Protein 1QXF (pdb70)

CATH classification: 2.20.25.100

Sequence (58 aa):
MHSRFVKVKCPDCEHEQVIFDHPSTIVKCIICGRTVAEPTGGKGNIKAEIIEYVDQIEMHSRFVKVKCPDCEHEQVIFDHPSTIVKCIICGRTVAEPTGGKGNIKAEIIEYVDQIEMHSRFVKVKCPDCEHEQVIFDHPSTIVKCIICGRTVAEPTGGKGNIKAEIIEYVDQIEMHSRFVKVKCPDCEHEQVIFDHPSTIVKCIICGRTVAEPTGGKGNIKAEIIEYVDQIEMHSRFVKVKCPDCEHEQVIFDHPSTIVKCIICGRTVAEPTGGKGNIKAEIIEYVDQIEMHSRFVKVKCPDCEHEQVIFDHPSTIVKCIICGRTVAEPTGGKGNIKAEIIEYVDQIEMHSRFVKVKCPDCEHEQVIFDHPSTIVKCIICGRTVAEPTGGKGNIKAEIIEYVDQIEMHSRFVKVKCPDCEHEQVIFDHPSTIVKCIICGRTVAEPTGGKGNIKAEIIEYVDQIEMHSRFVKVKCPDCEHEQVIFDHPSTIVKCIICGRTVAEPTGGKGNIKAEIIEYVDQIEMHSRFVKVKCPDCEHEQVIFDHPSTIVKCIICGRTVAEPTGGKGNIKAEIIEYVDQIEMHSRFVKVKCPDCEHEQVIFDHPSTIVKCIICGRTVAEPTGGKGNIKAEIIEYVDQIEMHSRFVKVKCPDCEHEQVIFDHPSTIVKCIICGRTVAEPTGGKGNIKAEIIEYVDQIEMHSRFVKVKCPDCEHEQVIFDHPSTIVKCIICGRTVAEPTGGKGNIKAEIIEYVDQIEMHSRFVKVKCPDCEHEQVIFDHPSTIVKCIICGRTVAEPTGGKGNIKAEIIEYVDQIEMHSRFVKVKCPDCEHEQVIFDHPSTIVKCIICGRTVAEPTGGKGNIKAEIIEYVDQIEMHSRFVKVKCPDCEHEQVIFDHPSTIVKCIICGRTVAEPTGGKGNIKAEIIEYVDQIEMHSRFVKVKCPDCEHEQVIFDHPSTIVKCIICGRTVAEPTGGKGNIKAEIIEYVDQIEMHSRFVKVKCPDCEHEQVIFDHPSTIVKCIICGRTVAEPTGGKGNIKAEIIEYVDQIEMHSRFVKVKCPDCEHEQVIFDHPSTIVKCIICGRTVAEPTGGKGNIKAEIIEYVDQIEMHSRFVKVKCPDCEHEQVIFDHPSTIVKCIICGRTVAEPTGGKGNIKAEIIEYVDQIE

Secondary structure (DSSP, 8-state):
----EEEEE-TTT--EEEEESS-SS-EE-SSS--EEEE--SSS-EE-SEEEE--S---

Foldseek 3Di:
DDFFKWWFAAPVVRGIDIDTQADDDFDFDPPPGHTQWDCPPGGIDGPTGTDGGDPPTD

Structure (mmCIF, N/CA/C/O backbone):
data_1QXF
#
_entry.id   1QXF
#
_cell.length_a   1.000
_cell.length_b   1.000
_cell.length_c   1.000
_cell.angle_alpha   90.00
_cell.angle_beta   90.00
_cell.angle_gamma   90.00
#
_symmetry.space_group_name_H-M   'P 1'
#
loop_
_atom_site.group_PDB
_atom_site.id
_atom_site.type_symbol
_atom_site.label_atom_id
_atom_site.label_alt_id
_atom_site.label_comp_id
_atom_site.label_asym_id
_atom_site.label_entity_id
_atom_site.label_seq_id
_atom_site.pdbx_PDB_ins_code
_atom_site.Cartn_x
_atom_site.Cartn_y
_atom_site.Cartn_z
_atom_site.occupancy
_atom_site.B_iso_or_equiv
_atom_site.auth_seq_id
_atom_site.auth_comp_id
_atom_site.auth_asym_id
_atom_site.auth_atom_id
_atom_site.pdbx_PDB_model_num
ATOM 1 N N . MET A 1 1 ? 4.567 -7.068 -14.594 1.00 0.00 1 MET A N 1
ATOM 2 C CA . MET A 1 1 ? 5.843 -7.747 -14.741 1.00 0.00 1 MET A CA 1
ATOM 3 C C . MET A 1 1 ? 6.851 -7.253 -13.703 1.00 0.00 1 MET A C 1
ATOM 4 O O . MET A 1 1 ? 7.212 -7.987 -12.784 1.00 0.00 1 MET A O 1
ATOM 16 N N . HIS A 1 2 ? 7.276 -6.011 -13.881 1.00 0.00 2 HIS A N 1
ATOM 17 C CA . HIS A 1 2 ? 8.235 -5.409 -12.970 1.00 0.00 2 HIS A CA 1
ATOM 18 C C . HIS A 1 2 ? 7.491 -4.691 -11.842 1.00 0.00 2 HIS A C 1
ATOM 19 O O . HIS A 1 2 ? 6.581 -3.904 -12.096 1.00 0.00 2 HIS A O 1
ATOM 32 N N . SER A 1 3 ? 7.905 -4.990 -10.619 1.00 0.00 3 SER A N 1
ATOM 33 C CA . SER A 1 3 ? 7.291 -4.384 -9.452 1.00 0.00 3 SER A CA 1
ATOM 34 C C . SER A 1 3 ? 7.762 -2.935 -9.304 1.00 0.00 3 SER A C 1
ATOM 35 O O . SER A 1 3 ? 8.882 -2.602 -9.684 1.00 0.00 3 SER A O 1
ATOM 42 N N . ARG A 1 4 ? 6.882 -2.114 -8.750 1.00 0.00 4 ARG A N 1
ATOM 43 C CA . ARG A 1 4 ? 7.194 -0.710 -8.547 1.00 0.00 4 ARG A CA 1
ATOM 44 C C . ARG A 1 4 ? 6.812 -0.280 -7.129 1.00 0.00 4 ARG A C 1
ATOM 45 O O . ARG A 1 4 ? 6.152 -1.026 -6.407 1.00 0.00 4 ARG A O 1
ATOM 62 N N . PHE A 1 5 ? 7.245 0.920 -6.772 1.00 0.00 5 PHE A N 1
ATOM 63 C CA . PHE A 1 5 ? 6.957 1.458 -5.453 1.00 0.00 5 PHE A CA 1
ATOM 64 C C . PHE A 1 5 ? 5.761 2.412 -5.499 1.00 0.00 5 PHE A C 1
ATOM 65 O O . PHE A 1 5 ? 5.602 3.167 -6.457 1.00 0.00 5 PHE A O 1
ATOM 81 N N . VAL A 1 6 ? 4.953 2.347 -4.452 1.00 0.00 6 VAL A N 1
ATOM 82 C CA . VAL A 1 6 ? 3.777 3.196 -4.360 1.00 0.00 6 VAL A CA 1
ATOM 83 C C . VAL A 1 6 ? 3.567 3.612 -2.903 1.00 0.00 6 VAL A C 1
ATOM 84 O O . VAL A 1 6 ? 3.613 2.776 -2.002 1.00 0.00 6 VAL A O 1
ATOM 97 N N . LYS A 1 7 ? 3.338 4.904 -2.717 1.00 0.00 7 LYS A N 1
ATOM 98 C CA . LYS A 1 7 ? 3.120 5.441 -1.385 1.00 0.00 7 LYS A CA 1
ATOM 99 C C . LYS A 1 7 ? 1.616 5.509 -1.107 1.00 0.00 7 LYS A C 1
ATOM 100 O O . LYS A 1 7 ? 0.861 6.080 -1.893 1.00 0.00 7 LYS A O 1
ATOM 114 N N . VAL A 1 8 ? 1.227 4.918 0.013 1.00 0.00 8 VAL A N 1
ATOM 115 C CA . VAL A 1 8 ? -0.173 4.904 0.404 1.00 0.00 8 VAL A CA 1
ATOM 116 C C . VAL A 1 8 ? -0.303 5.426 1.837 1.00 0.00 8 VAL A C 1
ATOM 117 O O . VAL A 1 8 ? 0.692 5.544 2.551 1.00 0.00 8 VAL A O 1
ATOM 130 N N . LYS A 1 9 ? -1.537 5.723 2.215 1.00 0.00 9 LYS A N 1
ATOM 131 C CA . LYS A 1 9 ? -1.810 6.229 3.549 1.00 0.00 9 LYS A CA 1
ATOM 132 C C . LYS A 1 9 ? -3.020 5.496 4.131 1.00 0.00 9 LYS A C 1
ATOM 133 O O . LYS A 1 9 ? -4.020 5.298 3.443 1.00 0.00 9 LYS A O 1
ATOM 147 N N . CYS A 1 10 ? -2.889 5.114 5.392 1.00 0.00 10 CYS A N 1
ATOM 148 C CA . CYS A 1 10 ? -3.959 4.405 6.074 1.00 0.00 10 CYS A CA 1
ATOM 149 C C . CYS A 1 10 ? -5.099 5.392 6.335 1.00 0.00 10 CYS A C 1
ATOM 150 O O . CYS A 1 10 ? -4.875 6.475 6.875 1.00 0.00 10 CYS A O 1
ATOM 157 N N . PRO A 1 11 ? -6.327 4.974 5.927 1.00 0.00 11 PRO A N 1
ATOM 158 C CA . PRO A 1 11 ? -7.501 5.809 6.112 1.00 0.00 11 PRO A CA 1
ATOM 159 C C . PRO A 1 11 ? -7.948 5.811 7.574 1.00 0.00 11 PRO A C 1
ATOM 160 O O . PRO A 1 11 ? -8.418 6.828 8.082 1.00 0.00 11 PRO A O 1
ATOM 168 N N . ASP A 1 12 ? -7.788 4.660 8.210 1.00 0.00 12 ASP A N 1
ATOM 169 C CA . ASP A 1 12 ? -8.170 4.516 9.604 1.00 0.00 12 ASP A CA 1
ATOM 170 C C . ASP A 1 12 ? -7.021 4.992 10.496 1.00 0.00 12 ASP A C 1
ATOM 171 O O . ASP A 1 12 ? -7.244 5.693 11.482 1.00 0.00 12 ASP A O 1
ATOM 180 N N . CYS A 1 13 ? -5.815 4.594 10.116 1.00 0.00 13 CYS A N 1
ATOM 181 C CA . CYS A 1 13 ? -4.631 4.971 10.868 1.00 0.00 13 CYS A CA 1
ATOM 182 C C . CYS A 1 13 ? -4.320 6.438 10.570 1.00 0.00 13 CYS A C 1
ATOM 183 O O . CYS A 1 13 ? -3.862 7.170 11.446 1.00 0.00 13 CYS A O 1
ATOM 190 N N . GLU A 1 14 ? -4.580 6.826 9.329 1.00 0.00 14 GLU A N 1
ATOM 191 C CA . GLU A 1 14 ? -4.333 8.193 8.905 1.00 0.00 14 GLU A CA 1
ATOM 192 C C . GLU A 1 14 ? -2.832 8.433 8.735 1.00 0.00 14 GLU A C 1
ATOM 193 O O . GLU A 1 14 ? -2.403 9.560 8.495 1.00 0.00 14 GLU A O 1
ATOM 204 N N . HIS A 1 15 ? -2.073 7.355 8.867 1.00 0.00 15 HIS A N 1
ATOM 205 C CA . HIS A 1 15 ? -0.630 7.434 8.731 1.00 0.00 15 HIS A CA 1
ATOM 206 C C . HIS A 1 15 ? -0.225 7.031 7.312 1.00 0.00 15 HIS A C 1
ATOM 207 O O . HIS A 1 15 ? -0.910 6.239 6.668 1.00 0.00 15 HIS A O 1
ATOM 220 N N . GLU A 1 16 ? 0.888 7.596 6.865 1.00 0.00 16 GLU A N 1
ATOM 221 C CA . GLU A 1 16 ? 1.392 7.305 5.534 1.00 0.00 16 GLU A CA 1
ATOM 222 C C . GLU A 1 16 ? 2.307 6.080 5.569 1.00 0.00 16 GLU A C 1
ATOM 223 O O . GLU A 1 16 ? 3.128 5.939 6.474 1.00 0.00 16 GLU A O 1
ATOM 234 N N . GLN A 1 17 ? 2.135 5.224 4.572 1.00 0.00 17 GLN A N 1
ATOM 235 C CA . GLN A 1 17 ? 2.936 4.015 4.477 1.00 0.00 17 GLN A CA 1
ATOM 236 C C . GLN A 1 17 ? 3.271 3.714 3.014 1.00 0.00 17 GLN A C 1
ATOM 237 O O . GLN A 1 17 ? 2.602 4.205 2.106 1.00 0.00 17 GLN A O 1
ATOM 249 N N . VAL A 1 18 ? 4.307 2.908 2.832 1.00 0.00 18 VAL A N 1
ATOM 250 C CA . VAL A 1 18 ? 4.738 2.535 1.496 1.00 0.00 18 VAL A CA 1
ATOM 251 C C . VAL A 1 18 ? 4.663 1.015 1.345 1.00 0.00 18 VAL A C 1
ATOM 252 O O . VAL A 1 18 ? 5.350 0.283 2.056 1.00 0.00 18 VAL A O 1
ATOM 265 N N . ILE A 1 19 ? 3.822 0.585 0.415 1.00 0.00 19 ILE A N 1
ATOM 266 C CA . ILE A 1 19 ? 3.648 -0.835 0.163 1.00 0.00 19 ILE A CA 1
ATOM 267 C C . ILE A 1 19 ? 3.812 -1.106 -1.334 1.00 0.00 19 ILE A C 1
ATOM 268 O O . ILE A 1 19 ? 3.806 -0.178 -2.140 1.00 0.00 19 ILE A O 1
ATOM 283 N N . PHE A 1 20 ? 3.953 -2.383 -1.659 1.00 0.00 20 PHE A N 1
ATOM 284 C CA . PHE A 1 20 ? 4.118 -2.787 -3.045 1.00 0.00 20 PHE A CA 1
ATOM 285 C C . PHE A 1 20 ? 2.763 -2.912 -3.745 1.00 0.00 20 PHE A C 1
ATOM 286 O O . PHE A 1 20 ? 1.757 -3.216 -3.107 1.00 0.00 20 PHE A O 1
ATOM 302 N N . ASP A 1 21 ? 2.782 -2.669 -5.048 1.00 0.00 21 ASP A N 1
ATOM 303 C CA . ASP A 1 21 ? 1.567 -2.749 -5.841 1.00 0.00 21 ASP A CA 1
ATOM 304 C C . ASP A 1 21 ? 1.322 -4.205 -6.243 1.00 0.00 21 ASP A C 1
ATOM 305 O O . ASP A 1 21 ? 2.121 -4.797 -6.965 1.00 0.00 21 ASP A O 1
ATOM 314 N N . HIS A 1 22 ? 0.212 -4.741 -5.755 1.00 0.00 22 HIS A N 1
ATOM 315 C CA . HIS A 1 22 ? -0.150 -6.116 -6.055 1.00 0.00 22 HIS A CA 1
ATOM 316 C C . HIS A 1 22 ? 0.841 -7.065 -5.378 1.00 0.00 22 HIS A C 1
ATOM 317 O O . HIS A 1 22 ? 1.575 -7.785 -6.052 1.00 0.00 22 HIS A O 1
ATOM 330 N N . PRO A 1 23 ? 0.828 -7.035 -4.018 1.00 0.00 23 PRO A N 1
ATOM 331 C CA . PRO A 1 23 ? 1.716 -7.884 -3.243 1.00 0.00 23 PRO A CA 1
ATOM 332 C C . PRO A 1 23 ? 1.232 -9.336 -3.249 1.00 0.00 23 PRO A C 1
ATOM 333 O O . PRO A 1 23 ? 0.330 -9.689 -4.008 1.00 0.00 23 PRO A O 1
ATOM 341 N N . SER A 1 24 ? 1.851 -10.137 -2.396 1.00 0.00 24 SER A N 1
ATOM 342 C CA . SER A 1 24 ? 1.494 -11.542 -2.294 1.00 0.00 24 SER A CA 1
ATOM 343 C C . SER A 1 24 ? 0.928 -11.838 -0.904 1.00 0.00 24 SER A C 1
ATOM 344 O O . SER A 1 24 ? 0.018 -12.654 -0.761 1.00 0.00 24 SER A O 1
ATOM 351 N N . THR A 1 25 ? 1.490 -11.160 0.086 1.00 0.00 25 THR A N 1
ATOM 352 C CA . THR A 1 25 ? 1.052 -11.341 1.460 1.00 0.00 25 THR A CA 1
ATOM 353 C C . THR A 1 25 ? 0.216 -10.143 1.915 1.00 0.00 25 THR A C 1
ATOM 354 O O . THR A 1 25 ? 0.288 -9.069 1.319 1.00 0.00 25 THR A O 1
ATOM 365 N N . ILE A 1 26 ? -0.558 -10.367 2.967 1.00 0.00 26 ILE A N 1
ATOM 366 C CA . ILE A 1 26 ? -1.407 -9.320 3.509 1.00 0.00 26 ILE A CA 1
ATOM 367 C C . ILE A 1 26 ? -0.531 -8.202 4.076 1.00 0.00 26 ILE A C 1
ATOM 368 O O . ILE A 1 26 ? 0.492 -8.468 4.707 1.00 0.00 26 ILE A O 1
ATOM 383 N N . VAL A 1 27 ? -0.962 -6.973 3.831 1.00 0.00 27 VAL A N 1
ATOM 384 C CA . VAL A 1 27 ? -0.229 -5.813 4.309 1.00 0.00 27 VAL A CA 1
ATOM 385 C C . VAL A 1 27 ? -0.906 -5.273 5.572 1.00 0.00 27 VAL A C 1
ATOM 386 O O . VAL A 1 27 ? -2.032 -4.782 5.515 1.00 0.00 27 VAL A O 1
ATOM 399 N N . LYS A 1 28 ? -0.190 -5.381 6.681 1.00 0.00 28 LYS A N 1
ATOM 400 C CA . LYS A 1 28 ? -0.708 -4.910 7.954 1.00 0.00 28 LYS A CA 1
ATOM 401 C C . LYS A 1 28 ? -0.057 -3.568 8.299 1.00 0.00 28 LYS A C 1
ATOM 402 O O . LYS A 1 28 ? 1.140 -3.383 8.090 1.00 0.00 28 LYS A O 1
ATOM 416 N N . CYS A 1 29 ? -0.877 -2.667 8.820 1.00 0.00 29 CYS A N 1
ATOM 417 C CA . CYS A 1 29 ? -0.397 -1.348 9.195 1.00 0.00 29 CYS A CA 1
ATOM 418 C C . CYS A 1 29 ? 0.750 -1.519 10.192 1.00 0.00 29 CYS A C 1
ATOM 419 O O . CYS A 1 29 ? 0.579 -2.139 11.240 1.00 0.00 29 CYS A O 1
ATOM 426 N N . ILE A 1 30 ? 1.895 -0.960 9.829 1.00 0.00 30 ILE A N 1
ATOM 427 C CA . ILE A 1 30 ? 3.072 -1.043 10.679 1.00 0.00 30 ILE A CA 1
ATOM 428 C C . ILE A 1 30 ? 2.812 -0.278 11.978 1.00 0.00 30 ILE A C 1
ATOM 429 O O . ILE A 1 30 ? 3.588 -0.378 12.927 1.00 0.00 30 ILE A O 1
ATOM 444 N N . ILE A 1 31 ? 1.717 0.468 11.979 1.00 0.00 31 ILE A N 1
ATOM 445 C CA . ILE A 1 31 ? 1.345 1.250 13.146 1.00 0.00 31 ILE A CA 1
ATOM 446 C C . ILE A 1 31 ? 0.751 0.322 14.208 1.00 0.00 31 ILE A C 1
ATOM 447 O O . ILE A 1 31 ? 1.431 -0.046 15.166 1.00 0.00 31 ILE A O 1
ATOM 462 N N . CYS A 1 32 ? -0.509 -0.030 14.003 1.00 0.00 32 CYS A N 1
ATOM 463 C CA . CYS A 1 32 ? -1.201 -0.908 14.931 1.00 0.00 32 CYS A CA 1
ATOM 464 C C . CYS A 1 32 ? -1.127 -2.336 14.387 1.00 0.00 32 CYS A C 1
ATOM 465 O O . CYS A 1 32 ? -0.778 -3.265 15.114 1.00 0.00 32 CYS A O 1
ATOM 472 N N . GLY A 1 33 ? -1.462 -2.468 13.111 1.00 0.00 33 GLY A N 1
ATOM 473 C CA . GLY A 1 33 ? -1.437 -3.767 12.461 1.00 0.00 33 GLY A CA 1
ATOM 474 C C . GLY A 1 33 ? -2.757 -4.045 11.740 1.00 0.00 33 GLY A C 1
ATOM 475 O O . GLY A 1 33 ? -3.188 -5.192 11.645 1.00 0.00 33 GLY A O 1
ATOM 479 N N . ARG A 1 34 ? -3.363 -2.972 11.251 1.00 0.00 34 ARG A N 1
ATOM 480 C CA . ARG A 1 34 ? -4.626 -3.086 10.540 1.00 0.00 34 ARG A CA 1
ATOM 481 C C . ARG A 1 34 ? -4.378 -3.295 9.046 1.00 0.00 34 ARG A C 1
ATOM 482 O O . ARG A 1 34 ? -3.409 -2.773 8.495 1.00 0.00 34 ARG A O 1
ATOM 499 N N . THR A 1 35 ? -5.269 -4.058 8.430 1.00 0.00 35 THR A N 1
ATOM 500 C CA . THR A 1 35 ? -5.159 -4.342 7.010 1.00 0.00 35 THR A CA 1
ATOM 501 C C . THR A 1 35 ? -5.246 -3.048 6.199 1.00 0.00 35 THR A C 1
ATOM 502 O O . THR A 1 35 ? -6.210 -2.295 6.327 1.00 0.00 35 THR A O 1
ATOM 513 N N . VAL A 1 36 ? -4.227 -2.830 5.381 1.00 0.00 36 VAL A N 1
ATOM 514 C CA . VAL A 1 36 ? -4.176 -1.641 4.549 1.00 0.00 36 VAL A CA 1
ATOM 515 C C . VAL A 1 36 ? -4.313 -2.045 3.079 1.00 0.00 36 VAL A C 1
ATOM 516 O O . VAL A 1 36 ? -4.758 -1.251 2.252 1.00 0.00 36 VAL A O 1
ATOM 529 N N . ALA A 1 37 ? -3.923 -3.279 2.799 1.00 0.00 37 ALA A N 1
ATOM 530 C CA . ALA A 1 37 ? -3.997 -3.799 1.445 1.00 0.00 37 ALA A CA 1
ATOM 531 C C . ALA A 1 37 ? -4.202 -5.314 1.494 1.00 0.00 37 ALA A C 1
ATOM 532 O O . ALA A 1 37 ? -3.584 -6.002 2.306 1.00 0.00 37 ALA A O 1
ATOM 539 N N . GLU A 1 38 ? -5.071 -5.791 0.615 1.00 0.00 38 GLU A N 1
ATOM 540 C CA . GLU A 1 38 ? -5.365 -7.213 0.549 1.00 0.00 38 GLU A CA 1
ATOM 541 C C . GLU A 1 38 ? -5.038 -7.758 -0.843 1.00 0.00 38 GLU A C 1
ATOM 542 O O . GLU A 1 38 ? -5.325 -7.112 -1.850 1.00 0.00 38 GLU A O 1
ATOM 553 N N . PRO A 1 39 ? -4.425 -8.972 -0.855 1.00 0.00 39 PRO A N 1
ATOM 554 C CA . PRO A 1 39 ? -4.056 -9.611 -2.107 1.00 0.00 39 PRO A CA 1
ATOM 555 C C . PRO A 1 39 ? -5.286 -10.186 -2.813 1.00 0.00 39 PRO A C 1
ATOM 556 O O . PRO A 1 39 ? -5.241 -10.478 -4.006 1.00 0.00 39 PRO A O 1
ATOM 564 N N . THR A 1 40 ? -6.356 -10.330 -2.045 1.00 0.00 40 THR A N 1
ATOM 565 C CA . THR A 1 40 ? -7.596 -10.864 -2.582 1.00 0.00 40 THR A CA 1
ATOM 566 C C . THR A 1 40 ? -7.306 -12.000 -3.565 1.00 0.00 40 THR A C 1
ATOM 567 O O . THR A 1 40 ? -6.231 -12.597 -3.529 1.00 0.00 40 THR A O 1
ATOM 578 N N . GLY A 1 41 ? -8.284 -12.265 -4.419 1.00 0.00 41 GLY A N 1
ATOM 579 C CA . GLY A 1 41 ? -8.146 -13.319 -5.410 1.00 0.00 41 GLY A CA 1
ATOM 580 C C . GLY A 1 41 ? -7.398 -12.816 -6.646 1.00 0.00 41 GLY A C 1
ATOM 581 O O . GLY A 1 41 ? -8.013 -12.327 -7.593 1.00 0.00 41 GLY A O 1
ATOM 585 N N . GLY A 1 42 ? -6.081 -12.952 -6.596 1.00 0.00 42 GLY A N 1
ATOM 586 C CA . GLY A 1 42 ? -5.242 -12.518 -7.700 1.00 0.00 42 GLY A CA 1
ATOM 587 C C . GLY A 1 42 ? -5.274 -10.995 -7.847 1.00 0.00 42 GLY A C 1
ATOM 588 O O . GLY A 1 42 ? -6.329 -10.377 -7.711 1.00 0.00 42 GLY A O 1
ATOM 592 N N . LYS A 1 43 ? -4.106 -10.434 -8.125 1.00 0.00 43 LYS A N 1
ATOM 593 C CA . LYS A 1 43 ? -3.988 -8.995 -8.291 1.00 0.00 43 LYS A CA 1
ATOM 594 C C . LYS A 1 43 ? -4.341 -8.303 -6.974 1.00 0.00 43 LYS A C 1
ATOM 595 O O . LYS A 1 43 ? -5.517 -8.149 -6.645 1.00 0.00 43 LYS A O 1
ATOM 609 N N . GLY A 1 44 ? -3.303 -7.903 -6.255 1.00 0.00 44 GLY A N 1
ATOM 610 C CA . GLY A 1 44 ? -3.490 -7.230 -4.980 1.00 0.00 44 GLY A CA 1
ATOM 611 C C . GLY A 1 44 ? -4.117 -5.850 -5.176 1.00 0.00 44 GLY A C 1
ATOM 612 O O . GLY A 1 44 ? -3.829 -5.166 -6.158 1.00 0.00 44 GLY A O 1
ATOM 616 N N . ASN A 1 45 ? -4.963 -5.479 -4.226 1.00 0.00 45 ASN A N 1
ATOM 617 C CA . ASN A 1 45 ? -5.634 -4.191 -4.282 1.00 0.00 45 ASN A CA 1
ATOM 618 C C . ASN A 1 45 ? -5.370 -3.426 -2.984 1.00 0.00 45 ASN A C 1
ATOM 619 O O . ASN A 1 45 ? -5.432 -4.001 -1.897 1.00 0.00 45 ASN A O 1
ATOM 629 N N . ILE A 1 46 ? -5.081 -2.143 -3.138 1.00 0.00 46 ILE A N 1
ATOM 630 C CA . ILE A 1 46 ? -4.809 -1.293 -1.991 1.00 0.00 46 ILE A CA 1
ATOM 631 C C . ILE A 1 46 ? -6.129 -0.769 -1.425 1.00 0.00 46 ILE A C 1
ATOM 632 O O . ILE A 1 46 ? -6.842 -0.022 -2.092 1.00 0.00 46 ILE A O 1
ATOM 647 N N . LYS A 1 47 ? -6.415 -1.180 -0.197 1.00 0.00 47 LYS A N 1
ATOM 648 C CA . LYS A 1 47 ? -7.638 -0.762 0.466 1.00 0.00 47 LYS A CA 1
ATOM 649 C C . LYS A 1 47 ? -7.362 0.504 1.281 1.00 0.00 47 LYS A C 1
ATOM 650 O O . LYS A 1 47 ? -7.872 0.655 2.391 1.00 0.00 47 LYS A O 1
ATOM 664 N N . ALA A 1 48 ? -6.557 1.381 0.699 1.00 0.00 48 ALA A N 1
ATOM 665 C CA . ALA A 1 48 ? -6.207 2.628 1.357 1.00 0.00 48 ALA A CA 1
ATOM 666 C C . ALA A 1 48 ? -6.075 3.734 0.308 1.00 0.00 48 ALA A C 1
ATOM 667 O O . ALA A 1 48 ? -5.945 3.453 -0.882 1.00 0.00 48 ALA A O 1
ATOM 674 N N . GLU A 1 49 ? -6.113 4.968 0.788 1.00 0.00 49 GLU A N 1
ATOM 675 C CA . GLU A 1 49 ? -6.000 6.118 -0.094 1.00 0.00 49 GLU A CA 1
ATOM 676 C C . GLU A 1 49 ? -4.560 6.267 -0.587 1.00 0.00 49 GLU A C 1
ATOM 677 O O . GLU A 1 49 ? -3.653 6.531 0.201 1.00 0.00 49 GLU A O 1
ATOM 688 N N . ILE A 1 50 ? -4.393 6.092 -1.890 1.00 0.00 50 ILE A N 1
ATOM 689 C CA . ILE A 1 50 ? -3.079 6.203 -2.499 1.00 0.00 50 ILE A CA 1
ATOM 690 C C . ILE A 1 50 ? -2.750 7.681 -2.723 1.00 0.00 50 ILE A C 1
ATOM 691 O O . ILE A 1 50 ? -3.597 8.447 -3.178 1.00 0.00 50 ILE A O 1
ATOM 706 N N . ILE A 1 51 ? -1.516 8.036 -2.394 1.00 0.00 51 ILE A N 1
ATOM 707 C CA . ILE A 1 51 ? -1.064 9.408 -2.555 1.00 0.00 51 ILE A CA 1
ATOM 708 C C . ILE A 1 51 ? -0.348 9.551 -3.899 1.00 0.00 51 ILE A C 1
ATOM 709 O O . ILE A 1 51 ? -0.797 10.295 -4.769 1.00 0.00 51 ILE A O 1
ATOM 724 N N . GLU A 1 52 ? 0.753 8.825 -4.027 1.00 0.00 52 GLU A N 1
ATOM 725 C CA . GLU A 1 52 ? 1.535 8.861 -5.251 1.00 0.00 52 GLU A CA 1
ATOM 726 C C . GLU A 1 52 ? 2.737 7.922 -5.141 1.00 0.00 52 GLU A C 1
ATOM 727 O O . GLU A 1 52 ? 2.836 7.142 -4.195 1.00 0.00 52 GLU A O 1
ATOM 738 N N . TYR A 1 53 ? 3.621 8.027 -6.122 1.00 0.00 53 TYR A N 1
ATOM 739 C CA . TYR A 1 53 ? 4.813 7.196 -6.147 1.00 0.00 53 TYR A CA 1
ATOM 740 C C . TYR A 1 53 ? 5.845 7.685 -5.129 1.00 0.00 53 TYR A C 1
ATOM 741 O O . TYR A 1 53 ? 5.934 8.881 -4.855 1.00 0.00 53 TYR A O 1
ATOM 758 N N . VAL A 1 54 ? 6.598 6.735 -4.595 1.00 0.00 54 VAL A N 1
ATOM 759 C CA . VAL A 1 54 ? 7.620 7.054 -3.612 1.00 0.00 54 VAL A CA 1
ATOM 760 C C . VAL A 1 54 ? 8.985 7.108 -4.301 1.00 0.00 54 VAL A C 1
ATOM 761 O O . VAL A 1 54 ? 9.167 6.531 -5.371 1.00 0.00 54 VAL A O 1
ATOM 774 N N . ASP A 1 55 ? 9.909 7.807 -3.659 1.00 0.00 55 ASP A N 1
ATOM 775 C CA . ASP A 1 55 ? 11.253 7.944 -4.196 1.00 0.00 55 ASP A CA 1
ATOM 776 C C . ASP A 1 55 ? 12.106 6.764 -3.728 1.00 0.00 55 ASP A C 1
ATOM 777 O O . ASP A 1 55 ? 13.211 6.556 -4.228 1.00 0.00 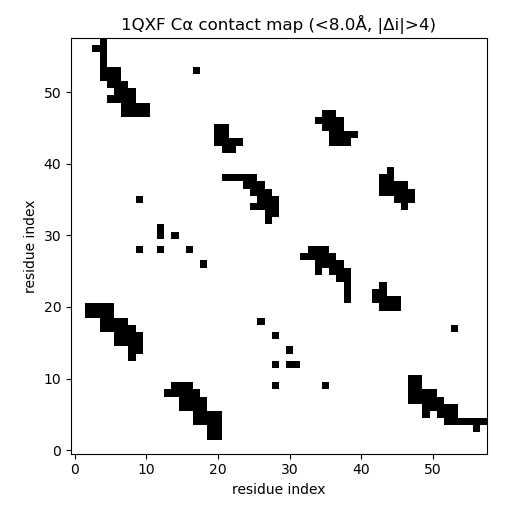55 ASP A O 1
ATOM 786 N N . GLN A 1 56 ? 11.563 6.023 -2.775 1.00 0.00 56 GLN A N 1
ATOM 787 C CA . GLN A 1 56 ? 12.262 4.870 -2.233 1.00 0.00 56 GLN A CA 1
ATOM 788 C C . GLN A 1 56 ? 12.210 3.705 -3.225 1.00 0.00 56 GLN A C 1
ATOM 789 O O . GLN A 1 56 ? 11.300 2.880 -3.171 1.00 0.00 56 GLN A O 1
ATOM 801 N N . ILE A 1 57 ? 13.200 3.675 -4.105 1.00 0.00 57 ILE A N 1
ATOM 802 C CA . ILE A 1 57 ? 13.279 2.625 -5.106 1.00 0.00 57 ILE A CA 1
ATOM 803 C C . ILE A 1 57 ? 13.839 1.354 -4.464 1.00 0.00 57 ILE A C 1
ATOM 804 O O . ILE A 1 57 ? 14.297 1.382 -3.323 1.00 0.00 57 ILE A O 1
ATOM 819 N N . GLU A 1 58 ? 13.784 0.272 -5.225 1.00 0.00 58 GLU A N 1
ATOM 820 C CA . GLU A 1 58 ? 14.281 -1.007 -4.745 1.00 0.00 58 GLU A CA 1
ATOM 821 C C . GLU A 1 58 ? 15.780 -1.131 -5.021 1.00 0.00 58 GLU A C 1
ATOM 822 O O . GLU A 1 58 ? 16.183 -1.564 -6.100 1.00 0.00 58 GLU A O 1
ATOM 833 N N . MET A 1 1 ? 13.140 -3.425 -13.444 1.00 0.00 1 MET A N 2
ATOM 834 C CA . MET A 1 1 ? 12.766 -3.610 -12.053 1.00 0.00 1 MET A CA 2
ATOM 835 C C . MET A 1 1 ? 11.385 -4.259 -11.937 1.00 0.00 1 MET A C 2
ATOM 836 O O . MET A 1 1 ? 10.413 -3.762 -12.503 1.00 0.00 1 MET A O 2
ATOM 848 N N . HIS A 1 2 ? 11.342 -5.359 -11.200 1.00 0.00 2 HIS A N 2
ATOM 849 C CA . HIS A 1 2 ? 10.097 -6.080 -11.004 1.00 0.00 2 HIS A CA 2
ATOM 850 C C . HIS A 1 2 ? 9.286 -5.412 -9.891 1.00 0.00 2 HIS A C 2
ATOM 851 O O . HIS A 1 2 ? 9.842 -5.001 -8.873 1.00 0.00 2 HIS A O 2
ATOM 864 N N . SER A 1 3 ? 7.985 -5.322 -10.123 1.00 0.00 3 SER A N 2
ATOM 865 C CA . SER A 1 3 ? 7.092 -4.710 -9.154 1.00 0.00 3 SER A CA 2
ATOM 866 C C . SER A 1 3 ? 7.474 -3.243 -8.944 1.00 0.00 3 SER A C 2
ATOM 867 O O . SER A 1 3 ? 8.646 -2.925 -8.752 1.00 0.00 3 SER A O 2
ATOM 874 N N . ARG A 1 4 ? 6.461 -2.389 -8.987 1.00 0.00 4 ARG A N 2
ATOM 875 C CA . ARG A 1 4 ? 6.677 -0.964 -8.804 1.00 0.00 4 ARG A CA 2
ATOM 876 C C . ARG A 1 4 ? 6.343 -0.558 -7.368 1.00 0.00 4 ARG A C 2
ATOM 877 O O . ARG A 1 4 ? 5.788 -1.349 -6.607 1.00 0.00 4 ARG A O 2
ATOM 894 N N . PHE A 1 5 ? 6.697 0.677 -7.039 1.00 0.00 5 PHE A N 2
ATOM 895 C CA . PHE A 1 5 ? 6.442 1.198 -5.706 1.00 0.00 5 PHE A CA 2
ATOM 896 C C . PHE A 1 5 ? 5.240 2.144 -5.709 1.00 0.00 5 PHE A C 2
ATOM 897 O O . PHE A 1 5 ? 5.010 2.860 -6.682 1.00 0.00 5 PHE A O 2
ATOM 913 N N . VAL A 1 6 ? 4.503 2.116 -4.608 1.00 0.00 6 VAL A N 2
ATOM 914 C CA . VAL A 1 6 ? 3.330 2.962 -4.470 1.00 0.00 6 VAL A CA 2
ATOM 915 C C . VAL A 1 6 ? 3.198 3.413 -3.014 1.00 0.00 6 VAL A C 2
ATOM 916 O O . VAL A 1 6 ? 3.191 2.587 -2.103 1.00 0.00 6 VAL A O 2
ATOM 929 N N . LYS A 1 7 ? 3.100 4.722 -2.840 1.00 0.00 7 LYS A N 2
ATOM 930 C CA . LYS A 1 7 ? 2.969 5.293 -1.510 1.00 0.00 7 LYS A CA 2
ATOM 931 C C . LYS A 1 7 ? 1.486 5.431 -1.162 1.00 0.00 7 LYS A C 2
ATOM 932 O O . LYS A 1 7 ? 0.733 6.084 -1.882 1.00 0.00 7 LYS A O 2
ATOM 946 N N . VAL A 1 8 ? 1.110 4.804 -0.057 1.00 0.00 8 VAL A N 2
ATOM 947 C CA . VAL A 1 8 ? -0.270 4.848 0.396 1.00 0.00 8 VAL A CA 2
ATOM 948 C C . VAL A 1 8 ? -0.315 5.386 1.828 1.00 0.00 8 VAL A C 2
ATOM 949 O O . VAL A 1 8 ? 0.716 5.484 2.491 1.00 0.00 8 VAL A O 2
ATOM 962 N N . LYS A 1 9 ? -1.521 5.722 2.262 1.00 0.00 9 LYS A N 2
ATOM 963 C CA . LYS A 1 9 ? -1.715 6.247 3.602 1.00 0.00 9 LYS A CA 2
ATOM 964 C C . LYS A 1 9 ? -2.908 5.546 4.253 1.00 0.00 9 LYS A C 2
ATOM 965 O O . LYS A 1 9 ? -3.959 5.395 3.632 1.00 0.00 9 LYS A O 2
ATOM 979 N N . CYS A 1 10 ? -2.705 5.133 5.497 1.00 0.00 10 CYS A N 2
ATOM 980 C CA . CYS A 1 10 ? -3.751 4.451 6.239 1.00 0.00 10 CYS A CA 2
ATOM 981 C C . CYS A 1 10 ? -4.840 5.470 6.583 1.00 0.00 10 CYS A C 2
ATOM 982 O O . CYS A 1 10 ? -4.547 6.542 7.110 1.00 0.00 10 CYS A O 2
ATOM 989 N N . PRO A 1 11 ? -6.105 5.090 6.262 1.00 0.00 11 PRO A N 2
ATOM 990 C CA . PRO A 1 11 ? -7.238 5.959 6.532 1.00 0.00 11 PRO A CA 2
ATOM 991 C C . PRO A 1 11 ? -7.581 5.965 8.023 1.00 0.00 11 PRO A C 2
ATOM 992 O O . PRO A 1 11 ? -7.966 6.997 8.570 1.00 0.00 11 PRO A O 2
ATOM 1000 N N . ASP A 1 12 ? -7.430 4.801 8.638 1.00 0.00 12 ASP A N 2
ATOM 1001 C CA . ASP A 1 12 ? -7.719 4.660 10.054 1.00 0.00 12 ASP A CA 2
ATOM 1002 C C . ASP A 1 12 ? -6.507 5.123 10.866 1.00 0.00 12 ASP A C 2
ATOM 1003 O O . ASP A 1 12 ? -6.658 5.794 11.886 1.00 0.00 12 ASP A O 2
ATOM 1012 N N . CYS A 1 13 ? -5.333 4.746 10.384 1.00 0.00 13 CYS A N 2
ATOM 1013 C CA . CYS A 1 13 ? -4.096 5.113 11.052 1.00 0.00 13 CYS A CA 2
ATOM 1014 C C . CYS A 1 13 ? -3.773 6.566 10.697 1.00 0.00 13 CYS A C 2
ATOM 1015 O O . CYS A 1 13 ? -3.143 7.274 11.481 1.00 0.00 13 CYS A O 2
ATOM 1022 N N . GLU A 1 14 ? -4.217 6.966 9.515 1.00 0.00 14 GLU A N 2
ATOM 1023 C CA . GLU A 1 14 ? -3.982 8.322 9.047 1.00 0.00 14 GLU A CA 2
ATOM 1024 C C . GLU A 1 14 ? -2.488 8.550 8.808 1.00 0.00 14 GLU A C 2
ATOM 1025 O O . GLU A 1 14 ? -2.062 9.675 8.549 1.00 0.00 14 GLU A O 2
ATOM 1036 N N . HIS A 1 15 ? -1.734 7.466 8.903 1.00 0.00 15 HIS A N 2
ATOM 1037 C CA . HIS A 1 15 ? -0.298 7.533 8.700 1.00 0.00 15 HIS A CA 2
ATOM 1038 C C . HIS A 1 15 ? 0.040 7.102 7.271 1.00 0.00 15 HIS A C 2
ATOM 1039 O O . HIS A 1 15 ? -0.677 6.301 6.675 1.00 0.00 15 HIS A O 2
ATOM 1052 N N . GLU A 1 16 ? 1.132 7.654 6.763 1.00 0.00 16 GLU A N 2
ATOM 1053 C CA . GLU A 1 16 ? 1.574 7.337 5.415 1.00 0.00 16 GLU A CA 2
ATOM 1054 C C . GLU A 1 16 ? 2.487 6.110 5.431 1.00 0.00 16 GLU A C 2
ATOM 1055 O O . GLU A 1 16 ? 3.346 5.982 6.301 1.00 0.00 16 GLU A O 2
ATOM 1066 N N . GLN A 1 17 ? 2.269 5.237 4.457 1.00 0.00 17 GLN A N 2
ATOM 1067 C CA . GLN A 1 17 ? 3.061 4.024 4.348 1.00 0.00 17 GLN A CA 2
ATOM 1068 C C . GLN A 1 17 ? 3.328 3.695 2.878 1.00 0.00 17 GLN A C 2
ATOM 1069 O O . GLN A 1 17 ? 2.608 4.157 1.994 1.00 0.00 17 GLN A O 2
ATOM 1081 N N . VAL A 1 18 ? 4.365 2.899 2.662 1.00 0.00 18 VAL A N 2
ATOM 1082 C CA . VAL A 1 18 ? 4.735 2.503 1.314 1.00 0.00 18 VAL A CA 2
ATOM 1083 C C . VAL A 1 18 ? 4.664 0.979 1.197 1.00 0.00 18 VAL A C 2
ATOM 1084 O O . VAL A 1 18 ? 5.425 0.267 1.850 1.00 0.00 18 VAL A O 2
ATOM 1097 N N . ILE A 1 19 ? 3.743 0.524 0.361 1.00 0.00 19 ILE A N 2
ATOM 1098 C CA . ILE A 1 19 ? 3.563 -0.903 0.150 1.00 0.00 19 ILE A CA 2
ATOM 1099 C C . ILE A 1 19 ? 3.688 -1.213 -1.342 1.00 0.00 19 ILE A C 2
ATOM 1100 O O . ILE A 1 19 ? 3.664 -0.306 -2.173 1.00 0.00 19 ILE A O 2
ATOM 1115 N N . PHE A 1 20 ? 3.821 -2.498 -1.638 1.00 0.00 20 PHE A N 2
ATOM 1116 C CA . PHE A 1 20 ? 3.951 -2.940 -3.015 1.00 0.00 20 PHE A CA 2
ATOM 1117 C C . PHE A 1 20 ? 2.580 -3.070 -3.682 1.00 0.00 20 PHE A C 2
ATOM 1118 O O . PHE A 1 20 ? 1.582 -3.330 -3.011 1.00 0.00 20 PHE A O 2
ATOM 1134 N N . ASP A 1 21 ? 2.574 -2.881 -4.993 1.00 0.00 21 ASP A N 2
ATOM 1135 C CA . ASP A 1 21 ? 1.342 -2.973 -5.757 1.00 0.00 21 ASP A CA 2
ATOM 1136 C C . ASP A 1 21 ? 1.098 -4.432 -6.149 1.00 0.00 21 ASP A C 2
ATOM 1137 O O . ASP A 1 21 ? 1.937 -5.052 -6.801 1.00 0.00 21 ASP A O 2
ATOM 1146 N N . HIS A 1 22 ? -0.054 -4.938 -5.733 1.00 0.00 22 HIS A N 2
ATOM 1147 C CA . HIS A 1 22 ? -0.419 -6.313 -6.033 1.00 0.00 22 HIS A CA 2
ATOM 1148 C C . HIS A 1 22 ? 0.544 -7.266 -5.323 1.00 0.00 22 HIS A C 2
ATOM 1149 O O . HIS A 1 22 ? 1.296 -7.993 -5.971 1.00 0.00 22 HIS A O 2
ATOM 1162 N N . PRO A 1 23 ? 0.490 -7.230 -3.964 1.00 0.00 23 PRO A N 2
ATOM 1163 C CA . PRO A 1 23 ? 1.349 -8.082 -3.158 1.00 0.00 23 PRO A CA 2
ATOM 1164 C C . PRO A 1 23 ? 0.855 -9.530 -3.175 1.00 0.00 23 PRO A C 2
ATOM 1165 O O . PRO A 1 23 ? -0.053 -9.871 -3.930 1.00 0.00 23 PRO A O 2
ATOM 1173 N N . SER A 1 24 ? 1.478 -10.343 -2.333 1.00 0.00 24 SER A N 2
ATOM 1174 C CA . SER A 1 24 ? 1.113 -11.746 -2.242 1.00 0.00 24 SER A CA 2
ATOM 1175 C C . SER A 1 24 ? 0.567 -12.056 -0.847 1.00 0.00 24 SER A C 2
ATOM 1176 O O . SER A 1 24 ? -0.338 -12.876 -0.699 1.00 0.00 24 SER A O 2
ATOM 1183 N N . THR A 1 25 ? 1.140 -11.383 0.140 1.00 0.00 25 THR A N 2
ATOM 1184 C CA . THR A 1 25 ? 0.721 -11.576 1.519 1.00 0.00 25 THR A CA 2
ATOM 1185 C C . THR A 1 25 ? -0.115 -10.386 1.993 1.00 0.00 25 THR A C 2
ATOM 1186 O O . THR A 1 25 ? -0.083 -9.318 1.384 1.00 0.00 25 THR A O 2
ATOM 1197 N N . ILE A 1 26 ? -0.846 -10.611 3.075 1.00 0.00 26 ILE A N 2
ATOM 1198 C CA . ILE A 1 26 ? -1.690 -9.571 3.639 1.00 0.00 26 ILE A CA 2
ATOM 1199 C C . ILE A 1 26 ? -0.811 -8.422 4.138 1.00 0.00 26 ILE A C 2
ATOM 1200 O O . ILE A 1 26 ? 0.246 -8.653 4.723 1.00 0.00 26 ILE A O 2
ATOM 1215 N N . VAL A 1 27 ? -1.281 -7.209 3.890 1.00 0.00 27 VAL A N 2
ATOM 1216 C CA . VAL A 1 27 ? -0.552 -6.023 4.307 1.00 0.00 27 VAL A CA 2
ATOM 1217 C C . VAL A 1 27 ? -1.187 -5.461 5.580 1.00 0.00 27 VAL A C 2
ATOM 1218 O O . VAL A 1 27 ? -2.323 -4.990 5.554 1.00 0.00 27 VAL A O 2
ATOM 1231 N N . LYS A 1 28 ? -0.426 -5.527 6.662 1.00 0.00 28 LYS A N 2
ATOM 1232 C CA . LYS A 1 28 ? -0.901 -5.030 7.943 1.00 0.00 28 LYS A CA 2
ATOM 1233 C C . LYS A 1 28 ? -0.177 -3.725 8.279 1.00 0.00 28 LYS A C 2
ATOM 1234 O O . LYS A 1 28 ? 1.028 -3.605 8.060 1.00 0.00 28 LYS A O 2
ATOM 1248 N N . CYS A 1 29 ? -0.942 -2.779 8.804 1.00 0.00 29 CYS A N 2
ATOM 1249 C CA . CYS A 1 29 ? -0.388 -1.487 9.171 1.00 0.00 29 CYS A CA 2
ATOM 1250 C C . CYS A 1 29 ? 0.793 -1.722 10.114 1.00 0.00 29 CYS A C 2
ATOM 1251 O O . CYS A 1 29 ? 0.640 -2.346 11.162 1.00 0.00 29 CYS A O 2
ATOM 1258 N N . ILE A 1 30 ? 1.945 -1.208 9.707 1.00 0.00 30 ILE A N 2
ATOM 1259 C CA . ILE A 1 30 ? 3.152 -1.355 10.504 1.00 0.00 30 ILE A CA 2
ATOM 1260 C C . ILE A 1 30 ? 2.977 -0.611 11.829 1.00 0.00 30 ILE A C 2
ATOM 1261 O O . ILE A 1 30 ? 3.783 -0.768 12.745 1.00 0.00 30 ILE A O 2
ATOM 1276 N N . ILE A 1 31 ? 1.917 0.183 11.890 1.00 0.00 31 ILE A N 2
ATOM 1277 C CA . ILE A 1 31 ? 1.626 0.951 13.088 1.00 0.00 31 ILE A CA 2
ATOM 1278 C C . ILE A 1 31 ? 0.999 0.032 14.139 1.00 0.00 31 ILE A C 2
ATOM 1279 O O . ILE A 1 31 ? 1.680 -0.423 15.056 1.00 0.00 31 ILE A O 2
ATOM 1294 N N . CYS A 1 32 ? -0.291 -0.214 13.969 1.00 0.00 32 CYS A N 2
ATOM 1295 C CA . CYS A 1 32 ? -1.018 -1.072 14.891 1.00 0.00 32 CYS A CA 2
ATOM 1296 C C . CYS A 1 32 ? -1.011 -2.495 14.330 1.00 0.00 32 CYS A C 2
ATOM 1297 O O . CYS A 1 32 ? -0.656 -3.441 15.031 1.00 0.00 32 CYS A O 2
ATOM 1304 N N . GLY A 1 33 ? -1.408 -2.603 13.070 1.00 0.00 33 GLY A N 2
ATOM 1305 C CA . GLY A 1 33 ? -1.452 -3.894 12.407 1.00 0.00 33 GLY A CA 2
ATOM 1306 C C . GLY A 1 33 ? -2.792 -4.102 11.698 1.00 0.00 33 GLY A C 2
ATOM 1307 O O . GLY A 1 33 ? -3.279 -5.227 11.599 1.00 0.00 33 GLY A O 2
ATOM 1311 N N . ARG A 1 34 ? -3.351 -2.998 11.223 1.00 0.00 34 ARG A N 2
ATOM 1312 C CA . ARG A 1 34 ? -4.625 -3.044 10.527 1.00 0.00 34 ARG A CA 2
ATOM 1313 C C . ARG A 1 34 ? -4.403 -3.254 9.027 1.00 0.00 34 ARG A C 2
ATOM 1314 O O . ARG A 1 34 ? -3.437 -2.743 8.462 1.00 0.00 34 ARG A O 2
ATOM 1331 N N . THR A 1 35 ? -5.313 -4.006 8.426 1.00 0.00 35 THR A N 2
ATOM 1332 C CA . THR A 1 35 ? -5.228 -4.290 7.004 1.00 0.00 35 THR A CA 2
ATOM 1333 C C . THR A 1 35 ? -5.292 -2.991 6.197 1.00 0.00 35 THR A C 2
ATOM 1334 O O . THR A 1 35 ? -6.232 -2.210 6.342 1.00 0.00 35 THR A O 2
ATOM 1345 N N . VAL A 1 36 ? -4.280 -2.800 5.363 1.00 0.00 36 VAL A N 2
ATOM 1346 C CA . VAL A 1 36 ? -4.209 -1.610 4.533 1.00 0.00 36 VAL A CA 2
ATOM 1347 C C . VAL A 1 36 ? -4.342 -2.011 3.063 1.00 0.00 36 VAL A C 2
ATOM 1348 O O . VAL A 1 36 ? -4.579 -1.163 2.204 1.00 0.00 36 VAL A O 2
ATOM 1361 N N . ALA A 1 37 ? -4.184 -3.303 2.818 1.00 0.00 37 ALA A N 2
ATOM 1362 C CA . ALA A 1 37 ? -4.284 -3.826 1.466 1.00 0.00 37 ALA A CA 2
ATOM 1363 C C . ALA A 1 37 ? -4.481 -5.343 1.524 1.00 0.00 37 ALA A C 2
ATOM 1364 O O . ALA A 1 37 ? -3.933 -6.010 2.400 1.00 0.00 37 ALA A O 2
ATOM 1371 N N . GLU A 1 38 ? -5.266 -5.842 0.580 1.00 0.00 38 GLU A N 2
ATOM 1372 C CA . GLU A 1 38 ? -5.542 -7.266 0.513 1.00 0.00 38 GLU A CA 2
ATOM 1373 C C . GLU A 1 38 ? -5.148 -7.820 -0.858 1.00 0.00 38 GLU A C 2
ATOM 1374 O O . GLU A 1 38 ? -5.400 -7.188 -1.882 1.00 0.00 38 GLU A O 2
ATOM 1385 N N . PRO A 1 39 ? -4.518 -9.025 -0.832 1.00 0.00 39 PRO A N 2
ATOM 1386 C CA . PRO A 1 39 ? -4.085 -9.670 -2.060 1.00 0.00 39 PRO A CA 2
ATOM 1387 C C . PRO A 1 39 ? -5.276 -10.269 -2.813 1.00 0.00 39 PRO A C 2
ATOM 1388 O O . PRO A 1 39 ? -5.171 -10.582 -3.998 1.00 0.00 39 PRO A O 2
ATOM 1396 N N . THR A 1 40 ? -6.379 -10.410 -2.094 1.00 0.00 40 THR A N 2
ATOM 1397 C CA . THR A 1 40 ? -7.588 -10.965 -2.679 1.00 0.00 40 THR A CA 2
ATOM 1398 C C . THR A 1 40 ? -7.249 -12.171 -3.558 1.00 0.00 40 THR A C 2
ATOM 1399 O O . THR A 1 40 ? -6.155 -12.726 -3.463 1.00 0.00 40 THR A O 2
ATOM 1410 N N . GLY A 1 41 ? -8.208 -12.542 -4.394 1.00 0.00 41 GLY A N 2
ATOM 1411 C CA . GLY A 1 41 ? -8.026 -13.672 -5.289 1.00 0.00 41 GLY A CA 2
ATOM 1412 C C . GLY A 1 41 ? -8.174 -13.242 -6.750 1.00 0.00 41 GLY A C 2
ATOM 1413 O O . GLY A 1 41 ? -8.981 -13.806 -7.487 1.00 0.00 41 GLY A O 2
ATOM 1417 N N . GLY A 1 42 ? -7.381 -12.250 -7.125 1.00 0.00 42 GLY A N 2
ATOM 1418 C CA . GLY A 1 42 ? -7.415 -11.738 -8.485 1.00 0.00 42 GLY A CA 2
ATOM 1419 C C . GLY A 1 42 ? -6.261 -10.765 -8.733 1.00 0.00 42 GLY A C 2
ATOM 1420 O O . GLY A 1 42 ? -5.476 -10.951 -9.662 1.00 0.00 42 GLY A O 2
ATOM 1424 N N . LYS A 1 43 ? -6.194 -9.748 -7.887 1.00 0.00 43 LYS A N 2
ATOM 1425 C CA . LYS A 1 43 ? -5.149 -8.745 -8.002 1.00 0.00 43 LYS A CA 2
ATOM 1426 C C . LYS A 1 43 ? -5.155 -7.862 -6.752 1.00 0.00 43 LYS A C 2
ATOM 1427 O O . LYS A 1 43 ? -6.058 -7.048 -6.568 1.00 0.00 43 LYS A O 2
ATOM 1441 N N . GLY A 1 44 ? -4.137 -8.053 -5.926 1.00 0.00 44 GLY A N 2
ATOM 1442 C CA . GLY A 1 44 ? -4.014 -7.285 -4.700 1.00 0.00 44 GLY A CA 2
ATOM 1443 C C . GLY A 1 44 ? -4.453 -5.835 -4.915 1.00 0.00 44 GLY A C 2
ATOM 1444 O O . GLY A 1 44 ? -4.012 -5.182 -5.860 1.00 0.00 44 GLY A O 2
ATOM 1448 N N . ASN A 1 45 ? -5.317 -5.373 -4.023 1.00 0.00 45 ASN A N 2
ATOM 1449 C CA . ASN A 1 45 ? -5.821 -4.013 -4.103 1.00 0.00 45 ASN A CA 2
ATOM 1450 C C . ASN A 1 45 ? -5.557 -3.297 -2.776 1.00 0.00 45 ASN A C 2
ATOM 1451 O O . ASN A 1 45 ? -5.657 -3.902 -1.710 1.00 0.00 45 ASN A O 2
ATOM 1461 N N . ILE A 1 46 ? -5.228 -2.018 -2.886 1.00 0.00 46 ILE A N 2
ATOM 1462 C CA . ILE A 1 46 ? -4.950 -1.214 -1.709 1.00 0.00 46 ILE A CA 2
ATOM 1463 C C . ILE A 1 46 ? -6.265 -0.676 -1.142 1.00 0.00 46 ILE A C 2
ATOM 1464 O O . ILE A 1 46 ? -6.992 0.043 -1.825 1.00 0.00 46 ILE A O 2
ATOM 1479 N N . LYS A 1 47 ? -6.530 -1.043 0.104 1.00 0.00 47 LYS A N 2
ATOM 1480 C CA . LYS A 1 47 ? -7.744 -0.606 0.770 1.00 0.00 47 LYS A CA 2
ATOM 1481 C C . LYS A 1 47 ? -7.451 0.661 1.575 1.00 0.00 47 LYS A C 2
ATOM 1482 O O . LYS A 1 47 ? -7.928 0.811 2.699 1.00 0.00 47 LYS A O 2
ATOM 1496 N N . ALA A 1 48 ? -6.667 1.541 0.969 1.00 0.00 48 ALA A N 2
ATOM 1497 C CA . ALA A 1 48 ? -6.305 2.790 1.616 1.00 0.00 48 ALA A CA 2
ATOM 1498 C C . ALA A 1 48 ? -6.199 3.894 0.561 1.00 0.00 48 ALA A C 2
ATOM 1499 O O . ALA A 1 48 ? -6.132 3.610 -0.634 1.00 0.00 48 ALA A O 2
ATOM 1506 N N . GLU A 1 49 ? -6.185 5.128 1.042 1.00 0.00 49 GLU A N 2
ATOM 1507 C CA . GLU A 1 49 ? -6.087 6.275 0.155 1.00 0.00 49 GLU A CA 2
ATOM 1508 C C . GLU A 1 49 ? -4.665 6.401 -0.396 1.00 0.00 49 GLU A C 2
ATOM 1509 O O . GLU A 1 49 ? -3.734 6.711 0.345 1.00 0.00 49 GLU A O 2
ATOM 1520 N N . ILE A 1 50 ? -4.542 6.154 -1.692 1.00 0.00 50 ILE A N 2
ATOM 1521 C CA . ILE A 1 50 ? -3.250 6.234 -2.351 1.00 0.00 50 ILE A CA 2
ATOM 1522 C C . ILE A 1 50 ? -2.924 7.699 -2.647 1.00 0.00 50 ILE A C 2
ATOM 1523 O O . ILE A 1 50 ? -3.806 8.472 -3.021 1.00 0.00 50 ILE A O 2
ATOM 1538 N N . ILE A 1 51 ? -1.656 8.038 -2.469 1.00 0.00 51 ILE A N 2
ATOM 1539 C CA . ILE A 1 51 ? -1.204 9.398 -2.714 1.00 0.00 51 ILE A CA 2
ATOM 1540 C C . ILE A 1 51 ? -0.596 9.484 -4.116 1.00 0.00 51 ILE A C 2
ATOM 1541 O O . ILE A 1 51 ? -1.013 10.308 -4.927 1.00 0.00 51 ILE A O 2
ATOM 1556 N N . GLU A 1 52 ? 0.381 8.622 -4.355 1.00 0.00 52 GLU A N 2
ATOM 1557 C CA . GLU A 1 52 ? 1.051 8.592 -5.645 1.00 0.00 52 GLU A CA 2
ATOM 1558 C C . GLU A 1 52 ? 2.263 7.659 -5.591 1.00 0.00 52 GLU A C 2
ATOM 1559 O O . GLU A 1 52 ? 2.412 6.883 -4.649 1.00 0.00 52 GLU A O 2
ATOM 1570 N N . TYR A 1 53 ? 3.098 7.766 -6.614 1.00 0.00 53 TYR A N 2
ATOM 1571 C CA . TYR A 1 53 ? 4.293 6.942 -6.695 1.00 0.00 53 TYR A CA 2
ATOM 1572 C C . TYR A 1 53 ? 5.384 7.465 -5.760 1.00 0.00 53 TYR A C 2
ATOM 1573 O O . TYR A 1 53 ? 5.540 8.675 -5.598 1.00 0.00 53 TYR A O 2
ATOM 1590 N N . VAL A 1 54 ? 6.111 6.529 -5.169 1.00 0.00 54 VAL A N 2
ATOM 1591 C CA . VAL A 1 54 ? 7.185 6.881 -4.254 1.00 0.00 54 VAL A CA 2
ATOM 1592 C C . VAL A 1 54 ? 8.473 7.107 -5.050 1.00 0.00 54 VAL A C 2
ATOM 1593 O O . VAL A 1 54 ? 8.505 6.892 -6.260 1.00 0.00 54 VAL A O 2
ATOM 1606 N N . ASP A 1 55 ? 9.502 7.539 -4.336 1.00 0.00 55 ASP A N 2
ATOM 1607 C CA . ASP A 1 55 ? 10.789 7.798 -4.959 1.00 0.00 55 ASP A CA 2
ATOM 1608 C C . ASP A 1 55 ? 11.745 6.647 -4.641 1.00 0.00 55 ASP A C 2
ATOM 1609 O O . ASP A 1 55 ? 12.789 6.509 -5.276 1.00 0.00 55 ASP A O 2
ATOM 1618 N N . GLN A 1 56 ? 11.354 5.850 -3.657 1.00 0.00 56 GLN A N 2
ATOM 1619 C CA . GLN A 1 56 ? 12.164 4.716 -3.246 1.00 0.00 56 GLN A CA 2
ATOM 1620 C C . GLN A 1 56 ? 12.045 3.582 -4.266 1.00 0.00 56 GLN A C 2
ATOM 1621 O O . GLN A 1 56 ? 11.152 2.742 -4.165 1.00 0.00 56 GLN A O 2
ATOM 1633 N N . ILE A 1 57 ? 12.958 3.595 -5.227 1.00 0.00 57 ILE A N 2
ATOM 1634 C CA . ILE A 1 57 ? 12.967 2.578 -6.264 1.00 0.00 57 ILE A CA 2
ATOM 1635 C C . ILE A 1 57 ? 13.501 1.267 -5.684 1.00 0.00 57 ILE A C 2
ATOM 1636 O O . ILE A 1 57 ? 14.003 1.240 -4.561 1.00 0.00 57 ILE A O 2
ATOM 1651 N N . GLU A 1 58 ? 13.375 0.212 -6.475 1.00 0.00 58 GLU A N 2
ATOM 1652 C CA . GLU A 1 58 ? 13.839 -1.099 -6.054 1.00 0.00 58 GLU A CA 2
ATOM 1653 C C . GLU A 1 58 ? 15.367 -1.165 -6.109 1.00 0.00 58 GLU A C 2
ATOM 1654 O O . GLU A 1 58 ? 15.948 -1.269 -7.189 1.00 0.00 58 GLU A O 2
ATOM 1665 N N . MET A 1 1 ? 7.153 -3.932 -15.156 1.00 0.00 1 MET A N 3
ATOM 1666 C CA . MET A 1 1 ? 7.313 -5.374 -15.099 1.00 0.00 1 MET A CA 3
ATOM 1667 C C . MET A 1 1 ? 7.528 -5.847 -13.659 1.00 0.00 1 MET A C 3
ATOM 1668 O O . MET A 1 1 ? 6.797 -6.704 -13.168 1.00 0.00 1 MET A O 3
ATOM 1680 N N . HIS A 1 2 ? 8.535 -5.264 -13.025 1.00 0.00 2 HIS A N 3
ATOM 1681 C CA . HIS A 1 2 ? 8.856 -5.614 -11.651 1.00 0.00 2 HIS A CA 3
ATOM 1682 C C . HIS A 1 2 ? 8.035 -4.747 -10.696 1.00 0.00 2 HIS A C 3
ATOM 1683 O O . HIS A 1 2 ? 7.849 -3.555 -10.937 1.00 0.00 2 HIS A O 3
ATOM 1696 N N . SER A 1 3 ? 7.564 -5.380 -9.631 1.00 0.00 3 SER A N 3
ATOM 1697 C CA . SER A 1 3 ? 6.766 -4.680 -8.637 1.00 0.00 3 SER A CA 3
ATOM 1698 C C . SER A 1 3 ? 7.323 -3.273 -8.416 1.00 0.00 3 SER A C 3
ATOM 1699 O O . SER A 1 3 ? 8.463 -3.113 -7.983 1.00 0.00 3 SER A O 3
ATOM 1706 N N . ARG A 1 4 ? 6.491 -2.287 -8.721 1.00 0.00 4 ARG A N 3
ATOM 1707 C CA . ARG A 1 4 ? 6.886 -0.898 -8.560 1.00 0.00 4 ARG A CA 3
ATOM 1708 C C . ARG A 1 4 ? 6.555 -0.413 -7.148 1.00 0.00 4 ARG A C 3
ATOM 1709 O O . ARG A 1 4 ? 5.865 -1.101 -6.396 1.00 0.00 4 ARG A O 3
ATOM 1726 N N . PHE A 1 5 ? 7.063 0.769 -6.829 1.00 0.00 5 PHE A N 3
ATOM 1727 C CA . PHE A 1 5 ? 6.830 1.355 -5.519 1.00 0.00 5 PHE A CA 3
ATOM 1728 C C . PHE A 1 5 ? 5.667 2.348 -5.562 1.00 0.00 5 PHE A C 3
ATOM 1729 O O . PHE A 1 5 ? 5.528 3.106 -6.520 1.00 0.00 5 PHE A O 3
ATOM 1745 N N . VAL A 1 6 ? 4.861 2.311 -4.511 1.00 0.00 6 VAL A N 3
ATOM 1746 C CA . VAL A 1 6 ? 3.714 3.198 -4.416 1.00 0.00 6 VAL A CA 3
ATOM 1747 C C . VAL A 1 6 ? 3.515 3.612 -2.957 1.00 0.00 6 VAL A C 3
ATOM 1748 O O . VAL A 1 6 ? 3.492 2.766 -2.065 1.00 0.00 6 VAL A O 3
ATOM 1761 N N . LYS A 1 7 ? 3.374 4.915 -2.759 1.00 0.00 7 LYS A N 3
ATOM 1762 C CA . LYS A 1 7 ? 3.177 5.451 -1.423 1.00 0.00 7 LYS A CA 3
ATOM 1763 C C . LYS A 1 7 ? 1.678 5.552 -1.134 1.00 0.00 7 LYS A C 3
ATOM 1764 O O . LYS A 1 7 ? 0.946 6.226 -1.858 1.00 0.00 7 LYS A O 3
ATOM 1778 N N . VAL A 1 8 ? 1.264 4.871 -0.076 1.00 0.00 8 VAL A N 3
ATOM 1779 C CA . VAL A 1 8 ? -0.134 4.875 0.318 1.00 0.00 8 VAL A CA 3
ATOM 1780 C C . VAL A 1 8 ? -0.258 5.425 1.740 1.00 0.00 8 VAL A C 3
ATOM 1781 O O . VAL A 1 8 ? 0.739 5.559 2.447 1.00 0.00 8 VAL A O 3
ATOM 1794 N N . LYS A 1 9 ? -1.491 5.729 2.117 1.00 0.00 9 LYS A N 3
ATOM 1795 C CA . LYS A 1 9 ? -1.759 6.262 3.442 1.00 0.00 9 LYS A CA 3
ATOM 1796 C C . LYS A 1 9 ? -2.940 5.511 4.060 1.00 0.00 9 LYS A C 3
ATOM 1797 O O . LYS A 1 9 ? -3.952 5.286 3.399 1.00 0.00 9 LYS A O 3
ATOM 1811 N N . CYS A 1 10 ? -2.771 5.142 5.322 1.00 0.00 10 CYS A N 3
ATOM 1812 C CA . CYS A 1 10 ? -3.810 4.421 6.037 1.00 0.00 10 CYS A CA 3
ATOM 1813 C C . CYS A 1 10 ? -4.958 5.391 6.322 1.00 0.00 10 CYS A C 3
ATOM 1814 O O . CYS A 1 10 ? -4.739 6.484 6.843 1.00 0.00 10 CYS A O 3
ATOM 1821 N N . PRO A 1 11 ? -6.191 4.945 5.957 1.00 0.00 11 PRO A N 3
ATOM 1822 C CA . PRO A 1 11 ? -7.375 5.761 6.168 1.00 0.00 11 PRO A CA 3
ATOM 1823 C C . PRO A 1 11 ? -7.777 5.772 7.644 1.00 0.00 11 PRO A C 3
ATOM 1824 O O . PRO A 1 11 ? -8.239 6.790 8.158 1.00 0.00 11 PRO A O 3
ATOM 1832 N N . ASP A 1 12 ? -7.586 4.629 8.285 1.00 0.00 12 ASP A N 3
ATOM 1833 C CA . ASP A 1 12 ? -7.924 4.494 9.692 1.00 0.00 12 ASP A CA 3
ATOM 1834 C C . ASP A 1 12 ? -6.767 5.025 10.543 1.00 0.00 12 ASP A C 3
ATOM 1835 O O . ASP A 1 12 ? -6.987 5.750 11.512 1.00 0.00 12 ASP A O 3
ATOM 1844 N N . CYS A 1 13 ? -5.561 4.644 10.148 1.00 0.00 13 CYS A N 3
ATOM 1845 C CA . CYS A 1 13 ? -4.370 5.073 10.862 1.00 0.00 13 CYS A CA 3
ATOM 1846 C C . CYS A 1 13 ? -4.100 6.536 10.509 1.00 0.00 13 CYS A C 3
ATOM 1847 O O . CYS A 1 13 ? -3.583 7.292 11.331 1.00 0.00 13 CYS A O 3
ATOM 1854 N N . GLU A 1 14 ? -4.461 6.894 9.286 1.00 0.00 14 GLU A N 3
ATOM 1855 C CA . GLU A 1 14 ? -4.264 8.253 8.814 1.00 0.00 14 GLU A CA 3
ATOM 1856 C C . GLU A 1 14 ? -2.773 8.536 8.615 1.00 0.00 14 GLU A C 3
ATOM 1857 O O . GLU A 1 14 ? -2.383 9.669 8.337 1.00 0.00 14 GLU A O 3
ATOM 1868 N N . HIS A 1 15 ? -1.979 7.485 8.766 1.00 0.00 15 HIS A N 3
ATOM 1869 C CA . HIS A 1 15 ? -0.540 7.605 8.607 1.00 0.00 15 HIS A CA 3
ATOM 1870 C C . HIS A 1 15 ? -0.142 7.169 7.194 1.00 0.00 15 HIS A C 3
ATOM 1871 O O . HIS A 1 15 ? -0.811 6.336 6.586 1.00 0.00 15 HIS A O 3
ATOM 1884 N N . GLU A 1 16 ? 0.946 7.753 6.715 1.00 0.00 16 GLU A N 3
ATOM 1885 C CA . GLU A 1 16 ? 1.442 7.436 5.386 1.00 0.00 16 GLU A CA 3
ATOM 1886 C C . GLU A 1 16 ? 2.381 6.229 5.445 1.00 0.00 16 GLU A C 3
ATOM 1887 O O . GLU A 1 16 ? 3.206 6.124 6.350 1.00 0.00 16 GLU A O 3
ATOM 1898 N N . GLN A 1 17 ? 2.223 5.349 4.466 1.00 0.00 17 GLN A N 3
ATOM 1899 C CA . GLN A 1 17 ? 3.047 4.154 4.395 1.00 0.00 17 GLN A CA 3
ATOM 1900 C C . GLN A 1 17 ? 3.374 3.822 2.938 1.00 0.00 17 GLN A C 3
ATOM 1901 O O . GLN A 1 17 ? 2.686 4.275 2.024 1.00 0.00 17 GLN A O 3
ATOM 1913 N N . VAL A 1 18 ? 4.426 3.034 2.767 1.00 0.00 18 VAL A N 3
ATOM 1914 C CA . VAL A 1 18 ? 4.854 2.636 1.436 1.00 0.00 18 VAL A CA 3
ATOM 1915 C C . VAL A 1 18 ? 4.774 1.113 1.314 1.00 0.00 18 VAL A C 3
ATOM 1916 O O . VAL A 1 18 ? 5.498 0.393 2.000 1.00 0.00 18 VAL A O 3
ATOM 1929 N N . ILE A 1 19 ? 3.887 0.667 0.436 1.00 0.00 19 ILE A N 3
ATOM 1930 C CA . ILE A 1 19 ? 3.704 -0.757 0.215 1.00 0.00 19 ILE A CA 3
ATOM 1931 C C . ILE A 1 19 ? 3.702 -1.040 -1.288 1.00 0.00 19 ILE A C 3
ATOM 1932 O O . ILE A 1 19 ? 3.592 -0.119 -2.096 1.00 0.00 19 ILE A O 3
ATOM 1947 N N . PHE A 1 20 ? 3.826 -2.317 -1.618 1.00 0.00 20 PHE A N 3
ATOM 1948 C CA . PHE A 1 20 ? 3.839 -2.733 -3.011 1.00 0.00 20 PHE A CA 3
ATOM 1949 C C . PHE A 1 20 ? 2.422 -2.774 -3.584 1.00 0.00 20 PHE A C 3
ATOM 1950 O O . PHE A 1 20 ? 1.462 -3.026 -2.858 1.00 0.00 20 PHE A O 3
ATOM 1966 N N . ASP A 1 21 ? 2.336 -2.523 -4.882 1.00 0.00 21 ASP A N 3
ATOM 1967 C CA . ASP A 1 21 ? 1.052 -2.528 -5.562 1.00 0.00 21 ASP A CA 3
ATOM 1968 C C . ASP A 1 21 ? 0.733 -3.950 -6.030 1.00 0.00 21 ASP A C 3
ATOM 1969 O O . ASP A 1 21 ? 1.450 -4.509 -6.859 1.00 0.00 21 ASP A O 3
ATOM 1978 N N . HIS A 1 22 ? -0.343 -4.492 -5.480 1.00 0.00 22 HIS A N 3
ATOM 1979 C CA . HIS A 1 22 ? -0.765 -5.838 -5.831 1.00 0.00 22 HIS A CA 3
ATOM 1980 C C . HIS A 1 22 ? 0.251 -6.850 -5.298 1.00 0.00 22 HIS A C 3
ATOM 1981 O O . HIS A 1 22 ? 0.903 -7.549 -6.073 1.00 0.00 22 HIS A O 3
ATOM 1994 N N . PRO A 1 23 ? 0.357 -6.899 -3.943 1.00 0.00 23 PRO A N 3
ATOM 1995 C CA . PRO A 1 23 ? 1.283 -7.814 -3.296 1.00 0.00 23 PRO A CA 3
ATOM 1996 C C . PRO A 1 23 ? 0.755 -9.250 -3.342 1.00 0.00 23 PRO A C 3
ATOM 1997 O O . PRO A 1 23 ? -0.194 -9.544 -4.066 1.00 0.00 23 PRO A O 3
ATOM 2005 N N . SER A 1 24 ? 1.396 -10.106 -2.558 1.00 0.00 24 SER A N 3
ATOM 2006 C CA . SER A 1 24 ? 1.003 -11.503 -2.500 1.00 0.00 24 SER A CA 3
ATOM 2007 C C . SER A 1 24 ? 0.488 -11.844 -1.100 1.00 0.00 24 SER A C 3
ATOM 2008 O O . SER A 1 24 ? -0.429 -12.650 -0.951 1.00 0.00 24 SER A O 3
ATOM 2015 N N . THR A 1 25 ? 1.101 -11.214 -0.109 1.00 0.00 25 THR A N 3
ATOM 2016 C CA . THR A 1 25 ? 0.716 -11.440 1.274 1.00 0.00 25 THR A CA 3
ATOM 2017 C C . THR A 1 25 ? -0.095 -10.254 1.803 1.00 0.00 25 THR A C 3
ATOM 2018 O O . THR A 1 25 ? -0.057 -9.166 1.229 1.00 0.00 25 THR A O 3
ATOM 2029 N N . ILE A 1 26 ? -0.809 -10.506 2.889 1.00 0.00 26 ILE A N 3
ATOM 2030 C CA . ILE A 1 26 ? -1.629 -9.474 3.502 1.00 0.00 26 ILE A CA 3
ATOM 2031 C C . ILE A 1 26 ? -0.725 -8.359 4.033 1.00 0.00 26 ILE A C 3
ATOM 2032 O O . ILE A 1 26 ? 0.336 -8.631 4.594 1.00 0.00 26 ILE A O 3
ATOM 2047 N N . VAL A 1 27 ? -1.177 -7.130 3.838 1.00 0.00 27 VAL A N 3
ATOM 2048 C CA . VAL A 1 27 ? -0.423 -5.974 4.290 1.00 0.00 27 VAL A CA 3
ATOM 2049 C C . VAL A 1 27 ? -1.047 -5.434 5.578 1.00 0.00 27 VAL A C 3
ATOM 2050 O O . VAL A 1 27 ? -2.178 -4.951 5.569 1.00 0.00 27 VAL A O 3
ATOM 2063 N N . LYS A 1 28 ? -0.284 -5.536 6.657 1.00 0.00 28 LYS A N 3
ATOM 2064 C CA . LYS A 1 28 ? -0.749 -5.064 7.950 1.00 0.00 28 LYS A CA 3
ATOM 2065 C C . LYS A 1 28 ? -0.042 -3.751 8.293 1.00 0.00 28 LYS A C 3
ATOM 2066 O O . LYS A 1 28 ? 1.169 -3.631 8.117 1.00 0.00 28 LYS A O 3
ATOM 2080 N N . CYS A 1 29 ? -0.829 -2.801 8.777 1.00 0.00 29 CYS A N 3
ATOM 2081 C CA . CYS A 1 29 ? -0.294 -1.502 9.146 1.00 0.00 29 CYS A CA 3
ATOM 2082 C C . CYS A 1 29 ? 0.875 -1.720 10.109 1.00 0.00 29 CYS A C 3
ATOM 2083 O O . CYS A 1 29 ? 0.780 -2.526 11.034 1.00 0.00 29 CYS A O 3
ATOM 2090 N N . ILE A 1 30 ? 1.951 -0.988 9.859 1.00 0.00 30 ILE A N 3
ATOM 2091 C CA . ILE A 1 30 ? 3.136 -1.091 10.693 1.00 0.00 30 ILE A CA 3
ATOM 2092 C C . ILE A 1 30 ? 2.907 -0.321 11.995 1.00 0.00 30 ILE A C 3
ATOM 2093 O O . ILE A 1 30 ? 3.704 -0.421 12.927 1.00 0.00 30 ILE A O 3
ATOM 2108 N N . ILE A 1 31 ? 1.816 0.429 12.018 1.00 0.00 31 ILE A N 3
ATOM 2109 C CA . ILE A 1 31 ? 1.472 1.216 13.190 1.00 0.00 31 ILE A CA 3
ATOM 2110 C C . ILE A 1 31 ? 0.807 0.312 14.229 1.00 0.00 31 ILE A C 3
ATOM 2111 O O . ILE A 1 31 ? 1.463 -0.161 15.156 1.00 0.00 31 ILE A O 3
ATOM 2126 N N . CYS A 1 32 ? -0.487 0.097 14.039 1.00 0.00 32 CYS A N 3
ATOM 2127 C CA . CYS A 1 32 ? -1.247 -0.742 14.948 1.00 0.00 32 CYS A CA 3
ATOM 2128 C C . CYS A 1 32 ? -1.195 -2.181 14.431 1.00 0.00 32 CYS A C 3
ATOM 2129 O O . CYS A 1 32 ? -0.823 -3.095 15.165 1.00 0.00 32 CYS A O 3
ATOM 2136 N N . GLY A 1 33 ? -1.573 -2.337 13.171 1.00 0.00 33 GLY A N 3
ATOM 2137 C CA . GLY A 1 33 ? -1.574 -3.649 12.547 1.00 0.00 33 GLY A CA 3
ATOM 2138 C C . GLY A 1 33 ? -2.890 -3.906 11.809 1.00 0.00 33 GLY A C 3
ATOM 2139 O O . GLY A 1 33 ? -3.367 -5.038 11.757 1.00 0.00 33 GLY A O 3
ATOM 2143 N N . ARG A 1 34 ? -3.439 -2.834 11.256 1.00 0.00 34 ARG A N 3
ATOM 2144 C CA . ARG A 1 34 ? -4.691 -2.928 10.524 1.00 0.00 34 ARG A CA 3
ATOM 2145 C C . ARG A 1 34 ? -4.419 -3.215 9.046 1.00 0.00 34 ARG A C 3
ATOM 2146 O O . ARG A 1 34 ? -3.390 -2.810 8.509 1.00 0.00 34 ARG A O 3
ATOM 2163 N N . THR A 1 35 ? -5.363 -3.913 8.430 1.00 0.00 35 THR A N 3
ATOM 2164 C CA . THR A 1 35 ? -5.239 -4.260 7.024 1.00 0.00 35 THR A CA 3
ATOM 2165 C C . THR A 1 35 ? -5.234 -2.996 6.161 1.00 0.00 35 THR A C 3
ATOM 2166 O O . THR A 1 35 ? -6.157 -2.186 6.236 1.00 0.00 35 THR A O 3
ATOM 2177 N N . VAL A 1 36 ? -4.185 -2.867 5.363 1.00 0.00 36 VAL A N 3
ATOM 2178 C CA . VAL A 1 36 ? -4.048 -1.716 4.487 1.00 0.00 36 VAL A CA 3
ATOM 2179 C C . VAL A 1 36 ? -4.128 -2.177 3.031 1.00 0.00 36 VAL A C 3
ATOM 2180 O O . VAL A 1 36 ? -4.298 -1.360 2.126 1.00 0.00 36 VAL A O 3
ATOM 2193 N N . ALA A 1 37 ? -4.001 -3.482 2.848 1.00 0.00 37 ALA A N 3
ATOM 2194 C CA . ALA A 1 37 ? -4.057 -4.061 1.517 1.00 0.00 37 ALA A CA 3
ATOM 2195 C C . ALA A 1 37 ? -4.278 -5.571 1.630 1.00 0.00 37 ALA A C 3
ATOM 2196 O O . ALA A 1 37 ? -3.666 -6.230 2.469 1.00 0.00 37 ALA A O 3
ATOM 2203 N N . GLU A 1 38 ? -5.155 -6.075 0.774 1.00 0.00 38 GLU A N 3
ATOM 2204 C CA . GLU A 1 38 ? -5.465 -7.494 0.768 1.00 0.00 38 GLU A CA 3
ATOM 2205 C C . GLU A 1 38 ? -5.209 -8.087 -0.619 1.00 0.00 38 GLU A C 3
ATOM 2206 O O . GLU A 1 38 ? -5.545 -7.475 -1.631 1.00 0.00 38 GLU A O 3
ATOM 2217 N N . PRO A 1 39 ? -4.601 -9.304 -0.621 1.00 0.00 39 PRO A N 3
ATOM 2218 C CA . PRO A 1 39 ? -4.297 -9.987 -1.867 1.00 0.00 39 PRO A CA 3
ATOM 2219 C C . PRO A 1 39 ? -5.562 -10.579 -2.491 1.00 0.00 39 PRO A C 3
ATOM 2220 O O . PRO A 1 39 ? -5.778 -11.788 -2.437 1.00 0.00 39 PRO A O 3
ATOM 2228 N N . THR A 1 40 ? -6.366 -9.699 -3.070 1.00 0.00 40 THR A N 3
ATOM 2229 C CA . THR A 1 40 ? -7.604 -10.119 -3.704 1.00 0.00 40 THR A CA 3
ATOM 2230 C C . THR A 1 40 ? -7.362 -11.348 -4.582 1.00 0.00 40 THR A C 3
ATOM 2231 O O . THR A 1 40 ? -6.218 -11.724 -4.829 1.00 0.00 40 THR A O 3
ATOM 2242 N N . GLY A 1 41 ? -8.460 -11.940 -5.031 1.00 0.00 41 GLY A N 3
ATOM 2243 C CA . GLY A 1 41 ? -8.382 -13.119 -5.876 1.00 0.00 41 GLY A CA 3
ATOM 2244 C C . GLY A 1 41 ? -7.342 -12.933 -6.982 1.00 0.00 41 GLY A C 3
ATOM 2245 O O . GLY A 1 41 ? -7.619 -12.300 -8.000 1.00 0.00 41 GLY A O 3
ATOM 2249 N N . GLY A 1 42 ? -6.166 -13.496 -6.745 1.00 0.00 42 GLY A N 3
ATOM 2250 C CA . GLY A 1 42 ? -5.082 -13.399 -7.709 1.00 0.00 42 GLY A CA 3
ATOM 2251 C C . GLY A 1 42 ? -4.125 -12.262 -7.347 1.00 0.00 42 GLY A C 3
ATOM 2252 O O . GLY A 1 42 ? -3.109 -12.486 -6.690 1.00 0.00 42 GLY A O 3
ATOM 2256 N N . LYS A 1 43 ? -4.484 -11.066 -7.790 1.00 0.00 43 LYS A N 3
ATOM 2257 C CA . LYS A 1 43 ? -3.670 -9.893 -7.521 1.00 0.00 43 LYS A CA 3
ATOM 2258 C C . LYS A 1 43 ? -4.096 -9.278 -6.186 1.00 0.00 43 LYS A C 3
ATOM 2259 O O . LYS A 1 43 ? -5.007 -9.780 -5.529 1.00 0.00 43 LYS A O 3
ATOM 2273 N N . GLY A 1 44 ? -3.417 -8.200 -5.825 1.00 0.00 44 GLY A N 3
ATOM 2274 C CA . GLY A 1 44 ? -3.713 -7.511 -4.579 1.00 0.00 44 GLY A CA 3
ATOM 2275 C C . GLY A 1 44 ? -4.259 -6.107 -4.847 1.00 0.00 44 GLY A C 3
ATOM 2276 O O . GLY A 1 44 ? -3.931 -5.491 -5.859 1.00 0.00 44 GLY A O 3
ATOM 2280 N N . ASN A 1 45 ? -5.086 -5.642 -3.922 1.00 0.00 45 ASN A N 3
ATOM 2281 C CA . ASN A 1 45 ? -5.682 -4.323 -4.045 1.00 0.00 45 ASN A CA 3
ATOM 2282 C C . ASN A 1 45 ? -5.368 -3.507 -2.788 1.00 0.00 45 ASN A C 3
ATOM 2283 O O . ASN A 1 45 ? -5.377 -4.040 -1.680 1.00 0.00 45 ASN A O 3
ATOM 2293 N N . ILE A 1 46 ? -5.098 -2.228 -3.004 1.00 0.00 46 ILE A N 3
ATOM 2294 C CA . ILE A 1 46 ? -4.783 -1.333 -1.904 1.00 0.00 46 ILE A CA 3
ATOM 2295 C C . ILE A 1 46 ? -6.082 -0.848 -1.259 1.00 0.00 46 ILE A C 3
ATOM 2296 O O . ILE A 1 46 ? -6.861 -0.130 -1.885 1.00 0.00 46 ILE A O 3
ATOM 2311 N N . LYS A 1 47 ? -6.277 -1.259 -0.014 1.00 0.00 47 LYS A N 3
ATOM 2312 C CA . LYS A 1 47 ? -7.468 -0.874 0.724 1.00 0.00 47 LYS A CA 3
ATOM 2313 C C . LYS A 1 47 ? -7.189 0.414 1.501 1.00 0.00 47 LYS A C 3
ATOM 2314 O O . LYS A 1 47 ? -7.662 0.580 2.624 1.00 0.00 47 LYS A O 3
ATOM 2328 N N . ALA A 1 48 ? -6.419 1.291 0.873 1.00 0.00 48 ALA A N 3
ATOM 2329 C CA . ALA A 1 48 ? -6.070 2.558 1.492 1.00 0.00 48 ALA A CA 3
ATOM 2330 C C . ALA A 1 48 ? -5.971 3.638 0.413 1.00 0.00 48 ALA A C 3
ATOM 2331 O O . ALA A 1 48 ? -5.851 3.328 -0.772 1.00 0.00 48 ALA A O 3
ATOM 2338 N N . GLU A 1 49 ? -6.026 4.884 0.860 1.00 0.00 49 GLU A N 3
ATOM 2339 C CA . GLU A 1 49 ? -5.944 6.011 -0.053 1.00 0.00 49 GLU A CA 3
ATOM 2340 C C . GLU A 1 49 ? -4.510 6.179 -0.561 1.00 0.00 49 GLU A C 3
ATOM 2341 O O . GLU A 1 49 ? -3.593 6.413 0.224 1.00 0.00 49 GLU A O 3
ATOM 2352 N N . ILE A 1 50 ? -4.363 6.053 -1.872 1.00 0.00 50 ILE A N 3
ATOM 2353 C CA . ILE A 1 50 ? -3.057 6.187 -2.495 1.00 0.00 50 ILE A CA 3
ATOM 2354 C C . ILE A 1 50 ? -2.751 7.671 -2.711 1.00 0.00 50 ILE A C 3
ATOM 2355 O O . ILE A 1 50 ? -3.635 8.443 -3.078 1.00 0.00 50 ILE A O 3
ATOM 2370 N N . ILE A 1 51 ? -1.496 8.023 -2.476 1.00 0.00 51 ILE A N 3
ATOM 2371 C CA . ILE A 1 51 ? -1.062 9.400 -2.641 1.00 0.00 51 ILE A CA 3
ATOM 2372 C C . ILE A 1 51 ? -0.343 9.547 -3.984 1.00 0.00 51 ILE A C 3
ATOM 2373 O O . ILE A 1 51 ? -0.756 10.339 -4.829 1.00 0.00 51 ILE A O 3
ATOM 2388 N N . GLU A 1 52 ? 0.719 8.771 -4.137 1.00 0.00 52 GLU A N 3
ATOM 2389 C CA . GLU A 1 52 ? 1.499 8.804 -5.362 1.00 0.00 52 GLU A CA 3
ATOM 2390 C C . GLU A 1 52 ? 2.702 7.864 -5.252 1.00 0.00 52 GLU A C 3
ATOM 2391 O O . GLU A 1 52 ? 2.816 7.108 -4.289 1.00 0.00 52 GLU A O 3
ATOM 2402 N N . TYR A 1 53 ? 3.568 7.942 -6.252 1.00 0.00 53 TYR A N 3
ATOM 2403 C CA . TYR A 1 53 ? 4.758 7.109 -6.278 1.00 0.00 53 TYR A CA 3
ATOM 2404 C C . TYR A 1 53 ? 5.815 7.629 -5.302 1.00 0.00 53 TYR A C 3
ATOM 2405 O O . TYR A 1 53 ? 5.907 8.833 -5.065 1.00 0.00 53 TYR A O 3
ATOM 2422 N N . VAL A 1 54 ? 6.584 6.696 -4.760 1.00 0.00 54 VAL A N 3
ATOM 2423 C CA . VAL A 1 54 ? 7.630 7.045 -3.814 1.00 0.00 54 VAL A CA 3
ATOM 2424 C C . VAL A 1 54 ? 8.963 7.163 -4.555 1.00 0.00 54 VAL A C 3
ATOM 2425 O O . VAL A 1 54 ? 9.076 6.746 -5.707 1.00 0.00 54 VAL A O 3
ATOM 2438 N N . ASP A 1 55 ? 9.939 7.734 -3.865 1.00 0.00 55 ASP A N 3
ATOM 2439 C CA . ASP A 1 55 ? 11.260 7.913 -4.443 1.00 0.00 55 ASP A CA 3
ATOM 2440 C C . ASP A 1 55 ? 12.153 6.738 -4.038 1.00 0.00 55 ASP A C 3
ATOM 2441 O O . ASP A 1 55 ? 13.229 6.548 -4.603 1.00 0.00 55 ASP A O 3
ATOM 2450 N N . GLN A 1 56 ? 11.673 5.981 -3.062 1.00 0.00 56 GLN A N 3
ATOM 2451 C CA . GLN A 1 56 ? 12.414 4.831 -2.575 1.00 0.00 56 GLN A CA 3
ATOM 2452 C C . GLN A 1 56 ? 12.313 3.674 -3.571 1.00 0.00 56 GLN A C 3
ATOM 2453 O O . GLN A 1 56 ? 11.405 2.850 -3.480 1.00 0.00 56 GLN A O 3
ATOM 2465 N N . ILE A 1 57 ? 13.259 3.648 -4.498 1.00 0.00 57 ILE A N 3
ATOM 2466 C CA . ILE A 1 57 ? 13.288 2.605 -5.510 1.00 0.00 57 ILE A CA 3
ATOM 2467 C C . ILE A 1 57 ? 13.883 1.332 -4.906 1.00 0.00 57 ILE A C 3
ATOM 2468 O O . ILE A 1 57 ? 14.417 1.356 -3.798 1.00 0.00 57 ILE A O 3
ATOM 2483 N N . GLU A 1 58 ? 13.772 0.249 -5.662 1.00 0.00 58 GLU A N 3
ATOM 2484 C CA . GLU A 1 58 ? 14.293 -1.032 -5.217 1.00 0.00 58 GLU A CA 3
ATOM 2485 C C . GLU A 1 58 ? 15.747 -1.198 -5.663 1.00 0.00 58 GLU A C 3
ATOM 2486 O O . GLU A 1 58 ? 16.477 -2.025 -5.118 1.00 0.00 58 GLU A O 3
ATOM 2497 N N . MET A 1 1 ? 7.539 -4.603 -15.231 1.00 0.00 1 MET A N 4
ATOM 2498 C CA . MET A 1 1 ? 8.257 -5.849 -15.028 1.00 0.00 1 MET A CA 4
ATOM 2499 C C . MET A 1 1 ? 8.642 -6.028 -13.558 1.00 0.00 1 MET A C 4
ATOM 2500 O O . MET A 1 1 ? 8.187 -6.965 -12.903 1.00 0.00 1 MET A O 4
ATOM 2512 N N . HIS A 1 2 ? 9.476 -5.115 -13.082 1.00 0.00 2 HIS A N 4
ATOM 2513 C CA . HIS A 1 2 ? 9.927 -5.159 -11.702 1.00 0.00 2 HIS A CA 4
ATOM 2514 C C . HIS A 1 2 ? 8.877 -4.512 -10.797 1.00 0.00 2 HIS A C 4
ATOM 2515 O O . HIS A 1 2 ? 8.336 -3.456 -11.125 1.00 0.00 2 HIS A O 4
ATOM 2528 N N . SER A 1 3 ? 8.618 -5.171 -9.678 1.00 0.00 3 SER A N 4
ATOM 2529 C CA . SER A 1 3 ? 7.643 -4.673 -8.724 1.00 0.00 3 SER A CA 4
ATOM 2530 C C . SER A 1 3 ? 7.756 -3.152 -8.606 1.00 0.00 3 SER A C 4
ATOM 2531 O O . SER A 1 3 ? 8.816 -2.629 -8.262 1.00 0.00 3 SER A O 4
ATOM 2538 N N . ARG A 1 4 ? 6.650 -2.483 -8.897 1.00 0.00 4 ARG A N 4
ATOM 2539 C CA . ARG A 1 4 ? 6.612 -1.032 -8.827 1.00 0.00 4 ARG A CA 4
ATOM 2540 C C . ARG A 1 4 ? 6.342 -0.577 -7.392 1.00 0.00 4 ARG A C 4
ATOM 2541 O O . ARG A 1 4 ? 6.006 -1.389 -6.531 1.00 0.00 4 ARG A O 4
ATOM 2558 N N . PHE A 1 5 ? 6.499 0.721 -7.178 1.00 0.00 5 PHE A N 4
ATOM 2559 C CA . PHE A 1 5 ? 6.276 1.295 -5.861 1.00 0.00 5 PHE A CA 4
ATOM 2560 C C . PHE A 1 5 ? 5.031 2.185 -5.855 1.00 0.00 5 PHE A C 4
ATOM 2561 O O . PHE A 1 5 ? 4.760 2.888 -6.827 1.00 0.00 5 PHE A O 4
ATOM 2577 N N . VAL A 1 6 ? 4.306 2.124 -4.747 1.00 0.00 6 VAL A N 4
ATOM 2578 C CA . VAL A 1 6 ? 3.096 2.915 -4.600 1.00 0.00 6 VAL A CA 4
ATOM 2579 C C . VAL A 1 6 ? 2.977 3.395 -3.153 1.00 0.00 6 VAL A C 4
ATOM 2580 O O . VAL A 1 6 ? 3.073 2.596 -2.222 1.00 0.00 6 VAL A O 4
ATOM 2593 N N . LYS A 1 7 ? 2.771 4.696 -3.008 1.00 0.00 7 LYS A N 4
ATOM 2594 C CA . LYS A 1 7 ? 2.638 5.290 -1.689 1.00 0.00 7 LYS A CA 4
ATOM 2595 C C . LYS A 1 7 ? 1.157 5.358 -1.312 1.00 0.00 7 LYS A C 4
ATOM 2596 O O . LYS A 1 7 ? 0.340 5.872 -2.076 1.00 0.00 7 LYS A O 4
ATOM 2610 N N . VAL A 1 8 ? 0.854 4.830 -0.134 1.00 0.00 8 VAL A N 4
ATOM 2611 C CA . VAL A 1 8 ? -0.515 4.825 0.353 1.00 0.00 8 VAL A CA 4
ATOM 2612 C C . VAL A 1 8 ? -0.550 5.411 1.765 1.00 0.00 8 VAL A C 4
ATOM 2613 O O . VAL A 1 8 ? 0.490 5.576 2.399 1.00 0.00 8 VAL A O 4
ATOM 2626 N N . LYS A 1 9 ? -1.760 5.709 2.217 1.00 0.00 9 LYS A N 4
ATOM 2627 C CA . LYS A 1 9 ? -1.945 6.273 3.544 1.00 0.00 9 LYS A CA 4
ATOM 2628 C C . LYS A 1 9 ? -3.103 5.557 4.241 1.00 0.00 9 LYS A C 4
ATOM 2629 O O . LYS A 1 9 ? -4.163 5.360 3.648 1.00 0.00 9 LYS A O 4
ATOM 2643 N N . CYS A 1 10 ? -2.862 5.188 5.491 1.00 0.00 10 CYS A N 4
ATOM 2644 C CA . CYS A 1 10 ? -3.872 4.497 6.275 1.00 0.00 10 CYS A CA 4
ATOM 2645 C C . CYS A 1 10 ? -4.979 5.496 6.617 1.00 0.00 10 CYS A C 4
ATOM 2646 O O . CYS A 1 10 ? -4.704 6.590 7.105 1.00 0.00 10 CYS A O 4
ATOM 2653 N N . PRO A 1 11 ? -6.242 5.072 6.340 1.00 0.00 11 PRO A N 4
ATOM 2654 C CA . PRO A 1 11 ? -7.392 5.917 6.613 1.00 0.00 11 PRO A CA 4
ATOM 2655 C C . PRO A 1 11 ? -7.698 5.957 8.112 1.00 0.00 11 PRO A C 4
ATOM 2656 O O . PRO A 1 11 ? -8.102 6.993 8.638 1.00 0.00 11 PRO A O 4
ATOM 2664 N N . ASP A 1 12 ? -7.495 4.818 8.756 1.00 0.00 12 ASP A N 4
ATOM 2665 C CA . ASP A 1 12 ? -7.744 4.710 10.184 1.00 0.00 12 ASP A CA 4
ATOM 2666 C C . ASP A 1 12 ? -6.519 5.215 10.950 1.00 0.00 12 ASP A C 4
ATOM 2667 O O . ASP A 1 12 ? -6.655 5.924 11.946 1.00 0.00 12 ASP A O 4
ATOM 2676 N N . CYS A 1 13 ? -5.352 4.830 10.456 1.00 0.00 13 CYS A N 4
ATOM 2677 C CA . CYS A 1 13 ? -4.105 5.234 11.082 1.00 0.00 13 CYS A CA 4
ATOM 2678 C C . CYS A 1 13 ? -3.821 6.687 10.694 1.00 0.00 13 CYS A C 4
ATOM 2679 O O . CYS A 1 13 ? -3.199 7.426 11.455 1.00 0.00 13 CYS A O 4
ATOM 2686 N N . GLU A 1 14 ? -4.292 7.053 9.512 1.00 0.00 14 GLU A N 4
ATOM 2687 C CA . GLU A 1 14 ? -4.097 8.403 9.012 1.00 0.00 14 GLU A CA 4
ATOM 2688 C C . GLU A 1 14 ? -2.615 8.656 8.729 1.00 0.00 14 GLU A C 4
ATOM 2689 O O . GLU A 1 14 ? -2.220 9.782 8.434 1.00 0.00 14 GLU A O 4
ATOM 2700 N N . HIS A 1 15 ? -1.837 7.588 8.828 1.00 0.00 15 HIS A N 4
ATOM 2701 C CA . HIS A 1 15 ? -0.408 7.680 8.586 1.00 0.00 15 HIS A CA 4
ATOM 2702 C C . HIS A 1 15 ? -0.098 7.229 7.157 1.00 0.00 15 HIS A C 4
ATOM 2703 O O . HIS A 1 15 ? -0.814 6.400 6.596 1.00 0.00 15 HIS A O 4
ATOM 2716 N N . GLU A 1 16 ? 0.968 7.793 6.610 1.00 0.00 16 GLU A N 4
ATOM 2717 C CA . GLU A 1 16 ? 1.381 7.459 5.257 1.00 0.00 16 GLU A CA 4
ATOM 2718 C C . GLU A 1 16 ? 2.330 6.260 5.272 1.00 0.00 16 GLU A C 4
ATOM 2719 O O . GLU A 1 16 ? 3.212 6.173 6.126 1.00 0.00 16 GLU A O 4
ATOM 2730 N N . GLN A 1 17 ? 2.120 5.365 4.318 1.00 0.00 17 GLN A N 4
ATOM 2731 C CA . GLN A 1 17 ? 2.947 4.176 4.211 1.00 0.00 17 GLN A CA 4
ATOM 2732 C C . GLN A 1 17 ? 3.144 3.797 2.742 1.00 0.00 17 GLN A C 4
ATOM 2733 O O . GLN A 1 17 ? 2.345 4.174 1.887 1.00 0.00 17 GLN A O 4
ATOM 2745 N N . VAL A 1 18 ? 4.214 3.056 2.494 1.00 0.00 18 VAL A N 4
ATOM 2746 C CA . VAL A 1 18 ? 4.526 2.621 1.143 1.00 0.00 18 VAL A CA 4
ATOM 2747 C C . VAL A 1 18 ? 4.441 1.095 1.070 1.00 0.00 18 VAL A C 4
ATOM 2748 O O . VAL A 1 18 ? 5.182 0.395 1.760 1.00 0.00 18 VAL A O 4
ATOM 2761 N N . ILE A 1 19 ? 3.534 0.624 0.227 1.00 0.00 19 ILE A N 4
ATOM 2762 C CA . ILE A 1 19 ? 3.343 -0.806 0.055 1.00 0.00 19 ILE A CA 4
ATOM 2763 C C . ILE A 1 19 ? 3.365 -1.143 -1.437 1.00 0.00 19 ILE A C 4
ATOM 2764 O O . ILE A 1 19 ? 3.293 -0.250 -2.280 1.00 0.00 19 ILE A O 4
ATOM 2779 N N . PHE A 1 20 ? 3.467 -2.433 -1.717 1.00 0.00 20 PHE A N 4
ATOM 2780 C CA . PHE A 1 20 ? 3.500 -2.900 -3.094 1.00 0.00 20 PHE A CA 4
ATOM 2781 C C . PHE A 1 20 ? 2.113 -2.820 -3.733 1.00 0.00 20 PHE A C 4
ATOM 2782 O O . PHE A 1 20 ? 1.100 -2.910 -3.041 1.00 0.00 20 PHE A O 4
ATOM 2798 N N . ASP A 1 21 ? 2.111 -2.650 -5.048 1.00 0.00 21 ASP A N 4
ATOM 2799 C CA . ASP A 1 21 ? 0.865 -2.556 -5.788 1.00 0.00 21 ASP A CA 4
ATOM 2800 C C . ASP A 1 21 ? 0.311 -3.961 -6.027 1.00 0.00 21 ASP A C 4
ATOM 2801 O O . ASP A 1 21 ? -0.850 -4.121 -6.402 1.00 0.00 21 ASP A O 4
ATOM 2810 N N . HIS A 1 22 ? 1.168 -4.947 -5.799 1.00 0.00 22 HIS A N 4
ATOM 2811 C CA . HIS A 1 22 ? 0.778 -6.335 -5.984 1.00 0.00 22 HIS A CA 4
ATOM 2812 C C . HIS A 1 22 ? 1.673 -7.237 -5.133 1.00 0.00 22 HIS A C 4
ATOM 2813 O O . HIS A 1 22 ? 2.513 -7.964 -5.662 1.00 0.00 22 HIS A O 4
ATOM 2826 N N . PRO A 1 23 ? 1.458 -7.158 -3.791 1.00 0.00 23 PRO A N 4
ATOM 2827 C CA . PRO A 1 23 ? 2.236 -7.958 -2.861 1.00 0.00 23 PRO A CA 4
ATOM 2828 C C . PRO A 1 23 ? 1.783 -9.419 -2.883 1.00 0.00 23 PRO A C 4
ATOM 2829 O O . PRO A 1 23 ? 0.939 -9.799 -3.693 1.00 0.00 23 PRO A O 4
ATOM 2837 N N . SER A 1 24 ? 2.362 -10.199 -1.982 1.00 0.00 24 SER A N 4
ATOM 2838 C CA . SER A 1 24 ? 2.029 -11.610 -1.888 1.00 0.00 24 SER A CA 4
ATOM 2839 C C . SER A 1 24 ? 1.392 -11.908 -0.529 1.00 0.00 24 SER A C 4
ATOM 2840 O O . SER A 1 24 ? 0.497 -12.746 -0.429 1.00 0.00 24 SER A O 4
ATOM 2847 N N . THR A 1 25 ? 1.880 -11.205 0.483 1.00 0.00 25 THR A N 4
ATOM 2848 C CA . THR A 1 25 ? 1.369 -11.385 1.832 1.00 0.00 25 THR A CA 4
ATOM 2849 C C . THR A 1 25 ? 0.481 -10.203 2.226 1.00 0.00 25 THR A C 4
ATOM 2850 O O . THR A 1 25 ? 0.531 -9.147 1.597 1.00 0.00 25 THR A O 4
ATOM 2861 N N . ILE A 1 26 ? -0.312 -10.421 3.266 1.00 0.00 26 ILE A N 4
ATOM 2862 C CA . ILE A 1 26 ? -1.210 -9.388 3.752 1.00 0.00 26 ILE A CA 4
ATOM 2863 C C . ILE A 1 26 ? -0.387 -8.205 4.271 1.00 0.00 26 ILE A C 4
ATOM 2864 O O . ILE A 1 26 ? 0.639 -8.397 4.921 1.00 0.00 26 ILE A O 4
ATOM 2879 N N . VAL A 1 27 ? -0.869 -7.011 3.963 1.00 0.00 27 VAL A N 4
ATOM 2880 C CA . VAL A 1 27 ? -0.193 -5.798 4.390 1.00 0.00 27 VAL A CA 4
ATOM 2881 C C . VAL A 1 27 ? -0.866 -5.261 5.654 1.00 0.00 27 VAL A C 4
ATOM 2882 O O . VAL A 1 27 ? -2.020 -4.835 5.613 1.00 0.00 27 VAL A O 4
ATOM 2895 N N . LYS A 1 28 ? -0.118 -5.298 6.747 1.00 0.00 28 LYS A N 4
ATOM 2896 C CA . LYS A 1 28 ? -0.629 -4.819 8.020 1.00 0.00 28 LYS A CA 4
ATOM 2897 C C . LYS A 1 28 ? 0.052 -3.494 8.373 1.00 0.00 28 LYS A C 4
ATOM 2898 O O . LYS A 1 28 ? 1.250 -3.329 8.148 1.00 0.00 28 LYS A O 4
ATOM 2912 N N . CYS A 1 29 ? -0.742 -2.586 8.920 1.00 0.00 29 CYS A N 4
ATOM 2913 C CA . CYS A 1 29 ? -0.232 -1.281 9.305 1.00 0.00 29 CYS A CA 4
ATOM 2914 C C . CYS A 1 29 ? 0.949 -1.489 10.257 1.00 0.00 29 CYS A C 4
ATOM 2915 O O . CYS A 1 29 ? 0.806 -2.126 11.299 1.00 0.00 29 CYS A O 4
ATOM 2922 N N . ILE A 1 30 ? 2.089 -0.941 9.863 1.00 0.00 30 ILE A N 4
ATOM 2923 C CA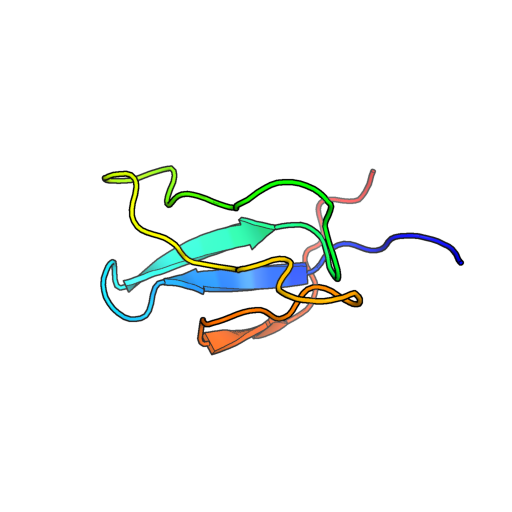 . ILE A 1 30 ? 3.293 -1.059 10.668 1.00 0.00 30 ILE A CA 4
ATOM 2924 C C . ILE A 1 30 ? 3.090 -0.321 11.993 1.00 0.00 30 ILE A C 4
ATOM 2925 O O . ILE A 1 30 ? 3.895 -0.457 12.912 1.00 0.00 30 ILE A O 4
ATOM 2940 N N . ILE A 1 31 ? 2.010 0.444 12.048 1.00 0.00 31 ILE A N 4
ATOM 2941 C CA . ILE A 1 31 ? 1.691 1.203 13.245 1.00 0.00 31 ILE A CA 4
ATOM 2942 C C . ILE A 1 31 ? 1.084 0.267 14.291 1.00 0.00 31 ILE A C 4
ATOM 2943 O O . ILE A 1 31 ? 1.775 -0.179 15.206 1.00 0.00 31 ILE A O 4
ATOM 2958 N N . CYS A 1 32 ? -0.202 -0.004 14.122 1.00 0.00 32 CYS A N 4
ATOM 2959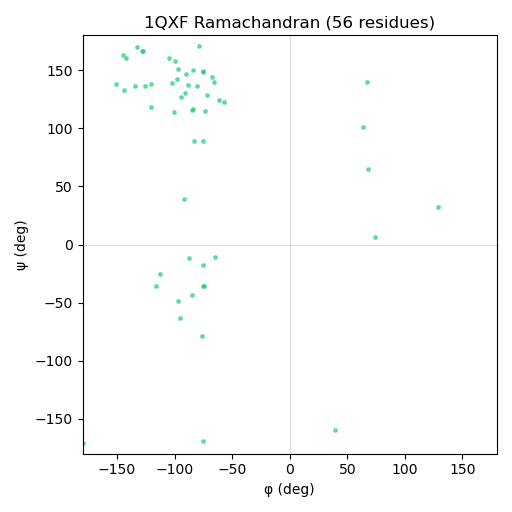 C CA . CYS A 1 32 ? -0.910 -0.879 15.040 1.00 0.00 32 CYS A CA 4
ATOM 2960 C C . CYS A 1 32 ? -0.860 -2.303 14.482 1.00 0.00 32 CYS A C 4
ATOM 2961 O O . CYS A 1 32 ? -0.484 -3.237 15.188 1.00 0.00 32 CYS A O 4
ATOM 2968 N N . GLY A 1 33 ? -1.245 -2.423 13.220 1.00 0.00 33 GLY A N 4
ATOM 2969 C CA . GLY A 1 33 ? -1.248 -3.717 12.559 1.00 0.00 33 GLY A CA 4
ATOM 2970 C C . GLY A 1 33 ? -2.580 -3.966 11.848 1.00 0.00 33 GLY A C 4
ATOM 2971 O O . GLY A 1 33 ? -3.034 -5.105 11.753 1.00 0.00 33 GLY A O 4
ATOM 2975 N N . ARG A 1 34 ? -3.170 -2.881 11.369 1.00 0.00 34 ARG A N 4
ATOM 2976 C CA . ARG A 1 34 ? -4.441 -2.967 10.670 1.00 0.00 34 ARG A CA 4
ATOM 2977 C C . ARG A 1 34 ? -4.210 -3.175 9.172 1.00 0.00 34 ARG A C 4
ATOM 2978 O O . ARG A 1 34 ? -3.246 -2.657 8.611 1.00 0.00 34 ARG A O 4
ATOM 2995 N N . THR A 1 35 ? -5.111 -3.934 8.566 1.00 0.00 35 THR A N 4
ATOM 2996 C CA . THR A 1 35 ? -5.019 -4.217 7.144 1.00 0.00 35 THR A CA 4
ATOM 2997 C C . THR A 1 35 ? -5.152 -2.926 6.334 1.00 0.00 35 THR A C 4
ATOM 2998 O O . THR A 1 35 ? -6.125 -2.189 6.489 1.00 0.00 35 THR A O 4
ATOM 3009 N N . VAL A 1 36 ? -4.161 -2.690 5.487 1.00 0.00 36 VAL A N 4
ATOM 3010 C CA . VAL A 1 36 ? -4.156 -1.502 4.652 1.00 0.00 36 VAL A CA 4
ATOM 3011 C C . VAL A 1 36 ? -4.295 -1.913 3.185 1.00 0.00 36 VAL A C 4
ATOM 3012 O O . VAL A 1 36 ? -4.674 -1.101 2.342 1.00 0.00 36 VAL A O 4
ATOM 3025 N N . ALA A 1 37 ? -3.981 -3.174 2.924 1.00 0.00 37 ALA A N 4
ATOM 3026 C CA . ALA A 1 37 ? -4.067 -3.702 1.574 1.00 0.00 37 ALA A CA 4
ATOM 3027 C C . ALA A 1 37 ? -4.028 -5.230 1.626 1.00 0.00 37 ALA A C 4
ATOM 3028 O O . ALA A 1 37 ? -3.269 -5.810 2.401 1.00 0.00 37 ALA A O 4
ATOM 3035 N N . GLU A 1 38 ? -4.857 -5.841 0.791 1.00 0.00 38 GLU A N 4
ATOM 3036 C CA . GLU A 1 38 ? -4.927 -7.290 0.732 1.00 0.00 38 GLU A CA 4
ATOM 3037 C C . GLU A 1 38 ? -4.657 -7.778 -0.693 1.00 0.00 38 GLU A C 4
ATOM 3038 O O . GLU A 1 38 ? -5.144 -7.190 -1.656 1.00 0.00 38 GLU A O 4
ATOM 3049 N N . PRO A 1 39 ? -3.861 -8.877 -0.784 1.00 0.00 39 PRO A N 4
ATOM 3050 C CA . PRO A 1 39 ? -3.521 -9.450 -2.075 1.00 0.00 39 PRO A CA 4
ATOM 3051 C C . PRO A 1 39 ? -4.707 -10.218 -2.664 1.00 0.00 39 PRO A C 4
ATOM 3052 O O . PRO A 1 39 ? -4.591 -11.400 -2.979 1.00 0.00 39 PRO A O 4
ATOM 3060 N N . THR A 1 40 ? -5.821 -9.512 -2.795 1.00 0.00 40 THR A N 4
ATOM 3061 C CA . THR A 1 40 ? -7.027 -10.111 -3.341 1.00 0.00 40 THR A CA 4
ATOM 3062 C C . THR A 1 40 ? -6.925 -10.223 -4.863 1.00 0.00 40 THR A C 4
ATOM 3063 O O . THR A 1 40 ? -6.235 -9.430 -5.502 1.00 0.00 40 THR A O 4
ATOM 3074 N N . GLY A 1 41 ? -7.622 -11.213 -5.400 1.00 0.00 41 GLY A N 4
ATOM 3075 C CA . GLY A 1 41 ? -7.619 -11.439 -6.835 1.00 0.00 41 GLY A CA 4
ATOM 3076 C C . GLY A 1 41 ? -6.190 -11.588 -7.363 1.00 0.00 41 GLY A C 4
ATOM 3077 O O . GLY A 1 41 ? -5.265 -11.847 -6.596 1.00 0.00 41 GLY A O 4
ATOM 3081 N N . GLY A 1 42 ? -6.056 -11.416 -8.670 1.00 0.00 42 GLY A N 4
ATOM 3082 C CA . GLY A 1 42 ? -4.757 -11.528 -9.310 1.00 0.00 42 GLY A CA 4
ATOM 3083 C C . GLY A 1 42 ? -3.779 -10.494 -8.749 1.00 0.00 42 GLY A C 4
ATOM 3084 O O . GLY A 1 42 ? -2.715 -10.851 -8.242 1.00 0.00 42 GLY A O 4
ATOM 3088 N N . LYS A 1 43 ? -4.172 -9.233 -8.857 1.00 0.00 43 LYS A N 4
ATOM 3089 C CA . LYS A 1 43 ? -3.344 -8.146 -8.366 1.00 0.00 43 LYS A CA 4
ATOM 3090 C C . LYS A 1 43 ? -3.880 -7.672 -7.014 1.00 0.00 43 LYS A C 4
ATOM 3091 O O . LYS A 1 43 ? -5.091 -7.608 -6.810 1.00 0.00 43 LYS A O 4
ATOM 3105 N N . GLY A 1 44 ? -2.952 -7.350 -6.124 1.00 0.00 44 GLY A N 4
ATOM 3106 C CA . GLY A 1 44 ? -3.316 -6.883 -4.798 1.00 0.00 44 GLY A CA 4
ATOM 3107 C C . GLY A 1 44 ? -4.100 -5.572 -4.874 1.00 0.00 44 GLY A C 4
ATOM 3108 O O . GLY A 1 44 ? -3.831 -4.733 -5.732 1.00 0.00 44 GLY A O 4
ATOM 3112 N N . ASN A 1 45 ? -5.054 -5.434 -3.965 1.00 0.00 45 ASN A N 4
ATOM 3113 C CA . ASN A 1 45 ? -5.878 -4.239 -3.918 1.00 0.00 45 ASN A CA 4
ATOM 3114 C C . ASN A 1 45 ? -5.625 -3.501 -2.603 1.00 0.00 45 ASN A C 4
ATOM 3115 O O . ASN A 1 45 ? -5.691 -4.098 -1.529 1.00 0.00 45 ASN A O 4
ATOM 3125 N N . ILE A 1 46 ? -5.340 -2.213 -2.728 1.00 0.00 46 ILE A N 4
ATOM 3126 C CA . ILE A 1 46 ? -5.077 -1.387 -1.563 1.00 0.00 46 ILE A CA 4
ATOM 3127 C C . ILE A 1 46 ? -6.403 -0.875 -0.996 1.00 0.00 46 ILE A C 4
ATOM 3128 O O . ILE A 1 46 ? -7.168 -0.216 -1.697 1.00 0.00 46 ILE A O 4
ATOM 3143 N N . LYS A 1 47 ? -6.632 -1.198 0.269 1.00 0.00 47 LYS A N 4
ATOM 3144 C CA . LYS A 1 47 ? -7.852 -0.777 0.937 1.00 0.00 47 LYS A CA 4
ATOM 3145 C C . LYS A 1 47 ? -7.585 0.514 1.712 1.00 0.00 47 LYS A C 4
ATOM 3146 O O . LYS A 1 47 ? -8.062 0.680 2.834 1.00 0.00 47 LYS A O 4
ATOM 3160 N N . ALA A 1 48 ? -6.823 1.397 1.084 1.00 0.00 48 ALA A N 4
ATOM 3161 C CA . ALA A 1 48 ? -6.487 2.669 1.700 1.00 0.00 48 ALA A CA 4
ATOM 3162 C C . ALA A 1 48 ? -6.408 3.750 0.619 1.00 0.00 48 ALA A C 4
ATOM 3163 O O . ALA A 1 48 ? -6.344 3.440 -0.569 1.00 0.00 48 ALA A O 4
ATOM 3170 N N . GLU A 1 49 ? -6.414 4.995 1.070 1.00 0.00 49 GLU A N 4
ATOM 3171 C CA . GLU A 1 49 ? -6.343 6.123 0.158 1.00 0.00 49 GLU A CA 4
ATOM 3172 C C . GLU A 1 49 ? -4.928 6.261 -0.407 1.00 0.00 49 GLU A C 4
ATOM 3173 O O . GLU A 1 49 ? -4.002 6.631 0.313 1.00 0.00 49 GLU A O 4
ATOM 3184 N N . ILE A 1 50 ? -4.805 5.958 -1.691 1.00 0.00 50 ILE A N 4
ATOM 3185 C CA . ILE A 1 50 ? -3.518 6.043 -2.360 1.00 0.00 50 ILE A CA 4
ATOM 3186 C C . ILE A 1 50 ? -3.213 7.507 -2.682 1.00 0.00 50 ILE A C 4
ATOM 3187 O O . ILE A 1 50 ? -4.119 8.282 -2.987 1.00 0.00 50 ILE A O 4
ATOM 3202 N N . ILE A 1 51 ? -1.933 7.843 -2.605 1.00 0.00 51 ILE A N 4
ATOM 3203 C CA . ILE A 1 51 ? -1.497 9.200 -2.885 1.00 0.00 51 ILE A CA 4
ATOM 3204 C C . ILE A 1 51 ? -0.880 9.255 -4.284 1.00 0.00 51 ILE A C 4
ATOM 3205 O O . ILE A 1 51 ? -1.456 9.841 -5.198 1.00 0.00 51 ILE A O 4
ATOM 3220 N N . GLU A 1 52 ? 0.285 8.634 -4.407 1.00 0.00 52 GLU A N 4
ATOM 3221 C CA . GLU A 1 52 ? 0.986 8.605 -5.679 1.00 0.00 52 GLU A CA 4
ATOM 3222 C C . GLU A 1 52 ? 2.161 7.626 -5.614 1.00 0.00 52 GLU A C 4
ATOM 3223 O O . GLU A 1 52 ? 2.298 6.878 -4.648 1.00 0.00 52 GLU A O 4
ATOM 3234 N N . TYR A 1 53 ? 2.980 7.665 -6.655 1.00 0.00 53 TYR A N 4
ATOM 3235 C CA . TYR A 1 53 ? 4.138 6.791 -6.728 1.00 0.00 53 TYR A CA 4
ATOM 3236 C C . TYR A 1 53 ? 5.260 7.288 -5.812 1.00 0.00 53 TYR A C 4
ATOM 3237 O O . TYR A 1 53 ? 5.440 8.493 -5.644 1.00 0.00 53 TYR A O 4
ATOM 3254 N N . VAL A 1 54 ? 5.982 6.334 -5.244 1.00 0.00 54 VAL A N 4
ATOM 3255 C CA . VAL A 1 54 ? 7.080 6.660 -4.349 1.00 0.00 54 VAL A CA 4
ATOM 3256 C C . VAL A 1 54 ? 8.408 6.432 -5.074 1.00 0.00 54 VAL A C 4
ATOM 3257 O O . VAL A 1 54 ? 8.425 6.010 -6.229 1.00 0.00 54 VAL A O 4
ATOM 3270 N N . ASP A 1 55 ? 9.490 6.723 -4.366 1.00 0.00 55 ASP A N 4
ATOM 3271 C CA . ASP A 1 55 ? 10.819 6.556 -4.928 1.00 0.00 55 ASP A CA 4
ATOM 3272 C C . ASP A 1 55 ? 11.476 5.320 -4.311 1.00 0.00 55 ASP A C 4
ATOM 3273 O O . ASP A 1 55 ? 12.490 4.836 -4.812 1.00 0.00 55 ASP A O 4
ATOM 3282 N N . GLN A 1 56 ? 10.873 4.845 -3.231 1.00 0.00 56 GLN A N 4
ATOM 3283 C CA . GLN A 1 56 ? 11.388 3.674 -2.540 1.00 0.00 56 GLN A CA 4
ATOM 3284 C C . GLN A 1 56 ? 11.061 2.405 -3.330 1.00 0.00 56 GLN A C 4
ATOM 3285 O O . GLN A 1 56 ? 9.975 1.845 -3.189 1.00 0.00 56 GLN A O 4
ATOM 3297 N N . ILE A 1 57 ? 12.020 1.989 -4.143 1.00 0.00 57 ILE A N 4
ATOM 3298 C CA . ILE A 1 57 ? 11.848 0.796 -4.955 1.00 0.00 57 ILE A CA 4
ATOM 3299 C C . ILE A 1 57 ? 12.128 -0.441 -4.101 1.00 0.00 57 ILE A C 4
ATOM 3300 O O . ILE A 1 57 ? 12.640 -0.329 -2.988 1.00 0.00 57 ILE A O 4
ATOM 3315 N N . GLU A 1 58 ? 11.780 -1.594 -4.654 1.00 0.00 58 GLU A N 4
ATOM 3316 C CA . GLU A 1 58 ? 11.988 -2.852 -3.958 1.00 0.00 58 GLU A CA 4
ATOM 3317 C C . GLU A 1 58 ? 13.454 -2.996 -3.547 1.00 0.00 58 GLU A C 4
ATOM 3318 O O . GLU A 1 58 ? 14.335 -2.391 -4.157 1.00 0.00 58 GLU A O 4
ATOM 3329 N N . MET A 1 1 ? 8.213 -8.802 -15.270 1.00 0.00 1 MET A N 5
ATOM 3330 C CA . MET A 1 1 ? 7.456 -7.663 -14.780 1.00 0.00 1 MET A CA 5
ATOM 3331 C C . MET A 1 1 ? 7.783 -7.378 -13.312 1.00 0.00 1 MET A C 5
ATOM 3332 O O . MET A 1 1 ? 7.178 -7.959 -12.413 1.00 0.00 1 MET A O 5
ATOM 3344 N N . HIS A 1 2 ? 8.741 -6.484 -13.117 1.00 0.00 2 HIS A N 5
ATOM 3345 C CA . HIS A 1 2 ? 9.158 -6.114 -11.774 1.00 0.00 2 HIS A CA 5
ATOM 3346 C C . HIS A 1 2 ? 8.089 -5.229 -11.132 1.00 0.00 2 HIS A C 5
ATOM 3347 O O . HIS A 1 2 ? 7.533 -4.347 -11.785 1.00 0.00 2 HIS A O 5
ATOM 3360 N N . SER A 1 3 ? 7.834 -5.492 -9.859 1.00 0.00 3 SER A N 5
ATOM 3361 C CA . SER A 1 3 ? 6.842 -4.731 -9.120 1.00 0.00 3 SER A CA 5
ATOM 3362 C C . SER A 1 3 ? 7.314 -3.286 -8.947 1.00 0.00 3 SER A C 5
ATOM 3363 O O . SER A 1 3 ? 8.514 -3.026 -8.869 1.00 0.00 3 SER A O 5
ATOM 3370 N N . ARG A 1 4 ? 6.346 -2.383 -8.894 1.00 0.00 4 ARG A N 5
ATOM 3371 C CA . ARG A 1 4 ? 6.648 -0.970 -8.731 1.00 0.00 4 ARG A CA 5
ATOM 3372 C C . ARG A 1 4 ? 6.340 -0.522 -7.301 1.00 0.00 4 ARG A C 5
ATOM 3373 O O . ARG A 1 4 ? 5.744 -1.270 -6.527 1.00 0.00 4 ARG A O 5
ATOM 3390 N N . PHE A 1 5 ? 6.762 0.695 -6.993 1.00 0.00 5 PHE A N 5
ATOM 3391 C CA . PHE A 1 5 ? 6.539 1.252 -5.670 1.00 0.00 5 PHE A CA 5
ATOM 3392 C C . PHE A 1 5 ? 5.316 2.170 -5.659 1.00 0.00 5 PHE A C 5
ATOM 3393 O O . PHE A 1 5 ? 5.065 2.887 -6.627 1.00 0.00 5 PHE A O 5
ATOM 3409 N N . VAL A 1 6 ? 4.586 2.119 -4.554 1.00 0.00 6 VAL A N 5
ATOM 3410 C CA . VAL A 1 6 ? 3.396 2.939 -4.406 1.00 0.00 6 VAL A CA 5
ATOM 3411 C C . VAL A 1 6 ? 3.267 3.385 -2.948 1.00 0.00 6 VAL A C 5
ATOM 3412 O O . VAL A 1 6 ? 3.302 2.559 -2.036 1.00 0.00 6 VAL A O 5
ATOM 3425 N N . LYS A 1 7 ? 3.122 4.690 -2.773 1.00 0.00 7 LYS A N 5
ATOM 3426 C CA . LYS A 1 7 ? 2.989 5.257 -1.442 1.00 0.00 7 LYS A CA 5
ATOM 3427 C C . LYS A 1 7 ? 1.505 5.403 -1.100 1.00 0.00 7 LYS A C 5
ATOM 3428 O O . LYS A 1 7 ? 0.760 6.063 -1.823 1.00 0.00 7 LYS A O 5
ATOM 3442 N N . VAL A 1 8 ? 1.119 4.774 0.001 1.00 0.00 8 VAL A N 5
ATOM 3443 C CA . VAL A 1 8 ? -0.263 4.826 0.447 1.00 0.00 8 VAL A CA 5
ATOM 3444 C C . VAL A 1 8 ? -0.311 5.350 1.884 1.00 0.00 8 VAL A C 5
ATOM 3445 O O . VAL A 1 8 ? 0.716 5.427 2.555 1.00 0.00 8 VAL A O 5
ATOM 3458 N N . LYS A 1 9 ? -1.516 5.695 2.313 1.00 0.00 9 LYS A N 5
ATOM 3459 C CA . LYS A 1 9 ? -1.713 6.209 3.658 1.00 0.00 9 LYS A CA 5
ATOM 3460 C C . LYS A 1 9 ? -2.921 5.518 4.292 1.00 0.00 9 LYS A C 5
ATOM 3461 O O . LYS A 1 9 ? -3.953 5.347 3.645 1.00 0.00 9 LYS A O 5
ATOM 3475 N N . CYS A 1 10 ? -2.753 5.139 5.551 1.00 0.00 10 CYS A N 5
ATOM 3476 C CA . CYS A 1 10 ? -3.818 4.470 6.279 1.00 0.00 10 CYS A CA 5
ATOM 3477 C C . CYS A 1 10 ? -4.913 5.495 6.576 1.00 0.00 10 CYS A C 5
ATOM 3478 O O . CYS A 1 10 ? -4.632 6.585 7.071 1.00 0.00 10 CYS A O 5
ATOM 3485 N N . PRO A 1 11 ? -6.174 5.098 6.253 1.00 0.00 11 PRO A N 5
ATOM 3486 C CA . PRO A 1 11 ? -7.314 5.970 6.480 1.00 0.00 11 PRO A CA 5
ATOM 3487 C C . PRO A 1 11 ? -7.676 6.025 7.965 1.00 0.00 11 PRO A C 5
ATOM 3488 O O . PRO A 1 11 ? -8.083 7.070 8.470 1.00 0.00 11 PRO A O 5
ATOM 3496 N N . ASP A 1 12 ? -7.512 4.887 8.624 1.00 0.00 12 ASP A N 5
ATOM 3497 C CA . ASP A 1 12 ? -7.816 4.794 10.042 1.00 0.00 12 ASP A CA 5
ATOM 3498 C C . ASP A 1 12 ? -6.609 5.273 10.851 1.00 0.00 12 ASP A C 5
ATOM 3499 O O . ASP A 1 12 ? -6.764 6.001 11.830 1.00 0.00 12 ASP A O 5
ATOM 3508 N N . CYS A 1 13 ? -5.435 4.846 10.410 1.00 0.00 13 CYS A N 5
ATOM 3509 C CA . CYS A 1 13 ? -4.203 5.223 11.082 1.00 0.00 13 CYS A CA 5
ATOM 3510 C C . CYS A 1 13 ? -3.874 6.669 10.705 1.00 0.00 13 CYS A C 5
ATOM 3511 O O . CYS A 1 13 ? -3.288 7.403 11.499 1.00 0.00 13 CYS A O 5
ATOM 3518 N N . GLU A 1 14 ? -4.265 7.036 9.494 1.00 0.00 14 GLU A N 5
ATOM 3519 C CA . GLU A 1 14 ? -4.020 8.381 9.002 1.00 0.00 14 GLU A CA 5
ATOM 3520 C C . GLU A 1 14 ? -2.522 8.596 8.770 1.00 0.00 14 GLU A C 5
ATOM 3521 O O . GLU A 1 14 ? -2.088 9.713 8.494 1.00 0.00 14 GLU A O 5
ATOM 3532 N N . HIS A 1 15 ? -1.775 7.509 8.892 1.00 0.00 15 HIS A N 5
ATOM 3533 C CA . HIS A 1 15 ? -0.336 7.564 8.700 1.00 0.00 15 HIS A CA 5
ATOM 3534 C C . HIS A 1 15 ? 0.008 7.130 7.273 1.00 0.00 15 HIS A C 5
ATOM 3535 O O . HIS A 1 15 ? -0.712 6.333 6.673 1.00 0.00 15 HIS A O 5
ATOM 3548 N N . GLU A 1 16 ? 1.108 7.673 6.772 1.00 0.00 16 GLU A N 5
ATOM 3549 C CA . GLU A 1 16 ? 1.556 7.351 5.429 1.00 0.00 16 GLU A CA 5
ATOM 3550 C C . GLU A 1 16 ? 2.483 6.134 5.455 1.00 0.00 16 GLU A C 5
ATOM 3551 O O . GLU A 1 16 ? 3.332 6.014 6.336 1.00 0.00 16 GLU A O 5
ATOM 3562 N N . GLN A 1 17 ? 2.288 5.261 4.478 1.00 0.00 17 GLN A N 5
ATOM 3563 C CA . GLN A 1 17 ? 3.095 4.057 4.378 1.00 0.00 17 GLN A CA 5
ATOM 3564 C C . GLN A 1 17 ? 3.384 3.731 2.911 1.00 0.00 17 GLN A C 5
ATOM 3565 O O . GLN A 1 17 ? 2.671 4.187 2.018 1.00 0.00 17 GLN A O 5
ATOM 3577 N N . VAL A 1 18 ? 4.433 2.947 2.707 1.00 0.00 18 VAL A N 5
ATOM 3578 C CA . VAL A 1 18 ? 4.825 2.557 1.364 1.00 0.00 18 VAL A CA 5
ATOM 3579 C C . VAL A 1 18 ? 4.766 1.033 1.243 1.00 0.00 18 VAL A C 5
ATOM 3580 O O . VAL A 1 18 ? 5.529 0.324 1.898 1.00 0.00 18 VAL A O 5
ATOM 3593 N N . ILE A 1 19 ? 3.852 0.573 0.402 1.00 0.00 19 ILE A N 5
ATOM 3594 C CA . ILE A 1 19 ? 3.683 -0.854 0.186 1.00 0.00 19 ILE A CA 5
ATOM 3595 C C . ILE A 1 19 ? 3.762 -1.153 -1.312 1.00 0.00 19 ILE A C 5
ATOM 3596 O O . ILE A 1 19 ? 3.687 -0.242 -2.135 1.00 0.00 19 ILE A O 5
ATOM 3611 N N . PHE A 1 20 ? 3.914 -2.432 -1.621 1.00 0.00 20 PHE A N 5
ATOM 3612 C CA . PHE A 1 20 ? 4.005 -2.862 -3.007 1.00 0.00 20 PHE A CA 5
ATOM 3613 C C . PHE A 1 20 ? 2.614 -3.091 -3.602 1.00 0.00 20 PHE A C 5
ATOM 3614 O O . PHE A 1 20 ? 1.673 -3.421 -2.881 1.00 0.00 20 PHE A O 5
ATOM 3630 N N . ASP A 1 21 ? 2.528 -2.907 -4.911 1.00 0.00 21 ASP A N 5
ATOM 3631 C CA . ASP A 1 21 ? 1.269 -3.089 -5.611 1.00 0.00 21 ASP A CA 5
ATOM 3632 C C . ASP A 1 21 ? 1.069 -4.576 -5.915 1.00 0.00 21 ASP A C 5
ATOM 3633 O O . ASP A 1 21 ? 0.055 -4.965 -6.492 1.00 0.00 21 ASP A O 5
ATOM 3642 N N . HIS A 1 22 ? 2.054 -5.366 -5.514 1.00 0.00 22 HIS A N 5
ATOM 3643 C CA . HIS A 1 22 ? 2.000 -6.801 -5.736 1.00 0.00 22 HIS A CA 5
ATOM 3644 C C . HIS A 1 22 ? 2.589 -7.530 -4.527 1.00 0.00 22 HIS A C 5
ATOM 3645 O O . HIS A 1 22 ? 3.610 -8.207 -4.643 1.00 0.00 22 HIS A O 5
ATOM 3658 N N . PRO A 1 23 ? 1.903 -7.364 -3.365 1.00 0.00 23 PRO A N 5
ATOM 3659 C CA . PRO A 1 23 ? 2.348 -7.998 -2.136 1.00 0.00 23 PRO A CA 5
ATOM 3660 C C . PRO A 1 23 ? 2.034 -9.496 -2.147 1.00 0.00 23 PRO A C 5
ATOM 3661 O O . PRO A 1 23 ? 2.911 -10.319 -1.894 1.00 0.00 23 PRO A O 5
ATOM 3669 N N . SER A 1 24 ? 0.779 -9.803 -2.442 1.00 0.00 24 SER A N 5
ATOM 3670 C CA . SER A 1 24 ? 0.338 -11.186 -2.490 1.00 0.00 24 SER A CA 5
ATOM 3671 C C . SER A 1 24 ? -0.148 -11.628 -1.107 1.00 0.00 24 SER A C 5
ATOM 3672 O O . SER A 1 24 ? -1.093 -12.407 -0.998 1.00 0.00 24 SER A O 5
ATOM 3679 N N . THR A 1 25 ? 0.522 -11.112 -0.088 1.00 0.00 25 THR A N 5
ATOM 3680 C CA . THR A 1 25 ? 0.171 -11.444 1.283 1.00 0.00 25 THR A CA 5
ATOM 3681 C C . THR A 1 25 ? -0.552 -10.271 1.947 1.00 0.00 25 THR A C 5
ATOM 3682 O O . THR A 1 25 ? -0.483 -9.141 1.465 1.00 0.00 25 THR A O 5
ATOM 3693 N N . ILE A 1 26 ? -1.229 -10.579 3.043 1.00 0.00 26 ILE A N 5
ATOM 3694 C CA . ILE A 1 26 ? -1.964 -9.564 3.779 1.00 0.00 26 ILE A CA 5
ATOM 3695 C C . ILE A 1 26 ? -0.981 -8.535 4.340 1.00 0.00 26 ILE A C 5
ATOM 3696 O O . ILE A 1 26 ? 0.092 -8.895 4.821 1.00 0.00 26 ILE A O 5
ATOM 3711 N N . VAL A 1 27 ? -1.384 -7.275 4.262 1.00 0.00 27 VAL A N 5
ATOM 3712 C CA . VAL A 1 27 ? -0.552 -6.191 4.757 1.00 0.00 27 VAL A CA 5
ATOM 3713 C C . VAL A 1 27 ? -1.236 -5.535 5.958 1.00 0.00 27 VAL A C 5
ATOM 3714 O O . VAL A 1 27 ? -2.297 -4.927 5.816 1.00 0.00 27 VAL A O 5
ATOM 3727 N N . LYS A 1 28 ? -0.603 -5.681 7.112 1.00 0.00 28 LYS A N 5
ATOM 3728 C CA . LYS A 1 28 ? -1.139 -5.110 8.337 1.00 0.00 28 LYS A CA 5
ATOM 3729 C C . LYS A 1 28 ? -0.392 -3.814 8.659 1.00 0.00 28 LYS A C 5
ATOM 3730 O O . LYS A 1 28 ? 0.820 -3.728 8.467 1.00 0.00 28 LYS A O 5
ATOM 3744 N N . CYS A 1 29 ? -1.146 -2.839 9.144 1.00 0.00 29 CYS A N 5
ATOM 3745 C CA . CYS A 1 29 ? -0.571 -1.551 9.494 1.00 0.00 29 CYS A CA 5
ATOM 3746 C C . CYS A 1 29 ? 0.574 -1.790 10.481 1.00 0.00 29 CYS A C 5
ATOM 3747 O O . CYS A 1 29 ? 0.373 -2.378 11.541 1.00 0.00 29 CYS A O 5
ATOM 3754 N N . ILE A 1 30 ? 1.751 -1.320 10.095 1.00 0.00 30 ILE A N 5
ATOM 3755 C CA . ILE A 1 30 ? 2.929 -1.474 10.932 1.00 0.00 30 ILE A CA 5
ATOM 3756 C C . ILE A 1 30 ? 2.749 -0.658 12.214 1.00 0.00 30 ILE A C 5
ATOM 3757 O O . ILE A 1 30 ? 3.527 -0.797 13.156 1.00 0.00 30 ILE A O 5
ATOM 3772 N N . ILE A 1 31 ? 1.718 0.174 12.208 1.00 0.00 31 ILE A N 5
ATOM 3773 C CA . ILE A 1 31 ? 1.426 1.012 13.359 1.00 0.00 31 ILE A CA 5
ATOM 3774 C C . ILE A 1 31 ? 0.742 0.169 14.438 1.00 0.00 31 ILE A C 5
ATOM 3775 O O . ILE A 1 31 ? 1.376 -0.231 15.413 1.00 0.00 31 ILE A O 5
ATOM 3790 N N . CYS A 1 32 ? -0.542 -0.077 14.225 1.00 0.00 32 CYS A N 5
ATOM 3791 C CA . CYS A 1 32 ? -1.319 -0.864 15.168 1.00 0.00 32 CYS A CA 5
ATOM 3792 C C . CYS A 1 32 ? -1.347 -2.312 14.674 1.00 0.00 32 CYS A C 5
ATOM 3793 O O . CYS A 1 32 ? -1.035 -3.234 15.427 1.00 0.00 32 CYS A O 5
ATOM 3800 N N . GLY A 1 33 ? -1.723 -2.468 13.413 1.00 0.00 33 GLY A N 5
ATOM 3801 C CA . GLY A 1 33 ? -1.797 -3.788 12.812 1.00 0.00 33 GLY A CA 5
ATOM 3802 C C . GLY A 1 33 ? -3.131 -3.989 12.091 1.00 0.00 33 GLY A C 5
ATOM 3803 O O . GLY A 1 33 ? -3.636 -5.107 12.015 1.00 0.00 33 GLY A O 5
ATOM 3807 N N . ARG A 1 34 ? -3.662 -2.888 11.579 1.00 0.00 34 ARG A N 5
ATOM 3808 C CA . ARG A 1 34 ? -4.928 -2.930 10.867 1.00 0.00 34 ARG A CA 5
ATOM 3809 C C . ARG A 1 34 ? -4.691 -3.189 9.378 1.00 0.00 34 ARG A C 5
ATOM 3810 O O . ARG A 1 34 ? -3.682 -2.756 8.822 1.00 0.00 34 ARG A O 5
ATOM 3827 N N . THR A 1 35 ? -5.637 -3.893 8.774 1.00 0.00 35 THR A N 5
ATOM 3828 C CA . THR A 1 35 ? -5.544 -4.214 7.360 1.00 0.00 35 THR A CA 5
ATOM 3829 C C . THR A 1 35 ? -5.550 -2.935 6.521 1.00 0.00 35 THR A C 5
ATOM 3830 O O . THR A 1 35 ? -6.464 -2.119 6.634 1.00 0.00 35 THR A O 5
ATOM 3841 N N . VAL A 1 36 ? -4.521 -2.799 5.698 1.00 0.00 36 VAL A N 5
ATOM 3842 C CA . VAL A 1 36 ? -4.396 -1.633 4.840 1.00 0.00 36 VAL A CA 5
ATOM 3843 C C . VAL A 1 36 ? -4.516 -2.066 3.378 1.00 0.00 36 VAL A C 5
ATOM 3844 O O . VAL A 1 36 ? -5.054 -1.331 2.550 1.00 0.00 36 VAL A O 5
ATOM 3857 N N . ALA A 1 37 ? -4.006 -3.259 3.102 1.00 0.00 37 ALA A N 5
ATOM 3858 C CA . ALA A 1 37 ? -4.048 -3.799 1.754 1.00 0.00 37 ALA A CA 5
ATOM 3859 C C . ALA A 1 37 ? -4.212 -5.318 1.823 1.00 0.00 37 ALA A C 5
ATOM 3860 O O . ALA A 1 37 ? -3.576 -5.978 2.644 1.00 0.00 37 ALA A O 5
ATOM 3867 N N . GLU A 1 38 ? -5.068 -5.829 0.950 1.00 0.00 38 GLU A N 5
ATOM 3868 C CA . GLU A 1 38 ? -5.323 -7.259 0.901 1.00 0.00 38 GLU A CA 5
ATOM 3869 C C . GLU A 1 38 ? -5.169 -7.776 -0.530 1.00 0.00 38 GLU A C 5
ATOM 3870 O O . GLU A 1 38 ? -5.617 -7.134 -1.478 1.00 0.00 38 GLU A O 5
ATOM 3881 N N . PRO A 1 39 ? -4.515 -8.964 -0.644 1.00 0.00 39 PRO A N 5
ATOM 3882 C CA . PRO A 1 39 ? -4.296 -9.576 -1.944 1.00 0.00 39 PRO A CA 5
ATOM 3883 C C . PRO A 1 39 ? -5.587 -10.195 -2.483 1.00 0.00 39 PRO A C 5
ATOM 3884 O O . PRO A 1 39 ? -6.033 -11.232 -1.996 1.00 0.00 39 PRO A O 5
ATOM 3892 N N . THR A 1 40 ? -6.151 -9.532 -3.482 1.00 0.00 40 THR A N 5
ATOM 3893 C CA . THR A 1 40 ? -7.382 -10.005 -4.093 1.00 0.00 40 THR A CA 5
ATOM 3894 C C . THR A 1 40 ? -7.094 -10.626 -5.460 1.00 0.00 40 THR A C 5
ATOM 3895 O O . THR A 1 40 ? -6.758 -9.920 -6.410 1.00 0.00 40 THR A O 5
ATOM 3906 N N . GLY A 1 41 ? -7.235 -11.943 -5.517 1.00 0.00 41 GLY A N 5
ATOM 3907 C CA . GLY A 1 41 ? -6.995 -12.669 -6.753 1.00 0.00 41 GLY A CA 5
ATOM 3908 C C . GLY A 1 41 ? -5.687 -12.218 -7.408 1.00 0.00 41 GLY A C 5
ATOM 3909 O O . GLY A 1 41 ? -4.614 -12.367 -6.826 1.00 0.00 41 GLY A O 5
ATOM 3913 N N . GLY A 1 42 ? -5.821 -11.676 -8.609 1.00 0.00 42 GLY A N 5
ATOM 3914 C CA . GLY A 1 42 ? -4.664 -11.203 -9.350 1.00 0.00 42 GLY A CA 5
ATOM 3915 C C . GLY A 1 42 ? -4.421 -9.715 -9.095 1.00 0.00 42 GLY A C 5
ATOM 3916 O O . GLY A 1 42 ? -5.318 -8.894 -9.283 1.00 0.00 42 GLY A O 5
ATOM 3920 N N . LYS A 1 43 ? -3.203 -9.411 -8.668 1.00 0.00 43 LYS A N 5
ATOM 3921 C CA . LYS A 1 43 ? -2.831 -8.035 -8.384 1.00 0.00 43 LYS A CA 5
ATOM 3922 C C . LYS A 1 43 ? -3.518 -7.581 -7.095 1.00 0.00 43 LYS A C 5
ATOM 3923 O O . LYS A 1 43 ? -4.735 -7.406 -7.064 1.00 0.00 43 LYS A O 5
ATOM 3937 N N . GLY A 1 44 ? -2.707 -7.403 -6.062 1.00 0.00 44 GLY A N 5
ATOM 3938 C CA . GLY A 1 44 ? -3.221 -6.972 -4.773 1.00 0.00 44 GLY A CA 5
ATOM 3939 C C . GLY A 1 44 ? -3.984 -5.652 -4.900 1.00 0.00 44 GLY A C 5
ATOM 3940 O O . GLY A 1 44 ? -3.781 -4.903 -5.855 1.00 0.00 44 GLY A O 5
ATOM 3944 N N . ASN A 1 45 ? -4.845 -5.407 -3.924 1.00 0.00 45 ASN A N 5
ATOM 3945 C CA . ASN A 1 45 ? -5.639 -4.191 -3.914 1.00 0.00 45 ASN A CA 5
ATOM 3946 C C . ASN A 1 45 ? -5.385 -3.431 -2.611 1.00 0.00 45 ASN A C 5
ATOM 3947 O O . ASN A 1 45 ? -5.441 -4.012 -1.528 1.00 0.00 45 ASN A O 5
ATOM 3957 N N . ILE A 1 46 ? -5.112 -2.142 -2.757 1.00 0.00 46 ILE A N 5
ATOM 3958 C CA . ILE A 1 46 ? -4.849 -1.297 -1.605 1.00 0.00 46 ILE A CA 5
ATOM 3959 C C . ILE A 1 46 ? -6.176 -0.792 -1.036 1.00 0.00 46 ILE A C 5
ATOM 3960 O O . ILE A 1 46 ? -6.927 -0.101 -1.722 1.00 0.00 46 ILE A O 5
ATOM 3975 N N . LYS A 1 47 ? -6.423 -1.156 0.214 1.00 0.00 47 LYS A N 5
ATOM 3976 C CA . LYS A 1 47 ? -7.646 -0.747 0.884 1.00 0.00 47 LYS A CA 5
ATOM 3977 C C . LYS A 1 47 ? -7.385 0.533 1.680 1.00 0.00 47 LYS A C 5
ATOM 3978 O O . LYS A 1 47 ? -7.881 0.688 2.794 1.00 0.00 47 LYS A O 5
ATOM 3992 N N . ALA A 1 48 ? -6.604 1.417 1.076 1.00 0.00 48 ALA A N 5
ATOM 3993 C CA . ALA A 1 48 ? -6.270 2.679 1.716 1.00 0.00 48 ALA A CA 5
ATOM 3994 C C . ALA A 1 48 ? -6.171 3.774 0.651 1.00 0.00 48 ALA A C 5
ATOM 3995 O O . ALA A 1 48 ? -6.098 3.481 -0.541 1.00 0.00 48 ALA A O 5
ATOM 4002 N N . GLU A 1 49 ? -6.171 5.013 1.121 1.00 0.00 49 GLU A N 5
ATOM 4003 C CA . GLU A 1 49 ? -6.081 6.153 0.224 1.00 0.00 49 GLU A CA 5
ATOM 4004 C C . GLU A 1 49 ? -4.658 6.288 -0.323 1.00 0.00 49 GLU A C 5
ATOM 4005 O O . GLU A 1 49 ? -3.731 6.606 0.421 1.00 0.00 49 GLU A O 5
ATOM 4016 N N . ILE A 1 50 ? -4.532 6.040 -1.618 1.00 0.00 50 ILE A N 5
ATOM 4017 C CA . ILE A 1 50 ? -3.237 6.130 -2.273 1.00 0.00 50 ILE A CA 5
ATOM 4018 C C . ILE A 1 50 ? -2.945 7.592 -2.617 1.00 0.00 50 ILE A C 5
ATOM 4019 O O . ILE A 1 50 ? -3.795 8.284 -3.175 1.00 0.00 50 ILE A O 5
ATOM 4034 N N . ILE A 1 51 ? -1.739 8.019 -2.270 1.00 0.00 51 ILE A N 5
ATOM 4035 C CA . ILE A 1 51 ? -1.325 9.386 -2.535 1.00 0.00 51 ILE A CA 5
ATOM 4036 C C . ILE A 1 51 ? -0.736 9.471 -3.944 1.00 0.00 51 ILE A C 5
ATOM 4037 O O . ILE A 1 51 ? -1.235 10.218 -4.785 1.00 0.00 51 ILE A O 5
ATOM 4052 N N . GLU A 1 52 ? 0.317 8.696 -4.160 1.00 0.00 52 GLU A N 5
ATOM 4053 C CA . GLU A 1 52 ? 0.979 8.674 -5.453 1.00 0.00 52 GLU A CA 5
ATOM 4054 C C . GLU A 1 52 ? 2.194 7.745 -5.411 1.00 0.00 52 GLU A C 5
ATOM 4055 O O . GLU A 1 52 ? 2.368 6.987 -4.458 1.00 0.00 52 GLU A O 5
ATOM 4066 N N . TYR A 1 53 ? 3.002 7.834 -6.457 1.00 0.00 53 TYR A N 5
ATOM 4067 C CA . TYR A 1 53 ? 4.196 7.011 -6.552 1.00 0.00 53 TYR A CA 5
ATOM 4068 C C . TYR A 1 53 ? 5.297 7.533 -5.627 1.00 0.00 53 TYR A C 5
ATOM 4069 O O . TYR A 1 53 ? 5.426 8.740 -5.430 1.00 0.00 53 TYR A O 5
ATOM 4086 N N . VAL A 1 54 ? 6.063 6.597 -5.085 1.00 0.00 54 VAL A N 5
ATOM 4087 C CA . VAL A 1 54 ? 7.148 6.948 -4.185 1.00 0.00 54 VAL A CA 5
ATOM 4088 C C . VAL A 1 54 ? 8.419 7.195 -5.000 1.00 0.00 54 VAL A C 5
ATOM 4089 O O . VAL A 1 54 ? 8.438 6.976 -6.210 1.00 0.00 54 VAL A O 5
ATOM 4102 N N . ASP A 1 55 ? 9.451 7.650 -4.304 1.00 0.00 55 ASP A N 5
ATOM 4103 C CA . ASP A 1 55 ? 10.724 7.931 -4.947 1.00 0.00 55 ASP A CA 5
ATOM 4104 C C . ASP A 1 55 ? 11.701 6.792 -4.652 1.00 0.00 55 ASP A C 5
ATOM 4105 O O . ASP A 1 55 ? 12.720 6.652 -5.328 1.00 0.00 55 ASP A O 5
ATOM 4114 N N . GLN A 1 56 ? 11.358 6.007 -3.642 1.00 0.00 56 GLN A N 5
ATOM 4115 C CA . GLN A 1 56 ? 12.193 4.885 -3.248 1.00 0.00 56 GLN A CA 5
ATOM 4116 C C . GLN A 1 56 ? 12.037 3.733 -4.243 1.00 0.00 56 GLN A C 5
ATOM 4117 O O . GLN A 1 56 ? 11.190 2.859 -4.059 1.00 0.00 56 GLN A O 5
ATOM 4129 N N . ILE A 1 57 ? 12.867 3.767 -5.275 1.00 0.00 57 ILE A N 5
ATOM 4130 C CA . ILE A 1 57 ? 12.832 2.736 -6.299 1.00 0.00 57 ILE A CA 5
ATOM 4131 C C . ILE A 1 57 ? 13.330 1.418 -5.706 1.00 0.00 57 ILE A C 5
ATOM 4132 O O . ILE A 1 57 ? 13.839 1.389 -4.587 1.00 0.00 57 ILE A O 5
ATOM 4147 N N . GLU A 1 58 ? 13.168 0.358 -6.484 1.00 0.00 58 GLU A N 5
ATOM 4148 C CA . GLU A 1 58 ? 13.595 -0.962 -6.050 1.00 0.00 58 GLU A CA 5
ATOM 4149 C C . GLU A 1 58 ? 15.119 -1.014 -5.935 1.00 0.00 58 GLU A C 5
ATOM 4150 O O . GLU A 1 58 ? 15.826 -0.337 -6.679 1.00 0.00 58 GLU A O 5
ATOM 4161 N N . MET A 1 1 ? 9.008 -5.621 -14.961 1.00 0.00 1 MET A N 6
ATOM 4162 C CA . MET A 1 1 ? 9.412 -6.925 -14.462 1.00 0.00 1 MET A CA 6
ATOM 4163 C C . MET A 1 1 ? 9.257 -7.002 -12.942 1.00 0.00 1 MET A C 6
ATOM 4164 O O . MET A 1 1 ? 8.586 -7.896 -12.428 1.00 0.00 1 MET A O 6
ATOM 4176 N N . HIS A 1 2 ? 9.889 -6.055 -12.266 1.00 0.00 2 HIS A N 6
ATOM 4177 C CA . HIS A 1 2 ? 9.830 -6.004 -10.815 1.00 0.00 2 HIS A CA 6
ATOM 4178 C C . HIS A 1 2 ? 8.700 -5.070 -10.379 1.00 0.00 2 HIS A C 6
ATOM 4179 O O . HIS A 1 2 ? 8.500 -4.012 -10.976 1.00 0.00 2 HIS A O 6
ATOM 4192 N N . SER A 1 3 ? 7.992 -5.492 -9.343 1.00 0.00 3 SER A N 6
ATOM 4193 C CA . SER A 1 3 ? 6.887 -4.706 -8.820 1.00 0.00 3 SER A CA 6
ATOM 4194 C C . SER A 1 3 ? 7.289 -3.232 -8.735 1.00 0.00 3 SER A C 6
ATOM 4195 O O . SER A 1 3 ? 8.475 -2.909 -8.696 1.00 0.00 3 SER A O 6
ATOM 4202 N N . ARG A 1 4 ? 6.278 -2.376 -8.709 1.00 0.00 4 ARG A N 6
ATOM 4203 C CA . ARG A 1 4 ? 6.510 -0.944 -8.629 1.00 0.00 4 ARG A CA 6
ATOM 4204 C C . ARG A 1 4 ? 6.274 -0.447 -7.202 1.00 0.00 4 ARG A C 6
ATOM 4205 O O . ARG A 1 4 ? 5.760 -1.184 -6.362 1.00 0.00 4 ARG A O 6
ATOM 4222 N N . PHE A 1 5 ? 6.662 0.799 -6.972 1.00 0.00 5 PHE A N 6
ATOM 4223 C CA . PHE A 1 5 ? 6.498 1.403 -5.661 1.00 0.00 5 PHE A CA 6
ATOM 4224 C C . PHE A 1 5 ? 5.300 2.355 -5.640 1.00 0.00 5 PHE A C 6
ATOM 4225 O O . PHE A 1 5 ? 5.078 3.099 -6.593 1.00 0.00 5 PHE A O 6
ATOM 4241 N N . VAL A 1 6 ? 4.560 2.299 -4.543 1.00 0.00 6 VAL A N 6
ATOM 4242 C CA . VAL A 1 6 ? 3.390 3.145 -4.385 1.00 0.00 6 VAL A CA 6
ATOM 4243 C C . VAL A 1 6 ? 3.269 3.573 -2.922 1.00 0.00 6 VAL A C 6
ATOM 4244 O O . VAL A 1 6 ? 3.328 2.738 -2.020 1.00 0.00 6 VAL A O 6
ATOM 4257 N N . LYS A 1 7 ? 3.100 4.874 -2.730 1.00 0.00 7 LYS A N 6
ATOM 4258 C CA . LYS A 1 7 ? 2.970 5.423 -1.391 1.00 0.00 7 LYS A CA 6
ATOM 4259 C C . LYS A 1 7 ? 1.487 5.541 -1.035 1.00 0.00 7 LYS A C 6
ATOM 4260 O O . LYS A 1 7 ? 0.733 6.231 -1.719 1.00 0.00 7 LYS A O 6
ATOM 4274 N N . VAL A 1 8 ? 1.112 4.856 0.035 1.00 0.00 8 VAL A N 6
ATOM 4275 C CA . VAL A 1 8 ? -0.267 4.875 0.490 1.00 0.00 8 VAL A CA 6
ATOM 4276 C C . VAL A 1 8 ? -0.318 5.388 1.931 1.00 0.00 8 VAL A C 6
ATOM 4277 O O . VAL A 1 8 ? 0.711 5.473 2.599 1.00 0.00 8 VAL A O 6
ATOM 4290 N N . LYS A 1 9 ? -1.525 5.716 2.366 1.00 0.00 9 LYS A N 6
ATOM 4291 C CA . LYS A 1 9 ? -1.723 6.218 3.716 1.00 0.00 9 LYS A CA 6
ATOM 4292 C C . LYS A 1 9 ? -2.944 5.534 4.336 1.00 0.00 9 LYS A C 6
ATOM 4293 O O . LYS A 1 9 ? -3.982 5.404 3.690 1.00 0.00 9 LYS A O 6
ATOM 4307 N N . CYS A 1 10 ? -2.777 5.114 5.582 1.00 0.00 10 CYS A N 6
ATOM 4308 C CA . CYS A 1 10 ? -3.853 4.447 6.297 1.00 0.00 10 CYS A CA 6
ATOM 4309 C C . CYS A 1 10 ? -4.928 5.486 6.624 1.00 0.00 10 CYS A C 6
ATOM 4310 O O . CYS A 1 10 ? -4.626 6.549 7.162 1.00 0.00 10 CYS A O 6
ATOM 4317 N N . PRO A 1 11 ? -6.193 5.130 6.276 1.00 0.00 11 PRO A N 6
ATOM 4318 C CA . PRO A 1 11 ? -7.316 6.018 6.526 1.00 0.00 11 PRO A CA 6
ATOM 4319 C C . PRO A 1 11 ? -7.689 6.024 8.010 1.00 0.00 11 PRO A C 6
ATOM 4320 O O . PRO A 1 11 ? -8.077 7.058 8.552 1.00 0.00 11 PRO A O 6
ATOM 4328 N N . ASP A 1 12 ? -7.557 4.858 8.626 1.00 0.00 12 ASP A N 6
ATOM 4329 C CA . ASP A 1 12 ? -7.875 4.717 10.037 1.00 0.00 12 ASP A CA 6
ATOM 4330 C C . ASP A 1 12 ? -6.672 5.157 10.873 1.00 0.00 12 ASP A C 6
ATOM 4331 O O . ASP A 1 12 ? -6.831 5.822 11.895 1.00 0.00 12 ASP A O 6
ATOM 4340 N N . CYS A 1 13 ? -5.494 4.766 10.408 1.00 0.00 13 CYS A N 6
ATOM 4341 C CA . CYS A 1 13 ? -4.264 5.111 11.101 1.00 0.00 13 CYS A CA 6
ATOM 4342 C C . CYS A 1 13 ? -3.914 6.562 10.763 1.00 0.00 13 CYS A C 6
ATOM 4343 O O . CYS A 1 13 ? -3.321 7.267 11.578 1.00 0.00 13 CYS A O 6
ATOM 4350 N N . GLU A 1 14 ? -4.296 6.966 9.561 1.00 0.00 14 GLU A N 6
ATOM 4351 C CA . GLU A 1 14 ? -4.030 8.320 9.106 1.00 0.00 14 GLU A CA 6
ATOM 4352 C C . GLU A 1 14 ? -2.529 8.520 8.883 1.00 0.00 14 GLU A C 6
ATOM 4353 O O . GLU A 1 14 ? -2.078 9.637 8.641 1.00 0.00 14 GLU A O 6
ATOM 4364 N N . HIS A 1 15 ? -1.798 7.418 8.975 1.00 0.00 15 HIS A N 6
ATOM 4365 C CA . HIS A 1 15 ? -0.358 7.459 8.787 1.00 0.00 15 HIS A CA 6
ATOM 4366 C C . HIS A 1 15 ? -0.016 7.063 7.350 1.00 0.00 15 HIS A C 6
ATOM 4367 O O . HIS A 1 15 ? -0.745 6.294 6.724 1.00 0.00 15 HIS A O 6
ATOM 4380 N N . GLU A 1 16 ? 1.092 7.605 6.868 1.00 0.00 16 GLU A N 6
ATOM 4381 C CA . GLU A 1 16 ? 1.540 7.318 5.516 1.00 0.00 16 GLU A CA 6
ATOM 4382 C C . GLU A 1 16 ? 2.466 6.101 5.510 1.00 0.00 16 GLU A C 6
ATOM 4383 O O . GLU A 1 16 ? 3.316 5.959 6.388 1.00 0.00 16 GLU A O 6
ATOM 4394 N N . GLN A 1 17 ? 2.271 5.254 4.510 1.00 0.00 17 GLN A N 6
ATOM 4395 C CA . GLN A 1 17 ? 3.079 4.052 4.379 1.00 0.00 17 GLN A CA 6
ATOM 4396 C C . GLN A 1 17 ? 3.359 3.761 2.904 1.00 0.00 17 GLN A C 6
ATOM 4397 O O . GLN A 1 17 ? 2.657 4.255 2.025 1.00 0.00 17 GLN A O 6
ATOM 4409 N N . VAL A 1 18 ? 4.389 2.956 2.678 1.00 0.00 18 VAL A N 6
ATOM 4410 C CA . VAL A 1 18 ? 4.771 2.592 1.325 1.00 0.00 18 VAL A CA 6
ATOM 4411 C C . VAL A 1 18 ? 4.721 1.071 1.176 1.00 0.00 18 VAL A C 6
ATOM 4412 O O . VAL A 1 18 ? 5.499 0.357 1.807 1.00 0.00 18 VAL A O 6
ATOM 4425 N N . ILE A 1 19 ? 3.798 0.618 0.341 1.00 0.00 19 ILE A N 6
ATOM 4426 C CA . ILE A 1 19 ? 3.636 -0.805 0.103 1.00 0.00 19 ILE A CA 6
ATOM 4427 C C . ILE A 1 19 ? 3.739 -1.082 -1.399 1.00 0.00 19 ILE A C 6
ATOM 4428 O O . ILE A 1 19 ? 3.680 -0.158 -2.209 1.00 0.00 19 ILE A O 6
ATOM 4443 N N . PHE A 1 20 ? 3.890 -2.357 -1.725 1.00 0.00 20 PHE A N 6
ATOM 4444 C CA . PHE A 1 20 ? 4.001 -2.767 -3.114 1.00 0.00 20 PHE A CA 6
ATOM 4445 C C . PHE A 1 20 ? 2.638 -3.174 -3.677 1.00 0.00 20 PHE A C 6
ATOM 4446 O O . PHE A 1 20 ? 1.770 -3.636 -2.938 1.00 0.00 20 PHE A O 6
ATOM 4462 N N . ASP A 1 21 ? 2.492 -2.988 -4.980 1.00 0.00 21 ASP A N 6
ATOM 4463 C CA . ASP A 1 21 ? 1.249 -3.331 -5.650 1.00 0.00 21 ASP A CA 6
ATOM 4464 C C . ASP A 1 21 ? 1.230 -4.831 -5.946 1.00 0.00 21 ASP A C 6
ATOM 4465 O O . ASP A 1 21 ? 2.144 -5.353 -6.582 1.00 0.00 21 ASP A O 6
ATOM 4474 N N . HIS A 1 22 ? 0.178 -5.483 -5.470 1.00 0.00 22 HIS A N 6
ATOM 4475 C CA . HIS A 1 22 ? 0.029 -6.914 -5.676 1.00 0.00 22 HIS A CA 6
ATOM 4476 C C . HIS A 1 22 ? 1.100 -7.661 -4.878 1.00 0.00 22 HIS A C 6
ATOM 4477 O O . HIS A 1 22 ? 1.961 -8.322 -5.457 1.00 0.00 22 HIS A O 6
ATOM 4490 N N . PRO A 1 23 ? 1.009 -7.528 -3.529 1.00 0.00 23 PRO A N 6
ATOM 4491 C CA . PRO A 1 23 ? 1.960 -8.183 -2.646 1.00 0.00 23 PRO A CA 6
ATOM 4492 C C . PRO A 1 23 ? 1.677 -9.683 -2.551 1.00 0.00 23 PRO A C 6
ATOM 4493 O O . PRO A 1 23 ? 2.590 -10.479 -2.336 1.00 0.00 23 PRO A O 6
ATOM 4501 N N . SER A 1 24 ? 0.407 -10.026 -2.718 1.00 0.00 24 SER A N 6
ATOM 4502 C CA . SER A 1 24 ? -0.008 -11.416 -2.654 1.00 0.00 24 SER A CA 6
ATOM 4503 C C . SER A 1 24 ? -0.361 -11.791 -1.214 1.00 0.00 24 SER A C 6
ATOM 4504 O O . SER A 1 24 ? -1.267 -12.591 -0.982 1.00 0.00 24 SER A O 6
ATOM 4511 N N . THR A 1 25 ? 0.372 -11.197 -0.284 1.00 0.00 25 THR A N 6
ATOM 4512 C CA . THR A 1 25 ? 0.146 -11.458 1.127 1.00 0.00 25 THR A CA 6
ATOM 4513 C C . THR A 1 25 ? -0.584 -10.282 1.778 1.00 0.00 25 THR A C 6
ATOM 4514 O O . THR A 1 25 ? -0.587 -9.176 1.241 1.00 0.00 25 THR A O 6
ATOM 4525 N N . ILE A 1 26 ? -1.185 -10.562 2.924 1.00 0.00 26 ILE A N 6
ATOM 4526 C CA . ILE A 1 26 ? -1.917 -9.540 3.654 1.00 0.00 26 ILE A CA 6
ATOM 4527 C C . ILE A 1 26 ? -0.942 -8.462 4.130 1.00 0.00 26 ILE A C 6
ATOM 4528 O O . ILE A 1 26 ? 0.164 -8.771 4.568 1.00 0.00 26 ILE A O 6
ATOM 4543 N N . VAL A 1 27 ? -1.389 -7.219 4.029 1.00 0.00 27 VAL A N 6
ATOM 4544 C CA . VAL A 1 27 ? -0.569 -6.093 4.444 1.00 0.00 27 VAL A CA 6
ATOM 4545 C C . VAL A 1 27 ? -1.165 -5.474 5.709 1.00 0.00 27 VAL A C 6
ATOM 4546 O O . VAL A 1 27 ? -2.269 -4.932 5.681 1.00 0.00 27 VAL A O 6
ATOM 4559 N N . LYS A 1 28 ? -0.407 -5.574 6.792 1.00 0.00 28 LYS A N 6
ATOM 4560 C CA . LYS A 1 28 ? -0.846 -5.031 8.066 1.00 0.00 28 LYS A CA 6
ATOM 4561 C C . LYS A 1 28 ? -0.112 -3.716 8.335 1.00 0.00 28 LYS A C 6
ATOM 4562 O O . LYS A 1 28 ? 1.092 -3.614 8.103 1.00 0.00 28 LYS A O 6
ATOM 4576 N N . CYS A 1 29 ? -0.867 -2.741 8.819 1.00 0.00 29 CYS A N 6
ATOM 4577 C CA . CYS A 1 29 ? -0.304 -1.437 9.122 1.00 0.00 29 CYS A CA 6
ATOM 4578 C C . CYS A 1 29 ? 0.939 -1.640 9.991 1.00 0.00 29 CYS A C 6
ATOM 4579 O O . CYS A 1 29 ? 0.938 -2.472 10.897 1.00 0.00 29 CYS A O 6
ATOM 4586 N N . ILE A 1 30 ? 1.971 -0.867 9.683 1.00 0.00 30 ILE A N 6
ATOM 4587 C CA . ILE A 1 30 ? 3.217 -0.952 10.423 1.00 0.00 30 ILE A CA 6
ATOM 4588 C C . ILE A 1 30 ? 3.062 -0.224 11.761 1.00 0.00 30 ILE A C 6
ATOM 4589 O O . ILE A 1 30 ? 3.927 -0.321 12.629 1.00 0.00 30 ILE A O 6
ATOM 4604 N N . ILE A 1 31 ? 1.952 0.489 11.884 1.00 0.00 31 ILE A N 6
ATOM 4605 C CA . ILE A 1 31 ? 1.672 1.233 13.100 1.00 0.00 31 ILE A CA 6
ATOM 4606 C C . ILE A 1 31 ? 1.057 0.293 14.138 1.00 0.00 31 ILE A C 6
ATOM 4607 O O . ILE A 1 31 ? 1.764 -0.240 14.994 1.00 0.00 31 ILE A O 6
ATOM 4622 N N . CYS A 1 32 ? -0.251 0.116 14.029 1.00 0.00 32 CYS A N 6
ATOM 4623 C CA . CYS A 1 32 ? -0.968 -0.751 14.948 1.00 0.00 32 CYS A CA 6
ATOM 4624 C C . CYS A 1 32 ? -0.884 -2.185 14.421 1.00 0.00 32 CYS A C 6
ATOM 4625 O O . CYS A 1 32 ? -0.441 -3.086 15.132 1.00 0.00 32 CYS A O 6
ATOM 4632 N N . GLY A 1 33 ? -1.313 -2.352 13.179 1.00 0.00 33 GLY A N 6
ATOM 4633 C CA . GLY A 1 33 ? -1.291 -3.661 12.549 1.00 0.00 33 GLY A CA 6
ATOM 4634 C C . GLY A 1 33 ? -2.631 -3.968 11.877 1.00 0.00 33 GLY A C 6
ATOM 4635 O O . GLY A 1 33 ? -3.053 -5.122 11.825 1.00 0.00 33 GLY A O 6
ATOM 4639 N N . ARG A 1 34 ? -3.262 -2.916 11.378 1.00 0.00 34 ARG A N 6
ATOM 4640 C CA . ARG A 1 34 ? -4.546 -3.058 10.712 1.00 0.00 34 ARG A CA 6
ATOM 4641 C C . ARG A 1 34 ? -4.341 -3.293 9.214 1.00 0.00 34 ARG A C 6
ATOM 4642 O O . ARG A 1 34 ? -3.361 -2.827 8.636 1.00 0.00 34 ARG A O 6
ATOM 4659 N N . THR A 1 35 ? -5.283 -4.017 8.627 1.00 0.00 35 THR A N 6
ATOM 4660 C CA . THR A 1 35 ? -5.220 -4.319 7.207 1.00 0.00 35 THR A CA 6
ATOM 4661 C C . THR A 1 35 ? -5.307 -3.032 6.384 1.00 0.00 35 THR A C 6
ATOM 4662 O O . THR A 1 35 ? -6.250 -2.258 6.533 1.00 0.00 35 THR A O 6
ATOM 4673 N N . VAL A 1 36 ? -4.309 -2.844 5.532 1.00 0.00 36 VAL A N 6
ATOM 4674 C CA . VAL A 1 36 ? -4.261 -1.665 4.684 1.00 0.00 36 VAL A CA 6
ATOM 4675 C C . VAL A 1 36 ? -4.458 -2.083 3.226 1.00 0.00 36 VAL A C 6
ATOM 4676 O O . VAL A 1 36 ? -4.862 -1.272 2.394 1.00 0.00 36 VAL A O 6
ATOM 4689 N N . ALA A 1 37 ? -4.164 -3.346 2.960 1.00 0.00 37 ALA A N 6
ATOM 4690 C CA . ALA A 1 37 ? -4.305 -3.881 1.617 1.00 0.00 37 ALA A CA 6
ATOM 4691 C C . ALA A 1 37 ? -4.575 -5.385 1.696 1.00 0.00 37 ALA A C 6
ATOM 4692 O O . ALA A 1 37 ? -3.945 -6.092 2.482 1.00 0.00 37 ALA A O 6
ATOM 4699 N N . GLU A 1 38 ? -5.511 -5.830 0.871 1.00 0.00 38 GLU A N 6
ATOM 4700 C CA . GLU A 1 38 ? -5.873 -7.237 0.839 1.00 0.00 38 GLU A CA 6
ATOM 4701 C C . GLU A 1 38 ? -5.705 -7.795 -0.576 1.00 0.00 38 GLU A C 6
ATOM 4702 O O . GLU A 1 38 ? -6.065 -7.139 -1.552 1.00 0.00 38 GLU A O 6
ATOM 4713 N N . PRO A 1 39 ? -5.144 -9.033 -0.643 1.00 0.00 39 PRO A N 6
ATOM 4714 C CA . PRO A 1 39 ? -4.923 -9.687 -1.922 1.00 0.00 39 PRO A CA 6
ATOM 4715 C C . PRO A 1 39 ? -6.239 -10.213 -2.501 1.00 0.00 39 PRO A C 6
ATOM 4716 O O . PRO A 1 39 ? -7.005 -10.876 -1.806 1.00 0.00 39 PRO A O 6
ATOM 4724 N N . THR A 1 40 ? -6.456 -9.899 -3.770 1.00 0.00 40 THR A N 6
ATOM 4725 C CA . THR A 1 40 ? -7.664 -10.332 -4.451 1.00 0.00 40 THR A CA 6
ATOM 4726 C C . THR A 1 40 ? -7.312 -11.186 -5.671 1.00 0.00 40 THR A C 6
ATOM 4727 O O . THR A 1 40 ? -7.008 -10.655 -6.737 1.00 0.00 40 THR A O 6
ATOM 4738 N N . GLY A 1 41 ? -7.363 -12.495 -5.472 1.00 0.00 41 GLY A N 6
ATOM 4739 C CA . GLY A 1 41 ? -7.052 -13.427 -6.542 1.00 0.00 41 GLY A CA 6
ATOM 4740 C C . GLY A 1 41 ? -5.583 -13.322 -6.953 1.00 0.00 41 GLY A C 6
ATOM 4741 O O . GLY A 1 41 ? -4.741 -14.070 -6.459 1.00 0.00 41 GLY A O 6
ATOM 4745 N N . GLY A 1 42 ? -5.319 -12.385 -7.853 1.00 0.00 42 GLY A N 6
ATOM 4746 C CA . GLY A 1 42 ? -3.965 -12.172 -8.336 1.00 0.00 42 GLY A CA 6
ATOM 4747 C C . GLY A 1 42 ? -3.753 -10.713 -8.746 1.00 0.00 42 GLY A C 6
ATOM 4748 O O . GLY A 1 42 ? -3.138 -10.438 -9.775 1.00 0.00 42 GLY A O 6
ATOM 4752 N N . LYS A 1 43 ? -4.274 -9.818 -7.921 1.00 0.00 43 LYS A N 6
ATOM 4753 C CA . LYS A 1 43 ? -4.150 -8.394 -8.185 1.00 0.00 43 LYS A CA 6
ATOM 4754 C C . LYS A 1 43 ? -4.412 -7.615 -6.894 1.00 0.00 43 LYS A C 6
ATOM 4755 O O . LYS A 1 43 ? -5.421 -6.921 -6.778 1.00 0.00 43 LYS A O 6
ATOM 4769 N N . GLY A 1 44 ? -3.487 -7.758 -5.957 1.00 0.00 44 GLY A N 6
ATOM 4770 C CA . GLY A 1 44 ? -3.606 -7.077 -4.678 1.00 0.00 44 GLY A CA 6
ATOM 4771 C C . GLY A 1 44 ? -4.198 -5.677 -4.856 1.00 0.00 44 GLY A C 6
ATOM 4772 O O . GLY A 1 44 ? -3.834 -4.959 -5.787 1.00 0.00 44 GLY A O 6
ATOM 4776 N N . ASN A 1 45 ? -5.100 -5.330 -3.950 1.00 0.00 45 ASN A N 6
ATOM 4777 C CA . ASN A 1 45 ? -5.746 -4.030 -3.995 1.00 0.00 45 ASN A CA 6
ATOM 4778 C C . ASN A 1 45 ? -5.504 -3.300 -2.672 1.00 0.00 45 ASN A C 6
ATOM 4779 O O . ASN A 1 45 ? -5.650 -3.885 -1.601 1.00 0.00 45 ASN A O 6
ATOM 4789 N N . ILE A 1 46 ? -5.141 -2.031 -2.791 1.00 0.00 46 ILE A N 6
ATOM 4790 C CA . ILE A 1 46 ? -4.879 -1.215 -1.618 1.00 0.00 46 ILE A CA 6
ATOM 4791 C C . ILE A 1 46 ? -6.203 -0.693 -1.058 1.00 0.00 46 ILE A C 6
ATOM 4792 O O . ILE A 1 46 ? -6.935 0.016 -1.747 1.00 0.00 46 ILE A O 6
ATOM 4807 N N . LYS A 1 47 ? -6.471 -1.064 0.185 1.00 0.00 47 LYS A N 6
ATOM 4808 C CA . LYS A 1 47 ? -7.695 -0.643 0.844 1.00 0.00 47 LYS A CA 6
ATOM 4809 C C . LYS A 1 47 ? -7.416 0.613 1.673 1.00 0.00 47 LYS A C 6
ATOM 4810 O O . LYS A 1 47 ? -7.893 0.736 2.801 1.00 0.00 47 LYS A O 6
ATOM 4824 N N . ALA A 1 48 ? -6.644 1.514 1.084 1.00 0.00 48 ALA A N 6
ATOM 4825 C CA . ALA A 1 48 ? -6.296 2.755 1.754 1.00 0.00 48 ALA A CA 6
ATOM 4826 C C . ALA A 1 48 ? -6.210 3.880 0.721 1.00 0.00 48 ALA A C 6
ATOM 4827 O O . ALA A 1 48 ? -6.166 3.623 -0.481 1.00 0.00 48 ALA A O 6
ATOM 4834 N N . GLU A 1 49 ? -6.188 5.105 1.227 1.00 0.00 49 GLU A N 6
ATOM 4835 C CA . GLU A 1 49 ? -6.108 6.271 0.363 1.00 0.00 49 GLU A CA 6
ATOM 4836 C C . GLU A 1 49 ? -4.700 6.400 -0.223 1.00 0.00 49 GLU A C 6
ATOM 4837 O O . GLU A 1 49 ? -3.752 6.716 0.492 1.00 0.00 49 GLU A O 6
ATOM 4848 N N . ILE A 1 50 ? -4.610 6.149 -1.522 1.00 0.00 50 ILE A N 6
ATOM 4849 C CA . ILE A 1 50 ? -3.334 6.234 -2.213 1.00 0.00 50 ILE A CA 6
ATOM 4850 C C . ILE A 1 50 ? -2.989 7.704 -2.458 1.00 0.00 50 ILE A C 6
ATOM 4851 O O . ILE A 1 50 ? -3.871 8.513 -2.743 1.00 0.00 50 ILE A O 6
ATOM 4866 N N . ILE A 1 51 ? -1.704 8.005 -2.338 1.00 0.00 51 ILE A N 6
ATOM 4867 C CA . ILE A 1 51 ? -1.231 9.364 -2.544 1.00 0.00 51 ILE A CA 6
ATOM 4868 C C . ILE A 1 51 ? -0.628 9.484 -3.945 1.00 0.00 51 ILE A C 6
ATOM 4869 O O . ILE A 1 51 ? -1.196 10.141 -4.816 1.00 0.00 51 ILE A O 6
ATOM 4884 N N . GLU A 1 52 ? 0.515 8.836 -4.119 1.00 0.00 52 GLU A N 6
ATOM 4885 C CA . GLU A 1 52 ? 1.202 8.862 -5.398 1.00 0.00 52 GLU A CA 6
ATOM 4886 C C . GLU A 1 52 ? 2.413 7.927 -5.370 1.00 0.00 52 GLU A C 6
ATOM 4887 O O . GLU A 1 52 ? 2.633 7.220 -4.387 1.00 0.00 52 GLU A O 6
ATOM 4898 N N . TYR A 1 53 ? 3.167 7.953 -6.460 1.00 0.00 53 TYR A N 6
ATOM 4899 C CA . TYR A 1 53 ? 4.350 7.117 -6.572 1.00 0.00 53 TYR A CA 6
ATOM 4900 C C . TYR A 1 53 ? 5.470 7.627 -5.662 1.00 0.00 53 TYR A C 6
ATOM 4901 O O . TYR A 1 53 ? 5.636 8.834 -5.492 1.00 0.00 53 TYR A O 6
ATOM 4918 N N . VAL A 1 54 ? 6.208 6.681 -5.099 1.00 0.00 54 VAL A N 6
ATOM 4919 C CA . VAL A 1 54 ? 7.307 7.019 -4.211 1.00 0.00 54 VAL A CA 6
ATOM 4920 C C . VAL A 1 54 ? 8.605 7.094 -5.018 1.00 0.00 54 VAL A C 6
ATOM 4921 O O . VAL A 1 54 ? 8.662 6.624 -6.154 1.00 0.00 54 VAL A O 6
ATOM 4934 N N . ASP A 1 55 ? 9.614 7.690 -4.400 1.00 0.00 55 ASP A N 6
ATOM 4935 C CA . ASP A 1 55 ? 10.907 7.834 -5.046 1.00 0.00 55 ASP A CA 6
ATOM 4936 C C . ASP A 1 55 ? 11.809 6.667 -4.640 1.00 0.00 55 ASP A C 6
ATOM 4937 O O . ASP A 1 55 ? 12.853 6.442 -5.250 1.00 0.00 55 ASP A O 6
ATOM 4946 N N . GLN A 1 56 ? 11.372 5.955 -3.612 1.00 0.00 56 GLN A N 6
ATOM 4947 C CA . GLN A 1 56 ? 12.126 4.816 -3.116 1.00 0.00 56 GLN A CA 6
ATOM 4948 C C . GLN A 1 56 ? 11.969 3.623 -4.061 1.00 0.00 56 GLN A C 6
ATOM 4949 O O . GLN A 1 56 ? 11.057 2.814 -3.899 1.00 0.00 56 GLN A O 6
ATOM 4961 N N . ILE A 1 57 ? 12.872 3.551 -5.027 1.00 0.00 57 ILE A N 6
ATOM 4962 C CA . ILE A 1 57 ? 12.846 2.471 -5.999 1.00 0.00 57 ILE A CA 6
ATOM 4963 C C . ILE A 1 57 ? 13.498 1.228 -5.390 1.00 0.00 57 ILE A C 6
ATOM 4964 O O . ILE A 1 57 ? 14.092 1.297 -4.316 1.00 0.00 57 ILE A O 6
ATOM 4979 N N . GLU A 1 58 ? 13.363 0.119 -6.103 1.00 0.00 58 GLU A N 6
ATOM 4980 C CA . GLU A 1 58 ? 13.932 -1.138 -5.647 1.00 0.00 58 GLU A CA 6
ATOM 4981 C C . GLU A 1 58 ? 15.433 -1.180 -5.940 1.00 0.00 58 GLU A C 6
ATOM 4982 O O . GLU A 1 58 ? 16.238 -0.706 -5.140 1.00 0.00 58 GLU A O 6
ATOM 4993 N N . MET A 1 1 ? 12.892 -3.718 -14.150 1.00 0.00 1 MET A N 7
ATOM 4994 C CA . MET A 1 1 ? 12.414 -3.942 -12.797 1.00 0.00 1 MET A CA 7
ATOM 4995 C C . MET A 1 1 ? 10.953 -4.399 -12.799 1.00 0.00 1 MET A C 7
ATOM 4996 O O . MET A 1 1 ? 10.099 -3.752 -13.404 1.00 0.00 1 MET A O 7
ATOM 5008 N N . HIS A 1 2 ? 10.712 -5.509 -12.119 1.00 0.00 2 HIS A N 7
ATOM 5009 C CA . HIS A 1 2 ? 9.370 -6.060 -12.036 1.00 0.00 2 HIS A CA 7
ATOM 5010 C C . HIS A 1 2 ? 8.664 -5.509 -10.795 1.00 0.00 2 HIS A C 7
ATOM 5011 O O . HIS A 1 2 ? 9.245 -5.474 -9.711 1.00 0.00 2 HIS A O 7
ATOM 5024 N N . SER A 1 3 ? 7.423 -5.091 -10.996 1.00 0.00 3 SER A N 7
ATOM 5025 C CA . SER A 1 3 ? 6.634 -4.543 -9.906 1.00 0.00 3 SER A CA 7
ATOM 5026 C C . SER A 1 3 ? 7.097 -3.121 -9.587 1.00 0.00 3 SER A C 7
ATOM 5027 O O . SER A 1 3 ? 8.285 -2.886 -9.369 1.00 0.00 3 SER A O 7
ATOM 5034 N N . ARG A 1 4 ? 6.137 -2.209 -9.569 1.00 0.00 4 ARG A N 7
ATOM 5035 C CA . ARG A 1 4 ? 6.432 -0.816 -9.280 1.00 0.00 4 ARG A CA 7
ATOM 5036 C C . ARG A 1 4 ? 6.085 -0.491 -7.826 1.00 0.00 4 ARG A C 7
ATOM 5037 O O . ARG A 1 4 ? 5.463 -1.298 -7.137 1.00 0.00 4 ARG A O 7
ATOM 5054 N N . PHE A 1 5 ? 6.505 0.693 -7.401 1.00 0.00 5 PHE A N 7
ATOM 5055 C CA . PHE A 1 5 ? 6.247 1.135 -6.042 1.00 0.00 5 PHE A CA 7
ATOM 5056 C C . PHE A 1 5 ? 5.050 2.088 -5.993 1.00 0.00 5 PHE A C 7
ATOM 5057 O O . PHE A 1 5 ? 4.800 2.826 -6.944 1.00 0.00 5 PHE A O 7
ATOM 5073 N N . VAL A 1 6 ? 4.343 2.040 -4.873 1.00 0.00 6 VAL A N 7
ATOM 5074 C CA . VAL A 1 6 ? 3.179 2.891 -4.687 1.00 0.00 6 VAL A CA 7
ATOM 5075 C C . VAL A 1 6 ? 3.090 3.312 -3.219 1.00 0.00 6 VAL A C 7
ATOM 5076 O O . VAL A 1 6 ? 3.110 2.468 -2.325 1.00 0.00 6 VAL A O 7
ATOM 5089 N N . LYS A 1 7 ? 2.992 4.618 -3.017 1.00 0.00 7 LYS A N 7
ATOM 5090 C CA . LYS A 1 7 ? 2.900 5.161 -1.672 1.00 0.00 7 LYS A CA 7
ATOM 5091 C C . LYS A 1 7 ? 1.428 5.307 -1.285 1.00 0.00 7 LYS A C 7
ATOM 5092 O O . LYS A 1 7 ? 0.670 6.000 -1.962 1.00 0.00 7 LYS A O 7
ATOM 5106 N N . VAL A 1 8 ? 1.065 4.641 -0.198 1.00 0.00 8 VAL A N 7
ATOM 5107 C CA . VAL A 1 8 ? -0.304 4.688 0.287 1.00 0.00 8 VAL A CA 7
ATOM 5108 C C . VAL A 1 8 ? -0.313 5.211 1.725 1.00 0.00 8 VAL A C 7
ATOM 5109 O O . VAL A 1 8 ? 0.734 5.299 2.364 1.00 0.00 8 VAL A O 7
ATOM 5122 N N . LYS A 1 9 ? -1.508 5.544 2.190 1.00 0.00 9 LYS A N 7
ATOM 5123 C CA . LYS A 1 9 ? -1.668 6.055 3.541 1.00 0.00 9 LYS A CA 7
ATOM 5124 C C . LYS A 1 9 ? -2.869 5.374 4.201 1.00 0.00 9 LYS A C 7
ATOM 5125 O O . LYS A 1 9 ? -3.906 5.186 3.566 1.00 0.00 9 LYS A O 7
ATOM 5139 N N . CYS A 1 10 ? -2.690 5.025 5.466 1.00 0.00 10 CYS A N 7
ATOM 5140 C CA . CYS A 1 10 ? -3.745 4.370 6.218 1.00 0.00 10 CYS A CA 7
ATOM 5141 C C . CYS A 1 10 ? -4.841 5.398 6.504 1.00 0.00 10 CYS A C 7
ATOM 5142 O O . CYS A 1 10 ? -4.557 6.502 6.966 1.00 0.00 10 CYS A O 7
ATOM 5149 N N . PRO A 1 11 ? -6.104 4.988 6.210 1.00 0.00 11 PRO A N 7
ATOM 5150 C CA . PRO A 1 11 ? -7.245 5.862 6.430 1.00 0.00 11 PRO A CA 7
ATOM 5151 C C . PRO A 1 11 ? -7.585 5.956 7.918 1.00 0.00 11 PRO A C 7
ATOM 5152 O O . PRO A 1 11 ? -8.003 7.008 8.398 1.00 0.00 11 PRO A O 7
ATOM 5160 N N . ASP A 1 12 ? -7.394 4.840 8.607 1.00 0.00 12 ASP A N 7
ATOM 5161 C CA . ASP A 1 12 ? -7.675 4.782 10.031 1.00 0.00 12 ASP A CA 7
ATOM 5162 C C . ASP A 1 12 ? -6.457 5.287 10.809 1.00 0.00 12 ASP A C 7
ATOM 5163 O O . ASP A 1 12 ? -6.598 6.034 11.774 1.00 0.00 12 ASP A O 7
ATOM 5172 N N . CYS A 1 13 ? -5.288 4.857 10.356 1.00 0.00 13 CYS A N 7
ATOM 5173 C CA . CYS A 1 13 ? -4.046 5.256 10.997 1.00 0.00 13 CYS A CA 7
ATOM 5174 C C . CYS A 1 13 ? -3.723 6.688 10.569 1.00 0.00 13 CYS A C 7
ATOM 5175 O O . CYS A 1 13 ? -3.110 7.442 11.323 1.00 0.00 13 CYS A O 7
ATOM 5182 N N . GLU A 1 14 ? -4.148 7.020 9.360 1.00 0.00 14 GLU A N 7
ATOM 5183 C CA . GLU A 1 14 ? -3.911 8.350 8.822 1.00 0.00 14 GLU A CA 7
ATOM 5184 C C . GLU A 1 14 ? -2.418 8.559 8.561 1.00 0.00 14 GLU A C 7
ATOM 5185 O O . GLU A 1 14 ? -1.989 9.668 8.248 1.00 0.00 14 GLU A O 7
ATOM 5196 N N . HIS A 1 15 ? -1.669 7.475 8.701 1.00 0.00 15 HIS A N 7
ATOM 5197 C CA . HIS A 1 15 ? -0.232 7.526 8.485 1.00 0.00 15 HIS A CA 7
ATOM 5198 C C . HIS A 1 15 ? 0.090 7.056 7.065 1.00 0.00 15 HIS A C 7
ATOM 5199 O O . HIS A 1 15 ? -0.637 6.243 6.497 1.00 0.00 15 HIS A O 7
ATOM 5212 N N . GLU A 1 16 ? 1.180 7.589 6.533 1.00 0.00 16 GLU A N 7
ATOM 5213 C CA . GLU A 1 16 ? 1.607 7.235 5.190 1.00 0.00 16 GLU A CA 7
ATOM 5214 C C . GLU A 1 16 ? 2.509 5.999 5.229 1.00 0.00 16 GLU A C 7
ATOM 5215 O O . GLU A 1 16 ? 3.361 5.876 6.108 1.00 0.00 16 GLU A O 7
ATOM 5226 N N . GLN A 1 17 ? 2.291 5.116 4.266 1.00 0.00 17 GLN A N 7
ATOM 5227 C CA . GLN A 1 17 ? 3.072 3.895 4.179 1.00 0.00 17 GLN A CA 7
ATOM 5228 C C . GLN A 1 17 ? 3.344 3.541 2.715 1.00 0.00 17 GLN A C 7
ATOM 5229 O O . GLN A 1 17 ? 2.586 3.930 1.828 1.00 0.00 17 GLN A O 7
ATOM 5241 N N . VAL A 1 18 ? 4.427 2.806 2.508 1.00 0.00 18 VAL A N 7
ATOM 5242 C CA . VAL A 1 18 ? 4.808 2.395 1.167 1.00 0.00 18 VAL A CA 7
ATOM 5243 C C . VAL A 1 18 ? 4.718 0.872 1.060 1.00 0.00 18 VAL A C 7
ATOM 5244 O O . VAL A 1 18 ? 5.438 0.154 1.752 1.00 0.00 18 VAL A O 7
ATOM 5257 N N . ILE A 1 19 ? 3.827 0.424 0.188 1.00 0.00 19 ILE A N 7
ATOM 5258 C CA . ILE A 1 19 ? 3.635 -1.002 -0.019 1.00 0.00 19 ILE A CA 7
ATOM 5259 C C . ILE A 1 19 ? 3.724 -1.314 -1.514 1.00 0.00 19 ILE A C 7
ATOM 5260 O O . ILE A 1 19 ? 3.683 -0.407 -2.344 1.00 0.00 19 ILE A O 7
ATOM 5275 N N . PHE A 1 20 ? 3.846 -2.599 -1.812 1.00 0.00 20 PHE A N 7
ATOM 5276 C CA . PHE A 1 20 ? 3.942 -3.041 -3.193 1.00 0.00 20 PHE A CA 7
ATOM 5277 C C . PHE A 1 20 ? 2.553 -3.274 -3.791 1.00 0.00 20 PHE A C 7
ATOM 5278 O O . PHE A 1 20 ? 1.607 -3.585 -3.071 1.00 0.00 20 PHE A O 7
ATOM 5294 N N . ASP A 1 21 ? 2.476 -3.114 -5.105 1.00 0.00 21 ASP A N 7
ATOM 5295 C CA . ASP A 1 21 ? 1.218 -3.303 -5.808 1.00 0.00 21 ASP A CA 7
ATOM 5296 C C . ASP A 1 21 ? 1.073 -4.776 -6.195 1.00 0.00 21 ASP A C 7
ATOM 5297 O O . ASP A 1 21 ? 0.570 -5.091 -7.273 1.00 0.00 21 ASP A O 7
ATOM 5306 N N . HIS A 1 22 ? 1.521 -5.638 -5.296 1.00 0.00 22 HIS A N 7
ATOM 5307 C CA . HIS A 1 22 ? 1.446 -7.071 -5.529 1.00 0.00 22 HIS A CA 7
ATOM 5308 C C . HIS A 1 22 ? 2.101 -7.816 -4.365 1.00 0.00 22 HIS A C 7
ATOM 5309 O O . HIS A 1 22 ? 3.101 -8.508 -4.551 1.00 0.00 22 HIS A O 7
ATOM 5322 N N . PRO A 1 23 ? 1.497 -7.644 -3.159 1.00 0.00 23 PRO A N 7
ATOM 5323 C CA . PRO A 1 23 ? 2.011 -8.291 -1.965 1.00 0.00 23 PRO A CA 7
ATOM 5324 C C . PRO A 1 23 ? 1.673 -9.784 -1.961 1.00 0.00 23 PRO A C 7
ATOM 5325 O O . PRO A 1 23 ? 2.529 -10.618 -1.675 1.00 0.00 23 PRO A O 7
ATOM 5333 N N . SER A 1 24 ? 0.420 -10.074 -2.282 1.00 0.00 24 SER A N 7
ATOM 5334 C CA . SER A 1 24 ? -0.043 -11.451 -2.319 1.00 0.00 24 SER A CA 7
ATOM 5335 C C . SER A 1 24 ? -0.562 -11.866 -0.941 1.00 0.00 24 SER A C 7
ATOM 5336 O O . SER A 1 24 ? -1.542 -12.603 -0.839 1.00 0.00 24 SER A O 7
ATOM 5343 N N . THR A 1 25 ? 0.118 -11.375 0.085 1.00 0.00 25 THR A N 7
ATOM 5344 C CA . THR A 1 25 ? -0.263 -11.686 1.452 1.00 0.00 25 THR A CA 7
ATOM 5345 C C . THR A 1 25 ? -0.950 -10.482 2.101 1.00 0.00 25 THR A C 7
ATOM 5346 O O . THR A 1 25 ? -0.850 -9.362 1.603 1.00 0.00 25 THR A O 7
ATOM 5357 N N . ILE A 1 26 ? -1.634 -10.755 3.203 1.00 0.00 26 ILE A N 7
ATOM 5358 C CA . ILE A 1 26 ? -2.339 -9.709 3.925 1.00 0.00 26 ILE A CA 7
ATOM 5359 C C . ILE A 1 26 ? -1.327 -8.688 4.449 1.00 0.00 26 ILE A C 7
ATOM 5360 O O . ILE A 1 26 ? -0.269 -9.060 4.953 1.00 0.00 26 ILE A O 7
ATOM 5375 N N . VAL A 1 27 ? -1.689 -7.420 4.313 1.00 0.00 27 VAL A N 7
ATOM 5376 C CA . VAL A 1 27 ? -0.827 -6.343 4.767 1.00 0.00 27 VAL A CA 7
ATOM 5377 C C . VAL A 1 27 ? -1.427 -5.709 6.023 1.00 0.00 27 VAL A C 7
ATOM 5378 O O . VAL A 1 27 ? -2.534 -5.174 5.984 1.00 0.00 27 VAL A O 7
ATOM 5391 N N . LYS A 1 28 ? -0.671 -5.790 7.108 1.00 0.00 28 LYS A N 7
ATOM 5392 C CA . LYS A 1 28 ? -1.116 -5.231 8.373 1.00 0.00 28 LYS A CA 7
ATOM 5393 C C . LYS A 1 28 ? -0.348 -3.937 8.652 1.00 0.00 28 LYS A C 7
ATOM 5394 O O . LYS A 1 28 ? 0.862 -3.870 8.436 1.00 0.00 28 LYS A O 7
ATOM 5408 N N . CYS A 1 29 ? -1.081 -2.942 9.128 1.00 0.00 29 CYS A N 7
ATOM 5409 C CA . CYS A 1 29 ? -0.484 -1.654 9.438 1.00 0.00 29 CYS A CA 7
ATOM 5410 C C . CYS A 1 29 ? 0.711 -1.889 10.363 1.00 0.00 29 CYS A C 7
ATOM 5411 O O . CYS A 1 29 ? 0.638 -2.702 11.283 1.00 0.00 29 CYS A O 7
ATOM 5418 N N . ILE A 1 30 ? 1.785 -1.163 10.088 1.00 0.00 30 ILE A N 7
ATOM 5419 C CA . ILE A 1 30 ? 2.994 -1.283 10.883 1.00 0.00 30 ILE A CA 7
ATOM 5420 C C . ILE A 1 30 ? 2.810 -0.524 12.199 1.00 0.00 30 ILE A C 7
ATOM 5421 O O . ILE A 1 30 ? 3.634 -0.637 13.106 1.00 0.00 30 ILE A O 7
ATOM 5436 N N . ILE A 1 31 ? 1.725 0.235 12.261 1.00 0.00 31 ILE A N 7
ATOM 5437 C CA . ILE A 1 31 ? 1.424 1.012 13.451 1.00 0.00 31 ILE A CA 7
ATOM 5438 C C . ILE A 1 31 ? 0.796 0.099 14.506 1.00 0.00 31 ILE A C 7
ATOM 5439 O O . ILE A 1 31 ? 1.485 -0.378 15.407 1.00 0.00 31 ILE A O 7
ATOM 5454 N N . CYS A 1 32 ? -0.502 -0.117 14.360 1.00 0.00 32 CYS A N 7
ATOM 5455 C CA . CYS A 1 32 ? -1.230 -0.965 15.289 1.00 0.00 32 CYS A CA 7
ATOM 5456 C C . CYS A 1 32 ? -1.227 -2.393 14.740 1.00 0.00 32 CYS A C 7
ATOM 5457 O O . CYS A 1 32 ? -0.847 -3.329 15.440 1.00 0.00 32 CYS A O 7
ATOM 5464 N N . GLY A 1 33 ? -1.654 -2.513 13.493 1.00 0.00 33 GLY A N 7
ATOM 5465 C CA . GLY A 1 33 ? -1.706 -3.811 12.842 1.00 0.00 33 GLY A CA 7
ATOM 5466 C C . GLY A 1 33 ? -3.043 -4.013 12.125 1.00 0.00 33 GLY A C 7
ATOM 5467 O O . GLY A 1 33 ? -3.563 -5.126 12.076 1.00 0.00 33 GLY A O 7
ATOM 5471 N N . ARG A 1 34 ? -3.560 -2.918 11.587 1.00 0.00 34 ARG A N 7
ATOM 5472 C CA . ARG A 1 34 ? -4.827 -2.961 10.876 1.00 0.00 34 ARG A CA 7
ATOM 5473 C C . ARG A 1 34 ? -4.593 -3.253 9.392 1.00 0.00 34 ARG A C 7
ATOM 5474 O O . ARG A 1 34 ? -3.581 -2.841 8.827 1.00 0.00 34 ARG A O 7
ATOM 5491 N N . THR A 1 35 ? -5.544 -3.963 8.805 1.00 0.00 35 THR A N 7
ATOM 5492 C CA . THR A 1 35 ? -5.455 -4.316 7.398 1.00 0.00 35 THR A CA 7
ATOM 5493 C C . THR A 1 35 ? -5.467 -3.056 6.530 1.00 0.00 35 THR A C 7
ATOM 5494 O O . THR A 1 35 ? -6.388 -2.245 6.620 1.00 0.00 35 THR A O 7
ATOM 5505 N N . VAL A 1 36 ? -4.434 -2.931 5.710 1.00 0.00 36 VAL A N 7
ATOM 5506 C CA . VAL A 1 36 ? -4.314 -1.783 4.828 1.00 0.00 36 VAL A CA 7
ATOM 5507 C C . VAL A 1 36 ? -4.437 -2.247 3.375 1.00 0.00 36 VAL A C 7
ATOM 5508 O O . VAL A 1 36 ? -4.686 -1.441 2.480 1.00 0.00 36 VAL A O 7
ATOM 5521 N N . ALA A 1 37 ? -4.257 -3.547 3.185 1.00 0.00 37 ALA A N 7
ATOM 5522 C CA . ALA A 1 37 ? -4.345 -4.128 1.856 1.00 0.00 37 ALA A CA 7
ATOM 5523 C C . ALA A 1 37 ? -4.624 -5.627 1.978 1.00 0.00 37 ALA A C 7
ATOM 5524 O O . ALA A 1 37 ? -4.038 -6.306 2.819 1.00 0.00 37 ALA A O 7
ATOM 5531 N N . GLU A 1 38 ? -5.520 -6.101 1.124 1.00 0.00 38 GLU A N 7
ATOM 5532 C CA . GLU A 1 38 ? -5.885 -7.507 1.125 1.00 0.00 38 GLU A CA 7
ATOM 5533 C C . GLU A 1 38 ? -5.690 -8.107 -0.267 1.00 0.00 38 GLU A C 7
ATOM 5534 O O . GLU A 1 38 ? -6.047 -7.490 -1.270 1.00 0.00 38 GLU A O 7
ATOM 5545 N N . PRO A 1 39 ? -5.107 -9.336 -0.288 1.00 0.00 39 PRO A N 7
ATOM 5546 C CA . PRO A 1 39 ? -4.859 -10.027 -1.542 1.00 0.00 39 PRO A CA 7
ATOM 5547 C C . PRO A 1 39 ? -6.157 -10.594 -2.120 1.00 0.00 39 PRO A C 7
ATOM 5548 O O . PRO A 1 39 ? -6.277 -11.803 -2.315 1.00 0.00 39 PRO A O 7
ATOM 5556 N N . THR A 1 40 ? -7.095 -9.695 -2.379 1.00 0.00 40 THR A N 7
ATOM 5557 C CA . THR A 1 40 ? -8.379 -10.091 -2.933 1.00 0.00 40 THR A CA 7
ATOM 5558 C C . THR A 1 40 ? -8.186 -10.808 -4.271 1.00 0.00 40 THR A C 7
ATOM 5559 O O . THR A 1 40 ? -9.049 -11.571 -4.701 1.00 0.00 40 THR A O 7
ATOM 5570 N N . GLY A 1 41 ? -7.046 -10.537 -4.891 1.00 0.00 41 GLY A N 7
ATOM 5571 C CA . GLY A 1 41 ? -6.729 -11.146 -6.172 1.00 0.00 41 GLY A CA 7
ATOM 5572 C C . GLY A 1 41 ? -6.085 -10.130 -7.117 1.00 0.00 41 GLY A C 7
ATOM 5573 O O . GLY A 1 41 ? -5.794 -9.003 -6.719 1.00 0.00 41 GLY A O 7
ATOM 5577 N N . GLY A 1 42 ? -5.879 -10.566 -8.351 1.00 0.00 42 GLY A N 7
ATOM 5578 C CA . GLY A 1 42 ? -5.275 -9.708 -9.356 1.00 0.00 42 GLY A CA 7
ATOM 5579 C C . GLY A 1 42 ? -3.818 -9.396 -9.007 1.00 0.00 42 GLY A C 7
ATOM 5580 O O . GLY A 1 42 ? -2.899 -9.926 -9.629 1.00 0.00 42 GLY A O 7
ATOM 5584 N N . LYS A 1 43 ? -3.654 -8.535 -8.012 1.00 0.00 43 LYS A N 7
ATOM 5585 C CA . LYS A 1 43 ? -2.325 -8.147 -7.573 1.00 0.00 43 LYS A CA 7
ATOM 5586 C C . LYS A 1 43 ? -2.433 -7.396 -6.243 1.00 0.00 43 LYS A C 7
ATOM 5587 O O . LYS A 1 43 ? -1.750 -6.394 -6.036 1.00 0.00 43 LYS A O 7
ATOM 5601 N N . GLY A 1 44 ? -3.294 -7.910 -5.378 1.00 0.00 44 GLY A N 7
ATOM 5602 C CA . GLY A 1 44 ? -3.499 -7.300 -4.075 1.00 0.00 44 GLY A CA 7
ATOM 5603 C C . GLY A 1 44 ? -3.989 -5.857 -4.216 1.00 0.00 44 GLY A C 7
ATOM 5604 O O . GLY A 1 44 ? -3.256 -4.993 -4.694 1.00 0.00 44 GLY A O 7
ATOM 5608 N N . ASN A 1 45 ? -5.225 -5.641 -3.790 1.00 0.00 45 ASN A N 7
ATOM 5609 C CA . ASN A 1 45 ? -5.821 -4.318 -3.862 1.00 0.00 45 ASN A CA 7
ATOM 5610 C C . ASN A 1 45 ? -5.529 -3.561 -2.565 1.00 0.00 45 ASN A C 7
ATOM 5611 O O . ASN A 1 45 ? -5.592 -4.136 -1.479 1.00 0.00 45 ASN A O 7
ATOM 5621 N N . ILE A 1 46 ? -5.218 -2.283 -2.720 1.00 0.00 46 ILE A N 7
ATOM 5622 C CA . ILE A 1 46 ? -4.917 -1.441 -1.575 1.00 0.00 46 ILE A CA 7
ATOM 5623 C C . ILE A 1 46 ? -6.222 -0.902 -0.988 1.00 0.00 46 ILE A C 7
ATOM 5624 O O . ILE A 1 46 ? -6.938 -0.147 -1.644 1.00 0.00 46 ILE A O 7
ATOM 5639 N N . LYS A 1 47 ? -6.492 -1.310 0.245 1.00 0.00 47 LYS A N 7
ATOM 5640 C CA . LYS A 1 47 ? -7.699 -0.876 0.928 1.00 0.00 47 LYS A CA 7
ATOM 5641 C C . LYS A 1 47 ? -7.401 0.396 1.722 1.00 0.00 47 LYS A C 7
ATOM 5642 O O . LYS A 1 47 ? -7.854 0.546 2.856 1.00 0.00 47 LYS A O 7
ATOM 5656 N N . ALA A 1 48 ? -6.640 1.283 1.095 1.00 0.00 48 ALA A N 7
ATOM 5657 C CA . ALA A 1 48 ? -6.277 2.538 1.730 1.00 0.00 48 ALA A CA 7
ATOM 5658 C C . ALA A 1 48 ? -6.206 3.638 0.669 1.00 0.00 48 ALA A C 7
ATOM 5659 O O . ALA A 1 48 ? -6.174 3.352 -0.527 1.00 0.00 48 ALA A O 7
ATOM 5666 N N . GLU A 1 49 ? -6.182 4.874 1.145 1.00 0.00 49 GLU A N 7
ATOM 5667 C CA . GLU A 1 49 ? -6.114 6.018 0.252 1.00 0.00 49 GLU A CA 7
ATOM 5668 C C . GLU A 1 49 ? -4.711 6.146 -0.343 1.00 0.00 49 GLU A C 7
ATOM 5669 O O . GLU A 1 49 ? -3.751 6.429 0.374 1.00 0.00 49 GLU A O 7
ATOM 5680 N N . ILE A 1 50 ? -4.634 5.931 -1.649 1.00 0.00 50 ILE A N 7
ATOM 5681 C CA . ILE A 1 50 ? -3.363 6.018 -2.348 1.00 0.00 50 ILE A CA 7
ATOM 5682 C C . ILE A 1 50 ? -3.065 7.482 -2.673 1.00 0.00 50 ILE A C 7
ATOM 5683 O O . ILE A 1 50 ? -3.960 8.231 -3.059 1.00 0.00 50 ILE A O 7
ATOM 5698 N N . ILE A 1 51 ? -1.801 7.847 -2.507 1.00 0.00 51 ILE A N 7
ATOM 5699 C CA . ILE A 1 51 ? -1.373 9.209 -2.777 1.00 0.00 51 ILE A CA 7
ATOM 5700 C C . ILE A 1 51 ? -0.793 9.284 -4.190 1.00 0.00 51 ILE A C 7
ATOM 5701 O O . ILE A 1 51 ? -1.277 10.046 -5.025 1.00 0.00 51 ILE A O 7
ATOM 5716 N N . GLU A 1 52 ? 0.239 8.483 -4.415 1.00 0.00 52 GLU A N 7
ATOM 5717 C CA . GLU A 1 52 ? 0.892 8.449 -5.713 1.00 0.00 52 GLU A CA 7
ATOM 5718 C C . GLU A 1 52 ? 2.115 7.531 -5.669 1.00 0.00 52 GLU A C 7
ATOM 5719 O O . GLU A 1 52 ? 2.308 6.794 -4.703 1.00 0.00 52 GLU A O 7
ATOM 5730 N N . TYR A 1 53 ? 2.910 7.607 -6.726 1.00 0.00 53 TYR A N 7
ATOM 5731 C CA . TYR A 1 53 ? 4.109 6.791 -6.820 1.00 0.00 53 TYR A CA 7
ATOM 5732 C C . TYR A 1 53 ? 5.215 7.338 -5.915 1.00 0.00 53 TYR A C 7
ATOM 5733 O O . TYR A 1 53 ? 5.353 8.550 -5.759 1.00 0.00 53 TYR A O 7
ATOM 5750 N N . VAL A 1 54 ? 5.976 6.417 -5.341 1.00 0.00 54 VAL A N 7
ATOM 5751 C CA . VAL A 1 54 ? 7.065 6.791 -4.456 1.00 0.00 54 VAL A CA 7
ATOM 5752 C C . VAL A 1 54 ? 8.341 6.985 -5.279 1.00 0.00 54 VAL A C 7
ATOM 5753 O O . VAL A 1 54 ? 8.356 6.718 -6.479 1.00 0.00 54 VAL A O 7
ATOM 5766 N N . ASP A 1 55 ? 9.380 7.448 -4.599 1.00 0.00 55 ASP A N 7
ATOM 5767 C CA . ASP A 1 55 ? 10.658 7.681 -5.252 1.00 0.00 55 ASP A CA 7
ATOM 5768 C C . ASP A 1 55 ? 11.612 6.533 -4.917 1.00 0.00 55 ASP A C 7
ATOM 5769 O O . ASP A 1 55 ? 12.672 6.405 -5.530 1.00 0.00 55 ASP A O 7
ATOM 5778 N N . GLN A 1 56 ? 11.203 5.729 -3.948 1.00 0.00 56 GLN A N 7
ATOM 5779 C CA . GLN A 1 56 ? 12.010 4.596 -3.524 1.00 0.00 56 GLN A CA 7
ATOM 5780 C C . GLN A 1 56 ? 11.937 3.476 -4.563 1.00 0.00 56 GLN A C 7
ATOM 5781 O O . GLN A 1 56 ? 11.061 2.616 -4.493 1.00 0.00 56 GLN A O 7
ATOM 5793 N N . ILE A 1 57 ? 12.869 3.522 -5.503 1.00 0.00 57 ILE A N 7
ATOM 5794 C CA . ILE A 1 57 ? 12.922 2.521 -6.555 1.00 0.00 57 ILE A CA 7
ATOM 5795 C C . ILE A 1 57 ? 13.533 1.234 -5.999 1.00 0.00 57 ILE A C 7
ATOM 5796 O O . ILE A 1 57 ? 14.030 1.215 -4.873 1.00 0.00 57 ILE A O 7
ATOM 5811 N N . GLU A 1 58 ? 13.479 0.190 -6.813 1.00 0.00 58 GLU A N 7
ATOM 5812 C CA . GLU A 1 58 ? 14.021 -1.098 -6.415 1.00 0.00 58 GLU A CA 7
ATOM 5813 C C . GLU A 1 58 ? 15.543 -1.013 -6.274 1.00 0.00 58 GLU A C 7
ATOM 5814 O O . GLU A 1 58 ? 16.088 -1.305 -5.212 1.00 0.00 58 GLU A O 7
ATOM 5825 N N . MET A 1 1 ? 13.666 -3.779 -8.826 1.00 0.00 1 MET A N 8
ATOM 5826 C CA . MET A 1 1 ? 13.425 -3.678 -10.255 1.00 0.00 1 MET A CA 8
ATOM 5827 C C . MET A 1 1 ? 12.091 -4.324 -10.633 1.00 0.00 1 MET A C 8
ATOM 5828 O O . MET A 1 1 ? 11.355 -3.797 -11.466 1.00 0.00 1 MET A O 8
ATOM 5840 N N . HIS A 1 2 ? 11.820 -5.459 -10.004 1.00 0.00 2 HIS A N 8
ATOM 5841 C CA . HIS A 1 2 ? 10.587 -6.182 -10.263 1.00 0.00 2 HIS A CA 8
ATOM 5842 C C . HIS A 1 2 ? 9.424 -5.487 -9.553 1.00 0.00 2 HIS A C 8
ATOM 5843 O O . HIS A 1 2 ? 9.571 -5.023 -8.423 1.00 0.00 2 HIS A O 8
ATOM 5856 N N . SER A 1 3 ? 8.295 -5.438 -10.243 1.00 0.00 3 SER A N 8
ATOM 5857 C CA . SER A 1 3 ? 7.107 -4.807 -9.692 1.00 0.00 3 SER A CA 8
ATOM 5858 C C . SER A 1 3 ? 7.356 -3.311 -9.490 1.00 0.00 3 SER A C 8
ATOM 5859 O O . SER A 1 3 ? 8.502 -2.878 -9.379 1.00 0.00 3 SER A O 8
ATOM 5866 N N . ARG A 1 4 ? 6.263 -2.562 -9.449 1.00 0.00 4 ARG A N 8
ATOM 5867 C CA . ARG A 1 4 ? 6.348 -1.123 -9.263 1.00 0.00 4 ARG A CA 8
ATOM 5868 C C . ARG A 1 4 ? 6.112 -0.765 -7.794 1.00 0.00 4 ARG A C 8
ATOM 5869 O O . ARG A 1 4 ? 5.717 -1.616 -6.998 1.00 0.00 4 ARG A O 8
ATOM 5886 N N . PHE A 1 5 ? 6.365 0.498 -7.479 1.00 0.00 5 PHE A N 8
ATOM 5887 C CA . PHE A 1 5 ? 6.184 0.980 -6.120 1.00 0.00 5 PHE A CA 8
ATOM 5888 C C . PHE A 1 5 ? 5.029 1.980 -6.042 1.00 0.00 5 PHE A C 8
ATOM 5889 O O . PHE A 1 5 ? 4.822 2.768 -6.964 1.00 0.00 5 PHE A O 8
ATOM 5905 N N . VAL A 1 6 ? 4.308 1.917 -4.933 1.00 0.00 6 VAL A N 8
ATOM 5906 C CA . VAL A 1 6 ? 3.179 2.807 -4.722 1.00 0.00 6 VAL A CA 8
ATOM 5907 C C . VAL A 1 6 ? 3.096 3.177 -3.239 1.00 0.00 6 VAL A C 8
ATOM 5908 O O . VAL A 1 6 ? 3.054 2.301 -2.379 1.00 0.00 6 VAL A O 8
ATOM 5921 N N . LYS A 1 7 ? 3.078 4.479 -2.987 1.00 0.00 7 LYS A N 8
ATOM 5922 C CA . LYS A 1 7 ? 3.000 4.975 -1.624 1.00 0.00 7 LYS A CA 8
ATOM 5923 C C . LYS A 1 7 ? 1.534 5.198 -1.248 1.00 0.00 7 LYS A C 8
ATOM 5924 O O . LYS A 1 7 ? 0.826 5.950 -1.916 1.00 0.00 7 LYS A O 8
ATOM 5938 N N . VAL A 1 8 ? 1.121 4.529 -0.182 1.00 0.00 8 VAL A N 8
ATOM 5939 C CA . VAL A 1 8 ? -0.248 4.645 0.290 1.00 0.00 8 VAL A CA 8
ATOM 5940 C C . VAL A 1 8 ? -0.243 5.158 1.732 1.00 0.00 8 VAL A C 8
ATOM 5941 O O . VAL A 1 8 ? 0.799 5.179 2.384 1.00 0.00 8 VAL A O 8
ATOM 5954 N N . LYS A 1 9 ? -1.422 5.559 2.187 1.00 0.00 9 LYS A N 8
ATOM 5955 C CA . LYS A 1 9 ? -1.568 6.071 3.539 1.00 0.00 9 LYS A CA 8
ATOM 5956 C C . LYS A 1 9 ? -2.773 5.404 4.205 1.00 0.00 9 LYS A C 8
ATOM 5957 O O . LYS A 1 9 ? -3.824 5.251 3.583 1.00 0.00 9 LYS A O 8
ATOM 5971 N N . CYS A 1 10 ? -2.583 5.027 5.460 1.00 0.00 10 CYS A N 8
ATOM 5972 C CA . CYS A 1 10 ? -3.642 4.381 6.217 1.00 0.00 10 CYS A CA 8
ATOM 5973 C C . CYS A 1 10 ? -4.712 5.427 6.535 1.00 0.00 10 CYS A C 8
ATOM 5974 O O . CYS A 1 10 ? -4.400 6.503 7.043 1.00 0.00 10 CYS A O 8
ATOM 5981 N N . PRO A 1 11 ? -5.983 5.064 6.216 1.00 0.00 11 PRO A N 8
ATOM 5982 C CA . PRO A 1 11 ? -7.100 5.959 6.463 1.00 0.00 11 PRO A CA 8
ATOM 5983 C C . PRO A 1 11 ? -7.450 6.003 7.952 1.00 0.00 11 PRO A C 8
ATOM 5984 O O . PRO A 1 11 ? -7.821 7.052 8.475 1.00 0.00 11 PRO A O 8
ATOM 5992 N N . ASP A 1 12 ? -7.319 4.850 8.592 1.00 0.00 12 ASP A N 8
ATOM 5993 C CA . ASP A 1 12 ? -7.616 4.744 10.010 1.00 0.00 12 ASP A CA 8
ATOM 5994 C C . ASP A 1 12 ? -6.399 5.199 10.817 1.00 0.00 12 ASP A C 8
ATOM 5995 O O . ASP A 1 12 ? -6.538 5.922 11.803 1.00 0.00 12 ASP A O 8
ATOM 6004 N N . CYS A 1 13 ? -5.233 4.758 10.369 1.00 0.00 13 CYS A N 8
ATOM 6005 C CA . CYS A 1 13 ? -3.992 5.110 11.037 1.00 0.00 13 CYS A CA 8
ATOM 6006 C C . CYS A 1 13 ? -3.655 6.562 10.690 1.00 0.00 13 CYS A C 8
ATOM 6007 O O . CYS A 1 13 ? -3.192 7.317 11.543 1.00 0.00 13 CYS A O 8
ATOM 6014 N N . GLU A 1 14 ? -3.901 6.909 9.435 1.00 0.00 14 GLU A N 8
ATOM 6015 C CA . GLU A 1 14 ? -3.629 8.256 8.963 1.00 0.00 14 GLU A CA 8
ATOM 6016 C C . GLU A 1 14 ? -2.134 8.430 8.686 1.00 0.00 14 GLU A C 8
ATOM 6017 O O . GLU A 1 14 ? -1.679 9.533 8.389 1.00 0.00 14 GLU A O 8
ATOM 6028 N N . HIS A 1 15 ? -1.413 7.323 8.791 1.00 0.00 15 HIS A N 8
ATOM 6029 C CA . HIS A 1 15 ? 0.021 7.339 8.555 1.00 0.00 15 HIS A CA 8
ATOM 6030 C C . HIS A 1 15 ? 0.309 6.888 7.121 1.00 0.00 15 HIS A C 8
ATOM 6031 O O . HIS A 1 15 ? -0.450 6.111 6.545 1.00 0.00 15 HIS A O 8
ATOM 6044 N N . GLU A 1 16 ? 1.410 7.396 6.586 1.00 0.00 16 GLU A N 8
ATOM 6045 C CA . GLU A 1 16 ? 1.809 7.055 5.231 1.00 0.00 16 GLU A CA 8
ATOM 6046 C C . GLU A 1 16 ? 2.664 5.786 5.232 1.00 0.00 16 GLU A C 8
ATOM 6047 O O . GLU A 1 16 ? 3.530 5.618 6.089 1.00 0.00 16 GLU A O 8
ATOM 6058 N N . GLN A 1 17 ? 2.392 4.926 4.261 1.00 0.00 17 GLN A N 8
ATOM 6059 C CA . GLN A 1 17 ? 3.126 3.678 4.140 1.00 0.00 17 GLN A CA 8
ATOM 6060 C C . GLN A 1 17 ? 3.374 3.351 2.666 1.00 0.00 17 GLN A C 8
ATOM 6061 O O . GLN A 1 17 ? 2.640 3.807 1.792 1.00 0.00 17 GLN A O 8
ATOM 6073 N N . VAL A 1 18 ? 4.414 2.562 2.436 1.00 0.00 18 VAL A N 8
ATOM 6074 C CA . VAL A 1 18 ? 4.770 2.167 1.084 1.00 0.00 18 VAL A CA 8
ATOM 6075 C C . VAL A 1 18 ? 4.570 0.658 0.928 1.00 0.00 18 VAL A C 8
ATOM 6076 O O . VAL A 1 18 ? 5.260 -0.132 1.570 1.00 0.00 18 VAL A O 8
ATOM 6089 N N . ILE A 1 19 ? 3.623 0.303 0.072 1.00 0.00 19 ILE A N 8
ATOM 6090 C CA . ILE A 1 19 ? 3.324 -1.096 -0.176 1.00 0.00 19 ILE A CA 8
ATOM 6091 C C . ILE A 1 19 ? 3.171 -1.321 -1.681 1.00 0.00 19 ILE A C 8
ATOM 6092 O O . ILE A 1 19 ? 3.049 -0.366 -2.447 1.00 0.00 19 ILE A O 8
ATOM 6107 N N . PHE A 1 20 ? 3.185 -2.591 -2.062 1.00 0.00 20 PHE A N 8
ATOM 6108 C CA . PHE A 1 20 ? 3.049 -2.954 -3.462 1.00 0.00 20 PHE A CA 8
ATOM 6109 C C . PHE A 1 20 ? 1.595 -2.830 -3.923 1.00 0.00 20 PHE A C 8
ATOM 6110 O O . PHE A 1 20 ? 0.672 -2.999 -3.127 1.00 0.00 20 PHE A O 8
ATOM 6126 N N . ASP A 1 21 ? 1.437 -2.537 -5.205 1.00 0.00 21 ASP A N 8
ATOM 6127 C CA . ASP A 1 21 ? 0.112 -2.388 -5.781 1.00 0.00 21 ASP A CA 8
ATOM 6128 C C . ASP A 1 21 ? -0.421 -3.764 -6.187 1.00 0.00 21 ASP A C 8
ATOM 6129 O O . ASP A 1 21 ? -1.526 -3.875 -6.713 1.00 0.00 21 ASP A O 8
ATOM 6138 N N . HIS A 1 22 ? 0.393 -4.777 -5.927 1.00 0.00 22 HIS A N 8
ATOM 6139 C CA . HIS A 1 22 ? 0.018 -6.141 -6.259 1.00 0.00 22 HIS A CA 8
ATOM 6140 C C . HIS A 1 22 ? 0.812 -7.118 -5.388 1.00 0.00 22 HIS A C 8
ATOM 6141 O O . HIS A 1 22 ? 1.605 -7.907 -5.900 1.00 0.00 22 HIS A O 8
ATOM 6154 N N . PRO A 1 23 ? 0.564 -7.031 -4.055 1.00 0.00 23 PRO A N 8
ATOM 6155 C CA . PRO A 1 23 ? 1.246 -7.897 -3.108 1.00 0.00 23 PRO A CA 8
ATOM 6156 C C . PRO A 1 23 ? 0.678 -9.317 -3.156 1.00 0.00 23 PRO A C 8
ATOM 6157 O O . PRO A 1 23 ? -0.330 -9.564 -3.816 1.00 0.00 23 PRO A O 8
ATOM 6165 N N . SER A 1 24 ? 1.351 -10.213 -2.449 1.00 0.00 24 SER A N 8
ATOM 6166 C CA . SER A 1 24 ? 0.925 -11.602 -2.403 1.00 0.00 24 SER A CA 8
ATOM 6167 C C . SER A 1 24 ? 0.455 -11.958 -0.991 1.00 0.00 24 SER A C 8
ATOM 6168 O O . SER A 1 24 ? -0.432 -12.793 -0.820 1.00 0.00 24 SER A O 8
ATOM 6175 N N . THR A 1 25 ? 1.072 -11.308 -0.015 1.00 0.00 25 THR A N 8
ATOM 6176 C CA . THR A 1 25 ? 0.729 -11.547 1.377 1.00 0.00 25 THR A CA 8
ATOM 6177 C C . THR A 1 25 ? -0.100 -10.384 1.928 1.00 0.00 25 THR A C 8
ATOM 6178 O O . THR A 1 25 ? -0.119 -9.300 1.347 1.00 0.00 25 THR A O 8
ATOM 6189 N N . ILE A 1 26 ? -0.767 -10.651 3.041 1.00 0.00 26 ILE A N 8
ATOM 6190 C CA . ILE A 1 26 ? -1.596 -9.640 3.677 1.00 0.00 26 ILE A CA 8
ATOM 6191 C C . ILE A 1 26 ? -0.711 -8.483 4.147 1.00 0.00 26 ILE A C 8
ATOM 6192 O O . ILE A 1 26 ? 0.383 -8.704 4.664 1.00 0.00 26 ILE A O 8
ATOM 6207 N N . VAL A 1 27 ? -1.219 -7.276 3.953 1.00 0.00 27 VAL A N 8
ATOM 6208 C CA . VAL A 1 27 ? -0.490 -6.084 4.350 1.00 0.00 27 VAL A CA 8
ATOM 6209 C C . VAL A 1 27 ? -1.100 -5.522 5.637 1.00 0.00 27 VAL A C 8
ATOM 6210 O O . VAL A 1 27 ? -2.239 -5.058 5.636 1.00 0.00 27 VAL A O 8
ATOM 6223 N N . LYS A 1 28 ? -0.315 -5.584 6.701 1.00 0.00 28 LYS A N 8
ATOM 6224 C CA . LYS A 1 28 ? -0.764 -5.088 7.992 1.00 0.00 28 LYS A CA 8
ATOM 6225 C C . LYS A 1 28 ? -0.036 -3.781 8.312 1.00 0.00 28 LYS A C 8
ATOM 6226 O O . LYS A 1 28 ? 1.167 -3.663 8.079 1.00 0.00 28 LYS A O 8
ATOM 6240 N N . CYS A 1 29 ? -0.794 -2.833 8.841 1.00 0.00 29 CYS A N 8
ATOM 6241 C CA . CYS A 1 29 ? -0.235 -1.539 9.196 1.00 0.00 29 CYS A CA 8
ATOM 6242 C C . CYS A 1 29 ? 0.933 -1.767 10.158 1.00 0.00 29 CYS A C 8
ATOM 6243 O O . CYS A 1 29 ? 0.759 -2.365 11.219 1.00 0.00 29 CYS A O 8
ATOM 6250 N N . ILE A 1 30 ? 2.096 -1.280 9.752 1.00 0.00 30 ILE A N 8
ATOM 6251 C CA . ILE A 1 30 ? 3.292 -1.423 10.565 1.00 0.00 30 ILE A CA 8
ATOM 6252 C C . ILE A 1 30 ? 3.135 -0.599 11.845 1.00 0.00 30 ILE A C 8
ATOM 6253 O O . ILE A 1 30 ? 3.938 -0.722 12.768 1.00 0.00 30 ILE A O 8
ATOM 6268 N N . ILE A 1 31 ? 2.095 0.222 11.859 1.00 0.00 31 ILE A N 8
ATOM 6269 C CA . ILE A 1 31 ? 1.824 1.066 13.010 1.00 0.00 31 ILE A CA 8
ATOM 6270 C C . ILE A 1 31 ? 1.187 0.222 14.116 1.00 0.00 31 ILE A C 8
ATOM 6271 O O . ILE A 1 31 ? 1.862 -0.173 15.067 1.00 0.00 31 ILE A O 8
ATOM 6286 N N . CYS A 1 32 ? -0.103 -0.031 13.957 1.00 0.00 32 CYS A N 8
ATOM 6287 C CA . CYS A 1 32 ? -0.837 -0.821 14.930 1.00 0.00 32 CYS A CA 8
ATOM 6288 C C . CYS A 1 32 ? -0.879 -2.269 14.441 1.00 0.00 32 CYS A C 8
ATOM 6289 O O . CYS A 1 32 ? -0.542 -3.190 15.185 1.00 0.00 32 CYS A O 8
ATOM 6296 N N . GLY A 1 33 ? -1.294 -2.428 13.192 1.00 0.00 33 GLY A N 8
ATOM 6297 C CA . GLY A 1 33 ? -1.383 -3.749 12.595 1.00 0.00 33 GLY A CA 8
ATOM 6298 C C . GLY A 1 33 ? -2.740 -3.954 11.919 1.00 0.00 33 GLY A C 8
ATOM 6299 O O . GLY A 1 33 ? -3.258 -5.070 11.883 1.00 0.00 33 GLY A O 8
ATOM 6303 N N . ARG A 1 34 ? -3.277 -2.860 11.398 1.00 0.00 34 ARG A N 8
ATOM 6304 C CA . ARG A 1 34 ? -4.564 -2.906 10.724 1.00 0.00 34 ARG A CA 8
ATOM 6305 C C . ARG A 1 34 ? -4.372 -3.188 9.233 1.00 0.00 34 ARG A C 8
ATOM 6306 O O . ARG A 1 34 ? -3.388 -2.752 8.637 1.00 0.00 34 ARG A O 8
ATOM 6323 N N . THR A 1 35 ? -5.329 -3.913 8.672 1.00 0.00 35 THR A N 8
ATOM 6324 C CA . THR A 1 35 ? -5.278 -4.258 7.261 1.00 0.00 35 THR A CA 8
ATOM 6325 C C . THR A 1 35 ? -5.322 -2.992 6.402 1.00 0.00 35 THR A C 8
ATOM 6326 O O . THR A 1 35 ? -6.237 -2.181 6.532 1.00 0.00 35 THR A O 8
ATOM 6337 N N . VAL A 1 36 ? -4.322 -2.864 5.543 1.00 0.00 36 VAL A N 8
ATOM 6338 C CA . VAL A 1 36 ? -4.234 -1.713 4.662 1.00 0.00 36 VAL A CA 8
ATOM 6339 C C . VAL A 1 36 ? -4.447 -2.164 3.216 1.00 0.00 36 VAL A C 8
ATOM 6340 O O . VAL A 1 36 ? -4.781 -1.356 2.351 1.00 0.00 36 VAL A O 8
ATOM 6353 N N . ALA A 1 37 ? -4.243 -3.455 2.996 1.00 0.00 37 ALA A N 8
ATOM 6354 C CA . ALA A 1 37 ? -4.408 -4.025 1.671 1.00 0.00 37 ALA A CA 8
ATOM 6355 C C . ALA A 1 37 ? -4.593 -5.538 1.789 1.00 0.00 37 ALA A C 8
ATOM 6356 O O . ALA A 1 37 ? -3.918 -6.190 2.584 1.00 0.00 37 ALA A O 8
ATOM 6363 N N . GLU A 1 38 ? -5.513 -6.055 0.986 1.00 0.00 38 GLU A N 8
ATOM 6364 C CA . GLU A 1 38 ? -5.795 -7.480 0.991 1.00 0.00 38 GLU A CA 8
ATOM 6365 C C . GLU A 1 38 ? -5.642 -8.057 -0.417 1.00 0.00 38 GLU A C 8
ATOM 6366 O O . GLU A 1 38 ? -6.102 -7.460 -1.389 1.00 0.00 38 GLU A O 8
ATOM 6377 N N . PRO A 1 39 ? -4.977 -9.241 -0.485 1.00 0.00 39 PRO A N 8
ATOM 6378 C CA . PRO A 1 39 ? -4.758 -9.905 -1.758 1.00 0.00 39 PRO A CA 8
ATOM 6379 C C . PRO A 1 39 ? -6.045 -10.559 -2.265 1.00 0.00 39 PRO A C 8
ATOM 6380 O O . PRO A 1 39 ? -6.511 -11.543 -1.693 1.00 0.00 39 PRO A O 8
ATOM 6388 N N . THR A 1 40 ? -6.582 -9.986 -3.331 1.00 0.00 40 THR A N 8
ATOM 6389 C CA . THR A 1 40 ? -7.806 -10.501 -3.921 1.00 0.00 40 THR A CA 8
ATOM 6390 C C . THR A 1 40 ? -7.487 -11.591 -4.946 1.00 0.00 40 THR A C 8
ATOM 6391 O O . THR A 1 40 ? -6.363 -11.676 -5.437 1.00 0.00 40 THR A O 8
ATOM 6402 N N . GLY A 1 41 ? -8.496 -12.398 -5.238 1.00 0.00 41 GLY A N 8
ATOM 6403 C CA . GLY A 1 41 ? -8.337 -13.480 -6.196 1.00 0.00 41 GLY A CA 8
ATOM 6404 C C . GLY A 1 41 ? -7.442 -13.052 -7.361 1.00 0.00 41 GLY A C 8
ATOM 6405 O O . GLY A 1 41 ? -6.444 -13.709 -7.655 1.00 0.00 41 GLY A O 8
ATOM 6409 N N . GLY A 1 42 ? -7.831 -11.956 -7.994 1.00 0.00 42 GLY A N 8
ATOM 6410 C CA . GLY A 1 42 ? -7.076 -11.433 -9.120 1.00 0.00 42 GLY A CA 8
ATOM 6411 C C . GLY A 1 42 ? -5.773 -10.783 -8.652 1.00 0.00 42 GLY A C 8
ATOM 6412 O O . GLY A 1 42 ? -4.760 -11.462 -8.491 1.00 0.00 42 GLY A O 8
ATOM 6416 N N . LYS A 1 43 ? -5.842 -9.476 -8.448 1.00 0.00 43 LYS A N 8
ATOM 6417 C CA . LYS A 1 43 ? -4.679 -8.726 -8.002 1.00 0.00 43 LYS A CA 8
ATOM 6418 C C . LYS A 1 43 ? -5.011 -8.010 -6.691 1.00 0.00 43 LYS A C 8
ATOM 6419 O O . LYS A 1 43 ? -6.145 -7.580 -6.485 1.00 0.00 43 LYS A O 8
ATOM 6433 N N . GLY A 1 44 ? -4.003 -7.905 -5.839 1.00 0.00 44 GLY A N 8
ATOM 6434 C CA . GLY A 1 44 ? -4.173 -7.248 -4.555 1.00 0.00 44 GLY A CA 8
ATOM 6435 C C . GLY A 1 44 ? -4.868 -5.895 -4.719 1.00 0.00 44 GLY A C 8
ATOM 6436 O O . GLY A 1 44 ? -4.679 -5.215 -5.726 1.00 0.00 44 GLY A O 8
ATOM 6440 N N . ASN A 1 45 ? -5.657 -5.545 -3.714 1.00 0.00 45 ASN A N 8
ATOM 6441 C CA . ASN A 1 45 ? -6.382 -4.285 -3.735 1.00 0.00 45 ASN A CA 8
ATOM 6442 C C . ASN A 1 45 ? -5.986 -3.455 -2.512 1.00 0.00 45 ASN A C 8
ATOM 6443 O O . ASN A 1 45 ? -5.980 -3.959 -1.390 1.00 0.00 45 ASN A O 8
ATOM 6453 N N . ILE A 1 46 ? -5.665 -2.196 -2.771 1.00 0.00 46 ILE A N 8
ATOM 6454 C CA . ILE A 1 46 ? -5.270 -1.290 -1.706 1.00 0.00 46 ILE A CA 8
ATOM 6455 C C . ILE A 1 46 ? -6.520 -0.727 -1.029 1.00 0.00 46 ILE A C 8
ATOM 6456 O O . ILE A 1 46 ? -7.267 0.038 -1.638 1.00 0.00 46 ILE A O 8
ATOM 6471 N N . LYS A 1 47 ? -6.710 -1.126 0.219 1.00 0.00 47 LYS A N 8
ATOM 6472 C CA . LYS A 1 47 ? -7.858 -0.671 0.985 1.00 0.00 47 LYS A CA 8
ATOM 6473 C C . LYS A 1 47 ? -7.477 0.588 1.767 1.00 0.00 47 LYS A C 8
ATOM 6474 O O . LYS A 1 47 ? -7.890 0.761 2.912 1.00 0.00 47 LYS A O 8
ATOM 6488 N N . ALA A 1 48 ? -6.693 1.435 1.117 1.00 0.00 48 ALA A N 8
ATOM 6489 C CA . ALA A 1 48 ? -6.251 2.673 1.737 1.00 0.00 48 ALA A CA 8
ATOM 6490 C C . ALA A 1 48 ? -6.151 3.765 0.670 1.00 0.00 48 ALA A C 8
ATOM 6491 O O . ALA A 1 48 ? -6.114 3.471 -0.523 1.00 0.00 48 ALA A O 8
ATOM 6498 N N . GLU A 1 49 ? -6.109 5.004 1.139 1.00 0.00 49 GLU A N 8
ATOM 6499 C CA . GLU A 1 49 ? -6.012 6.141 0.240 1.00 0.00 49 GLU A CA 8
ATOM 6500 C C . GLU A 1 49 ? -4.598 6.247 -0.333 1.00 0.00 49 GLU A C 8
ATOM 6501 O O . GLU A 1 49 ? -3.636 6.430 0.411 1.00 0.00 49 GLU A O 8
ATOM 6512 N N . ILE A 1 50 ? -4.517 6.128 -1.650 1.00 0.00 50 ILE A N 8
ATOM 6513 C CA . ILE A 1 50 ? -3.236 6.208 -2.332 1.00 0.00 50 ILE A CA 8
ATOM 6514 C C . ILE A 1 50 ? -2.867 7.678 -2.542 1.00 0.00 50 ILE A C 8
ATOM 6515 O O . ILE A 1 50 ? -3.727 8.499 -2.853 1.00 0.00 50 ILE A O 8
ATOM 6530 N N . ILE A 1 51 ? -1.586 7.964 -2.366 1.00 0.00 51 ILE A N 8
ATOM 6531 C CA . ILE A 1 51 ? -1.091 9.320 -2.533 1.00 0.00 51 ILE A CA 8
ATOM 6532 C C . ILE A 1 51 ? -0.509 9.476 -3.940 1.00 0.00 51 ILE A C 8
ATOM 6533 O O . ILE A 1 51 ? -0.855 10.414 -4.657 1.00 0.00 51 ILE A O 8
ATOM 6548 N N . GLU A 1 52 ? 0.364 8.544 -4.291 1.00 0.00 52 GLU A N 8
ATOM 6549 C CA . GLU A 1 52 ? 0.997 8.566 -5.599 1.00 0.00 52 GLU A CA 8
ATOM 6550 C C . GLU A 1 52 ? 2.203 7.626 -5.622 1.00 0.00 52 GLU A C 8
ATOM 6551 O O . GLU A 1 52 ? 2.410 6.854 -4.687 1.00 0.00 52 GLU A O 8
ATOM 6562 N N . TYR A 1 53 ? 2.969 7.722 -6.698 1.00 0.00 53 TYR A N 8
ATOM 6563 C CA . TYR A 1 53 ? 4.149 6.889 -6.854 1.00 0.00 53 TYR A CA 8
ATOM 6564 C C . TYR A 1 53 ? 5.267 7.341 -5.913 1.00 0.00 53 TYR A C 8
ATOM 6565 O O . TYR A 1 53 ? 5.470 8.538 -5.714 1.00 0.00 53 TYR A O 8
ATOM 6582 N N . VAL A 1 54 ? 5.964 6.360 -5.360 1.00 0.00 54 VAL A N 8
ATOM 6583 C CA . VAL A 1 54 ? 7.056 6.641 -4.443 1.00 0.00 54 VAL A CA 8
ATOM 6584 C C . VAL A 1 54 ? 8.297 7.043 -5.244 1.00 0.00 54 VAL A C 8
ATOM 6585 O O . VAL A 1 54 ? 8.329 6.887 -6.464 1.00 0.00 54 VAL A O 8
ATOM 6598 N N . ASP A 1 55 ? 9.286 7.552 -4.525 1.00 0.00 55 ASP A N 8
ATOM 6599 C CA . ASP A 1 55 ? 10.526 7.978 -5.154 1.00 0.00 55 ASP A CA 8
ATOM 6600 C C . ASP A 1 55 ? 11.572 6.872 -5.008 1.00 0.00 55 ASP A C 8
ATOM 6601 O O . ASP A 1 55 ? 11.702 6.015 -5.881 1.00 0.00 55 ASP A O 8
ATOM 6610 N N . GLN A 1 56 ? 12.292 6.926 -3.897 1.00 0.00 56 GLN A N 8
ATOM 6611 C CA . GLN A 1 56 ? 13.324 5.938 -3.625 1.00 0.00 56 GLN A CA 8
ATOM 6612 C C . GLN A 1 56 ? 12.892 4.563 -4.138 1.00 0.00 56 GLN A C 8
ATOM 6613 O O . GLN A 1 56 ? 12.170 3.840 -3.454 1.00 0.00 56 GLN A O 8
ATOM 6625 N N . ILE A 1 57 ? 13.352 4.245 -5.339 1.00 0.00 57 ILE A N 8
ATOM 6626 C CA . ILE A 1 57 ? 13.022 2.969 -5.952 1.00 0.00 57 ILE A CA 8
ATOM 6627 C C . ILE A 1 57 ? 13.820 1.858 -5.269 1.00 0.00 57 ILE A C 8
ATOM 6628 O O . ILE A 1 57 ? 14.715 2.133 -4.470 1.00 0.00 57 ILE A O 8
ATOM 6643 N N . GLU A 1 58 ? 13.468 0.626 -5.606 1.00 0.00 58 GLU A N 8
ATOM 6644 C CA . GLU A 1 58 ? 14.141 -0.529 -5.035 1.00 0.00 58 GLU A CA 8
ATOM 6645 C C . GLU A 1 58 ? 15.569 -0.630 -5.574 1.00 0.00 58 GLU A C 8
ATOM 6646 O O . GLU A 1 58 ? 16.413 0.210 -5.269 1.00 0.00 58 GLU A O 8
ATOM 6657 N N . MET A 1 1 ? 8.736 -10.244 -13.273 1.00 0.00 1 MET A N 9
ATOM 6658 C CA . MET A 1 1 ? 8.535 -8.912 -13.819 1.00 0.00 1 MET A CA 9
ATOM 6659 C C . MET A 1 1 ? 9.006 -7.839 -12.835 1.00 0.00 1 MET A C 9
ATOM 6660 O O . MET A 1 1 ? 9.329 -8.143 -11.687 1.00 0.00 1 MET A O 9
ATOM 6672 N N . HIS A 1 2 ? 9.031 -6.607 -13.319 1.00 0.00 2 HIS A N 9
ATOM 6673 C CA . HIS A 1 2 ? 9.458 -5.488 -12.497 1.00 0.00 2 HIS A CA 9
ATOM 6674 C C . HIS A 1 2 ? 8.254 -4.913 -11.748 1.00 0.00 2 HIS A C 9
ATOM 6675 O O . HIS A 1 2 ? 7.181 -4.745 -12.325 1.00 0.00 2 HIS A O 9
ATOM 6688 N N . SER A 1 3 ? 8.472 -4.629 -10.472 1.00 0.00 3 SER A N 9
ATOM 6689 C CA . SER A 1 3 ? 7.419 -4.076 -9.638 1.00 0.00 3 SER A CA 9
ATOM 6690 C C . SER A 1 3 ? 7.725 -2.615 -9.306 1.00 0.00 3 SER A C 9
ATOM 6691 O O . SER A 1 3 ? 8.881 -2.251 -9.092 1.00 0.00 3 SER A O 9
ATOM 6698 N N . ARG A 1 4 ? 6.669 -1.814 -9.276 1.00 0.00 4 ARG A N 9
ATOM 6699 C CA . ARG A 1 4 ? 6.811 -0.400 -8.974 1.00 0.00 4 ARG A CA 9
ATOM 6700 C C . ARG A 1 4 ? 6.452 -0.131 -7.511 1.00 0.00 4 ARG A C 9
ATOM 6701 O O . ARG A 1 4 ? 5.935 -1.009 -6.823 1.00 0.00 4 ARG A O 9
ATOM 6718 N N . PHE A 1 5 ? 6.740 1.089 -7.079 1.00 0.00 5 PHE A N 9
ATOM 6719 C CA . PHE A 1 5 ? 6.454 1.485 -5.711 1.00 0.00 5 PHE A CA 9
ATOM 6720 C C . PHE A 1 5 ? 5.306 2.495 -5.662 1.00 0.00 5 PHE A C 9
ATOM 6721 O O . PHE A 1 5 ? 5.157 3.316 -6.566 1.00 0.00 5 PHE A O 9
ATOM 6737 N N . VAL A 1 6 ? 4.525 2.404 -4.595 1.00 0.00 6 VAL A N 9
ATOM 6738 C CA . VAL A 1 6 ? 3.395 3.299 -4.415 1.00 0.00 6 VAL A CA 9
ATOM 6739 C C . VAL A 1 6 ? 3.245 3.634 -2.931 1.00 0.00 6 VAL A C 9
ATOM 6740 O O . VAL A 1 6 ? 3.216 2.738 -2.088 1.00 0.00 6 VAL A O 9
ATOM 6753 N N . LYS A 1 7 ? 3.157 4.927 -2.654 1.00 0.00 7 LYS A N 9
ATOM 6754 C CA . LYS A 1 7 ? 3.012 5.391 -1.285 1.00 0.00 7 LYS A CA 9
ATOM 6755 C C . LYS A 1 7 ? 1.524 5.516 -0.948 1.00 0.00 7 LYS A C 9
ATOM 6756 O O . LYS A 1 7 ? 0.797 6.262 -1.601 1.00 0.00 7 LYS A O 9
ATOM 6770 N N . VAL A 1 8 ? 1.117 4.774 0.071 1.00 0.00 8 VAL A N 9
ATOM 6771 C CA . VAL A 1 8 ? -0.270 4.792 0.503 1.00 0.00 8 VAL A CA 9
ATOM 6772 C C . VAL A 1 8 ? -0.350 5.352 1.924 1.00 0.00 8 VAL A C 9
ATOM 6773 O O . VAL A 1 8 ? 0.668 5.484 2.602 1.00 0.00 8 VAL A O 9
ATOM 6786 N N . LYS A 1 9 ? -1.570 5.665 2.335 1.00 0.00 9 LYS A N 9
ATOM 6787 C CA . LYS A 1 9 ? -1.797 6.207 3.664 1.00 0.00 9 LYS A CA 9
ATOM 6788 C C . LYS A 1 9 ? -2.997 5.503 4.300 1.00 0.00 9 LYS A C 9
ATOM 6789 O O . LYS A 1 9 ? -4.034 5.336 3.660 1.00 0.00 9 LYS A O 9
ATOM 6803 N N . CYS A 1 10 ? -2.815 5.108 5.551 1.00 0.00 10 CYS A N 9
ATOM 6804 C CA . CYS A 1 10 ? -3.870 4.426 6.281 1.00 0.00 10 CYS A CA 9
ATOM 6805 C C . CYS A 1 10 ? -4.974 5.438 6.590 1.00 0.00 10 CYS A C 9
ATOM 6806 O O . CYS A 1 10 ? -4.705 6.512 7.127 1.00 0.00 10 CYS A O 9
ATOM 6813 N N . PRO A 1 11 ? -6.227 5.052 6.227 1.00 0.00 11 PRO A N 9
ATOM 6814 C CA . PRO A 1 11 ? -7.373 5.914 6.460 1.00 0.00 11 PRO A CA 9
ATOM 6815 C C . PRO A 1 11 ? -7.765 5.919 7.939 1.00 0.00 11 PRO A C 9
ATOM 6816 O O . PRO A 1 11 ? -8.199 6.941 8.466 1.00 0.00 11 PRO A O 9
ATOM 6824 N N . ASP A 1 12 ? -7.598 4.764 8.566 1.00 0.00 12 ASP A N 9
ATOM 6825 C CA . ASP A 1 12 ? -7.928 4.622 9.973 1.00 0.00 12 ASP A CA 9
ATOM 6826 C C . ASP A 1 12 ? -6.741 5.085 10.821 1.00 0.00 12 ASP A C 9
ATOM 6827 O O . ASP A 1 12 ? -6.919 5.797 11.809 1.00 0.00 12 ASP A O 9
ATOM 6836 N N . CYS A 1 13 ? -5.557 4.664 10.403 1.00 0.00 13 CYS A N 9
ATOM 6837 C CA . CYS A 1 13 ? -4.341 5.027 11.112 1.00 0.00 13 CYS A CA 9
ATOM 6838 C C . CYS A 1 13 ? -3.996 6.475 10.762 1.00 0.00 13 CYS A C 9
ATOM 6839 O O . CYS A 1 13 ? -3.376 7.179 11.558 1.00 0.00 13 CYS A O 9
ATOM 6846 N N . GLU A 1 14 ? -4.410 6.878 9.569 1.00 0.00 14 GLU A N 9
ATOM 6847 C CA . GLU A 1 14 ? -4.153 8.230 9.104 1.00 0.00 14 GLU A CA 9
ATOM 6848 C C . GLU A 1 14 ? -2.652 8.441 8.892 1.00 0.00 14 GLU A C 9
ATOM 6849 O O . GLU A 1 14 ? -2.208 9.561 8.643 1.00 0.00 14 GLU A O 9
ATOM 6860 N N . HIS A 1 15 ? -1.911 7.347 8.998 1.00 0.00 15 HIS A N 9
ATOM 6861 C CA . HIS A 1 15 ? -0.471 7.398 8.821 1.00 0.00 15 HIS A CA 9
ATOM 6862 C C . HIS A 1 15 ? -0.114 6.988 7.390 1.00 0.00 15 HIS A C 9
ATOM 6863 O O . HIS A 1 15 ? -0.841 6.221 6.762 1.00 0.00 15 HIS A O 9
ATOM 6876 N N . GLU A 1 16 ? 1.004 7.519 6.919 1.00 0.00 16 GLU A N 9
ATOM 6877 C CA . GLU A 1 16 ? 1.466 7.219 5.574 1.00 0.00 16 GLU A CA 9
ATOM 6878 C C . GLU A 1 16 ? 2.325 5.953 5.579 1.00 0.00 16 GLU A C 9
ATOM 6879 O O . GLU A 1 16 ? 3.148 5.760 6.474 1.00 0.00 16 GLU A O 9
ATOM 6890 N N . GLN A 1 17 ? 2.107 5.124 4.569 1.00 0.00 17 GLN A N 9
ATOM 6891 C CA . GLN A 1 17 ? 2.852 3.882 4.446 1.00 0.00 17 GLN A CA 9
ATOM 6892 C C . GLN A 1 17 ? 3.218 3.625 2.982 1.00 0.00 17 GLN A C 9
ATOM 6893 O O . GLN A 1 17 ? 2.604 4.189 2.077 1.00 0.00 17 GLN A O 9
ATOM 6905 N N . VAL A 1 18 ? 4.215 2.774 2.795 1.00 0.00 18 VAL A N 9
ATOM 6906 C CA . VAL A 1 18 ? 4.669 2.436 1.457 1.00 0.00 18 VAL A CA 9
ATOM 6907 C C . VAL A 1 18 ? 4.567 0.922 1.256 1.00 0.00 18 VAL A C 9
ATOM 6908 O O . VAL A 1 18 ? 5.267 0.156 1.916 1.00 0.00 18 VAL A O 9
ATOM 6921 N N . ILE A 1 19 ? 3.688 0.538 0.341 1.00 0.00 19 ILE A N 9
ATOM 6922 C CA . ILE A 1 19 ? 3.485 -0.871 0.044 1.00 0.00 19 ILE A CA 9
ATOM 6923 C C . ILE A 1 19 ? 3.380 -1.058 -1.470 1.00 0.00 19 ILE A C 9
ATOM 6924 O O . ILE A 1 19 ? 3.229 -0.087 -2.210 1.00 0.00 19 ILE A O 9
ATOM 6939 N N . PHE A 1 20 ? 3.462 -2.313 -1.886 1.00 0.00 20 PHE A N 9
ATOM 6940 C CA . PHE A 1 20 ? 3.376 -2.640 -3.300 1.00 0.00 20 PHE A CA 9
ATOM 6941 C C . PHE A 1 20 ? 1.937 -2.526 -3.803 1.00 0.00 20 PHE A C 9
ATOM 6942 O O . PHE A 1 20 ? 0.991 -2.710 -3.038 1.00 0.00 20 PHE A O 9
ATOM 6958 N N . ASP A 1 21 ? 1.815 -2.223 -5.087 1.00 0.00 21 ASP A N 9
ATOM 6959 C CA . ASP A 1 21 ? 0.506 -2.080 -5.702 1.00 0.00 21 ASP A CA 9
ATOM 6960 C C . ASP A 1 21 ? 0.009 -3.455 -6.154 1.00 0.00 21 ASP A C 9
ATOM 6961 O O . ASP A 1 21 ? -1.013 -3.558 -6.831 1.00 0.00 21 ASP A O 9
ATOM 6970 N N . HIS A 1 22 ? 0.754 -4.478 -5.760 1.00 0.00 22 HIS A N 9
ATOM 6971 C CA . HIS A 1 22 ? 0.401 -5.842 -6.116 1.00 0.00 22 HIS A CA 9
ATOM 6972 C C . HIS A 1 22 ? 1.138 -6.819 -5.197 1.00 0.00 22 HIS A C 9
ATOM 6973 O O . HIS A 1 22 ? 1.962 -7.608 -5.658 1.00 0.00 22 HIS A O 9
ATOM 6986 N N . PRO A 1 23 ? 0.807 -6.731 -3.881 1.00 0.00 23 PRO A N 9
ATOM 6987 C CA . PRO A 1 23 ? 1.428 -7.598 -2.895 1.00 0.00 23 PRO A CA 9
ATOM 6988 C C . PRO A 1 23 ? 0.862 -9.017 -2.978 1.00 0.00 23 PRO A C 9
ATOM 6989 O O . PRO A 1 23 ? -0.137 -9.252 -3.654 1.00 0.00 23 PRO A O 9
ATOM 6997 N N . SER A 1 24 ? 1.528 -9.927 -2.281 1.00 0.00 24 SER A N 9
ATOM 6998 C CA . SER A 1 24 ? 1.105 -11.316 -2.268 1.00 0.00 24 SER A CA 9
ATOM 6999 C C . SER A 1 24 ? 0.619 -11.703 -0.870 1.00 0.00 24 SER A C 9
ATOM 7000 O O . SER A 1 24 ? -0.263 -12.548 -0.726 1.00 0.00 24 SER A O 9
ATOM 7007 N N . THR A 1 25 ? 1.217 -11.065 0.126 1.00 0.00 25 THR A N 9
ATOM 7008 C CA . THR A 1 25 ? 0.856 -11.331 1.509 1.00 0.00 25 THR A CA 9
ATOM 7009 C C . THR A 1 25 ? 0.016 -10.182 2.071 1.00 0.00 25 THR A C 9
ATOM 7010 O O . THR A 1 25 ? 0.001 -9.087 1.511 1.00 0.00 25 THR A O 9
ATOM 7021 N N . ILE A 1 26 ? -0.663 -10.471 3.172 1.00 0.00 26 ILE A N 9
ATOM 7022 C CA . ILE A 1 26 ? -1.502 -9.477 3.816 1.00 0.00 26 ILE A CA 9
ATOM 7023 C C . ILE A 1 26 ? -0.628 -8.328 4.324 1.00 0.00 26 ILE A C 9
ATOM 7024 O O . ILE A 1 26 ? 0.461 -8.558 4.849 1.00 0.00 26 ILE A O 9
ATOM 7039 N N . VAL A 1 27 ? -1.137 -7.118 4.151 1.00 0.00 27 VAL A N 9
ATOM 7040 C CA . VAL A 1 27 ? -0.415 -5.933 4.585 1.00 0.00 27 VAL A CA 9
ATOM 7041 C C . VAL A 1 27 ? -1.082 -5.368 5.841 1.00 0.00 27 VAL A C 9
ATOM 7042 O O . VAL A 1 27 ? -2.213 -4.888 5.787 1.00 0.00 27 VAL A O 9
ATOM 7055 N N . LYS A 1 28 ? -0.351 -5.443 6.944 1.00 0.00 28 LYS A N 9
ATOM 7056 C CA . LYS A 1 28 ? -0.857 -4.944 8.213 1.00 0.00 28 LYS A CA 9
ATOM 7057 C C . LYS A 1 28 ? -0.140 -3.640 8.565 1.00 0.00 28 LYS A C 9
ATOM 7058 O O . LYS A 1 28 ? 1.082 -3.546 8.442 1.00 0.00 28 LYS A O 9
ATOM 7072 N N . CYS A 1 29 ? -0.927 -2.667 8.997 1.00 0.00 29 CYS A N 9
ATOM 7073 C CA . CYS A 1 29 ? -0.382 -1.372 9.369 1.00 0.00 29 CYS A CA 9
ATOM 7074 C C . CYS A 1 29 ? 0.759 -1.599 10.363 1.00 0.00 29 CYS A C 9
ATOM 7075 O O . CYS A 1 29 ? 0.559 -2.201 11.416 1.00 0.00 29 CYS A O 9
ATOM 7082 N N . ILE A 1 30 ? 1.931 -1.105 9.992 1.00 0.00 30 ILE A N 9
ATOM 7083 C CA . ILE A 1 30 ? 3.104 -1.246 10.837 1.00 0.00 30 ILE A CA 9
ATOM 7084 C C . ILE A 1 30 ? 2.889 -0.465 12.136 1.00 0.00 30 ILE A C 9
ATOM 7085 O O . ILE A 1 30 ? 3.660 -0.606 13.084 1.00 0.00 30 ILE A O 9
ATOM 7100 N N . ILE A 1 31 ? 1.838 0.341 12.136 1.00 0.00 31 ILE A N 9
ATOM 7101 C CA . ILE A 1 31 ? 1.511 1.144 13.303 1.00 0.00 31 ILE A CA 9
ATOM 7102 C C . ILE A 1 31 ? 0.822 0.263 14.347 1.00 0.00 31 ILE A C 9
ATOM 7103 O O . ILE A 1 31 ? 1.454 -0.187 15.301 1.00 0.00 31 ILE A O 9
ATOM 7118 N N . CYS A 1 32 ? -0.467 0.042 14.129 1.00 0.00 32 CYS A N 9
ATOM 7119 C CA . CYS A 1 32 ? -1.249 -0.777 15.040 1.00 0.00 32 CYS A CA 9
ATOM 7120 C C . CYS A 1 32 ? -1.212 -2.222 14.537 1.00 0.00 32 CYS A C 9
ATOM 7121 O O . CYS A 1 32 ? -0.881 -3.137 15.291 1.00 0.00 32 CYS A O 9
ATOM 7128 N N . GLY A 1 33 ? -1.556 -2.383 13.268 1.00 0.00 33 GLY A N 9
ATOM 7129 C CA . GLY A 1 33 ? -1.566 -3.701 12.656 1.00 0.00 33 GLY A CA 9
ATOM 7130 C C . GLY A 1 33 ? -2.880 -3.950 11.913 1.00 0.00 33 GLY A C 9
ATOM 7131 O O . GLY A 1 33 ? -3.357 -5.083 11.848 1.00 0.00 33 GLY A O 9
ATOM 7135 N N . ARG A 1 34 ? -3.428 -2.873 11.369 1.00 0.00 34 ARG A N 9
ATOM 7136 C CA . ARG A 1 34 ? -4.677 -2.961 10.632 1.00 0.00 34 ARG A CA 9
ATOM 7137 C C . ARG A 1 34 ? -4.401 -3.231 9.151 1.00 0.00 34 ARG A C 9
ATOM 7138 O O . ARG A 1 34 ? -3.393 -2.778 8.611 1.00 0.00 34 ARG A O 9
ATOM 7155 N N . THR A 1 35 ? -5.316 -3.968 8.536 1.00 0.00 35 THR A N 9
ATOM 7156 C CA . THR A 1 35 ? -5.184 -4.304 7.129 1.00 0.00 35 THR A CA 9
ATOM 7157 C C . THR A 1 35 ? -5.259 -3.039 6.271 1.00 0.00 35 THR A C 9
ATOM 7158 O O . THR A 1 35 ? -6.227 -2.285 6.352 1.00 0.00 35 THR A O 9
ATOM 7169 N N . VAL A 1 36 ? -4.223 -2.847 5.466 1.00 0.00 36 VAL A N 9
ATOM 7170 C CA . VAL A 1 36 ? -4.160 -1.688 4.592 1.00 0.00 36 VAL A CA 9
ATOM 7171 C C . VAL A 1 36 ? -4.219 -2.149 3.135 1.00 0.00 36 VAL A C 9
ATOM 7172 O O . VAL A 1 36 ? -4.419 -1.338 2.231 1.00 0.00 36 VAL A O 9
ATOM 7185 N N . ALA A 1 37 ? -4.041 -3.448 2.951 1.00 0.00 37 ALA A N 9
ATOM 7186 C CA . ALA A 1 37 ? -4.072 -4.027 1.618 1.00 0.00 37 ALA A CA 9
ATOM 7187 C C . ALA A 1 37 ? -4.255 -5.542 1.729 1.00 0.00 37 ALA A C 9
ATOM 7188 O O . ALA A 1 37 ? -3.640 -6.186 2.577 1.00 0.00 37 ALA A O 9
ATOM 7195 N N . GLU A 1 38 ? -5.105 -6.067 0.858 1.00 0.00 38 GLU A N 9
ATOM 7196 C CA . GLU A 1 38 ? -5.379 -7.495 0.847 1.00 0.00 38 GLU A CA 9
ATOM 7197 C C . GLU A 1 38 ? -5.072 -8.083 -0.531 1.00 0.00 38 GLU A C 9
ATOM 7198 O O . GLU A 1 38 ? -5.393 -7.480 -1.553 1.00 0.00 38 GLU A O 9
ATOM 7209 N N . PRO A 1 39 ? -4.435 -9.284 -0.513 1.00 0.00 39 PRO A N 9
ATOM 7210 C CA . PRO A 1 39 ? -4.080 -9.962 -1.749 1.00 0.00 39 PRO A CA 9
ATOM 7211 C C . PRO A 1 39 ? -5.313 -10.585 -2.407 1.00 0.00 39 PRO A C 9
ATOM 7212 O O . PRO A 1 39 ? -5.525 -11.793 -2.318 1.00 0.00 39 PRO A O 9
ATOM 7220 N N . THR A 1 40 ? -6.096 -9.732 -3.051 1.00 0.00 40 THR A N 9
ATOM 7221 C CA . THR A 1 40 ? -7.303 -10.184 -3.723 1.00 0.00 40 THR A CA 9
ATOM 7222 C C . THR A 1 40 ? -6.964 -11.246 -4.771 1.00 0.00 40 THR A C 9
ATOM 7223 O O . THR A 1 40 ? -5.803 -11.405 -5.145 1.00 0.00 40 THR A O 9
ATOM 7234 N N . GLY A 1 41 ? -7.998 -11.944 -5.214 1.00 0.00 41 GLY A N 9
ATOM 7235 C CA . GLY A 1 41 ? -7.825 -12.987 -6.212 1.00 0.00 41 GLY A CA 9
ATOM 7236 C C . GLY A 1 41 ? -6.813 -12.561 -7.279 1.00 0.00 41 GLY A C 9
ATOM 7237 O O . GLY A 1 41 ? -5.628 -12.872 -7.175 1.00 0.00 41 GLY A O 9
ATOM 7241 N N . GLY A 1 42 ? -7.319 -11.858 -8.281 1.00 0.00 42 GLY A N 9
ATOM 7242 C CA . GLY A 1 42 ? -6.474 -11.387 -9.366 1.00 0.00 42 GLY A CA 9
ATOM 7243 C C . GLY A 1 42 ? -5.131 -10.881 -8.836 1.00 0.00 42 GLY A C 9
ATOM 7244 O O . GLY A 1 42 ? -4.162 -11.636 -8.769 1.00 0.00 42 GLY A O 9
ATOM 7248 N N . LYS A 1 43 ? -5.116 -9.607 -8.471 1.00 0.00 43 LYS A N 9
ATOM 7249 C CA . LYS A 1 43 ? -3.908 -8.992 -7.949 1.00 0.00 43 LYS A CA 9
ATOM 7250 C C . LYS A 1 43 ? -4.258 -8.165 -6.709 1.00 0.00 43 LYS A C 9
ATOM 7251 O O . LYS A 1 43 ? -5.301 -7.516 -6.666 1.00 0.00 43 LYS A O 9
ATOM 7265 N N . GLY A 1 44 ? -3.363 -8.215 -5.733 1.00 0.00 44 GLY A N 9
ATOM 7266 C CA . GLY A 1 44 ? -3.564 -7.479 -4.497 1.00 0.00 44 GLY A CA 9
ATOM 7267 C C . GLY A 1 44 ? -4.128 -6.085 -4.774 1.00 0.00 44 GLY A C 9
ATOM 7268 O O . GLY A 1 44 ? -3.786 -5.461 -5.778 1.00 0.00 44 GLY A O 9
ATOM 7272 N N . ASN A 1 45 ? -4.983 -5.635 -3.867 1.00 0.00 45 ASN A N 9
ATOM 7273 C CA . ASN A 1 45 ? -5.599 -4.326 -4.002 1.00 0.00 45 ASN A CA 9
ATOM 7274 C C . ASN A 1 45 ? -5.333 -3.509 -2.736 1.00 0.00 45 ASN A C 9
ATOM 7275 O O . ASN A 1 45 ? -5.333 -4.052 -1.632 1.00 0.00 45 ASN A O 9
ATOM 7285 N N . ILE A 1 46 ? -5.112 -2.218 -2.938 1.00 0.00 46 ILE A N 9
ATOM 7286 C CA . ILE A 1 46 ? -4.845 -1.323 -1.826 1.00 0.00 46 ILE A CA 9
ATOM 7287 C C . ILE A 1 46 ? -6.172 -0.864 -1.216 1.00 0.00 46 ILE A C 9
ATOM 7288 O O . ILE A 1 46 ? -6.965 -0.197 -1.879 1.00 0.00 46 ILE A O 9
ATOM 7303 N N . LYS A 1 47 ? -6.372 -1.241 0.038 1.00 0.00 47 LYS A N 9
ATOM 7304 C CA . LYS A 1 47 ? -7.587 -0.878 0.744 1.00 0.00 47 LYS A CA 9
ATOM 7305 C C . LYS A 1 47 ? -7.363 0.436 1.495 1.00 0.00 47 LYS A C 9
ATOM 7306 O O . LYS A 1 47 ? -7.890 0.627 2.590 1.00 0.00 47 LYS A O 9
ATOM 7320 N N . ALA A 1 48 ? -6.580 1.308 0.877 1.00 0.00 48 ALA A N 9
ATOM 7321 C CA . ALA A 1 48 ? -6.279 2.598 1.473 1.00 0.00 48 ALA A CA 9
ATOM 7322 C C . ALA A 1 48 ? -6.148 3.648 0.368 1.00 0.00 48 ALA A C 9
ATOM 7323 O O . ALA A 1 48 ? -6.019 3.305 -0.806 1.00 0.00 48 ALA A O 9
ATOM 7330 N N . GLU A 1 49 ? -6.186 4.906 0.783 1.00 0.00 49 GLU A N 9
ATOM 7331 C CA . GLU A 1 49 ? -6.074 6.008 -0.158 1.00 0.00 49 GLU A CA 9
ATOM 7332 C C . GLU A 1 49 ? -4.629 6.144 -0.645 1.00 0.00 49 GLU A C 9
ATOM 7333 O O . GLU A 1 49 ? -3.714 6.318 0.157 1.00 0.00 49 GLU A O 9
ATOM 7344 N N . ILE A 1 50 ? -4.471 6.059 -1.957 1.00 0.00 50 ILE A N 9
ATOM 7345 C CA . ILE A 1 50 ? -3.154 6.170 -2.562 1.00 0.00 50 ILE A CA 9
ATOM 7346 C C . ILE A 1 50 ? -2.788 7.648 -2.707 1.00 0.00 50 ILE A C 9
ATOM 7347 O O . ILE A 1 50 ? -3.632 8.468 -3.068 1.00 0.00 50 ILE A O 9
ATOM 7362 N N . ILE A 1 51 ? -1.530 7.944 -2.418 1.00 0.00 51 ILE A N 9
ATOM 7363 C CA . ILE A 1 51 ? -1.041 9.309 -2.513 1.00 0.00 51 ILE A CA 9
ATOM 7364 C C . ILE A 1 51 ? -0.388 9.520 -3.880 1.00 0.00 51 ILE A C 9
ATOM 7365 O O . ILE A 1 51 ? -0.829 10.363 -4.660 1.00 0.00 51 ILE A O 9
ATOM 7380 N N . GLU A 1 52 ? 0.653 8.740 -4.129 1.00 0.00 52 GLU A N 9
ATOM 7381 C CA . GLU A 1 52 ? 1.372 8.830 -5.389 1.00 0.00 52 GLU A CA 9
ATOM 7382 C C . GLU A 1 52 ? 2.567 7.875 -5.389 1.00 0.00 52 GLU A C 9
ATOM 7383 O O . GLU A 1 52 ? 2.682 7.019 -4.512 1.00 0.00 52 GLU A O 9
ATOM 7394 N N . TYR A 1 53 ? 3.427 8.053 -6.380 1.00 0.00 53 TYR A N 9
ATOM 7395 C CA . TYR A 1 53 ? 4.609 7.217 -6.505 1.00 0.00 53 TYR A CA 9
ATOM 7396 C C . TYR A 1 53 ? 5.694 7.653 -5.518 1.00 0.00 53 TYR A C 9
ATOM 7397 O O . TYR A 1 53 ? 5.962 8.845 -5.371 1.00 0.00 53 TYR A O 9
ATOM 7414 N N . VAL A 1 54 ? 6.290 6.663 -4.869 1.00 0.00 54 VAL A N 9
ATOM 7415 C CA . VAL A 1 54 ? 7.340 6.929 -3.900 1.00 0.00 54 VAL A CA 9
ATOM 7416 C C . VAL A 1 54 ? 8.662 7.155 -4.638 1.00 0.00 54 VAL A C 9
ATOM 7417 O O . VAL A 1 54 ? 8.737 6.981 -5.853 1.00 0.00 54 VAL A O 9
ATOM 7430 N N . ASP A 1 55 ? 9.672 7.540 -3.870 1.00 0.00 55 ASP A N 9
ATOM 7431 C CA . ASP A 1 55 ? 10.987 7.790 -4.436 1.00 0.00 55 ASP A CA 9
ATOM 7432 C C . ASP A 1 55 ? 11.917 6.626 -4.089 1.00 0.00 55 ASP A C 9
ATOM 7433 O O . ASP A 1 55 ? 13.011 6.516 -4.640 1.00 0.00 55 ASP A O 9
ATOM 7442 N N . GLN A 1 56 ? 11.447 5.786 -3.179 1.00 0.00 56 GLN A N 9
ATOM 7443 C CA . GLN A 1 56 ? 12.223 4.633 -2.753 1.00 0.00 56 GLN A CA 9
ATOM 7444 C C . GLN A 1 56 ? 12.192 3.545 -3.828 1.00 0.00 56 GLN A C 9
ATOM 7445 O O . GLN A 1 56 ? 11.307 2.690 -3.826 1.00 0.00 56 GLN A O 9
ATOM 7457 N N . ILE A 1 57 ? 13.168 3.612 -4.722 1.00 0.00 57 ILE A N 9
ATOM 7458 C CA . ILE A 1 57 ? 13.262 2.644 -5.801 1.00 0.00 57 ILE A CA 9
ATOM 7459 C C . ILE A 1 57 ? 14.043 1.422 -5.315 1.00 0.00 57 ILE A C 9
ATOM 7460 O O . ILE A 1 57 ? 14.679 1.463 -4.263 1.00 0.00 57 ILE A O 9
ATOM 7475 N N . GLU A 1 58 ? 13.969 0.360 -6.105 1.00 0.00 58 GLU A N 9
ATOM 7476 C CA . GLU A 1 58 ? 14.661 -0.873 -5.769 1.00 0.00 58 GLU A CA 9
ATOM 7477 C C . GLU A 1 58 ? 16.157 -0.739 -6.061 1.00 0.00 58 GLU A C 9
ATOM 7478 O O . GLU A 1 58 ? 16.575 0.173 -6.775 1.00 0.00 58 GLU A O 9
ATOM 7489 N N . MET A 1 1 ? 5.031 -3.673 -15.624 1.00 0.00 1 MET A N 10
ATOM 7490 C CA . MET A 1 1 ? 5.650 -4.961 -15.885 1.00 0.00 1 MET A CA 10
ATOM 7491 C C . MET A 1 1 ? 6.276 -5.536 -14.612 1.00 0.00 1 MET A C 10
ATOM 7492 O O . MET A 1 1 ? 5.934 -6.641 -14.193 1.00 0.00 1 MET A O 10
ATOM 7504 N N . HIS A 1 2 ? 7.183 -4.762 -14.035 1.00 0.00 2 HIS A N 10
ATOM 7505 C CA . HIS A 1 2 ? 7.860 -5.181 -12.821 1.00 0.00 2 HIS A CA 10
ATOM 7506 C C . HIS A 1 2 ? 7.264 -4.441 -11.620 1.00 0.00 2 HIS A C 10
ATOM 7507 O O . HIS A 1 2 ? 6.967 -3.251 -11.705 1.00 0.00 2 HIS A O 10
ATOM 7520 N N . SER A 1 3 ? 7.107 -5.178 -10.530 1.00 0.00 3 SER A N 10
ATOM 7521 C CA . SER A 1 3 ? 6.552 -4.607 -9.314 1.00 0.00 3 SER A CA 10
ATOM 7522 C C . SER A 1 3 ? 7.201 -3.251 -9.030 1.00 0.00 3 SER A C 10
ATOM 7523 O O . SER A 1 3 ? 8.417 -3.162 -8.868 1.00 0.00 3 SER A O 10
ATOM 7530 N N . ARG A 1 4 ? 6.359 -2.229 -8.978 1.00 0.00 4 ARG A N 10
ATOM 7531 C CA . ARG A 1 4 ? 6.835 -0.881 -8.716 1.00 0.00 4 ARG A CA 10
ATOM 7532 C C . ARG A 1 4 ? 6.492 -0.467 -7.284 1.00 0.00 4 ARG A C 10
ATOM 7533 O O . ARG A 1 4 ? 5.748 -1.161 -6.594 1.00 0.00 4 ARG A O 10
ATOM 7550 N N . PHE A 1 5 ? 7.051 0.664 -6.880 1.00 0.00 5 PHE A N 10
ATOM 7551 C CA . PHE A 1 5 ? 6.815 1.180 -5.541 1.00 0.00 5 PHE A CA 10
ATOM 7552 C C . PHE A 1 5 ? 5.656 2.178 -5.535 1.00 0.00 5 PHE A C 10
ATOM 7553 O O . PHE A 1 5 ? 5.492 2.950 -6.480 1.00 0.00 5 PHE A O 10
ATOM 7569 N N . VAL A 1 6 ? 4.882 2.132 -4.462 1.00 0.00 6 VAL A N 10
ATOM 7570 C CA . VAL A 1 6 ? 3.743 3.025 -4.321 1.00 0.00 6 VAL A CA 10
ATOM 7571 C C . VAL A 1 6 ? 3.582 3.410 -2.849 1.00 0.00 6 VAL A C 10
ATOM 7572 O O . VAL A 1 6 ? 3.590 2.546 -1.973 1.00 0.00 6 VAL A O 10
ATOM 7585 N N . LYS A 1 7 ? 3.439 4.707 -2.622 1.00 0.00 7 LYS A N 10
ATOM 7586 C CA . LYS A 1 7 ? 3.276 5.217 -1.272 1.00 0.00 7 LYS A CA 10
ATOM 7587 C C . LYS A 1 7 ? 1.786 5.408 -0.979 1.00 0.00 7 LYS A C 10
ATOM 7588 O O . LYS A 1 7 ? 1.104 6.156 -1.677 1.00 0.00 7 LYS A O 10
ATOM 7602 N N . VAL A 1 8 ? 1.325 4.717 0.053 1.00 0.00 8 VAL A N 10
ATOM 7603 C CA . VAL A 1 8 ? -0.071 4.801 0.446 1.00 0.00 8 VAL A CA 10
ATOM 7604 C C . VAL A 1 8 ? -0.162 5.308 1.887 1.00 0.00 8 VAL A C 10
ATOM 7605 O O . VAL A 1 8 ? 0.843 5.354 2.597 1.00 0.00 8 VAL A O 10
ATOM 7618 N N . LYS A 1 9 ? -1.373 5.677 2.276 1.00 0.00 9 LYS A N 10
ATOM 7619 C CA . LYS A 1 9 ? -1.607 6.180 3.619 1.00 0.00 9 LYS A CA 10
ATOM 7620 C C . LYS A 1 9 ? -2.864 5.522 4.193 1.00 0.00 9 LY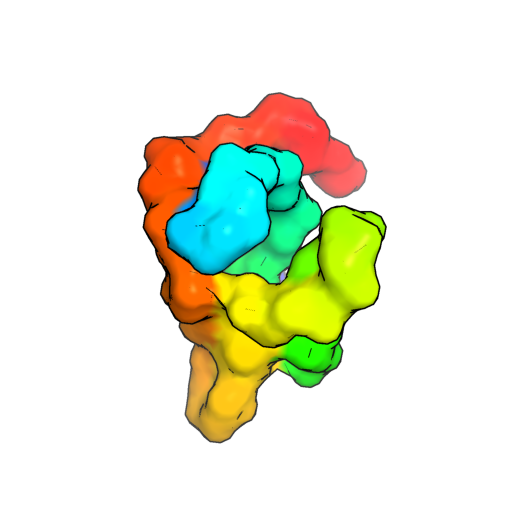S A C 10
ATOM 7621 O O . LYS A 1 9 ? -3.869 5.384 3.498 1.00 0.00 9 LYS A O 10
ATOM 7635 N N . CYS A 1 10 ? -2.765 5.133 5.455 1.00 0.00 10 CYS A N 10
ATOM 7636 C CA . CYS A 1 10 ? -3.881 4.493 6.131 1.00 0.00 10 CYS A CA 10
ATOM 7637 C C . CYS A 1 10 ? -4.962 5.546 6.376 1.00 0.00 10 CYS A C 10
ATOM 7638 O O . CYS A 1 10 ? -4.676 6.628 6.887 1.00 0.00 10 CYS A O 10
ATOM 7645 N N . PRO A 1 11 ? -6.215 5.184 5.991 1.00 0.00 11 PRO A N 10
ATOM 7646 C CA . PRO A 1 11 ? -7.341 6.086 6.165 1.00 0.00 11 PRO A CA 10
ATOM 7647 C C . PRO A 1 11 ? -7.773 6.149 7.631 1.00 0.00 11 PRO A C 10
ATOM 7648 O O . PRO A 1 11 ? -8.192 7.200 8.114 1.00 0.00 11 PRO A O 10
ATOM 7656 N N . ASP A 1 12 ? -7.656 5.011 8.299 1.00 0.00 12 ASP A N 10
ATOM 7657 C CA . ASP A 1 12 ? -8.028 4.924 9.700 1.00 0.00 12 ASP A CA 10
ATOM 7658 C C . ASP A 1 12 ? -6.837 5.335 10.567 1.00 0.00 12 ASP A C 10
ATOM 7659 O O . ASP A 1 12 ? -6.995 6.076 11.536 1.00 0.00 12 ASP A O 10
ATOM 7668 N N . CYS A 1 13 ? -5.669 4.835 10.188 1.00 0.00 13 CYS A N 10
ATOM 7669 C CA . CYS A 1 13 ? -4.451 5.142 10.918 1.00 0.00 13 CYS A CA 10
ATOM 7670 C C . CYS A 1 13 ? -4.033 6.574 10.576 1.00 0.00 13 CYS A C 10
ATOM 7671 O O . CYS A 1 13 ? -3.415 7.256 11.393 1.00 0.00 13 CYS A O 10
ATOM 7678 N N . GLU A 1 14 ? -4.387 6.987 9.368 1.00 0.00 14 GLU A N 10
ATOM 7679 C CA . GLU A 1 14 ? -4.056 8.325 8.908 1.00 0.00 14 GLU A CA 10
ATOM 7680 C C . GLU A 1 14 ? -2.542 8.473 8.750 1.00 0.00 14 GLU A C 10
ATOM 7681 O O . GLU A 1 14 ? -2.043 9.573 8.515 1.00 0.00 14 GLU A O 10
ATOM 7692 N N . HIS A 1 15 ? -1.852 7.350 8.887 1.00 0.00 15 HIS A N 10
ATOM 7693 C CA . HIS A 1 15 ? -0.405 7.342 8.763 1.00 0.00 15 HIS A CA 10
ATOM 7694 C C . HIS A 1 15 ? -0.014 6.908 7.348 1.00 0.00 15 HIS A C 10
ATOM 7695 O O . HIS A 1 15 ? -0.746 6.162 6.699 1.00 0.00 15 HIS A O 10
ATOM 7708 N N . GLU A 1 16 ? 1.139 7.395 6.912 1.00 0.00 16 GLU A N 10
ATOM 7709 C CA . GLU A 1 16 ? 1.636 7.067 5.587 1.00 0.00 16 GLU A CA 10
ATOM 7710 C C . GLU A 1 16 ? 2.452 5.774 5.630 1.00 0.00 16 GLU A C 10
ATOM 7711 O O . GLU A 1 16 ? 3.236 5.562 6.553 1.00 0.00 16 GLU A O 10
ATOM 7722 N N . GLN A 1 17 ? 2.239 4.943 4.620 1.00 0.00 17 GLN A N 10
ATOM 7723 C CA . GLN A 1 17 ? 2.944 3.676 4.532 1.00 0.00 17 GLN A CA 10
ATOM 7724 C C . GLN A 1 17 ? 3.228 3.327 3.069 1.00 0.00 17 GLN A C 10
ATOM 7725 O O . GLN A 1 17 ? 2.436 3.653 2.185 1.00 0.00 17 GLN A O 10
ATOM 7737 N N . VAL A 1 18 ? 4.358 2.670 2.858 1.00 0.00 18 VAL A N 10
ATOM 7738 C CA . VAL A 1 18 ? 4.755 2.274 1.519 1.00 0.00 18 VAL A CA 10
ATOM 7739 C C . VAL A 1 18 ? 4.625 0.755 1.381 1.00 0.00 18 VAL A C 10
ATOM 7740 O O . VAL A 1 18 ? 5.269 0.005 2.112 1.00 0.00 18 VAL A O 10
ATOM 7753 N N . ILE A 1 19 ? 3.787 0.349 0.438 1.00 0.00 19 ILE A N 10
ATOM 7754 C CA . ILE A 1 19 ? 3.564 -1.066 0.195 1.00 0.00 19 ILE A CA 10
ATOM 7755 C C . ILE A 1 19 ? 3.690 -1.347 -1.305 1.00 0.00 19 ILE A C 10
ATOM 7756 O O . ILE A 1 19 ? 3.702 -0.422 -2.114 1.00 0.00 19 ILE A O 10
ATOM 7771 N N . PHE A 1 20 ? 3.780 -2.629 -1.627 1.00 0.00 20 PHE A N 10
ATOM 7772 C CA . PHE A 1 20 ? 3.904 -3.044 -3.014 1.00 0.00 20 PHE A CA 10
ATOM 7773 C C . PHE A 1 20 ? 2.554 -2.971 -3.732 1.00 0.00 20 PHE A C 10
ATOM 7774 O O . PHE A 1 20 ? 1.506 -3.115 -3.104 1.00 0.00 20 PHE A O 10
ATOM 7790 N N . ASP A 1 21 ? 2.625 -2.747 -5.035 1.00 0.00 21 ASP A N 10
ATOM 7791 C CA . ASP A 1 21 ? 1.421 -2.654 -5.844 1.00 0.00 21 ASP A CA 10
ATOM 7792 C C . ASP A 1 21 ? 1.013 -4.053 -6.307 1.00 0.00 21 ASP A C 10
ATOM 7793 O O . ASP A 1 21 ? 0.078 -4.203 -7.093 1.00 0.00 21 ASP A O 10
ATOM 7802 N N . HIS A 1 22 ? 1.732 -5.043 -5.799 1.00 0.00 22 HIS A N 10
ATOM 7803 C CA . HIS A 1 22 ? 1.456 -6.426 -6.151 1.00 0.00 22 HIS A CA 10
ATOM 7804 C C . HIS A 1 22 ? 2.036 -7.353 -5.081 1.00 0.00 22 HIS A C 10
ATOM 7805 O O . HIS A 1 22 ? 2.917 -8.162 -5.367 1.00 0.00 22 HIS A O 10
ATOM 7818 N N . PRO A 1 23 ? 1.504 -7.200 -3.839 1.00 0.00 23 PRO A N 10
ATOM 7819 C CA . PRO A 1 23 ? 1.960 -8.013 -2.724 1.00 0.00 23 PRO A CA 10
ATOM 7820 C C . PRO A 1 23 ? 1.408 -9.437 -2.822 1.00 0.00 23 PRO A C 10
ATOM 7821 O O . PRO A 1 23 ? 0.534 -9.711 -3.644 1.00 0.00 23 PRO A O 10
ATOM 7829 N N . SER A 1 24 ? 1.940 -10.304 -1.975 1.00 0.00 24 SER A N 10
ATOM 7830 C CA . SER A 1 24 ? 1.511 -11.692 -1.956 1.00 0.00 24 SER A CA 10
ATOM 7831 C C . SER A 1 24 ? 0.817 -12.008 -0.629 1.00 0.00 24 SER A C 10
ATOM 7832 O O . SER A 1 24 ? -0.098 -12.829 -0.584 1.00 0.00 24 SER A O 10
ATOM 7839 N N . THR A 1 25 ? 1.278 -11.339 0.417 1.00 0.00 25 THR A N 10
ATOM 7840 C CA . THR A 1 25 ? 0.713 -11.537 1.741 1.00 0.00 25 THR A CA 10
ATOM 7841 C C . THR A 1 25 ? -0.160 -10.344 2.133 1.00 0.00 25 THR A C 10
ATOM 7842 O O . THR A 1 25 ? -0.060 -9.274 1.534 1.00 0.00 25 THR A O 10
ATOM 7853 N N . ILE A 1 26 ? -0.997 -10.567 3.135 1.00 0.00 26 ILE A N 10
ATOM 7854 C CA . ILE A 1 26 ? -1.887 -9.523 3.613 1.00 0.00 26 ILE A CA 10
ATOM 7855 C C . ILE A 1 26 ? -1.056 -8.377 4.193 1.00 0.00 26 ILE A C 10
ATOM 7856 O O . ILE A 1 26 ? -0.061 -8.610 4.877 1.00 0.00 26 ILE A O 10
ATOM 7871 N N . VAL A 1 27 ? -1.497 -7.162 3.897 1.00 0.00 27 VAL A N 10
ATOM 7872 C CA . VAL A 1 27 ? -0.805 -5.979 4.380 1.00 0.00 27 VAL A CA 10
ATOM 7873 C C . VAL A 1 27 ? -1.521 -5.448 5.624 1.00 0.00 27 VAL A C 10
ATOM 7874 O O . VAL A 1 27 ? -2.657 -4.984 5.541 1.00 0.00 27 VAL A O 10
ATOM 7887 N N . LYS A 1 28 ? -0.826 -5.533 6.749 1.00 0.00 28 LYS A N 10
ATOM 7888 C CA . LYS A 1 28 ? -1.381 -5.067 8.008 1.00 0.00 28 LYS A CA 10
ATOM 7889 C C . LYS A 1 28 ? -0.647 -3.797 8.445 1.00 0.00 28 LYS A C 10
ATOM 7890 O O . LYS A 1 28 ? 0.574 -3.708 8.320 1.00 0.00 28 LYS A O 10
ATOM 7904 N N . CYS A 1 29 ? -1.421 -2.848 8.949 1.00 0.00 29 CYS A N 10
ATOM 7905 C CA . CYS A 1 29 ? -0.860 -1.588 9.405 1.00 0.00 29 CYS A CA 10
ATOM 7906 C C . CYS A 1 29 ? 0.212 -1.891 10.453 1.00 0.00 29 CYS A C 10
ATOM 7907 O O . CYS A 1 29 ? -0.069 -2.526 11.468 1.00 0.00 29 CYS A O 10
ATOM 7914 N N . ILE A 1 30 ? 1.419 -1.422 10.172 1.00 0.00 30 ILE A N 10
ATOM 7915 C CA . ILE A 1 30 ? 2.535 -1.635 11.077 1.00 0.00 30 ILE A CA 10
ATOM 7916 C C . ILE A 1 30 ? 2.289 -0.860 12.374 1.00 0.00 30 ILE A C 10
ATOM 7917 O O . ILE A 1 30 ? 3.006 -1.043 13.356 1.00 0.00 30 ILE A O 10
ATOM 7932 N N . ILE A 1 31 ? 1.271 -0.013 12.335 1.00 0.00 31 ILE A N 10
ATOM 7933 C CA . ILE A 1 31 ? 0.922 0.791 13.494 1.00 0.00 31 ILE A CA 10
ATOM 7934 C C . ILE A 1 31 ? 0.179 -0.082 14.508 1.00 0.00 31 ILE A C 10
ATOM 7935 O O . ILE A 1 31 ? 0.766 -0.539 15.487 1.00 0.00 31 ILE A O 10
ATOM 7950 N N . CYS A 1 32 ? -1.102 -0.285 14.238 1.00 0.00 32 CYS A N 10
ATOM 7951 C CA . CYS A 1 32 ? -1.933 -1.095 15.115 1.00 0.00 32 CYS A CA 10
ATOM 7952 C C . CYS A 1 32 ? -1.982 -2.517 14.551 1.00 0.00 32 CYS A C 10
ATOM 7953 O O . CYS A 1 32 ? -1.749 -3.483 15.274 1.00 0.00 32 CYS A O 10
ATOM 7960 N N . GLY A 1 33 ? -2.288 -2.599 13.264 1.00 0.00 33 GLY A N 10
ATOM 7961 C CA . GLY A 1 33 ? -2.371 -3.886 12.595 1.00 0.00 33 GLY A CA 10
ATOM 7962 C C . GLY A 1 33 ? -3.673 -4.007 11.800 1.00 0.00 33 GLY A C 10
ATOM 7963 O O . GLY A 1 33 ? -4.225 -5.098 11.670 1.00 0.00 33 GLY A O 10
ATOM 7967 N N . ARG A 1 34 ? -4.124 -2.871 11.288 1.00 0.00 34 ARG A N 10
ATOM 7968 C CA . ARG A 1 34 ? -5.350 -2.836 10.510 1.00 0.00 34 ARG A CA 10
ATOM 7969 C C . ARG A 1 34 ? -5.045 -3.074 9.029 1.00 0.00 34 ARG A C 10
ATOM 7970 O O . ARG A 1 34 ? -3.995 -2.666 8.535 1.00 0.00 34 ARG A O 10
ATOM 7987 N N . THR A 1 35 ? -5.982 -3.733 8.363 1.00 0.00 35 THR A N 10
ATOM 7988 C CA . THR A 1 35 ? -5.826 -4.029 6.949 1.00 0.00 35 THR A CA 10
ATOM 7989 C C . THR A 1 35 ? -5.749 -2.734 6.138 1.00 0.00 35 THR A C 10
ATOM 7990 O O . THR A 1 35 ? -6.638 -1.888 6.225 1.00 0.00 35 THR A O 10
ATOM 8001 N N . VAL A 1 36 ? -4.676 -2.619 5.368 1.00 0.00 36 VAL A N 10
ATOM 8002 C CA . VAL A 1 36 ? -4.471 -1.442 4.542 1.00 0.00 36 VAL A CA 10
ATOM 8003 C C . VAL A 1 36 ? -4.567 -1.836 3.067 1.00 0.00 36 VAL A C 10
ATOM 8004 O O . VAL A 1 36 ? -4.956 -1.025 2.227 1.00 0.00 36 VAL A O 10
ATOM 8017 N N . ALA A 1 37 ? -4.206 -3.082 2.796 1.00 0.00 37 ALA A N 10
ATOM 8018 C CA . ALA A 1 37 ? -4.247 -3.594 1.436 1.00 0.00 37 ALA A CA 10
ATOM 8019 C C . ALA A 1 37 ? -4.266 -5.122 1.472 1.00 0.00 37 ALA A C 10
ATOM 8020 O O . ALA A 1 37 ? -3.554 -5.738 2.265 1.00 0.00 37 ALA A O 10
ATOM 8027 N N . GLU A 1 38 ? -5.086 -5.693 0.602 1.00 0.00 38 GLU A N 10
ATOM 8028 C CA . GLU A 1 38 ? -5.206 -7.139 0.524 1.00 0.00 38 GLU A CA 10
ATOM 8029 C C . GLU A 1 38 ? -4.937 -7.619 -0.904 1.00 0.00 38 GLU A C 10
ATOM 8030 O O . GLU A 1 38 ? -5.389 -6.999 -1.866 1.00 0.00 38 GLU A O 10
ATOM 8041 N N . PRO A 1 39 ? -4.183 -8.746 -1.000 1.00 0.00 39 PRO A N 10
ATOM 8042 C CA . PRO A 1 39 ? -3.849 -9.315 -2.294 1.00 0.00 39 PRO A CA 10
ATOM 8043 C C . PRO A 1 39 ? -5.056 -10.027 -2.908 1.00 0.00 39 PRO A C 10
ATOM 8044 O O . PRO A 1 39 ? -5.058 -10.338 -4.099 1.00 0.00 39 PRO A O 10
ATOM 8052 N N . THR A 1 40 ? -6.051 -10.267 -2.068 1.00 0.00 40 THR A N 10
ATOM 8053 C CA . THR A 1 40 ? -7.262 -10.938 -2.513 1.00 0.00 40 THR A CA 10
ATOM 8054 C C . THR A 1 40 ? -6.918 -12.064 -3.489 1.00 0.00 40 THR A C 10
ATOM 8055 O O . THR A 1 40 ? -7.498 -12.151 -4.572 1.00 0.00 40 THR A O 10
ATOM 8066 N N . GLY A 1 41 ? -5.978 -12.900 -3.073 1.00 0.00 41 GLY A N 10
ATOM 8067 C CA . GLY A 1 41 ? -5.550 -14.018 -3.897 1.00 0.00 41 GLY A CA 10
ATOM 8068 C C . GLY A 1 41 ? -5.403 -13.594 -5.360 1.00 0.00 41 GLY A C 10
ATOM 8069 O O . GLY A 1 41 ? -6.348 -13.701 -6.139 1.00 0.00 41 GLY A O 10
ATOM 8073 N N . GLY A 1 42 ? -4.209 -13.123 -5.690 1.00 0.00 42 GLY A N 10
ATOM 8074 C CA . GLY A 1 42 ? -3.925 -12.684 -7.045 1.00 0.00 42 GLY A CA 10
ATOM 8075 C C . GLY A 1 42 ? -3.587 -11.193 -7.078 1.00 0.00 42 GLY A C 10
ATOM 8076 O O . GLY A 1 42 ? -2.735 -10.728 -6.322 1.00 0.00 42 GLY A O 10
ATOM 8080 N N . LYS A 1 43 ? -4.272 -10.482 -7.962 1.00 0.00 43 LYS A N 10
ATOM 8081 C CA . LYS A 1 43 ? -4.054 -9.052 -8.105 1.00 0.00 43 LYS A CA 10
ATOM 8082 C C . LYS A 1 43 ? -4.149 -8.388 -6.730 1.00 0.00 43 LYS A C 10
ATOM 8083 O O . LYS A 1 43 ? -4.988 -8.762 -5.911 1.00 0.00 43 LYS A O 10
ATOM 8097 N N . GLY A 1 44 ? -3.277 -7.413 -6.519 1.00 0.00 44 GLY A N 10
ATOM 8098 C CA . GLY A 1 44 ? -3.251 -6.692 -5.256 1.00 0.00 44 GLY A CA 10
ATOM 8099 C C . GLY A 1 44 ? -4.036 -5.383 -5.358 1.00 0.00 44 GLY A C 10
ATOM 8100 O O . GLY A 1 44 ? -3.864 -4.622 -6.308 1.00 0.00 44 GLY A O 10
ATOM 8104 N N . ASN A 1 45 ? -4.883 -5.160 -4.363 1.00 0.00 45 ASN A N 10
ATOM 8105 C CA . ASN A 1 45 ? -5.695 -3.955 -4.327 1.00 0.00 45 ASN A CA 10
ATOM 8106 C C . ASN A 1 45 ? -5.444 -3.215 -3.012 1.00 0.00 45 ASN A C 10
ATOM 8107 O O . ASN A 1 45 ? -5.536 -3.804 -1.936 1.00 0.00 45 ASN A O 10
ATOM 8117 N N . ILE A 1 46 ? -5.131 -1.933 -3.142 1.00 0.00 46 ILE A N 10
ATOM 8118 C CA . ILE A 1 46 ? -4.867 -1.106 -1.977 1.00 0.00 46 ILE A CA 10
ATOM 8119 C C . ILE A 1 46 ? -6.187 -0.556 -1.436 1.00 0.00 46 ILE A C 10
ATOM 8120 O O . ILE A 1 46 ? -6.896 0.167 -2.136 1.00 0.00 46 ILE A O 10
ATOM 8135 N N . LYS A 1 47 ? -6.480 -0.918 -0.196 1.00 0.00 47 LYS A N 10
ATOM 8136 C CA . LYS A 1 47 ? -7.704 -0.470 0.446 1.00 0.00 47 LYS A CA 10
ATOM 8137 C C . LYS A 1 47 ? -7.408 0.777 1.282 1.00 0.00 47 LYS A C 10
ATOM 8138 O O . LYS A 1 47 ? -7.936 0.930 2.383 1.00 0.00 47 LYS A O 10
ATOM 8152 N N . ALA A 1 48 ? -6.565 1.636 0.727 1.00 0.00 48 ALA A N 10
ATOM 8153 C CA . ALA A 1 48 ? -6.194 2.866 1.408 1.00 0.00 48 ALA A CA 10
ATOM 8154 C C . ALA A 1 48 ? -5.995 3.976 0.374 1.00 0.00 48 ALA A C 10
ATOM 8155 O O . ALA A 1 48 ? -5.867 3.703 -0.819 1.00 0.00 48 ALA A O 10
ATOM 8162 N N . GLU A 1 49 ? -5.974 5.204 0.869 1.00 0.00 49 GLU A N 10
ATOM 8163 C CA . GLU A 1 49 ? -5.793 6.357 0.003 1.00 0.00 49 GLU A CA 10
ATOM 8164 C C . GLU A 1 49 ? -4.339 6.445 -0.466 1.00 0.00 49 GLU A C 10
ATOM 8165 O O . GLU A 1 49 ? -3.441 6.706 0.332 1.00 0.00 49 GLU A O 10
ATOM 8176 N N . ILE A 1 50 ? -4.155 6.222 -1.759 1.00 0.00 50 ILE A N 10
ATOM 8177 C CA . ILE A 1 50 ? -2.825 6.273 -2.345 1.00 0.00 50 ILE A CA 10
ATOM 8178 C C . ILE A 1 50 ? -2.452 7.730 -2.626 1.00 0.00 50 ILE A C 10
ATOM 8179 O O . ILE A 1 50 ? -3.266 8.495 -3.141 1.00 0.00 50 ILE A O 10
ATOM 8194 N N . ILE A 1 51 ? -1.220 8.071 -2.275 1.00 0.00 51 ILE A N 10
ATOM 8195 C CA . ILE A 1 51 ? -0.730 9.422 -2.484 1.00 0.00 51 ILE A CA 10
ATOM 8196 C C . ILE A 1 51 ? -0.107 9.524 -3.877 1.00 0.00 51 ILE A C 10
ATOM 8197 O O . ILE A 1 51 ? -0.519 10.355 -4.686 1.00 0.00 51 ILE A O 10
ATOM 8212 N N . GLU A 1 52 ? 0.875 8.668 -4.116 1.00 0.00 52 GLU A N 10
ATOM 8213 C CA . GLU A 1 52 ? 1.560 8.652 -5.397 1.00 0.00 52 GLU A CA 10
ATOM 8214 C C . GLU A 1 52 ? 2.779 7.730 -5.338 1.00 0.00 52 GLU A C 10
ATOM 8215 O O . GLU A 1 52 ? 2.945 6.977 -4.379 1.00 0.00 52 GLU A O 10
ATOM 8226 N N . TYR A 1 53 ? 3.600 7.818 -6.374 1.00 0.00 53 TYR A N 10
ATOM 8227 C CA . TYR A 1 53 ? 4.799 7.001 -6.451 1.00 0.00 53 TYR A CA 10
ATOM 8228 C C . TYR A 1 53 ? 5.885 7.532 -5.512 1.00 0.00 53 TYR A C 10
ATOM 8229 O O . TYR A 1 53 ? 6.032 8.742 -5.348 1.00 0.00 53 TYR A O 10
ATOM 8246 N N . VAL A 1 54 ? 6.617 6.599 -4.920 1.00 0.00 54 VAL A N 10
ATOM 8247 C CA . VAL A 1 54 ? 7.685 6.957 -4.002 1.00 0.00 54 VAL A CA 10
ATOM 8248 C C . VAL A 1 54 ? 8.989 7.123 -4.784 1.00 0.00 54 VAL A C 10
ATOM 8249 O O . VAL A 1 54 ? 9.055 6.791 -5.967 1.00 0.00 54 VAL A O 10
ATOM 8262 N N . ASP A 1 55 ? 9.996 7.635 -4.092 1.00 0.00 55 ASP A N 10
ATOM 8263 C CA . ASP A 1 55 ? 11.296 7.848 -4.707 1.00 0.00 55 ASP A CA 10
ATOM 8264 C C . ASP A 1 55 ? 12.205 6.658 -4.393 1.00 0.00 55 ASP A C 10
ATOM 8265 O O . ASP A 1 55 ? 13.272 6.513 -4.987 1.00 0.00 55 ASP A O 10
ATOM 8274 N N . GLN A 1 56 ? 11.748 5.835 -3.460 1.00 0.00 56 GLN A N 10
ATOM 8275 C CA . GLN A 1 56 ? 12.507 4.662 -3.060 1.00 0.00 56 GLN A CA 10
ATOM 8276 C C . GLN A 1 56 ? 12.406 3.574 -4.131 1.00 0.00 56 GLN A C 10
ATOM 8277 O O . GLN A 1 56 ? 11.477 2.768 -4.117 1.00 0.00 56 GLN A O 10
ATOM 8289 N N . ILE A 1 57 ? 13.375 3.586 -5.035 1.00 0.00 57 ILE A N 10
ATOM 8290 C CA . ILE A 1 57 ? 13.406 2.611 -6.111 1.00 0.00 57 ILE A CA 10
ATOM 8291 C C . ILE A 1 57 ? 13.823 1.250 -5.548 1.00 0.00 57 ILE A C 10
ATOM 8292 O O . ILE A 1 57 ? 14.310 1.162 -4.422 1.00 0.00 57 ILE A O 10
ATOM 8307 N N . GLU A 1 58 ? 13.619 0.222 -6.359 1.00 0.00 58 GLU A N 10
ATOM 8308 C CA . GLU A 1 58 ? 13.968 -1.130 -5.956 1.00 0.00 58 GLU A CA 10
ATOM 8309 C C . GLU A 1 58 ? 15.462 -1.379 -6.174 1.00 0.00 58 GLU A C 10
ATOM 8310 O O . GLU A 1 58 ? 16.038 -0.908 -7.154 1.00 0.00 58 GLU A O 10
ATOM 8321 N N . MET A 1 1 ? 8.622 -3.756 -15.714 1.00 0.00 1 MET A N 11
ATOM 8322 C CA . MET A 1 1 ? 8.081 -5.103 -15.662 1.00 0.00 1 MET A CA 11
ATOM 8323 C C . MET A 1 1 ? 7.862 -5.551 -14.216 1.00 0.00 1 MET A C 11
ATOM 8324 O O . MET A 1 1 ? 6.825 -6.124 -13.890 1.00 0.00 1 MET A O 11
ATOM 8336 N N . HIS A 1 2 ? 8.858 -5.272 -13.386 1.00 0.00 2 HIS A N 11
ATOM 8337 C CA . HIS 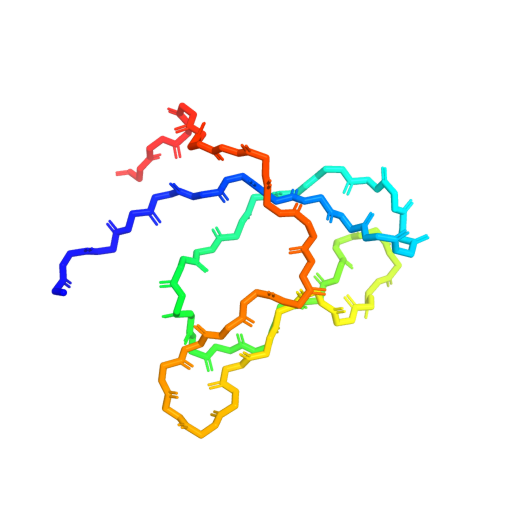A 1 2 ? 8.787 -5.638 -11.983 1.00 0.00 2 HIS A CA 11
ATOM 8338 C C . HIS A 1 2 ? 7.894 -4.646 -11.237 1.00 0.00 2 HIS A C 11
ATOM 8339 O O . HIS A 1 2 ? 7.945 -3.445 -11.495 1.00 0.00 2 HIS A O 11
ATOM 8352 N N . SER A 1 3 ? 7.097 -5.185 -10.326 1.00 0.00 3 SER A N 11
ATOM 8353 C CA . SER A 1 3 ? 6.193 -4.361 -9.541 1.00 0.00 3 SER A CA 11
ATOM 8354 C C . SER A 1 3 ? 6.882 -3.050 -9.156 1.00 0.00 3 SER A C 11
ATOM 8355 O O . SER A 1 3 ? 8.058 -3.045 -8.797 1.00 0.00 3 SER A O 11
ATOM 8362 N N . ARG A 1 4 ? 6.119 -1.971 -9.242 1.00 0.00 4 ARG A N 11
ATOM 8363 C CA . ARG A 1 4 ? 6.641 -0.656 -8.907 1.00 0.00 4 ARG A CA 11
ATOM 8364 C C . ARG A 1 4 ? 6.283 -0.296 -7.464 1.00 0.00 4 ARG A C 11
ATOM 8365 O O . ARG A 1 4 ? 5.490 -0.987 -6.826 1.00 0.00 4 ARG A O 11
ATOM 8382 N N . PHE A 1 5 ? 6.884 0.786 -6.992 1.00 0.00 5 PHE A N 11
ATOM 8383 C CA . PHE A 1 5 ? 6.639 1.248 -5.636 1.00 0.00 5 PHE A CA 11
ATOM 8384 C C . PHE A 1 5 ? 5.532 2.303 -5.607 1.00 0.00 5 PHE A C 11
ATOM 8385 O O . PHE A 1 5 ? 5.441 3.136 -6.508 1.00 0.00 5 PHE A O 11
ATOM 8401 N N . VAL A 1 6 ? 4.719 2.235 -4.563 1.00 0.00 6 VAL A N 11
ATOM 8402 C CA . VAL A 1 6 ? 3.623 3.175 -4.407 1.00 0.00 6 VAL A CA 11
ATOM 8403 C C . VAL A 1 6 ? 3.443 3.500 -2.922 1.00 0.00 6 VAL A C 11
ATOM 8404 O O . VAL A 1 6 ? 3.343 2.596 -2.093 1.00 0.00 6 VAL A O 11
ATOM 8417 N N . LYS A 1 7 ? 3.408 4.791 -2.631 1.00 0.00 7 LYS A N 11
ATOM 8418 C CA . LYS A 1 7 ? 3.243 5.246 -1.261 1.00 0.00 7 LYS A CA 11
ATOM 8419 C C . LYS A 1 7 ? 1.755 5.452 -0.972 1.00 0.00 7 LYS A C 11
ATOM 8420 O O . LYS A 1 7 ? 1.093 6.248 -1.639 1.00 0.00 7 LYS A O 11
ATOM 8434 N N . VAL A 1 8 ? 1.271 4.721 0.021 1.00 0.00 8 VAL A N 11
ATOM 8435 C CA . VAL A 1 8 ? -0.127 4.813 0.406 1.00 0.00 8 VAL A CA 11
ATOM 8436 C C . VAL A 1 8 ? -0.222 5.296 1.854 1.00 0.00 8 VAL A C 11
ATOM 8437 O O . VAL A 1 8 ? 0.776 5.319 2.571 1.00 0.00 8 VAL A O 11
ATOM 8450 N N . LYS A 1 9 ? -1.433 5.671 2.241 1.00 0.00 9 LYS A N 11
ATOM 8451 C CA . LYS A 1 9 ? -1.672 6.153 3.590 1.00 0.00 9 LYS A CA 11
ATOM 8452 C C . LYS A 1 9 ? -2.925 5.481 4.153 1.00 0.00 9 LYS A C 11
ATOM 8453 O O . LYS A 1 9 ? -3.926 5.339 3.452 1.00 0.00 9 LYS A O 11
ATOM 8467 N N . CYS A 1 10 ? -2.831 5.086 5.414 1.00 0.00 10 CYS A N 11
ATOM 8468 C CA . CYS A 1 10 ? -3.946 4.432 6.080 1.00 0.00 10 CYS A CA 11
ATOM 8469 C C . CYS A 1 10 ? -5.034 5.477 6.332 1.00 0.00 10 CYS A C 11
ATOM 8470 O O . CYS A 1 10 ? -4.754 6.559 6.846 1.00 0.00 10 CYS A O 11
ATOM 8477 N N . PRO A 1 11 ? -6.286 5.108 5.949 1.00 0.00 11 PRO A N 11
ATOM 8478 C CA . PRO A 1 11 ? -7.417 6.001 6.129 1.00 0.00 11 PRO A CA 11
ATOM 8479 C C . PRO A 1 11 ? -7.845 6.055 7.597 1.00 0.00 11 PRO A C 11
ATOM 8480 O O . PRO A 1 11 ? -8.259 7.104 8.088 1.00 0.00 11 PRO A O 11
ATOM 8488 N N . ASP A 1 12 ? -7.730 4.911 8.256 1.00 0.00 12 ASP A N 11
ATOM 8489 C CA . ASP A 1 12 ? -8.100 4.816 9.657 1.00 0.00 12 ASP A CA 11
ATOM 8490 C C . ASP A 1 12 ? -6.908 5.228 10.525 1.00 0.00 12 ASP A C 11
ATOM 8491 O O . ASP A 1 12 ? -7.069 5.958 11.502 1.00 0.00 12 ASP A O 11
ATOM 8500 N N . CYS A 1 13 ? -5.738 4.741 10.136 1.00 0.00 13 CYS A N 11
ATOM 8501 C CA . CYS A 1 13 ? -4.521 5.050 10.866 1.00 0.00 13 CYS A CA 11
ATOM 8502 C C . CYS A 1 13 ? -4.113 6.487 10.534 1.00 0.00 13 CYS A C 11
ATOM 8503 O O . CYS A 1 13 ? -3.499 7.167 11.355 1.00 0.00 13 CYS A O 11
ATOM 8510 N N . GLU A 1 14 ? -4.471 6.907 9.329 1.00 0.00 14 GLU A N 11
ATOM 8511 C CA . GLU A 1 14 ? -4.151 8.251 8.880 1.00 0.00 14 GLU A CA 11
ATOM 8512 C C . GLU A 1 14 ? -2.637 8.413 8.727 1.00 0.00 14 GLU A C 11
ATOM 8513 O O . GLU A 1 14 ? -2.147 9.519 8.506 1.00 0.00 14 GLU A O 11
ATOM 8524 N N . HIS A 1 15 ? -1.939 7.294 8.852 1.00 0.00 15 HIS A N 11
ATOM 8525 C CA . HIS A 1 15 ? -0.491 7.298 8.731 1.00 0.00 15 HIS A CA 11
ATOM 8526 C C . HIS A 1 15 ? -0.093 6.890 7.311 1.00 0.00 15 HIS A C 11
ATOM 8527 O O . HIS A 1 15 ? -0.814 6.143 6.651 1.00 0.00 15 HIS A O 11
ATOM 8540 N N . GLU A 1 16 ? 1.052 7.399 6.882 1.00 0.00 16 GLU A N 11
ATOM 8541 C CA . GLU A 1 16 ? 1.554 7.098 5.552 1.00 0.00 16 GLU A CA 11
ATOM 8542 C C . GLU A 1 16 ? 2.409 5.829 5.583 1.00 0.00 16 GLU A C 11
ATOM 8543 O O . GLU A 1 16 ? 3.201 5.632 6.503 1.00 0.00 16 GLU A O 11
ATOM 8554 N N . GLN A 1 17 ? 2.220 5.002 4.566 1.00 0.00 17 GLN A N 11
ATOM 8555 C CA . GLN A 1 17 ? 2.964 3.758 4.464 1.00 0.00 17 GLN A CA 11
ATOM 8556 C C . GLN A 1 17 ? 3.310 3.464 3.003 1.00 0.00 17 GLN A C 11
ATOM 8557 O O . GLN A 1 17 ? 2.660 3.975 2.092 1.00 0.00 17 GLN A O 11
ATOM 8569 N N . VAL A 1 18 ? 4.334 2.641 2.825 1.00 0.00 18 VAL A N 11
ATOM 8570 C CA . VAL A 1 18 ? 4.774 2.273 1.490 1.00 0.00 18 VAL A CA 11
ATOM 8571 C C . VAL A 1 18 ? 4.597 0.766 1.297 1.00 0.00 18 VAL A C 11
ATOM 8572 O O . VAL A 1 18 ? 5.239 -0.031 1.979 1.00 0.00 18 VAL A O 11
ATOM 8585 N N . ILE A 1 19 ? 3.722 0.419 0.364 1.00 0.00 19 ILE A N 11
ATOM 8586 C CA . ILE A 1 19 ? 3.453 -0.979 0.073 1.00 0.00 19 ILE A CA 11
ATOM 8587 C C . ILE A 1 19 ? 3.426 -1.183 -1.443 1.00 0.00 19 ILE A C 11
ATOM 8588 O O . ILE A 1 19 ? 3.367 -0.218 -2.202 1.00 0.00 19 ILE A O 11
ATOM 8603 N N . PHE A 1 20 ? 3.471 -2.447 -1.839 1.00 0.00 20 PHE A N 11
ATOM 8604 C CA . PHE A 1 20 ? 3.452 -2.791 -3.250 1.00 0.00 20 PHE A CA 11
ATOM 8605 C C . PHE A 1 20 ? 2.049 -2.627 -3.836 1.00 0.00 20 PHE A C 11
ATOM 8606 O O . PHE A 1 20 ? 1.056 -2.765 -3.124 1.00 0.00 20 PHE A O 11
ATOM 8622 N N . ASP A 1 21 ? 2.012 -2.335 -5.128 1.00 0.00 21 ASP A N 11
ATOM 8623 C CA . ASP A 1 21 ? 0.746 -2.151 -5.818 1.00 0.00 21 ASP A CA 11
ATOM 8624 C C . ASP A 1 21 ? 0.243 -3.505 -6.322 1.00 0.00 21 ASP A C 11
ATOM 8625 O O . ASP A 1 21 ? -0.709 -3.568 -7.097 1.00 0.00 21 ASP A O 11
ATOM 8634 N N . HIS A 1 22 ? 0.906 -4.555 -5.861 1.00 0.00 22 HIS A N 11
ATOM 8635 C CA . HIS A 1 22 ? 0.539 -5.905 -6.255 1.00 0.00 22 HIS A CA 11
ATOM 8636 C C . HIS A 1 22 ? 1.251 -6.915 -5.354 1.00 0.00 22 HIS A C 11
ATOM 8637 O O . HIS A 1 22 ? 2.063 -7.709 -5.826 1.00 0.00 22 HIS A O 11
ATOM 8650 N N . PRO A 1 23 ? 0.913 -6.851 -4.039 1.00 0.00 23 PRO A N 11
ATOM 8651 C CA . PRO A 1 23 ? 1.511 -7.750 -3.066 1.00 0.00 23 PRO A CA 11
ATOM 8652 C C . PRO A 1 23 ? 0.920 -9.157 -3.186 1.00 0.00 23 PRO A C 11
ATOM 8653 O O . PRO A 1 23 ? -0.040 -9.371 -3.924 1.00 0.00 23 PRO A O 11
ATOM 8661 N N . SER A 1 24 ? 1.519 -10.080 -2.447 1.00 0.00 24 SER A N 11
ATOM 8662 C CA . SER A 1 24 ? 1.065 -11.460 -2.460 1.00 0.00 24 SER A CA 11
ATOM 8663 C C . SER A 1 24 ? 0.499 -11.838 -1.090 1.00 0.00 24 SER A C 11
ATOM 8664 O O . SER A 1 24 ? -0.427 -12.643 -0.997 1.00 0.00 24 SER A O 11
ATOM 8671 N N . THR A 1 25 ? 1.077 -11.238 -0.061 1.00 0.00 25 THR A N 11
ATOM 8672 C CA . THR A 1 25 ? 0.642 -11.501 1.301 1.00 0.00 25 THR A CA 11
ATOM 8673 C C . THR A 1 25 ? -0.162 -10.318 1.842 1.00 0.00 25 THR A C 11
ATOM 8674 O O . THR A 1 25 ? -0.093 -9.215 1.299 1.00 0.00 25 THR A O 11
ATOM 8685 N N . ILE A 1 26 ? -0.906 -10.585 2.905 1.00 0.00 26 ILE A N 11
ATOM 8686 C CA . ILE A 1 26 ? -1.723 -9.556 3.525 1.00 0.00 26 ILE A CA 11
ATOM 8687 C C . ILE A 1 26 ? -0.813 -8.466 4.096 1.00 0.00 26 ILE A C 11
ATOM 8688 O O . ILE A 1 26 ? 0.231 -8.763 4.674 1.00 0.00 26 ILE A O 11
ATOM 8703 N N . VAL A 1 27 ? -1.245 -7.226 3.917 1.00 0.00 27 VAL A N 11
ATOM 8704 C CA . VAL A 1 27 ? -0.483 -6.090 4.407 1.00 0.00 27 VAL A CA 11
ATOM 8705 C C . VAL A 1 27 ? -1.202 -5.483 5.614 1.00 0.00 27 VAL A C 11
ATOM 8706 O O . VAL A 1 27 ? -2.297 -4.940 5.480 1.00 0.00 27 VAL A O 11
ATOM 8719 N N . LYS A 1 28 ? -0.554 -5.595 6.764 1.00 0.00 28 LYS A N 11
ATOM 8720 C CA . LYS A 1 28 ? -1.117 -5.063 7.994 1.00 0.00 28 LYS A CA 11
ATOM 8721 C C . LYS A 1 28 ? -0.405 -3.757 8.353 1.00 0.00 28 LYS A C 11
ATOM 8722 O O . LYS A 1 28 ? 0.810 -3.646 8.199 1.00 0.00 28 LYS A O 11
ATOM 8736 N N . CYS A 1 29 ? -1.193 -2.802 8.827 1.00 0.00 29 CYS A N 11
ATOM 8737 C CA . CYS A 1 29 ? -0.653 -1.508 9.209 1.00 0.00 29 CYS A CA 11
ATOM 8738 C C . CYS A 1 29 ? 0.474 -1.737 10.218 1.00 0.00 29 CYS A C 11
ATOM 8739 O O . CYS A 1 29 ? 0.258 -2.339 11.269 1.00 0.00 29 CYS A O 11
ATOM 8746 N N . ILE A 1 30 ? 1.653 -1.247 9.862 1.00 0.00 30 ILE A N 11
ATOM 8747 C CA . ILE A 1 30 ? 2.813 -1.391 10.723 1.00 0.00 30 ILE A CA 11
ATOM 8748 C C . ILE A 1 30 ? 2.589 -0.598 12.012 1.00 0.00 30 ILE A C 11
ATOM 8749 O O . ILE A 1 30 ? 3.347 -0.736 12.971 1.00 0.00 30 ILE A O 11
ATOM 8764 N N . ILE A 1 31 ? 1.544 0.216 11.994 1.00 0.00 31 ILE A N 11
ATOM 8765 C CA . ILE A 1 31 ? 1.209 1.031 13.149 1.00 0.00 31 ILE A CA 11
ATOM 8766 C C . ILE A 1 31 ? 0.550 0.153 14.214 1.00 0.00 31 ILE A C 11
ATOM 8767 O O . ILE A 1 31 ? 1.189 -0.222 15.197 1.00 0.00 31 ILE A O 11
ATOM 8782 N N . CYS A 1 32 ? -0.719 -0.149 13.984 1.00 0.00 32 CYS A N 11
ATOM 8783 C CA . CYS A 1 32 ? -1.472 -0.976 14.911 1.00 0.00 32 CYS A CA 11
ATOM 8784 C C . CYS A 1 32 ? -1.483 -2.410 14.377 1.00 0.00 32 CYS A C 11
ATOM 8785 O O . CYS A 1 32 ? -1.186 -3.352 15.110 1.00 0.00 32 CYS A O 11
ATOM 8792 N N . GLY A 1 33 ? -1.828 -2.530 13.103 1.00 0.00 33 GLY A N 11
ATOM 8793 C CA . GLY A 1 33 ? -1.882 -3.832 12.463 1.00 0.00 33 GLY A CA 11
ATOM 8794 C C . GLY A 1 33 ? -3.210 -4.027 11.728 1.00 0.00 33 GLY A C 11
ATOM 8795 O O . GLY A 1 33 ? -3.715 -5.146 11.636 1.00 0.00 33 GLY A O 11
ATOM 8799 N N . ARG A 1 34 ? -3.738 -2.922 11.222 1.00 0.00 34 ARG A N 11
ATOM 8800 C CA . ARG A 1 34 ? -4.998 -2.958 10.498 1.00 0.00 34 ARG A CA 11
ATOM 8801 C C . ARG A 1 34 ? -4.747 -3.203 9.009 1.00 0.00 34 ARG A C 11
ATOM 8802 O O . ARG A 1 34 ? -3.748 -2.742 8.460 1.00 0.00 34 ARG A O 11
ATOM 8819 N N . THR A 1 35 ? -5.672 -3.927 8.397 1.00 0.00 35 THR A N 11
ATOM 8820 C CA . THR A 1 35 ? -5.564 -4.239 6.982 1.00 0.00 35 THR A CA 11
ATOM 8821 C C . THR A 1 35 ? -5.571 -2.953 6.152 1.00 0.00 35 THR A C 11
ATOM 8822 O O . THR A 1 35 ? -6.490 -2.142 6.263 1.00 0.00 35 THR A O 11
ATOM 8833 N N . VAL A 1 36 ? -4.536 -2.807 5.337 1.00 0.00 36 VAL A N 11
ATOM 8834 C CA . VAL A 1 36 ? -4.411 -1.635 4.489 1.00 0.00 36 VAL A CA 11
ATOM 8835 C C . VAL A 1 36 ? -4.541 -2.055 3.023 1.00 0.00 36 VAL A C 11
ATOM 8836 O O . VAL A 1 36 ? -5.051 -1.297 2.199 1.00 0.00 36 VAL A O 11
ATOM 8849 N N . ALA A 1 37 ? -4.072 -3.262 2.743 1.00 0.00 37 ALA A N 11
ATOM 8850 C CA . ALA A 1 37 ? -4.130 -3.793 1.391 1.00 0.00 37 ALA A CA 11
ATOM 8851 C C . ALA A 1 37 ? -4.375 -5.302 1.451 1.00 0.00 37 ALA A C 11
ATOM 8852 O O . ALA A 1 37 ? -3.803 -5.994 2.291 1.00 0.00 37 ALA A O 11
ATOM 8859 N N . GLU A 1 38 ? -5.225 -5.767 0.547 1.00 0.00 38 GLU A N 11
ATOM 8860 C CA . GLU A 1 38 ? -5.552 -7.181 0.486 1.00 0.00 38 GLU A CA 11
ATOM 8861 C C . GLU A 1 38 ? -5.141 -7.763 -0.869 1.00 0.00 38 GLU A C 11
ATOM 8862 O O . GLU A 1 38 ? -5.340 -7.132 -1.905 1.00 0.00 38 GLU A O 11
ATOM 8873 N N . PRO A 1 39 ? -4.559 -8.991 -0.814 1.00 0.00 39 PRO A N 11
ATOM 8874 C CA . PRO A 1 39 ? -4.118 -9.665 -2.023 1.00 0.00 39 PRO A CA 11
ATOM 8875 C C . PRO A 1 39 ? -5.308 -10.225 -2.804 1.00 0.00 39 PRO A C 11
ATOM 8876 O O . PRO A 1 39 ? -5.177 -10.581 -3.974 1.00 0.00 39 PRO A O 11
ATOM 8884 N N . THR A 1 40 ? -6.444 -10.286 -2.125 1.00 0.00 40 THR A N 11
ATOM 8885 C CA . THR A 1 40 ? -7.658 -10.796 -2.740 1.00 0.00 40 THR A CA 11
ATOM 8886 C C . THR A 1 40 ? -7.337 -11.994 -3.637 1.00 0.00 40 THR A C 11
ATOM 8887 O O . THR A 1 40 ? -7.811 -12.071 -4.770 1.00 0.00 40 THR A O 11
ATOM 8898 N N . GLY A 1 41 ? -6.535 -12.899 -3.097 1.00 0.00 41 GLY A N 11
ATOM 8899 C CA . GLY A 1 41 ? -6.146 -14.090 -3.834 1.00 0.00 41 GLY A CA 11
ATOM 8900 C C . GLY A 1 41 ? -5.537 -13.721 -5.188 1.00 0.00 41 GLY A C 11
ATOM 8901 O O . GLY A 1 41 ? -6.178 -13.880 -6.225 1.00 0.00 41 GLY A O 11
ATOM 8905 N N . GLY A 1 42 ? -4.304 -13.236 -5.134 1.00 0.00 42 GLY A N 11
ATOM 8906 C CA . GLY A 1 42 ? -3.600 -12.844 -6.343 1.00 0.00 42 GLY A CA 11
ATOM 8907 C C . GLY A 1 42 ? -3.502 -11.321 -6.450 1.00 0.00 42 GLY A C 11
ATOM 8908 O O . GLY A 1 42 ? -2.900 -10.672 -5.595 1.00 0.00 42 GLY A O 11
ATOM 8912 N N . LYS A 1 43 ? -4.101 -10.794 -7.508 1.00 0.00 43 LYS A N 11
ATOM 8913 C CA . LYS A 1 43 ? -4.087 -9.359 -7.738 1.00 0.00 43 LYS A CA 11
ATOM 8914 C C . LYS A 1 43 ? -4.533 -8.639 -6.464 1.00 0.00 43 LYS A C 11
ATOM 8915 O O . LYS A 1 43 ? -5.708 -8.681 -6.101 1.00 0.00 43 LYS A O 11
ATOM 8929 N N . GLY A 1 44 ? -3.571 -7.994 -5.819 1.00 0.00 44 GLY A N 11
ATOM 8930 C CA . GLY A 1 44 ? -3.850 -7.266 -4.594 1.00 0.00 44 GLY A CA 11
ATOM 8931 C C . GLY A 1 44 ? -4.422 -5.880 -4.897 1.00 0.00 44 GLY A C 11
ATOM 8932 O O . GLY A 1 44 ? -4.079 -5.271 -5.910 1.00 0.00 44 GLY A O 11
ATOM 8936 N N . ASN A 1 45 ? -5.285 -5.422 -4.002 1.00 0.00 45 ASN A N 11
ATOM 8937 C CA . ASN A 1 45 ? -5.908 -4.118 -4.162 1.00 0.00 45 ASN A CA 11
ATOM 8938 C C . ASN A 1 45 ? -5.615 -3.263 -2.927 1.00 0.00 45 ASN A C 11
ATOM 8939 O O . ASN A 1 45 ? -5.660 -3.756 -1.802 1.00 0.00 45 ASN A O 11
ATOM 8949 N N . ILE A 1 46 ? -5.321 -1.996 -3.181 1.00 0.00 46 ILE A N 11
ATOM 8950 C CA . ILE A 1 46 ? -5.021 -1.068 -2.104 1.00 0.00 46 ILE A CA 11
ATOM 8951 C C . ILE A 1 46 ? -6.330 -0.546 -1.507 1.00 0.00 46 ILE A C 11
ATOM 8952 O O . ILE A 1 46 ? -7.094 0.142 -2.181 1.00 0.00 46 ILE A O 11
ATOM 8967 N N . LYS A 1 47 ? -6.548 -0.895 -0.247 1.00 0.00 47 LYS A N 11
ATOM 8968 C CA . LYS A 1 47 ? -7.751 -0.470 0.449 1.00 0.00 47 LYS A CA 11
ATOM 8969 C C . LYS A 1 47 ? -7.436 0.764 1.296 1.00 0.00 47 LYS A C 11
ATOM 8970 O O . LYS A 1 47 ? -7.941 0.901 2.410 1.00 0.00 47 LYS A O 11
ATOM 8984 N N . ALA A 1 48 ? -6.603 1.629 0.737 1.00 0.00 48 ALA A N 11
ATOM 8985 C CA . ALA A 1 48 ? -6.214 2.847 1.429 1.00 0.00 48 ALA A CA 11
ATOM 8986 C C . ALA A 1 48 ? -6.027 3.970 0.408 1.00 0.00 48 ALA A C 11
ATOM 8987 O O . ALA A 1 48 ? -5.899 3.711 -0.789 1.00 0.00 48 ALA A O 11
ATOM 8994 N N . GLU A 1 49 ? -6.018 5.193 0.916 1.00 0.00 49 GLU A N 11
ATOM 8995 C CA . GLU A 1 49 ? -5.848 6.357 0.062 1.00 0.00 49 GLU A CA 11
ATOM 8996 C C . GLU A 1 49 ? -4.395 6.467 -0.404 1.00 0.00 49 GLU A C 11
ATOM 8997 O O . GLU A 1 49 ? -3.482 6.560 0.416 1.00 0.00 49 GLU A O 11
ATOM 9008 N N . ILE A 1 50 ? -4.225 6.453 -1.717 1.00 0.00 50 ILE A N 11
ATOM 9009 C CA . ILE A 1 50 ? -2.898 6.550 -2.301 1.00 0.00 50 ILE A CA 11
ATOM 9010 C C . ILE A 1 50 ? -2.517 8.025 -2.447 1.00 0.00 50 ILE A C 11
ATOM 9011 O O . ILE A 1 50 ? -3.373 8.869 -2.705 1.00 0.00 50 ILE A O 11
ATOM 9026 N N . ILE A 1 51 ? -1.229 8.289 -2.275 1.00 0.00 51 ILE A N 11
ATOM 9027 C CA . ILE A 1 51 ? -0.724 9.647 -2.385 1.00 0.00 51 ILE A CA 11
ATOM 9028 C C . ILE A 1 51 ? -0.054 9.829 -3.748 1.00 0.00 51 ILE A C 11
ATOM 9029 O O . ILE A 1 51 ? -0.558 10.560 -4.600 1.00 0.00 51 ILE A O 11
ATOM 9044 N N . GLU A 1 52 ? 1.073 9.151 -3.913 1.00 0.00 52 GLU A N 11
ATOM 9045 C CA . GLU A 1 52 ? 1.817 9.229 -5.159 1.00 0.00 52 GLU A CA 11
ATOM 9046 C C . GLU A 1 52 ? 2.915 8.163 -5.189 1.00 0.00 52 GLU A C 11
ATOM 9047 O O . GLU A 1 52 ? 2.929 7.259 -4.355 1.00 0.00 52 GLU A O 11
ATOM 9058 N N . TYR A 1 53 ? 3.808 8.306 -6.157 1.00 0.00 53 TYR A N 11
ATOM 9059 C CA . TYR A 1 53 ? 4.907 7.368 -6.305 1.00 0.00 53 TYR A CA 11
ATOM 9060 C C . TYR A 1 53 ? 6.025 7.669 -5.305 1.00 0.00 53 TYR A C 11
ATOM 9061 O O . TYR A 1 53 ? 6.355 8.831 -5.069 1.00 0.00 53 TYR A O 11
ATOM 9078 N N . VAL A 1 54 ? 6.577 6.603 -4.744 1.00 0.00 54 VAL A N 11
ATOM 9079 C CA . VAL A 1 54 ? 7.651 6.739 -3.775 1.00 0.00 54 VAL A CA 11
ATOM 9080 C C . VAL A 1 54 ? 8.969 6.986 -4.512 1.00 0.00 54 VAL A C 11
ATOM 9081 O O . VAL A 1 54 ? 9.017 6.935 -5.739 1.00 0.00 54 VAL A O 11
ATOM 9094 N N . ASP A 1 55 ? 10.007 7.247 -3.730 1.00 0.00 55 ASP A N 11
ATOM 9095 C CA . ASP A 1 55 ? 11.322 7.501 -4.292 1.00 0.00 55 ASP A CA 11
ATOM 9096 C C . ASP A 1 55 ? 12.211 6.275 -4.073 1.00 0.00 55 ASP A C 11
ATOM 9097 O O . ASP A 1 55 ? 13.257 6.141 -4.708 1.00 0.00 55 ASP A O 11
ATOM 9106 N N . GLN A 1 56 ? 11.764 5.412 -3.173 1.00 0.00 56 GLN A N 11
ATOM 9107 C CA . GLN A 1 56 ? 12.506 4.203 -2.862 1.00 0.00 56 GLN A CA 11
ATOM 9108 C C . GLN A 1 56 ? 12.338 3.175 -3.982 1.00 0.00 56 GLN A C 11
ATOM 9109 O O . GLN A 1 56 ? 11.411 2.368 -3.956 1.00 0.00 56 GLN A O 11
ATOM 9121 N N . ILE A 1 57 ? 13.251 3.237 -4.940 1.00 0.00 57 ILE A N 11
ATOM 9122 C CA . ILE A 1 57 ? 13.216 2.322 -6.069 1.00 0.00 57 ILE A CA 11
ATOM 9123 C C . ILE A 1 57 ? 13.677 0.937 -5.610 1.00 0.00 57 ILE A C 11
ATOM 9124 O O . ILE A 1 57 ? 14.168 0.780 -4.493 1.00 0.00 57 ILE A O 11
ATOM 9139 N N . GLU A 1 58 ? 13.504 -0.033 -6.497 1.00 0.00 58 GLU A N 11
ATOM 9140 C CA . GLU A 1 58 ? 13.897 -1.399 -6.196 1.00 0.00 58 GLU A CA 11
ATOM 9141 C C . GLU A 1 58 ? 15.416 -1.495 -6.048 1.00 0.00 58 GLU A C 11
ATOM 9142 O O . GLU A 1 58 ? 15.988 -0.937 -5.114 1.00 0.00 58 GLU A O 11
ATOM 9153 N N . MET A 1 1 ? 12.645 -5.987 -13.690 1.00 0.00 1 MET A N 12
ATOM 9154 C CA . MET A 1 1 ? 11.230 -5.973 -14.016 1.00 0.00 1 MET A CA 12
ATOM 9155 C C . MET A 1 1 ? 10.377 -6.205 -12.767 1.00 0.00 1 MET A C 12
ATOM 9156 O O . MET A 1 1 ? 9.377 -6.920 -12.818 1.00 0.00 1 MET A O 12
ATOM 9168 N N . HIS A 1 2 ? 10.803 -5.588 -11.676 1.00 0.00 2 HIS A N 12
ATOM 9169 C CA . HIS A 1 2 ? 10.091 -5.718 -10.415 1.00 0.00 2 HIS A CA 12
ATOM 9170 C C . HIS A 1 2 ? 8.944 -4.707 -10.367 1.00 0.00 2 HIS A C 12
ATOM 9171 O O . HIS A 1 2 ? 9.098 -3.567 -10.805 1.00 0.00 2 HIS A O 12
ATOM 9184 N N . SER A 1 3 ? 7.821 -5.159 -9.830 1.00 0.00 3 SER A N 12
ATOM 9185 C CA . SER A 1 3 ? 6.648 -4.308 -9.718 1.00 0.00 3 SER A CA 12
ATOM 9186 C C . SER A 1 3 ? 7.067 -2.893 -9.309 1.00 0.00 3 SER A C 12
ATOM 9187 O O . SER A 1 3 ? 8.156 -2.694 -8.774 1.00 0.00 3 SER A O 12
ATOM 9194 N N . ARG A 1 4 ? 6.178 -1.948 -9.579 1.00 0.00 4 ARG A N 12
ATOM 9195 C CA . ARG A 1 4 ? 6.441 -0.559 -9.245 1.00 0.00 4 ARG A CA 12
ATOM 9196 C C . ARG A 1 4 ? 6.102 -0.291 -7.777 1.00 0.00 4 ARG A C 12
ATOM 9197 O O . ARG A 1 4 ? 5.507 -1.136 -7.110 1.00 0.00 4 ARG A O 12
ATOM 9214 N N . PHE A 1 5 ? 6.495 0.887 -7.317 1.00 0.00 5 PHE A N 12
ATOM 9215 C CA . PHE A 1 5 ? 6.240 1.276 -5.940 1.00 0.00 5 PHE A CA 12
ATOM 9216 C C . PHE A 1 5 ? 5.075 2.264 -5.856 1.00 0.00 5 PHE A C 12
ATOM 9217 O O . PHE A 1 5 ? 4.859 3.055 -6.773 1.00 0.00 5 PHE A O 12
ATOM 9233 N N . VAL A 1 6 ? 4.354 2.187 -4.747 1.00 0.00 6 VAL A N 12
ATOM 9234 C CA . VAL A 1 6 ? 3.217 3.064 -4.531 1.00 0.00 6 VAL A CA 12
ATOM 9235 C C . VAL A 1 6 ? 3.131 3.427 -3.047 1.00 0.00 6 VAL A C 12
ATOM 9236 O O . VAL A 1 6 ? 3.098 2.545 -2.190 1.00 0.00 6 VAL A O 12
ATOM 9249 N N . LYS A 1 7 ? 3.100 4.726 -2.789 1.00 0.00 7 LYS A N 12
ATOM 9250 C CA . LYS A 1 7 ? 3.020 5.216 -1.423 1.00 0.00 7 LYS A CA 12
ATOM 9251 C C . LYS A 1 7 ? 1.553 5.439 -1.051 1.00 0.00 7 LYS A C 12
ATOM 9252 O O . LYS A 1 7 ? 0.855 6.215 -1.702 1.00 0.00 7 LYS A O 12
ATOM 9266 N N . VAL A 1 8 ? 1.129 4.744 -0.006 1.00 0.00 8 VAL A N 12
ATOM 9267 C CA . VAL A 1 8 ? -0.243 4.857 0.460 1.00 0.00 8 VAL A CA 12
ATOM 9268 C C . VAL A 1 8 ? -0.245 5.320 1.919 1.00 0.00 8 VAL A C 12
ATOM 9269 O O . VAL A 1 8 ? 0.793 5.309 2.579 1.00 0.00 8 VAL A O 12
ATOM 9282 N N . LYS A 1 9 ? -1.423 5.718 2.378 1.00 0.00 9 LYS A N 12
ATOM 9283 C CA . LYS A 1 9 ? -1.573 6.185 3.746 1.00 0.00 9 LYS A CA 12
ATOM 9284 C C . LYS A 1 9 ? -2.807 5.529 4.371 1.00 0.00 9 LYS A C 12
ATOM 9285 O O . LYS A 1 9 ? -3.853 5.432 3.731 1.00 0.00 9 LYS A O 12
ATOM 9299 N N . CYS A 1 10 ? -2.642 5.097 5.613 1.00 0.00 10 CYS A N 12
ATOM 9300 C CA . CYS A 1 10 ? -3.729 4.454 6.332 1.00 0.00 10 CYS A CA 12
ATOM 9301 C C . CYS A 1 10 ? -4.773 5.518 6.677 1.00 0.00 10 CYS A C 12
ATOM 9302 O O . CYS A 1 10 ? -4.436 6.569 7.219 1.00 0.00 10 CYS A O 12
ATOM 9309 N N . PRO A 1 11 ? -6.051 5.200 6.339 1.00 0.00 11 PRO A N 12
ATOM 9310 C CA . PRO A 1 11 ? -7.146 6.117 6.609 1.00 0.00 11 PRO A CA 12
ATOM 9311 C C . PRO A 1 11 ? -7.503 6.123 8.097 1.00 0.00 11 PRO A C 12
ATOM 9312 O O . PRO A 1 11 ? -7.856 7.163 8.650 1.00 0.00 11 PRO A O 12
ATOM 9320 N N . ASP A 1 12 ? -7.399 4.950 8.702 1.00 0.00 12 ASP A N 12
ATOM 9321 C CA . ASP A 1 12 ? -7.706 4.807 10.115 1.00 0.00 12 ASP A CA 12
ATOM 9322 C C . ASP A 1 12 ? -6.475 5.187 10.941 1.00 0.00 12 ASP A C 12
ATOM 9323 O O . ASP A 1 12 ? -6.594 5.867 11.960 1.00 0.00 12 ASP A O 12
ATOM 9332 N N . CYS A 1 13 ? -5.323 4.734 10.472 1.00 0.00 13 CYS A N 12
ATOM 9333 C CA . CYS A 1 13 ? -4.072 5.018 11.154 1.00 0.00 13 CYS A CA 12
ATOM 9334 C C . CYS A 1 13 ? -3.668 6.459 10.835 1.00 0.00 13 CYS A C 12
ATOM 9335 O O . CYS A 1 13 ? -3.024 7.121 11.647 1.00 0.00 13 CYS A O 12
ATOM 9342 N N . GLU A 1 14 ? -4.063 6.902 9.650 1.00 0.00 14 GLU A N 12
ATOM 9343 C CA . GLU A 1 14 ? -3.749 8.253 9.214 1.00 0.00 14 GLU A CA 12
ATOM 9344 C C . GLU A 1 14 ? -2.245 8.399 8.979 1.00 0.00 14 GLU A C 12
ATOM 9345 O O . GLU A 1 14 ? -1.755 9.502 8.744 1.00 0.00 14 GLU A O 12
ATOM 9356 N N . HIS A 1 15 ? -1.555 7.270 9.052 1.00 0.00 15 HIS A N 12
ATOM 9357 C CA . HIS A 1 15 ? -0.116 7.259 8.851 1.00 0.00 15 HIS A CA 12
ATOM 9358 C C . HIS A 1 15 ? 0.197 6.861 7.407 1.00 0.00 15 HIS A C 12
ATOM 9359 O O . HIS A 1 15 ? -0.564 6.124 6.783 1.00 0.00 15 HIS A O 12
ATOM 9372 N N . GLU A 1 16 ? 1.319 7.368 6.917 1.00 0.00 16 GLU A N 12
ATOM 9373 C CA . GLU A 1 16 ? 1.742 7.074 5.559 1.00 0.00 16 GLU A CA 12
ATOM 9374 C C . GLU A 1 16 ? 2.589 5.799 5.530 1.00 0.00 16 GLU A C 12
ATOM 9375 O O . GLU A 1 16 ? 3.431 5.590 6.401 1.00 0.00 16 GLU A O 12
ATOM 9386 N N . GLN A 1 17 ? 2.335 4.982 4.518 1.00 0.00 17 GLN A N 12
ATOM 9387 C CA . GLN A 1 17 ? 3.063 3.734 4.363 1.00 0.00 17 GLN A CA 12
ATOM 9388 C C . GLN A 1 17 ? 3.357 3.470 2.886 1.00 0.00 17 GLN A C 12
ATOM 9389 O O . GLN A 1 17 ? 2.705 4.035 2.009 1.00 0.00 17 GLN A O 12
ATOM 9401 N N . VAL A 1 18 ? 4.337 2.609 2.654 1.00 0.00 18 VAL A N 12
ATOM 9402 C CA . VAL A 1 18 ? 4.723 2.262 1.298 1.00 0.00 18 VAL A CA 12
ATOM 9403 C C . VAL A 1 18 ? 4.567 0.754 1.097 1.00 0.00 18 VAL A C 12
ATOM 9404 O O . VAL A 1 18 ? 5.261 -0.036 1.736 1.00 0.00 18 VAL A O 12
ATOM 9417 N N . ILE A 1 19 ? 3.652 0.399 0.207 1.00 0.00 19 ILE A N 12
ATOM 9418 C CA . ILE A 1 19 ? 3.396 -1.002 -0.085 1.00 0.00 19 ILE A CA 12
ATOM 9419 C C . ILE A 1 19 ? 3.467 -1.224 -1.598 1.00 0.00 19 ILE A C 12
ATOM 9420 O O . ILE A 1 19 ? 3.470 -0.265 -2.370 1.00 0.00 19 ILE A O 12
ATOM 9435 N N . PHE A 1 20 ? 3.523 -2.492 -1.976 1.00 0.00 20 PHE A N 12
ATOM 9436 C CA . PHE A 1 20 ? 3.595 -2.852 -3.382 1.00 0.00 20 PHE A CA 12
ATOM 9437 C C . PHE A 1 20 ? 2.200 -2.892 -4.009 1.00 0.00 20 PHE A C 12
ATOM 9438 O O . PHE A 1 20 ? 1.215 -3.158 -3.323 1.00 0.00 20 PHE A O 12
ATOM 9454 N N . ASP A 1 21 ? 2.160 -2.624 -5.306 1.00 0.00 21 ASP A N 12
ATOM 9455 C CA . ASP A 1 21 ? 0.903 -2.626 -6.033 1.00 0.00 21 ASP A CA 12
ATOM 9456 C C . ASP A 1 21 ? 0.574 -4.054 -6.470 1.00 0.00 21 ASP A C 12
ATOM 9457 O O . ASP A 1 21 ? -0.384 -4.277 -7.209 1.00 0.00 21 ASP A O 12
ATOM 9466 N N . HIS A 1 22 ? 1.387 -4.986 -5.994 1.00 0.00 22 HIS A N 12
ATOM 9467 C CA . HIS A 1 22 ? 1.194 -6.388 -6.326 1.00 0.00 22 HIS A CA 12
ATOM 9468 C C . HIS A 1 22 ? 2.122 -7.251 -5.469 1.00 0.00 22 HIS A C 12
ATOM 9469 O O . HIS A 1 22 ? 3.050 -7.873 -5.985 1.00 0.00 22 HIS A O 12
ATOM 9482 N N . PRO A 1 23 ? 1.832 -7.262 -4.141 1.00 0.00 23 PRO A N 12
ATOM 9483 C CA . PRO A 1 23 ? 2.630 -8.038 -3.207 1.00 0.00 23 PRO A CA 12
ATOM 9484 C C . PRO A 1 23 ? 2.313 -9.530 -3.323 1.00 0.00 23 PRO A C 12
ATOM 9485 O O . PRO A 1 23 ? 2.932 -10.241 -4.114 1.00 0.00 23 PRO A O 12
ATOM 9493 N N . SER A 1 24 ? 1.348 -9.962 -2.524 1.00 0.00 24 SER A N 12
ATOM 9494 C CA . SER A 1 24 ? 0.941 -11.357 -2.528 1.00 0.00 24 SER A CA 12
ATOM 9495 C C . SER A 1 24 ? 0.297 -11.717 -1.187 1.00 0.00 24 SER A C 12
ATOM 9496 O O . SER A 1 24 ? -0.658 -12.489 -1.142 1.00 0.00 24 SER A O 12
ATOM 9503 N N . THR A 1 25 ? 0.848 -11.141 -0.129 1.00 0.00 25 THR A N 12
ATOM 9504 C CA . THR A 1 25 ? 0.339 -11.392 1.208 1.00 0.00 25 THR A CA 12
ATOM 9505 C C . THR A 1 25 ? -0.446 -10.181 1.717 1.00 0.00 25 THR A C 12
ATOM 9506 O O . THR A 1 25 ? -0.320 -9.083 1.175 1.00 0.00 25 THR A O 12
ATOM 9517 N N . ILE A 1 26 ? -1.237 -10.422 2.752 1.00 0.00 26 ILE A N 12
ATOM 9518 C CA . ILE A 1 26 ? -2.043 -9.364 3.339 1.00 0.00 26 ILE A CA 12
ATOM 9519 C C . ILE A 1 26 ? -1.121 -8.293 3.926 1.00 0.00 26 ILE A C 12
ATOM 9520 O O . ILE A 1 26 ? -0.138 -8.614 4.593 1.00 0.00 26 ILE A O 12
ATOM 9535 N N . VAL A 1 27 ? -1.471 -7.044 3.657 1.00 0.00 27 VAL A N 12
ATOM 9536 C CA . VAL A 1 27 ? -0.688 -5.924 4.150 1.00 0.00 27 VAL A CA 12
ATOM 9537 C C . VAL A 1 27 ? -1.337 -5.373 5.421 1.00 0.00 27 VAL A C 12
ATOM 9538 O O . VAL A 1 27 ? -2.441 -4.832 5.373 1.00 0.00 27 VAL A O 12
ATOM 9551 N N . LYS A 1 28 ? -0.625 -5.528 6.527 1.00 0.00 28 LYS A N 12
ATOM 9552 C CA . LYS A 1 28 ? -1.120 -5.052 7.808 1.00 0.00 28 LYS A CA 12
ATOM 9553 C C . LYS A 1 28 ? -0.365 -3.779 8.199 1.00 0.00 28 LYS A C 12
ATOM 9554 O O . LYS A 1 28 ? 0.836 -3.668 7.961 1.00 0.00 28 LYS A O 12
ATOM 9568 N N . CYS A 1 29 ? -1.102 -2.853 8.795 1.00 0.00 29 CYS A N 12
ATOM 9569 C CA . CYS A 1 29 ? -0.517 -1.593 9.221 1.00 0.00 29 CYS A CA 12
ATOM 9570 C C . CYS A 1 29 ? 0.640 -1.899 10.174 1.00 0.00 29 CYS A C 12
ATOM 9571 O O . CYS A 1 29 ? 0.452 -2.557 11.195 1.00 0.00 29 CYS A O 12
ATOM 9578 N N . ILE A 1 30 ? 1.813 -1.405 9.806 1.00 0.00 30 ILE A N 12
ATOM 9579 C CA . ILE A 1 30 ? 3.002 -1.616 10.614 1.00 0.00 30 ILE A CA 12
ATOM 9580 C C . ILE A 1 30 ? 2.841 -0.889 11.950 1.00 0.00 30 ILE A C 12
ATOM 9581 O O . ILE A 1 30 ? 3.634 -1.086 12.869 1.00 0.00 30 ILE A O 12
ATOM 9596 N N . ILE A 1 31 ? 1.808 -0.061 12.016 1.00 0.00 31 ILE A N 12
ATOM 9597 C CA . ILE A 1 31 ? 1.532 0.697 13.225 1.00 0.00 31 ILE A CA 12
ATOM 9598 C C . ILE A 1 31 ? 0.860 -0.217 14.253 1.00 0.00 31 ILE A C 12
ATOM 9599 O O . ILE A 1 31 ? 1.517 -0.722 15.162 1.00 0.00 31 ILE A O 12
ATOM 9614 N N . CYS A 1 32 ? -0.439 -0.399 14.075 1.00 0.00 32 CYS A N 12
ATOM 9615 C CA . CYS A 1 32 ? -1.206 -1.243 14.975 1.00 0.00 32 CYS A CA 12
ATOM 9616 C C . CYS A 1 32 ? -1.255 -2.655 14.388 1.00 0.00 32 CYS A C 12
ATOM 9617 O O . CYS A 1 32 ? -0.941 -3.627 15.073 1.00 0.00 32 CYS A O 12
ATOM 9624 N N . GLY A 1 33 ? -1.650 -2.722 13.125 1.00 0.00 33 GLY A N 12
ATOM 9625 C CA . GLY A 1 33 ? -1.743 -3.999 12.437 1.00 0.00 33 GLY A CA 12
ATOM 9626 C C . GLY A 1 33 ? -3.090 -4.141 11.725 1.00 0.00 33 GLY A C 12
ATOM 9627 O O . GLY A 1 33 ? -3.624 -5.244 11.614 1.00 0.00 33 GLY A O 12
ATOM 9631 N N . ARG A 1 34 ? -3.598 -3.010 11.259 1.00 0.00 34 ARG A N 12
ATOM 9632 C CA . ARG A 1 34 ? -4.873 -2.994 10.560 1.00 0.00 34 ARG A CA 12
ATOM 9633 C C . ARG A 1 34 ? -4.657 -3.201 9.059 1.00 0.00 34 ARG A C 12
ATOM 9634 O O . ARG A 1 34 ? -3.653 -2.754 8.506 1.00 0.00 34 ARG A O 12
ATOM 9651 N N . THR A 1 35 ? -5.615 -3.877 8.444 1.00 0.00 35 THR A N 12
ATOM 9652 C CA . THR A 1 35 ? -5.543 -4.148 7.018 1.00 0.00 35 THR A CA 12
ATOM 9653 C C . THR A 1 35 ? -5.603 -2.843 6.223 1.00 0.00 35 THR A C 12
ATOM 9654 O O . THR A 1 35 ? -6.533 -2.055 6.386 1.00 0.00 35 THR A O 12
ATOM 9665 N N . VAL A 1 36 ? -4.598 -2.653 5.381 1.00 0.00 36 VAL A N 12
ATOM 9666 C CA . VAL A 1 36 ? -4.525 -1.457 4.560 1.00 0.00 36 VAL A CA 12
ATOM 9667 C C . VAL A 1 36 ? -4.691 -1.841 3.088 1.00 0.00 36 VAL A C 12
ATOM 9668 O O . VAL A 1 36 ? -5.230 -1.068 2.297 1.00 0.00 36 VAL A O 12
ATOM 9681 N N . ALA A 1 37 ? -4.219 -3.037 2.766 1.00 0.00 37 ALA A N 12
ATOM 9682 C CA . ALA A 1 37 ? -4.308 -3.533 1.402 1.00 0.00 37 ALA A CA 12
ATOM 9683 C C . ALA A 1 37 ? -4.519 -5.049 1.430 1.00 0.00 37 ALA A C 12
ATOM 9684 O O . ALA A 1 37 ? -3.908 -5.749 2.235 1.00 0.00 37 ALA A O 12
ATOM 9691 N N . GLU A 1 38 ? -5.386 -5.509 0.540 1.00 0.00 38 GLU A N 12
ATOM 9692 C CA . GLU A 1 38 ? -5.685 -6.928 0.452 1.00 0.00 38 GLU A CA 12
ATOM 9693 C C . GLU A 1 38 ? -5.432 -7.436 -0.968 1.00 0.00 38 GLU A C 12
ATOM 9694 O O . GLU A 1 38 ? -5.778 -6.768 -1.942 1.00 0.00 38 GLU A O 12
ATOM 9705 N N . PRO A 1 39 ? -4.816 -8.647 -1.045 1.00 0.00 39 PRO A N 12
ATOM 9706 C CA . PRO A 1 39 ? -4.512 -9.252 -2.330 1.00 0.00 39 PRO A CA 12
ATOM 9707 C C . PRO A 1 39 ? -5.777 -9.816 -2.982 1.00 0.00 39 PRO A C 12
ATOM 9708 O O . PRO A 1 39 ? -5.805 -10.047 -4.191 1.00 0.00 39 PRO A O 12
ATOM 9716 N N . THR A 1 40 ? -6.790 -10.022 -2.155 1.00 0.00 40 THR A N 12
ATOM 9717 C CA . THR A 1 40 ? -8.053 -10.554 -2.636 1.00 0.00 40 THR A CA 12
ATOM 9718 C C . THR A 1 40 ? -7.808 -11.641 -3.684 1.00 0.00 40 THR A C 12
ATOM 9719 O O . THR A 1 40 ? -8.427 -11.632 -4.748 1.00 0.00 40 THR A O 12
ATOM 9730 N N . GLY A 1 41 ? -6.905 -12.550 -3.348 1.00 0.00 41 GLY A N 12
ATOM 9731 C CA . GLY A 1 41 ? -6.572 -13.641 -4.248 1.00 0.00 41 GLY A CA 12
ATOM 9732 C C . GLY A 1 41 ? -5.578 -13.185 -5.318 1.00 0.00 41 GLY A C 12
ATOM 9733 O O . GLY A 1 41 ? -4.650 -12.432 -5.028 1.00 0.00 41 GLY A O 12
ATOM 9737 N N . GLY A 1 42 ? -5.808 -13.660 -6.535 1.00 0.00 42 GLY A N 12
ATOM 9738 C CA . GLY A 1 42 ? -4.945 -13.309 -7.649 1.00 0.00 42 GLY A CA 12
ATOM 9739 C C . GLY A 1 42 ? -5.153 -11.853 -8.068 1.00 0.00 42 GLY A C 12
ATOM 9740 O O . GLY A 1 42 ? -5.684 -11.581 -9.143 1.00 0.00 42 GLY A O 12
ATOM 9744 N N . LYS A 1 43 ? -4.722 -10.953 -7.195 1.00 0.00 43 LYS A N 12
ATOM 9745 C CA . LYS A 1 43 ? -4.854 -9.530 -7.461 1.00 0.00 43 LYS A CA 12
ATOM 9746 C C . LYS A 1 43 ? -4.223 -8.742 -6.311 1.00 0.00 43 LYS A C 12
ATOM 9747 O O . LYS A 1 43 ? -3.470 -9.296 -5.512 1.00 0.00 43 LYS A O 12
ATOM 9761 N N . GLY A 1 44 ? -4.555 -7.460 -6.265 1.00 0.00 44 GLY A N 12
ATOM 9762 C CA . GLY A 1 44 ? -4.029 -6.588 -5.226 1.00 0.00 44 GLY A CA 12
ATOM 9763 C C . GLY A 1 44 ? -4.675 -5.203 -5.295 1.00 0.00 44 GLY A C 12
ATOM 9764 O O . GLY A 1 44 ? -4.426 -4.444 -6.231 1.00 0.00 44 GLY A O 12
ATOM 9768 N N . ASN A 1 45 ? -5.491 -4.915 -4.292 1.00 0.00 45 ASN A N 12
ATOM 9769 C CA . ASN A 1 45 ? -6.174 -3.634 -4.227 1.00 0.00 45 ASN A CA 12
ATOM 9770 C C . ASN A 1 45 ? -5.851 -2.956 -2.894 1.00 0.00 45 ASN A C 12
ATOM 9771 O O . ASN A 1 45 ? -5.908 -3.589 -1.842 1.00 0.00 45 ASN A O 12
ATOM 9781 N N . ILE A 1 46 ? -5.518 -1.677 -2.983 1.00 0.00 46 ILE A N 12
ATOM 9782 C CA . ILE A 1 46 ? -5.186 -0.906 -1.797 1.00 0.00 46 ILE A CA 12
ATOM 9783 C C . ILE A 1 46 ? -6.472 -0.363 -1.170 1.00 0.00 46 ILE A C 12
ATOM 9784 O O . ILE A 1 46 ? -7.208 0.389 -1.806 1.00 0.00 46 ILE A O 12
ATOM 9799 N N . LYS A 1 47 ? -6.703 -0.767 0.071 1.00 0.00 47 LYS A N 12
ATOM 9800 C CA . LYS A 1 47 ? -7.887 -0.330 0.791 1.00 0.00 47 LYS A CA 12
ATOM 9801 C C . LYS A 1 47 ? -7.544 0.906 1.625 1.00 0.00 47 LYS A C 12
ATOM 9802 O O . LYS A 1 47 ? -7.994 1.035 2.763 1.00 0.00 47 LYS A O 12
ATOM 9816 N N . ALA A 1 48 ? -6.753 1.784 1.026 1.00 0.00 48 ALA A N 12
ATOM 9817 C CA . ALA A 1 48 ? -6.346 3.005 1.699 1.00 0.00 48 ALA A CA 12
ATOM 9818 C C . ALA A 1 48 ? -6.225 4.133 0.672 1.00 0.00 48 ALA A C 12
ATOM 9819 O O . ALA A 1 48 ? -6.204 3.881 -0.533 1.00 0.00 48 ALA A O 12
ATOM 9826 N N . GLU A 1 49 ? -6.151 5.352 1.184 1.00 0.00 49 GLU A N 12
ATOM 9827 C CA . GLU A 1 49 ? -6.034 6.518 0.326 1.00 0.00 49 GLU A CA 12
ATOM 9828 C C . GLU A 1 49 ? -4.616 6.623 -0.237 1.00 0.00 49 GLU A C 12
ATOM 9829 O O . GLU A 1 49 ? -3.673 6.924 0.495 1.00 0.00 49 GLU A O 12
ATOM 9840 N N . ILE A 1 50 ? -4.507 6.367 -1.533 1.00 0.00 50 ILE A N 12
ATOM 9841 C CA . ILE A 1 50 ? -3.219 6.428 -2.202 1.00 0.00 50 ILE A CA 12
ATOM 9842 C C . ILE A 1 50 ? -2.832 7.892 -2.422 1.00 0.00 50 ILE A C 12
ATOM 9843 O O . ILE A 1 50 ? -3.687 8.728 -2.711 1.00 0.00 50 ILE A O 12
ATOM 9858 N N . ILE A 1 51 ? -1.542 8.158 -2.275 1.00 0.00 51 ILE A N 12
ATOM 9859 C CA . ILE A 1 51 ? -1.032 9.508 -2.453 1.00 0.00 51 ILE A CA 12
ATOM 9860 C C . ILE A 1 51 ? -0.441 9.644 -3.858 1.00 0.00 51 ILE A C 12
ATOM 9861 O O . ILE A 1 51 ? -0.865 10.499 -4.633 1.00 0.00 51 ILE A O 12
ATOM 9876 N N . GLU A 1 52 ? 0.529 8.787 -4.143 1.00 0.00 52 GLU A N 12
ATOM 9877 C CA . GLU A 1 52 ? 1.182 8.801 -5.441 1.00 0.00 52 GLU A CA 12
ATOM 9878 C C . GLU A 1 52 ? 2.373 7.840 -5.446 1.00 0.00 52 GLU A C 12
ATOM 9879 O O . GLU A 1 52 ? 2.568 7.082 -4.496 1.00 0.00 52 GLU A O 12
ATOM 9890 N N . TYR A 1 53 ? 3.139 7.904 -6.524 1.00 0.00 53 TYR A N 12
ATOM 9891 C CA . TYR A 1 53 ? 4.306 7.050 -6.666 1.00 0.00 53 TYR A CA 12
ATOM 9892 C C . TYR A 1 53 ? 5.430 7.498 -5.730 1.00 0.00 53 TYR A C 12
ATOM 9893 O O . TYR A 1 53 ? 5.670 8.694 -5.572 1.00 0.00 53 TYR A O 12
ATOM 9910 N N . VAL A 1 54 ? 6.089 6.516 -5.135 1.00 0.00 54 VAL A N 12
ATOM 9911 C CA . VAL A 1 54 ? 7.182 6.795 -4.220 1.00 0.00 54 VAL A CA 12
ATOM 9912 C C . VAL A 1 54 ? 8.461 7.048 -5.021 1.00 0.00 54 VAL A C 12
ATOM 9913 O O . VAL A 1 54 ? 8.466 6.923 -6.244 1.00 0.00 54 VAL A O 12
ATOM 9926 N N . ASP A 1 55 ? 9.515 7.400 -4.297 1.00 0.00 55 ASP A N 12
ATOM 9927 C CA . ASP A 1 55 ? 10.796 7.672 -4.925 1.00 0.00 55 ASP A CA 12
ATOM 9928 C C . ASP A 1 55 ? 11.783 6.560 -4.564 1.00 0.00 55 ASP A C 12
ATOM 9929 O O . ASP A 1 55 ? 12.809 6.397 -5.222 1.00 0.00 55 ASP A O 12
ATOM 9938 N N . GLN A 1 56 ? 11.437 5.822 -3.519 1.00 0.00 56 GLN A N 12
ATOM 9939 C CA . GLN A 1 56 ? 12.279 4.731 -3.061 1.00 0.00 56 GLN A CA 12
ATOM 9940 C C . GLN A 1 56 ? 12.143 3.528 -3.997 1.00 0.00 56 GLN A C 12
ATOM 9941 O O . GLN A 1 56 ? 11.430 2.574 -3.688 1.00 0.00 56 GLN A O 12
ATOM 9953 N N . ILE A 1 57 ? 12.838 3.611 -5.122 1.00 0.00 57 ILE A N 12
ATOM 9954 C CA . ILE A 1 57 ? 12.804 2.541 -6.105 1.00 0.00 57 ILE A CA 12
ATOM 9955 C C . ILE A 1 57 ? 13.254 1.236 -5.447 1.00 0.00 57 ILE A C 12
ATOM 9956 O O . ILE A 1 57 ? 13.732 1.240 -4.314 1.00 0.00 57 ILE A O 12
ATOM 9971 N N . GLU A 1 58 ? 13.083 0.149 -6.185 1.00 0.00 58 GLU A N 12
ATOM 9972 C CA . GLU A 1 58 ? 13.465 -1.162 -5.687 1.00 0.00 58 GLU A CA 12
ATOM 9973 C C . GLU A 1 58 ? 14.928 -1.453 -6.027 1.00 0.00 58 GLU A C 12
ATOM 9974 O O . GLU A 1 58 ? 15.812 -1.276 -5.190 1.00 0.00 58 GLU A O 12
ATOM 9985 N N . MET A 1 1 ? 11.131 -1.776 -14.795 1.00 0.00 1 MET A N 13
ATOM 9986 C CA . MET A 1 1 ? 9.787 -1.318 -15.101 1.00 0.00 1 MET A CA 13
ATOM 9987 C C . MET A 1 1 ? 8.739 -2.197 -14.416 1.00 0.00 1 MET A C 13
ATOM 9988 O O . MET A 1 1 ? 7.685 -1.712 -14.009 1.00 0.00 1 MET A O 13
ATOM 10000 N N . HIS A 1 2 ? 9.064 -3.478 -14.311 1.00 0.00 2 HIS A N 13
ATOM 10001 C CA . HIS A 1 2 ? 8.164 -4.429 -13.683 1.00 0.00 2 HIS A CA 13
ATOM 10002 C C . HIS A 1 2 ? 8.277 -4.316 -12.161 1.00 0.00 2 HIS A C 13
ATOM 10003 O O . HIS A 1 2 ? 9.373 -4.151 -11.627 1.00 0.00 2 HIS A O 13
ATOM 10016 N N . SER A 1 3 ? 7.130 -4.408 -11.506 1.00 0.00 3 SER A N 13
ATOM 10017 C CA . SER A 1 3 ? 7.086 -4.317 -10.057 1.00 0.00 3 SER A CA 13
ATOM 10018 C C . SER A 1 3 ? 7.550 -2.931 -9.605 1.00 0.00 3 SER A C 13
ATOM 10019 O O . SER A 1 3 ? 8.721 -2.739 -9.280 1.00 0.00 3 SER A O 13
ATOM 10026 N N . ARG A 1 4 ? 6.608 -2.000 -9.599 1.00 0.00 4 ARG A N 13
ATOM 10027 C CA . ARG A 1 4 ? 6.905 -0.636 -9.192 1.00 0.00 4 ARG A CA 13
ATOM 10028 C C . ARG A 1 4 ? 6.476 -0.410 -7.741 1.00 0.00 4 ARG A C 13
ATOM 10029 O O . ARG A 1 4 ? 5.801 -1.252 -7.151 1.00 0.00 4 ARG A O 13
ATOM 10046 N N . PHE A 1 5 ? 6.887 0.732 -7.208 1.00 0.00 5 PHE A N 13
ATOM 10047 C CA . PHE A 1 5 ? 6.553 1.080 -5.837 1.00 0.00 5 PHE A CA 13
ATOM 10048 C C . PHE A 1 5 ? 5.357 2.033 -5.789 1.00 0.00 5 PHE A C 13
ATOM 10049 O O . PHE A 1 5 ? 5.133 2.801 -6.723 1.00 0.00 5 PHE A O 13
ATOM 10065 N N . VAL A 1 6 ? 4.621 1.952 -4.689 1.00 0.00 6 VAL A N 13
ATOM 10066 C CA . VAL A 1 6 ? 3.454 2.798 -4.507 1.00 0.00 6 VAL A CA 13
ATOM 10067 C C . VAL A 1 6 ? 3.326 3.170 -3.029 1.00 0.00 6 VAL A C 13
ATOM 10068 O O . VAL A 1 6 ? 3.302 2.295 -2.165 1.00 0.00 6 VAL A O 13
ATOM 10081 N N . LYS A 1 7 ? 3.246 4.469 -2.783 1.00 0.00 7 LYS A N 13
ATOM 10082 C CA . LYS A 1 7 ? 3.122 4.968 -1.424 1.00 0.00 7 LYS A CA 13
ATOM 10083 C C . LYS A 1 7 ? 1.640 5.151 -1.087 1.00 0.00 7 LYS A C 13
ATOM 10084 O O . LYS A 1 7 ? 0.937 5.908 -1.755 1.00 0.00 7 LYS A O 13
ATOM 10098 N N . VAL A 1 8 ? 1.210 4.445 -0.052 1.00 0.00 8 VAL A N 13
ATOM 10099 C CA . VAL A 1 8 ? -0.175 4.519 0.381 1.00 0.00 8 VAL A CA 13
ATOM 10100 C C . VAL A 1 8 ? -0.234 5.122 1.786 1.00 0.00 8 VAL A C 13
ATOM 10101 O O . VAL A 1 8 ? 0.789 5.232 2.461 1.00 0.00 8 VAL A O 13
ATOM 10114 N N . LYS A 1 9 ? -1.440 5.495 2.186 1.00 0.00 9 LYS A N 13
ATOM 10115 C CA . LYS A 1 9 ? -1.645 6.084 3.498 1.00 0.00 9 LYS A CA 13
ATOM 10116 C C . LYS A 1 9 ? -2.878 5.454 4.149 1.00 0.00 9 LYS A C 13
ATOM 10117 O O . LYS A 1 9 ? -3.912 5.294 3.501 1.00 0.00 9 LYS A O 13
ATOM 10131 N N . CYS A 1 10 ? -2.729 5.112 5.420 1.00 0.00 10 CYS A N 13
ATOM 10132 C CA . CYS A 1 10 ? -3.818 4.503 6.164 1.00 0.00 10 CYS A CA 13
ATOM 10133 C C . CYS A 1 10 ? -4.879 5.574 6.427 1.00 0.00 10 CYS A C 13
ATOM 10134 O O . CYS A 1 10 ? -4.569 6.644 6.950 1.00 0.00 10 CYS A O 13
ATOM 10141 N N . PRO A 1 11 ? -6.140 5.241 6.042 1.00 0.00 11 PRO A N 13
ATOM 10142 C CA . PRO A 1 11 ? -7.247 6.162 6.231 1.00 0.00 11 PRO A CA 13
ATOM 10143 C C . PRO A 1 11 ? -7.673 6.216 7.700 1.00 0.00 11 PRO A C 13
ATOM 10144 O O . PRO A 1 11 ? -8.045 7.274 8.204 1.00 0.00 11 PRO A O 13
ATOM 10152 N N . ASP A 1 12 ? -7.603 5.061 8.345 1.00 0.00 12 ASP A N 13
ATOM 10153 C CA . ASP A 1 12 ? -7.976 4.962 9.746 1.00 0.00 12 ASP A CA 13
ATOM 10154 C C . ASP A 1 12 ? -6.800 5.411 10.615 1.00 0.00 12 ASP A C 13
ATOM 10155 O O . ASP A 1 12 ? -6.984 6.147 11.583 1.00 0.00 12 ASP A O 13
ATOM 10164 N N . CYS A 1 13 ? -5.616 4.950 10.238 1.00 0.00 13 CYS A N 13
ATOM 10165 C CA . CYS A 1 13 ? -4.410 5.295 10.971 1.00 0.00 13 CYS A CA 13
ATOM 10166 C C . CYS A 1 13 ? -4.036 6.738 10.629 1.00 0.00 13 CYS A C 13
ATOM 10167 O O . CYS A 1 13 ? -3.653 7.510 11.507 1.00 0.00 13 CYS A O 13
ATOM 10174 N N . GLU A 1 14 ? -4.160 7.060 9.349 1.00 0.00 14 GLU A N 13
ATOM 10175 C CA . GLU A 1 14 ? -3.841 8.398 8.880 1.00 0.00 14 GLU A CA 13
ATOM 10176 C C . GLU A 1 14 ? -2.334 8.533 8.651 1.00 0.00 14 GLU A C 13
ATOM 10177 O O . GLU A 1 14 ? -1.843 9.621 8.353 1.00 0.00 14 GLU A O 13
ATOM 10188 N N . HIS A 1 15 ? -1.642 7.414 8.797 1.00 0.00 15 HIS A N 13
ATOM 10189 C CA . HIS A 1 15 ? -0.201 7.393 8.609 1.00 0.00 15 HIS A CA 13
ATOM 10190 C C . HIS A 1 15 ? 0.125 6.920 7.191 1.00 0.00 15 HIS A C 13
ATOM 10191 O O . HIS A 1 15 ? -0.630 6.148 6.602 1.00 0.00 15 HIS A O 13
ATOM 10204 N N . GLU A 1 16 ? 1.250 7.402 6.686 1.00 0.00 16 GLU A N 13
ATOM 10205 C CA . GLU A 1 16 ? 1.686 7.038 5.348 1.00 0.00 16 GLU A CA 13
ATOM 10206 C C . GLU A 1 16 ? 2.525 5.760 5.392 1.00 0.00 16 GLU A C 13
ATOM 10207 O O . GLU A 1 16 ? 3.378 5.602 6.265 1.00 0.00 16 GLU A O 13
ATOM 10218 N N . GLN A 1 17 ? 2.254 4.878 4.441 1.00 0.00 17 GLN A N 13
ATOM 10219 C CA . GLN A 1 17 ? 2.974 3.618 4.360 1.00 0.00 17 GLN A CA 13
ATOM 10220 C C . GLN A 1 17 ? 3.268 3.267 2.901 1.00 0.00 17 GLN A C 13
ATOM 10221 O O . GLN A 1 17 ? 2.590 3.748 1.994 1.00 0.00 17 GLN A O 13
ATOM 10233 N N . VAL A 1 18 ? 4.279 2.431 2.719 1.00 0.00 18 VAL A N 13
ATOM 10234 C CA . VAL A 1 18 ? 4.671 2.009 1.385 1.00 0.00 18 VAL A CA 13
ATOM 10235 C C . VAL A 1 18 ? 4.524 0.491 1.270 1.00 0.00 18 VAL A C 13
ATOM 10236 O O . VAL A 1 18 ? 5.134 -0.255 2.035 1.00 0.00 18 VAL A O 13
ATOM 10249 N N . ILE A 1 19 ? 3.710 0.078 0.309 1.00 0.00 19 ILE A N 13
ATOM 10250 C CA . ILE A 1 19 ? 3.474 -1.338 0.085 1.00 0.00 19 ILE A CA 13
ATOM 10251 C C . ILE A 1 19 ? 3.541 -1.630 -1.415 1.00 0.00 19 ILE A C 13
ATOM 10252 O O . ILE A 1 19 ? 3.524 -0.710 -2.231 1.00 0.00 19 ILE A O 13
ATOM 10267 N N . PHE A 1 20 ? 3.615 -2.915 -1.733 1.00 0.00 20 PHE A N 13
ATOM 10268 C CA . PHE A 1 20 ? 3.684 -3.339 -3.121 1.00 0.00 20 PHE A CA 13
ATOM 10269 C C . PHE A 1 20 ? 2.300 -3.310 -3.772 1.00 0.00 20 PHE A C 13
ATOM 10270 O O . PHE A 1 20 ? 1.287 -3.471 -3.094 1.00 0.00 20 PHE A O 13
ATOM 10286 N N . ASP A 1 21 ? 2.302 -3.102 -5.081 1.00 0.00 21 ASP A N 13
ATOM 10287 C CA . ASP A 1 21 ? 1.059 -3.049 -5.832 1.00 0.00 21 ASP A CA 13
ATOM 10288 C C . ASP A 1 21 ? 0.632 -4.470 -6.203 1.00 0.00 21 ASP A C 13
ATOM 10289 O O . ASP A 1 21 ? -0.314 -4.658 -6.968 1.00 0.00 21 ASP A O 13
ATOM 10298 N N . HIS A 1 22 ? 1.348 -5.435 -5.644 1.00 0.00 22 HIS A N 13
ATOM 10299 C CA . HIS A 1 22 ? 1.055 -6.833 -5.908 1.00 0.00 22 HIS A CA 13
ATOM 10300 C C . HIS A 1 22 ? 1.757 -7.709 -4.869 1.00 0.00 22 HIS A C 13
ATOM 10301 O O . HIS A 1 22 ? 2.623 -8.512 -5.212 1.00 0.00 22 HIS A O 13
ATOM 10314 N N . PRO A 1 23 ? 1.347 -7.520 -3.586 1.00 0.00 23 PRO A N 13
ATOM 10315 C CA . PRO A 1 23 ? 1.928 -8.284 -2.494 1.00 0.00 23 PRO A CA 13
ATOM 10316 C C . PRO A 1 23 ? 1.400 -9.719 -2.487 1.00 0.00 23 PRO A C 13
ATOM 10317 O O . PRO A 1 23 ? 0.538 -10.071 -3.292 1.00 0.00 23 PRO A O 13
ATOM 10325 N N . SER A 1 24 ? 1.938 -10.510 -1.570 1.00 0.00 24 SER A N 13
ATOM 10326 C CA . SER A 1 24 ? 1.532 -11.899 -1.449 1.00 0.00 24 SER A CA 13
ATOM 10327 C C . SER A 1 24 ? 0.863 -12.132 -0.093 1.00 0.00 24 SER A C 13
ATOM 10328 O O . SER A 1 24 ? -0.058 -12.939 0.019 1.00 0.00 24 SER A O 13
ATOM 10335 N N . THR A 1 25 ? 1.355 -11.410 0.904 1.00 0.00 25 THR A N 13
ATOM 10336 C CA . THR A 1 25 ? 0.815 -11.528 2.249 1.00 0.00 25 THR A CA 13
ATOM 10337 C C . THR A 1 25 ? -0.040 -10.306 2.590 1.00 0.00 25 THR A C 13
ATOM 10338 O O . THR A 1 25 ? 0.064 -9.270 1.935 1.00 0.00 25 THR A O 13
ATOM 10349 N N . ILE A 1 26 ? -0.865 -10.468 3.613 1.00 0.00 26 ILE A N 13
ATOM 10350 C CA . ILE A 1 26 ? -1.738 -9.392 4.048 1.00 0.00 26 ILE A CA 13
ATOM 10351 C C . ILE A 1 26 ? -0.888 -8.233 4.575 1.00 0.00 26 ILE A C 13
ATOM 10352 O O . ILE A 1 26 ? 0.106 -8.452 5.266 1.00 0.00 26 ILE A O 13
ATOM 10367 N N . VAL A 1 27 ? -1.309 -7.026 4.228 1.00 0.00 27 VAL A N 13
ATOM 10368 C CA . VAL A 1 27 ? -0.599 -5.833 4.657 1.00 0.00 27 VAL A CA 13
ATOM 10369 C C . VAL A 1 27 ? -1.255 -5.281 5.924 1.00 0.00 27 VAL A C 13
ATOM 10370 O O . VAL A 1 27 ? -2.399 -4.831 5.889 1.00 0.00 27 VAL A O 13
ATOM 10383 N N . LYS A 1 28 ? -0.503 -5.336 7.013 1.00 0.00 28 LYS A N 13
ATOM 10384 C CA . LYS A 1 28 ? -0.997 -4.848 8.289 1.00 0.00 28 LYS A CA 13
ATOM 10385 C C . LYS A 1 28 ? -0.285 -3.540 8.641 1.00 0.00 28 LYS A C 13
ATOM 10386 O O . LYS A 1 28 ? 0.932 -3.433 8.492 1.00 0.00 28 LYS A O 13
ATOM 10400 N N . CYS A 1 29 ? -1.073 -2.579 9.100 1.00 0.00 29 CYS A N 13
ATOM 10401 C CA . CYS A 1 29 ? -0.533 -1.283 9.473 1.00 0.00 29 CYS A CA 13
ATOM 10402 C C . CYS A 1 29 ? 0.590 -1.506 10.489 1.00 0.00 29 CYS A C 13
ATOM 10403 O O . CYS A 1 29 ? 0.371 -2.108 11.538 1.00 0.00 29 CYS A O 13
ATOM 10410 N N . ILE A 1 30 ? 1.767 -1.007 10.140 1.00 0.00 30 ILE A N 13
ATOM 10411 C CA . ILE A 1 30 ? 2.923 -1.143 11.008 1.00 0.00 30 ILE A CA 13
ATOM 10412 C C . ILE A 1 30 ? 2.693 -0.339 12.289 1.00 0.00 30 ILE A C 13
ATOM 10413 O O . ILE A 1 30 ? 3.451 -0.464 13.250 1.00 0.00 30 ILE A O 13
ATOM 10428 N N . ILE A 1 31 ? 1.643 0.469 12.261 1.00 0.00 31 ILE A N 13
ATOM 10429 C CA . ILE A 1 31 ? 1.302 1.294 13.408 1.00 0.00 31 ILE A CA 13
ATOM 10430 C C . ILE A 1 31 ? 0.607 0.430 14.463 1.00 0.00 31 ILE A C 13
ATOM 10431 O O . ILE A 1 31 ? 1.232 0.008 15.436 1.00 0.00 31 ILE A O 13
ATOM 10446 N N . CYS A 1 32 ? -0.676 0.193 14.235 1.00 0.00 32 CYS A N 13
ATOM 10447 C CA . CYS A 1 32 ? -1.463 -0.613 15.154 1.00 0.00 32 CYS A CA 13
ATOM 10448 C C . CYS A 1 32 ? -1.447 -2.060 14.659 1.00 0.00 32 CYS A C 13
ATOM 10449 O O . CYS A 1 32 ? -1.134 -2.977 15.417 1.00 0.00 32 CYS A O 13
ATOM 10456 N N . GLY A 1 33 ? -1.787 -2.221 13.388 1.00 0.00 33 GLY A N 13
ATOM 10457 C CA . GLY A 1 33 ? -1.816 -3.541 12.782 1.00 0.00 33 GLY A CA 13
ATOM 10458 C C . GLY A 1 33 ? -3.126 -3.769 12.027 1.00 0.00 33 GLY A C 13
ATOM 10459 O O . GLY A 1 33 ? -3.623 -4.893 11.964 1.00 0.00 33 GLY A O 13
ATOM 10463 N N . ARG A 1 34 ? -3.648 -2.686 11.472 1.00 0.00 34 ARG A N 13
ATOM 10464 C CA . ARG A 1 34 ? -4.892 -2.754 10.723 1.00 0.00 34 ARG A CA 13
ATOM 10465 C C . ARG A 1 34 ? -4.608 -3.042 9.248 1.00 0.00 34 ARG A C 13
ATOM 10466 O O . ARG A 1 34 ? -3.598 -2.594 8.707 1.00 0.00 34 ARG A O 13
ATOM 10483 N N . THR A 1 35 ? -5.518 -3.786 8.637 1.00 0.00 35 THR A N 13
ATOM 10484 C CA . THR A 1 35 ? -5.378 -4.139 7.234 1.00 0.00 35 THR A CA 13
ATOM 10485 C C . THR A 1 35 ? -5.424 -2.884 6.361 1.00 0.00 35 THR A C 13
ATOM 10486 O O . THR A 1 35 ? -6.384 -2.116 6.422 1.00 0.00 35 THR A O 13
ATOM 10497 N N . VAL A 1 36 ? -4.376 -2.712 5.570 1.00 0.00 36 VAL A N 13
ATOM 10498 C CA . VAL A 1 36 ? -4.285 -1.563 4.686 1.00 0.00 36 VAL A CA 13
ATOM 10499 C C . VAL A 1 36 ? -4.324 -2.038 3.232 1.00 0.00 36 VAL A C 13
ATOM 10500 O O . VAL A 1 36 ? -4.498 -1.235 2.317 1.00 0.00 36 VAL A O 13
ATOM 10513 N N . ALA A 1 37 ? -4.157 -3.342 3.065 1.00 0.00 37 ALA A N 13
ATOM 10514 C CA . ALA A 1 37 ? -4.171 -3.935 1.739 1.00 0.00 37 ALA A CA 13
ATOM 10515 C C . ALA A 1 37 ? -4.360 -5.448 1.862 1.00 0.00 37 ALA A C 13
ATOM 10516 O O . ALA A 1 37 ? -3.779 -6.079 2.743 1.00 0.00 37 ALA A O 13
ATOM 10523 N N . GLU A 1 38 ? -5.174 -5.986 0.966 1.00 0.00 38 GLU A N 13
ATOM 10524 C CA . GLU A 1 38 ? -5.446 -7.413 0.963 1.00 0.00 38 GLU A CA 13
ATOM 10525 C C . GLU A 1 38 ? -5.173 -8.003 -0.422 1.00 0.00 38 GLU A C 13
ATOM 10526 O O . GLU A 1 38 ? -5.571 -7.429 -1.434 1.00 0.00 38 GLU A O 13
ATOM 10537 N N . PRO A 1 39 ? -4.479 -9.172 -0.422 1.00 0.00 39 PRO A N 13
ATOM 10538 C CA . PRO A 1 39 ? -4.148 -9.846 -1.666 1.00 0.00 39 PRO A CA 13
ATOM 10539 C C . PRO A 1 39 ? -5.377 -10.536 -2.258 1.00 0.00 39 PRO A C 13
ATOM 10540 O O . PRO A 1 39 ? -5.438 -11.764 -2.314 1.00 0.00 39 PRO A O 13
ATOM 10548 N N . THR A 1 40 ? -6.327 -9.718 -2.688 1.00 0.00 40 THR A N 13
ATOM 10549 C CA . THR A 1 40 ? -7.551 -10.235 -3.276 1.00 0.00 40 THR A CA 13
ATOM 10550 C C . THR A 1 40 ? -7.246 -11.434 -4.176 1.00 0.00 40 THR A C 13
ATOM 10551 O O . THR A 1 40 ? -6.115 -11.601 -4.631 1.00 0.00 40 THR A O 13
ATOM 10562 N N . GLY A 1 41 ? -8.274 -12.236 -4.406 1.00 0.00 41 GLY A N 13
ATOM 10563 C CA . GLY A 1 41 ? -8.131 -13.415 -5.243 1.00 0.00 41 GLY A CA 13
ATOM 10564 C C . GLY A 1 41 ? -7.200 -13.137 -6.425 1.00 0.00 41 GLY A C 13
ATOM 10565 O O . GLY A 1 41 ? -6.224 -13.858 -6.635 1.00 0.00 41 GLY A O 13
ATOM 10569 N N . GLY A 1 42 ? -7.531 -12.091 -7.167 1.00 0.00 42 GLY A N 13
ATOM 10570 C CA . GLY A 1 42 ? -6.736 -11.709 -8.321 1.00 0.00 42 GLY A CA 13
ATOM 10571 C C . GLY A 1 42 ? -5.453 -10.995 -7.892 1.00 0.00 42 GLY A C 13
ATOM 10572 O O . GLY A 1 42 ? -4.659 -11.544 -7.130 1.00 0.00 42 GLY A O 13
ATOM 10576 N N . LYS A 1 43 ? -5.290 -9.782 -8.401 1.00 0.00 43 LYS A N 13
ATOM 10577 C CA . LYS A 1 43 ? -4.117 -8.988 -8.079 1.00 0.00 43 LYS A CA 13
ATOM 10578 C C . LYS A 1 43 ? -4.380 -8.192 -6.799 1.00 0.00 43 LYS A C 13
ATOM 10579 O O . LYS A 1 43 ? -5.471 -7.656 -6.611 1.00 0.00 43 LYS A O 13
ATOM 10593 N N . GLY A 1 44 ? -3.363 -8.140 -5.952 1.00 0.00 44 GLY A N 13
ATOM 10594 C CA . GLY A 1 44 ? -3.470 -7.419 -4.695 1.00 0.00 44 GLY A CA 13
ATOM 10595 C C . GLY A 1 44 ? -4.185 -6.081 -4.891 1.00 0.00 44 GLY A C 13
ATOM 10596 O O . GLY A 1 44 ? -3.954 -5.389 -5.881 1.00 0.00 44 GLY A O 13
ATOM 10600 N N . ASN A 1 45 ? -5.039 -5.757 -3.932 1.00 0.00 45 ASN A N 13
ATOM 10601 C CA . ASN A 1 45 ? -5.790 -4.514 -3.986 1.00 0.00 45 ASN A CA 13
ATOM 10602 C C . ASN A 1 45 ? -5.510 -3.698 -2.722 1.00 0.00 45 ASN A C 13
ATOM 10603 O O . ASN A 1 45 ? -5.516 -4.239 -1.617 1.00 0.00 45 ASN A O 13
ATOM 10613 N N . ILE A 1 46 ? -5.271 -2.411 -2.927 1.00 0.00 46 ILE A N 13
ATOM 10614 C CA . ILE A 1 46 ? -4.989 -1.516 -1.818 1.00 0.00 46 ILE A CA 13
ATOM 10615 C C . ILE A 1 46 ? -6.308 -1.022 -1.221 1.00 0.00 46 ILE A C 13
ATOM 10616 O O . ILE A 1 46 ? -7.127 -0.427 -1.921 1.00 0.00 46 ILE A O 13
ATOM 10631 N N . LYS A 1 47 ? -6.472 -1.284 0.068 1.00 0.00 47 LYS A N 13
ATOM 10632 C CA . LYS A 1 47 ? -7.678 -0.872 0.767 1.00 0.00 47 LYS A CA 13
ATOM 10633 C C . LYS A 1 47 ? -7.423 0.463 1.470 1.00 0.00 47 LYS A C 13
ATOM 10634 O O . LYS A 1 47 ? -7.947 0.707 2.556 1.00 0.00 47 LYS A O 13
ATOM 10648 N N . ALA A 1 48 ? -6.619 1.293 0.821 1.00 0.00 48 ALA A N 13
ATOM 10649 C CA . ALA A 1 48 ? -6.289 2.598 1.369 1.00 0.00 48 ALA A CA 13
ATOM 10650 C C . ALA A 1 48 ? -6.135 3.603 0.226 1.00 0.00 48 ALA A C 13
ATOM 10651 O O . ALA A 1 48 ? -6.042 3.216 -0.938 1.00 0.00 48 ALA A O 13
ATOM 10658 N N . GLU A 1 49 ? -6.114 4.875 0.598 1.00 0.00 49 GLU A N 13
ATOM 10659 C CA . GLU A 1 49 ? -5.972 5.938 -0.382 1.00 0.00 49 GLU A CA 13
ATOM 10660 C C . GLU A 1 49 ? -4.529 6.008 -0.884 1.00 0.00 49 GLU A C 13
ATOM 10661 O O . GLU A 1 49 ? -3.608 6.260 -0.109 1.00 0.00 49 GLU A O 13
ATOM 10672 N N . ILE A 1 50 ? -4.377 5.779 -2.181 1.00 0.00 50 ILE A N 13
ATOM 10673 C CA . ILE A 1 50 ? -3.062 5.813 -2.797 1.00 0.00 50 ILE A CA 13
ATOM 10674 C C . ILE A 1 50 ? -2.661 7.267 -3.055 1.00 0.00 50 ILE A C 13
ATOM 10675 O O . ILE A 1 50 ? -3.433 8.035 -3.629 1.00 0.00 50 ILE A O 13
ATOM 10690 N N . ILE A 1 51 ? -1.456 7.601 -2.619 1.00 0.00 51 ILE A N 13
ATOM 10691 C CA . ILE A 1 51 ? -0.943 8.950 -2.796 1.00 0.00 51 ILE A CA 13
ATOM 10692 C C . ILE A 1 51 ? -0.319 9.075 -4.187 1.00 0.00 51 ILE A C 13
ATOM 10693 O O . ILE A 1 51 ? -0.748 9.901 -4.991 1.00 0.00 51 ILE A O 13
ATOM 10708 N N . GLU A 1 52 ? 0.683 8.243 -4.428 1.00 0.00 52 GLU A N 13
ATOM 10709 C CA . GLU A 1 52 ? 1.370 8.251 -5.708 1.00 0.00 52 GLU A CA 13
ATOM 10710 C C . GLU A 1 52 ? 2.617 7.366 -5.647 1.00 0.00 52 GLU A C 13
ATOM 10711 O O . GLU A 1 52 ? 2.823 6.644 -4.672 1.00 0.00 52 GLU A O 13
ATOM 10722 N N . TYR A 1 53 ? 3.415 7.450 -6.701 1.00 0.00 53 TYR A N 13
ATOM 10723 C CA . TYR A 1 53 ? 4.636 6.665 -6.778 1.00 0.00 53 TYR A CA 13
ATOM 10724 C C . TYR A 1 53 ? 5.686 7.186 -5.796 1.00 0.00 53 TYR A C 13
ATOM 10725 O O . TYR A 1 53 ? 5.856 8.394 -5.647 1.00 0.00 53 TYR A O 13
ATOM 10742 N N . VAL A 1 54 ? 6.364 6.247 -5.151 1.00 0.00 54 VAL A N 13
ATOM 10743 C CA . VAL A 1 54 ? 7.393 6.596 -4.186 1.00 0.00 54 VAL A CA 13
ATOM 10744 C C . VAL A 1 54 ? 8.720 6.804 -4.917 1.00 0.00 54 VAL A C 13
ATOM 10745 O O . VAL A 1 54 ? 8.830 6.516 -6.108 1.00 0.00 54 VAL A O 13
ATOM 10758 N N . ASP A 1 55 ? 9.697 7.303 -4.173 1.00 0.00 55 ASP A N 13
ATOM 10759 C CA . ASP A 1 55 ? 11.013 7.553 -4.735 1.00 0.00 55 ASP A CA 13
ATOM 10760 C C . ASP A 1 55 ? 11.986 6.480 -4.242 1.00 0.00 55 ASP A C 13
ATOM 10761 O O . ASP A 1 55 ? 13.063 6.304 -4.809 1.00 0.00 55 ASP A O 13
ATOM 10770 N N . GLN A 1 56 ? 11.571 5.789 -3.189 1.00 0.00 56 GLN A N 13
ATOM 10771 C CA . GLN A 1 56 ? 12.393 4.738 -2.613 1.00 0.00 56 GLN A CA 13
ATOM 10772 C C . GLN A 1 56 ? 12.354 3.490 -3.498 1.00 0.00 56 GLN A C 13
ATOM 10773 O O . GLN A 1 56 ? 11.692 2.509 -3.165 1.00 0.00 56 GLN A O 13
ATOM 10785 N N . ILE A 1 57 ? 13.074 3.568 -4.607 1.00 0.00 57 ILE A N 13
ATOM 10786 C CA . ILE A 1 57 ? 13.132 2.457 -5.542 1.00 0.00 57 ILE A CA 13
ATOM 10787 C C . ILE A 1 57 ? 13.599 1.200 -4.805 1.00 0.00 57 ILE A C 13
ATOM 10788 O O . ILE A 1 57 ? 14.021 1.273 -3.651 1.00 0.00 57 ILE A O 13
ATOM 10803 N N . GLU A 1 58 ? 13.509 0.077 -5.502 1.00 0.00 58 GLU A N 13
ATOM 10804 C CA . GLU A 1 58 ? 13.918 -1.195 -4.928 1.00 0.00 58 GLU A CA 13
ATOM 10805 C C . GLU A 1 58 ? 15.435 -1.363 -5.038 1.00 0.00 58 GLU A C 13
ATOM 10806 O O . GLU A 1 58 ? 16.127 -0.476 -5.536 1.00 0.00 58 GLU A O 13
ATOM 10817 N N . MET A 1 1 ? 11.102 -4.208 -14.868 1.00 0.00 1 MET A N 14
ATOM 10818 C CA . MET A 1 1 ? 10.858 -5.594 -14.509 1.00 0.00 1 MET A CA 14
ATOM 10819 C C . MET A 1 1 ? 10.423 -5.713 -13.047 1.00 0.00 1 MET A C 14
ATOM 10820 O O . MET A 1 1 ? 9.518 -6.482 -12.725 1.00 0.00 1 MET A O 14
ATOM 10832 N N . HIS A 1 2 ? 11.088 -4.942 -12.200 1.00 0.00 2 HIS A N 14
ATOM 10833 C CA . HIS A 1 2 ? 10.782 -4.952 -10.780 1.00 0.00 2 HIS A CA 14
ATOM 10834 C C . HIS A 1 2 ? 9.471 -4.201 -10.532 1.00 0.00 2 HIS A C 14
ATOM 10835 O O . HIS A 1 2 ? 9.230 -3.152 -11.129 1.00 0.00 2 HIS A O 14
ATOM 10848 N N . SER A 1 3 ? 8.660 -4.766 -9.651 1.00 0.00 3 SER A N 14
ATOM 10849 C CA . SER A 1 3 ? 7.380 -4.164 -9.318 1.00 0.00 3 SER A CA 14
ATOM 10850 C C . SER A 1 3 ? 7.540 -2.650 -9.161 1.00 0.00 3 SER A C 14
ATOM 10851 O O . SER A 1 3 ? 8.650 -2.156 -8.966 1.00 0.00 3 SER A O 14
ATOM 10858 N N . ARG A 1 4 ? 6.415 -1.955 -9.253 1.00 0.00 4 ARG A N 14
ATOM 10859 C CA . ARG A 1 4 ? 6.417 -0.508 -9.124 1.00 0.00 4 ARG A CA 14
ATOM 10860 C C . ARG A 1 4 ? 6.235 -0.105 -7.659 1.00 0.00 4 ARG A C 14
ATOM 10861 O O . ARG A 1 4 ? 5.940 -0.947 -6.812 1.00 0.00 4 ARG A O 14
ATOM 10878 N N . PHE A 1 5 ? 6.420 1.182 -7.406 1.00 0.00 5 PHE A N 14
ATOM 10879 C CA . PHE A 1 5 ? 6.280 1.707 -6.059 1.00 0.00 5 PHE A CA 14
ATOM 10880 C C . PHE A 1 5 ? 5.063 2.628 -5.952 1.00 0.00 5 PHE A C 14
ATOM 10881 O O . PHE A 1 5 ? 4.812 3.436 -6.845 1.00 0.00 5 PHE A O 14
ATOM 10897 N N . VAL A 1 6 ? 4.339 2.474 -4.852 1.00 0.00 6 VAL A N 14
ATOM 10898 C CA . VAL A 1 6 ? 3.155 3.283 -4.618 1.00 0.00 6 VAL A CA 14
ATOM 10899 C C . VAL A 1 6 ? 3.053 3.610 -3.127 1.00 0.00 6 VAL A C 14
ATOM 10900 O O . VAL A 1 6 ? 3.061 2.709 -2.288 1.00 0.00 6 VAL A O 14
ATOM 10913 N N . LYS A 1 7 ? 2.958 4.899 -2.841 1.00 0.00 7 LYS A N 14
ATOM 10914 C CA . LYS A 1 7 ? 2.855 5.356 -1.466 1.00 0.00 7 LYS A CA 14
ATOM 10915 C C . LYS A 1 7 ? 1.378 5.488 -1.086 1.00 0.00 7 LYS A C 14
ATOM 10916 O O . LYS A 1 7 ? 0.619 6.179 -1.763 1.00 0.00 7 LYS A O 14
ATOM 10930 N N . VAL A 1 8 ? 1.016 4.813 -0.005 1.00 0.00 8 VAL A N 14
ATOM 10931 C CA . VAL A 1 8 ? -0.356 4.847 0.473 1.00 0.00 8 VAL A CA 14
ATOM 10932 C C . VAL A 1 8 ? -0.382 5.405 1.897 1.00 0.00 8 VAL A C 14
ATOM 10933 O O . VAL A 1 8 ? 0.659 5.521 2.541 1.00 0.00 8 VAL A O 14
ATOM 10946 N N . LYS A 1 9 ? -1.584 5.736 2.347 1.00 0.00 9 LYS A N 14
ATOM 10947 C CA . LYS A 1 9 ? -1.760 6.279 3.683 1.00 0.00 9 LYS A CA 14
ATOM 10948 C C . LYS A 1 9 ? -2.949 5.592 4.356 1.00 0.00 9 LYS A C 14
ATOM 10949 O O . LYS A 1 9 ? -4.022 5.480 3.763 1.00 0.00 9 LYS A O 14
ATOM 10963 N N . CYS A 1 10 ? -2.719 5.151 5.583 1.00 0.00 10 CYS A N 14
ATOM 10964 C CA . CYS A 1 10 ? -3.760 4.478 6.343 1.00 0.00 10 CYS A CA 14
ATOM 10965 C C . CYS A 1 10 ? -4.818 5.512 6.731 1.00 0.00 10 CYS A C 14
ATOM 10966 O O . CYS A 1 10 ? -4.492 6.565 7.276 1.00 0.00 10 CYS A O 14
ATOM 10973 N N . PRO A 1 11 ? -6.097 5.168 6.424 1.00 0.00 11 PRO A N 14
ATOM 10974 C CA . PRO A 1 11 ? -7.206 6.054 6.734 1.00 0.00 11 PRO A CA 14
ATOM 10975 C C . PRO A 1 11 ? -7.521 6.035 8.232 1.00 0.00 11 PRO A C 14
ATOM 10976 O O . PRO A 1 11 ? -7.904 7.056 8.802 1.00 0.00 11 PRO A O 14
ATOM 10984 N N . ASP A 1 12 ? -7.351 4.862 8.825 1.00 0.00 12 ASP A N 14
ATOM 10985 C CA . ASP A 1 12 ? -7.612 4.697 10.244 1.00 0.00 12 ASP A CA 14
ATOM 10986 C C . ASP A 1 12 ? -6.372 5.112 11.039 1.00 0.00 12 ASP A C 14
ATOM 10987 O O . ASP A 1 12 ? -6.487 5.755 12.083 1.00 0.00 12 ASP A O 14
ATOM 10996 N N . CYS A 1 13 ? -5.217 4.729 10.516 1.00 0.00 13 CYS A N 14
ATOM 10997 C CA . CYS A 1 13 ? -3.958 5.055 11.164 1.00 0.00 13 CYS A CA 14
ATOM 10998 C C . CYS A 1 13 ? -3.603 6.504 10.826 1.00 0.00 13 CYS A C 14
ATOM 10999 O O . CYS A 1 13 ? -2.945 7.185 11.611 1.00 0.00 13 CYS A O 14
ATOM 11006 N N . GLU A 1 14 ? -4.057 6.933 9.657 1.00 0.00 14 GLU A N 14
ATOM 11007 C CA . GLU A 1 14 ? -3.796 8.289 9.205 1.00 0.00 14 GLU A CA 14
ATOM 11008 C C . GLU A 1 14 ? -2.302 8.481 8.935 1.00 0.00 14 GLU A C 14
ATOM 11009 O O . GLU A 1 14 ? -1.849 9.600 8.699 1.00 0.00 14 GLU A O 14
ATOM 11020 N N . HIS A 1 15 ? -1.578 7.371 8.977 1.00 0.00 15 HIS A N 14
ATOM 11021 C CA . HIS A 1 15 ? -0.146 7.402 8.739 1.00 0.00 15 HIS A CA 14
ATOM 11022 C C . HIS A 1 15 ? 0.141 7.031 7.283 1.00 0.00 15 HIS A C 14
ATOM 11023 O O . HIS A 1 15 ? -0.623 6.289 6.666 1.00 0.00 15 HIS A O 14
ATOM 11036 N N . GLU A 1 16 ? 1.244 7.562 6.775 1.00 0.00 16 GLU A N 14
ATOM 11037 C CA . GLU A 1 16 ? 1.640 7.295 5.404 1.00 0.00 16 GLU A CA 14
ATOM 11038 C C . GLU A 1 16 ? 2.552 6.068 5.344 1.00 0.00 16 GLU A C 14
ATOM 11039 O O . GLU A 1 16 ? 3.432 5.902 6.188 1.00 0.00 16 GLU A O 14
ATOM 11050 N N . GLN A 1 17 ? 2.310 5.239 4.339 1.00 0.00 17 GLN A N 14
ATOM 11051 C CA . GLN A 1 17 ? 3.099 4.032 4.159 1.00 0.00 17 GLN A CA 14
ATOM 11052 C C . GLN A 1 17 ? 3.345 3.775 2.670 1.00 0.00 17 GLN A C 14
ATOM 11053 O O . GLN A 1 17 ? 2.621 4.291 1.821 1.00 0.00 17 GLN A O 14
ATOM 11065 N N . VAL A 1 18 ? 4.369 2.980 2.401 1.00 0.00 18 VAL A N 14
ATOM 11066 C CA . VAL A 1 18 ? 4.719 2.649 1.031 1.00 0.00 18 VAL A CA 14
ATOM 11067 C C . VAL A 1 18 ? 4.714 1.129 0.860 1.00 0.00 18 VAL A C 14
ATOM 11068 O O . VAL A 1 18 ? 5.520 0.429 1.471 1.00 0.00 18 VAL A O 14
ATOM 11081 N N . ILE A 1 19 ?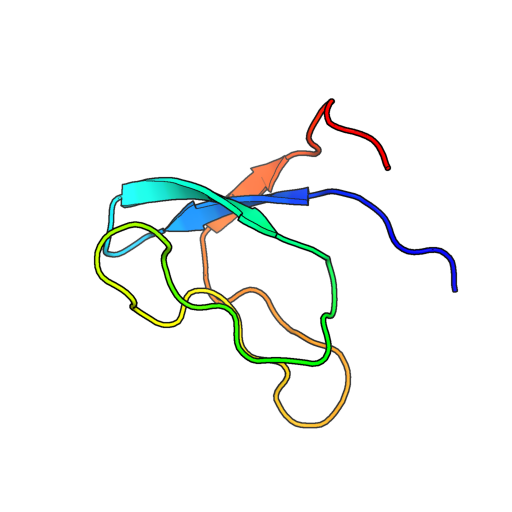 3.796 0.663 0.025 1.00 0.00 19 ILE A N 14
ATOM 11082 C CA . ILE A 1 19 ? 3.676 -0.762 -0.234 1.00 0.00 19 ILE A CA 14
ATOM 11083 C C . ILE A 1 19 ? 3.751 -1.010 -1.742 1.00 0.00 19 ILE A C 14
ATOM 11084 O O . ILE A 1 19 ? 3.652 -0.075 -2.534 1.00 0.00 19 ILE A O 14
ATOM 11099 N N . PHE A 1 20 ? 3.924 -2.276 -2.093 1.00 0.00 20 PHE A N 14
ATOM 11100 C CA . PHE A 1 20 ? 4.014 -2.659 -3.492 1.00 0.00 20 PHE A CA 14
ATOM 11101 C C . PHE A 1 20 ? 2.624 -2.905 -4.083 1.00 0.00 20 PHE A C 14
ATOM 11102 O O . PHE A 1 20 ? 1.694 -3.264 -3.363 1.00 0.00 20 PHE A O 14
ATOM 11118 N N . ASP A 1 21 ? 2.527 -2.701 -5.389 1.00 0.00 21 ASP A N 14
ATOM 11119 C CA . ASP A 1 21 ? 1.267 -2.897 -6.084 1.00 0.00 21 ASP A CA 14
ATOM 11120 C C . ASP A 1 21 ? 1.150 -4.360 -6.518 1.00 0.00 21 ASP A C 14
ATOM 11121 O O . ASP A 1 21 ? 0.595 -4.656 -7.575 1.00 0.00 21 ASP A O 14
ATOM 11130 N N . HIS A 1 22 ? 1.681 -5.237 -5.679 1.00 0.00 22 HIS A N 14
ATOM 11131 C CA . HIS A 1 22 ? 1.644 -6.661 -5.962 1.00 0.00 22 HIS A CA 14
ATOM 11132 C C . HIS A 1 22 ? 2.239 -7.434 -4.783 1.00 0.00 22 HIS A C 14
ATOM 11133 O O . HIS A 1 22 ? 3.243 -8.129 -4.936 1.00 0.00 22 HIS A O 14
ATOM 11146 N N . PRO A 1 23 ? 1.578 -7.286 -3.604 1.00 0.00 23 PRO A N 14
ATOM 11147 C CA . PRO A 1 23 ? 2.032 -7.961 -2.401 1.00 0.00 23 PRO A CA 14
ATOM 11148 C C . PRO A 1 23 ? 1.687 -9.451 -2.445 1.00 0.00 23 PRO A C 14
ATOM 11149 O O . PRO A 1 23 ? 2.542 -10.298 -2.193 1.00 0.00 23 PRO A O 14
ATOM 11157 N N . SER A 1 24 ? 0.432 -9.725 -2.768 1.00 0.00 24 SER A N 14
ATOM 11158 C CA . SER A 1 24 ? -0.038 -11.098 -2.849 1.00 0.00 24 SER A CA 14
ATOM 11159 C C . SER A 1 24 ? -0.559 -11.554 -1.484 1.00 0.00 24 SER A C 14
ATOM 11160 O O . SER A 1 24 ? -1.549 -12.279 -1.405 1.00 0.00 24 SER A O 14
ATOM 11167 N N . THR A 1 25 ? 0.131 -11.110 -0.445 1.00 0.00 25 THR A N 14
ATOM 11168 C CA . THR A 1 25 ? -0.250 -11.464 0.912 1.00 0.00 25 THR A CA 14
ATOM 11169 C C . THR A 1 25 ? -0.916 -10.274 1.606 1.00 0.00 25 THR A C 14
ATOM 11170 O O . THR A 1 25 ? -0.789 -9.137 1.155 1.00 0.00 25 THR A O 14
ATOM 11181 N N . ILE A 1 26 ? -1.612 -10.578 2.692 1.00 0.00 26 ILE A N 14
ATOM 11182 C CA . ILE A 1 26 ? -2.299 -9.548 3.452 1.00 0.00 26 ILE A CA 14
ATOM 11183 C C . ILE A 1 26 ? -1.269 -8.580 4.038 1.00 0.00 26 ILE A C 14
ATOM 11184 O O . ILE A 1 26 ? -0.216 -9.003 4.514 1.00 0.00 26 ILE A O 14
ATOM 11199 N N . VAL A 1 27 ? -1.609 -7.301 3.984 1.00 0.00 27 VAL A N 14
ATOM 11200 C CA . VAL A 1 27 ? -0.726 -6.270 4.505 1.00 0.00 27 VAL A CA 14
ATOM 11201 C C . VAL A 1 27 ? -1.388 -5.597 5.708 1.00 0.00 27 VAL A C 14
ATOM 11202 O O . VAL A 1 27 ? -2.422 -4.945 5.568 1.00 0.00 27 VAL A O 14
ATOM 11215 N N . LYS A 1 28 ? -0.766 -5.777 6.864 1.00 0.00 28 LYS A N 14
ATOM 11216 C CA . LYS A 1 28 ? -1.283 -5.195 8.091 1.00 0.00 28 LYS A CA 14
ATOM 11217 C C . LYS A 1 28 ? -0.460 -3.955 8.447 1.00 0.00 28 LYS A C 14
ATOM 11218 O O . LYS A 1 28 ? 0.757 -3.943 8.277 1.00 0.00 28 LYS A O 14
ATOM 11232 N N . CYS A 1 29 ? -1.159 -2.941 8.938 1.00 0.00 29 CYS A N 14
ATOM 11233 C CA . CYS A 1 29 ? -0.509 -1.700 9.320 1.00 0.00 29 CYS A CA 14
ATOM 11234 C C . CYS A 1 29 ? 0.600 -2.028 10.321 1.00 0.00 29 CYS A C 14
ATOM 11235 O O . CYS A 1 29 ? 0.341 -2.611 11.372 1.00 0.00 29 CYS A O 14
ATOM 11242 N N . ILE A 1 30 ? 1.814 -1.637 9.959 1.00 0.00 30 ILE A N 14
ATOM 11243 C CA . ILE A 1 30 ? 2.964 -1.881 10.813 1.00 0.00 30 ILE A CA 14
ATOM 11244 C C . ILE A 1 30 ? 2.801 -1.101 12.118 1.00 0.00 30 ILE A C 14
ATOM 11245 O O . ILE A 1 30 ? 3.544 -1.319 13.074 1.00 0.00 30 ILE A O 14
ATOM 11260 N N . ILE A 1 31 ? 1.822 -0.208 12.118 1.00 0.00 31 ILE A N 14
ATOM 11261 C CA . ILE A 1 31 ? 1.551 0.606 13.290 1.00 0.00 31 ILE A CA 14
ATOM 11262 C C . ILE A 1 31 ? 0.800 -0.233 14.326 1.00 0.00 31 ILE A C 14
ATOM 11263 O O . ILE A 1 31 ? 1.395 -0.721 15.286 1.00 0.00 31 ILE A O 14
ATOM 11278 N N . CYS A 1 32 ? -0.498 -0.375 14.097 1.00 0.00 32 CYS A N 14
ATOM 11279 C CA . CYS A 1 32 ? -1.337 -1.147 14.998 1.00 0.00 32 CYS A CA 14
ATOM 11280 C C . CYS A 1 32 ? -1.418 -2.580 14.468 1.00 0.00 32 CYS A C 14
ATOM 11281 O O . CYS A 1 32 ? -1.186 -3.533 15.210 1.00 0.00 32 CYS A O 14
ATOM 11288 N N . GLY A 1 33 ? -1.748 -2.688 13.189 1.00 0.00 33 GLY A N 14
ATOM 11289 C CA . GLY A 1 33 ? -1.863 -3.989 12.553 1.00 0.00 33 GLY A CA 14
ATOM 11290 C C . GLY A 1 33 ? -3.191 -4.117 11.804 1.00 0.00 33 GLY A C 14
ATOM 11291 O O . GLY A 1 33 ? -3.750 -5.209 11.707 1.00 0.00 33 GLY A O 14
ATOM 11295 N N . ARG A 1 34 ? -3.660 -2.987 11.295 1.00 0.00 34 ARG A N 14
ATOM 11296 C CA . ARG A 1 34 ? -4.912 -2.960 10.559 1.00 0.00 34 ARG A CA 14
ATOM 11297 C C . ARG A 1 34 ? -4.657 -3.205 9.071 1.00 0.00 34 ARG A C 14
ATOM 11298 O O . ARG A 1 34 ? -3.625 -2.799 8.539 1.00 0.00 34 ARG A O 14
ATOM 11315 N N . THR A 1 35 ? -5.617 -3.866 8.440 1.00 0.00 35 THR A N 14
ATOM 11316 C CA . THR A 1 35 ? -5.510 -4.170 7.023 1.00 0.00 35 THR A CA 14
ATOM 11317 C C . THR A 1 35 ? -5.529 -2.881 6.199 1.00 0.00 35 THR A C 14
ATOM 11318 O O . THR A 1 35 ? -6.464 -2.088 6.302 1.00 0.00 35 THR A O 14
ATOM 11329 N N . VAL A 1 36 ? -4.487 -2.713 5.399 1.00 0.00 36 VAL A N 14
ATOM 11330 C CA . VAL A 1 36 ? -4.373 -1.534 4.557 1.00 0.00 36 VAL A CA 14
ATOM 11331 C C . VAL A 1 36 ? -4.453 -1.953 3.087 1.00 0.00 36 VAL A C 14
ATOM 11332 O O . VAL A 1 36 ? -4.873 -1.169 2.237 1.00 0.00 36 VAL A O 14
ATOM 11345 N N . ALA A 1 37 ? -4.043 -3.186 2.834 1.00 0.00 37 ALA A N 14
ATOM 11346 C CA . ALA A 1 37 ? -4.063 -3.718 1.481 1.00 0.00 37 ALA A CA 14
ATOM 11347 C C . ALA A 1 37 ? -4.412 -5.207 1.528 1.00 0.00 37 ALA A C 14
ATOM 11348 O O . ALA A 1 37 ? -3.912 -5.938 2.381 1.00 0.00 37 ALA A O 14
ATOM 11355 N N . GLU A 1 38 ? -5.267 -5.612 0.601 1.00 0.00 38 GLU A N 14
ATOM 11356 C CA . GLU A 1 38 ? -5.689 -7.001 0.526 1.00 0.00 38 GLU A CA 14
ATOM 11357 C C . GLU A 1 38 ? -5.395 -7.570 -0.864 1.00 0.00 38 GLU A C 14
ATOM 11358 O O . GLU A 1 38 ? -5.609 -6.898 -1.871 1.00 0.00 38 GLU A O 14
ATOM 11369 N N . PRO A 1 39 ? -4.898 -8.835 -0.872 1.00 0.00 39 PRO A N 14
ATOM 11370 C CA . PRO A 1 39 ? -4.573 -9.503 -2.122 1.00 0.00 39 PRO A CA 14
ATOM 11371 C C . PRO A 1 39 ? -5.841 -9.959 -2.846 1.00 0.00 39 PRO A C 14
ATOM 1137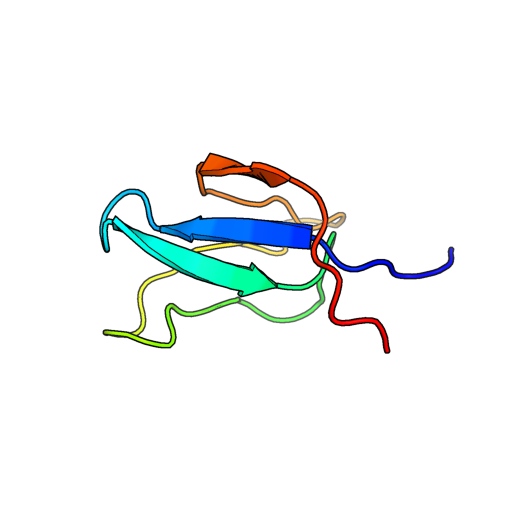2 O O . PRO A 1 39 ? -5.795 -10.316 -4.022 1.00 0.00 39 PRO A O 14
ATOM 11380 N N . THR A 1 40 ? -6.945 -9.932 -2.113 1.00 0.00 40 THR A N 14
ATOM 11381 C CA . THR A 1 40 ? -8.224 -10.339 -2.669 1.00 0.00 40 THR A CA 14
ATOM 11382 C C . THR A 1 40 ? -8.046 -11.556 -3.579 1.00 0.00 40 THR A C 14
ATOM 11383 O O . THR A 1 40 ? -8.723 -11.678 -4.598 1.00 0.00 40 THR A O 14
ATOM 11394 N N . GLY A 1 41 ? -7.132 -12.428 -3.176 1.00 0.00 41 GLY A N 14
ATOM 11395 C CA . GLY A 1 41 ? -6.858 -13.632 -3.941 1.00 0.00 41 GLY A CA 14
ATOM 11396 C C . GLY A 1 41 ? -6.435 -13.288 -5.372 1.00 0.00 41 GLY A C 14
ATOM 11397 O O . GLY A 1 41 ? -7.257 -13.306 -6.287 1.00 0.00 41 GLY A O 14
ATOM 11401 N N . GLY A 1 42 ? -5.154 -12.982 -5.519 1.00 0.00 42 GLY A N 14
ATOM 11402 C CA . GLY A 1 42 ? -4.614 -12.635 -6.822 1.00 0.00 42 GLY A CA 14
ATOM 11403 C C . GLY A 1 42 ? -4.128 -11.183 -6.845 1.00 0.00 42 GLY A C 14
ATOM 11404 O O . GLY A 1 42 ? -3.319 -10.783 -6.010 1.00 0.00 42 GLY A O 14
ATOM 11408 N N . LYS A 1 43 ? -4.643 -10.436 -7.809 1.00 0.00 43 LYS A N 14
ATOM 11409 C CA . LYS A 1 43 ? -4.272 -9.039 -7.953 1.00 0.00 43 LYS A CA 14
ATOM 11410 C C . LYS A 1 43 ? -4.441 -8.331 -6.606 1.00 0.00 43 LYS A C 14
ATOM 11411 O O . LYS A 1 43 ? -5.502 -8.408 -5.989 1.00 0.00 43 LYS A O 14
ATOM 11425 N N . GLY A 1 44 ? -3.378 -7.657 -6.192 1.00 0.00 44 GLY A N 14
ATOM 11426 C CA . GLY A 1 44 ? -3.394 -6.936 -4.930 1.00 0.00 44 GLY A CA 14
ATOM 11427 C C . GLY A 1 44 ? -4.021 -5.551 -5.099 1.00 0.00 44 GLY A C 14
ATOM 11428 O O . GLY A 1 44 ? -3.693 -4.827 -6.038 1.00 0.00 44 GLY A O 14
ATOM 11432 N N . ASN A 1 45 ? -4.913 -5.223 -4.175 1.00 0.00 45 ASN A N 14
ATOM 11433 C CA . ASN A 1 45 ? -5.588 -3.937 -4.209 1.00 0.00 45 ASN A CA 14
ATOM 11434 C C . ASN A 1 45 ? -5.380 -3.221 -2.873 1.00 0.00 45 ASN A C 14
ATOM 11435 O O . ASN A 1 45 ? -5.497 -3.832 -1.812 1.00 0.00 45 ASN A O 14
ATOM 11445 N N . ILE A 1 46 ? -5.077 -1.935 -2.969 1.00 0.00 46 ILE A N 14
ATOM 11446 C CA . ILE A 1 46 ? -4.852 -1.129 -1.782 1.00 0.00 46 ILE A CA 14
ATOM 11447 C C . ILE A 1 46 ? -6.199 -0.674 -1.216 1.00 0.00 46 ILE A C 14
ATOM 11448 O O . ILE A 1 46 ? -6.987 -0.040 -1.915 1.00 0.00 46 ILE A O 14
ATOM 11463 N N . LYS A 1 47 ? -6.421 -1.017 0.045 1.00 0.00 47 LYS A N 14
ATOM 11464 C CA . LYS A 1 47 ? -7.659 -0.652 0.712 1.00 0.00 47 LYS A CA 14
ATOM 11465 C C . LYS A 1 47 ? -7.445 0.639 1.505 1.00 0.00 47 LYS A C 14
ATOM 11466 O O . LYS A 1 47 ? -7.964 0.785 2.611 1.00 0.00 47 LYS A O 14
ATOM 11480 N N . ALA A 1 48 ? -6.680 1.542 0.909 1.00 0.00 48 ALA A N 14
ATOM 11481 C CA . ALA A 1 48 ? -6.392 2.816 1.545 1.00 0.00 48 ALA A CA 14
ATOM 11482 C C . ALA A 1 48 ? -6.290 3.904 0.474 1.00 0.00 48 ALA A C 14
ATOM 11483 O O . ALA A 1 48 ? -6.227 3.605 -0.717 1.00 0.00 48 ALA A O 14
ATOM 11490 N N . GLU A 1 49 ? -6.276 5.146 0.938 1.00 0.00 49 GLU A N 14
ATOM 11491 C CA . GLU A 1 49 ? -6.183 6.280 0.036 1.00 0.00 49 GLU A CA 14
ATOM 11492 C C . GLU A 1 49 ? -4.766 6.392 -0.532 1.00 0.00 49 GLU A C 14
ATOM 11493 O O . GLU A 1 49 ? -3.829 6.728 0.192 1.00 0.00 49 GLU A O 14
ATOM 11504 N N . ILE A 1 50 ? -4.653 6.105 -1.820 1.00 0.00 50 ILE A N 14
ATOM 11505 C CA . ILE A 1 50 ? -3.366 6.169 -2.492 1.00 0.00 50 ILE A CA 14
ATOM 11506 C C . ILE A 1 50 ? -2.941 7.633 -2.630 1.00 0.00 50 ILE A C 14
ATOM 11507 O O . ILE A 1 50 ? -3.751 8.488 -2.980 1.00 0.00 50 ILE A O 14
ATOM 11522 N N . ILE A 1 51 ? -1.669 7.874 -2.345 1.00 0.00 51 ILE A N 14
ATOM 11523 C CA . ILE A 1 51 ? -1.126 9.220 -2.434 1.00 0.00 51 ILE A CA 14
ATOM 11524 C C . ILE A 1 51 ? -0.587 9.456 -3.846 1.00 0.00 51 ILE A C 14
ATOM 11525 O O . ILE A 1 51 ? -1.240 10.103 -4.663 1.00 0.00 51 ILE A O 14
ATOM 11540 N N . GLU A 1 52 ? 0.600 8.919 -4.089 1.00 0.00 52 GLU A N 14
ATOM 11541 C CA . GLU A 1 52 ? 1.234 9.062 -5.388 1.00 0.00 52 GLU A CA 14
ATOM 11542 C C . GLU A 1 52 ? 2.419 8.103 -5.510 1.00 0.00 52 GLU A C 14
ATOM 11543 O O . GLU A 1 52 ? 2.651 7.281 -4.624 1.00 0.00 52 GLU A O 14
ATOM 11554 N N . TYR A 1 53 ? 3.139 8.238 -6.614 1.00 0.00 53 TYR A N 14
ATOM 11555 C CA . TYR A 1 53 ? 4.295 7.393 -6.862 1.00 0.00 53 TYR A CA 14
ATOM 11556 C C . TYR A 1 53 ? 5.452 7.759 -5.931 1.00 0.00 53 TYR A C 14
ATOM 11557 O O . TYR A 1 53 ? 5.767 8.936 -5.761 1.00 0.00 53 TYR A O 14
ATOM 11574 N N . VAL A 1 54 ? 6.055 6.730 -5.354 1.00 0.00 54 VAL A N 14
ATOM 11575 C CA . VAL A 1 54 ? 7.171 6.929 -4.446 1.00 0.00 54 VAL A CA 14
ATOM 11576 C C . VAL A 1 54 ? 8.470 6.999 -5.249 1.00 0.00 54 VAL A C 14
ATOM 11577 O O . VAL A 1 54 ? 8.464 6.812 -6.465 1.00 0.00 54 VAL A O 14
ATOM 11590 N N . ASP A 1 55 ? 9.555 7.271 -4.537 1.00 0.00 55 ASP A N 14
ATOM 11591 C CA . ASP A 1 55 ? 10.860 7.369 -5.169 1.00 0.00 55 ASP A CA 14
ATOM 11592 C C . ASP A 1 55 ? 11.705 6.157 -4.774 1.00 0.00 55 ASP A C 14
ATOM 11593 O O . ASP A 1 55 ? 12.714 5.864 -5.413 1.00 0.00 55 ASP A O 14
ATOM 11602 N N . GLN A 1 56 ? 11.261 5.484 -3.722 1.00 0.00 56 GLN A N 14
ATOM 11603 C CA . GLN A 1 56 ? 11.965 4.310 -3.234 1.00 0.00 56 GLN A CA 14
ATOM 11604 C C . GLN A 1 56 ? 11.706 3.115 -4.153 1.00 0.00 56 GLN A C 14
ATOM 11605 O O . GLN A 1 56 ? 10.719 2.401 -3.987 1.00 0.00 56 GLN A O 14
ATOM 11617 N N . ILE A 1 57 ? 12.612 2.934 -5.104 1.00 0.00 57 ILE A N 14
ATOM 11618 C CA . ILE A 1 57 ? 12.493 1.838 -6.050 1.00 0.00 57 ILE A CA 14
ATOM 11619 C C . ILE A 1 57 ? 13.057 0.562 -5.420 1.00 0.00 57 ILE A C 14
ATOM 11620 O O . ILE A 1 57 ? 13.718 0.617 -4.384 1.00 0.00 57 ILE A O 14
ATOM 11635 N N . GLU A 1 58 ? 12.774 -0.557 -6.071 1.00 0.00 58 GLU A N 14
ATOM 11636 C CA . GLU A 1 58 ? 13.244 -1.844 -5.587 1.00 0.00 58 GLU A CA 14
ATOM 11637 C C . GLU A 1 58 ? 14.588 -2.193 -6.229 1.00 0.00 58 GLU A C 14
ATOM 11638 O O . GLU A 1 58 ? 14.637 -2.630 -7.377 1.00 0.00 58 GLU A O 14
ATOM 11649 N N . MET A 1 1 ? 9.283 -6.968 -15.330 1.00 0.00 1 MET A N 15
ATOM 11650 C CA . MET A 1 1 ? 10.061 -6.373 -14.257 1.00 0.00 1 MET A CA 15
ATOM 11651 C C . MET A 1 1 ? 9.348 -6.527 -12.912 1.00 0.00 1 MET A C 15
ATOM 11652 O O . MET A 1 1 ? 8.229 -7.033 -12.853 1.00 0.00 1 MET A O 15
ATOM 11664 N N . HIS A 1 2 ? 10.027 -6.081 -11.865 1.00 0.00 2 HIS A N 15
ATOM 11665 C CA . HIS A 1 2 ? 9.473 -6.163 -10.524 1.00 0.00 2 HIS A CA 15
ATOM 11666 C C . HIS A 1 2 ? 8.376 -5.110 -10.357 1.00 0.00 2 HIS A C 15
ATOM 11667 O O . HIS A 1 2 ? 8.513 -3.984 -10.833 1.00 0.00 2 HIS A O 15
ATOM 11680 N N . SER A 1 3 ? 7.311 -5.513 -9.679 1.00 0.00 3 SER A N 15
ATOM 11681 C CA . SER A 1 3 ? 6.191 -4.618 -9.442 1.00 0.00 3 SER A CA 15
ATOM 11682 C C . SER A 1 3 ? 6.701 -3.202 -9.170 1.00 0.00 3 SER A C 15
ATOM 11683 O O . SER A 1 3 ? 7.835 -3.020 -8.731 1.00 0.00 3 SER A O 15
ATOM 11690 N N . ARG A 1 4 ? 5.838 -2.235 -9.443 1.00 0.00 4 ARG A N 15
ATOM 11691 C CA . ARG A 1 4 ? 6.186 -0.840 -9.234 1.00 0.00 4 ARG A CA 15
ATOM 11692 C C . ARG A 1 4 ? 5.951 -0.446 -7.775 1.00 0.00 4 ARG A C 15
ATOM 11693 O O . ARG A 1 4 ? 5.355 -1.207 -7.011 1.00 0.00 4 ARG A O 15
ATOM 11710 N N . PHE A 1 5 ? 6.428 0.740 -7.429 1.00 0.00 5 PHE A N 15
ATOM 11711 C CA . PHE A 1 5 ? 6.276 1.243 -6.075 1.00 0.00 5 PHE A CA 15
ATOM 11712 C C . PHE A 1 5 ? 5.141 2.265 -5.993 1.00 0.00 5 PHE A C 15
ATOM 11713 O O . PHE A 1 5 ? 4.957 3.067 -6.907 1.00 0.00 5 PHE A O 15
ATOM 11729 N N . VAL A 1 6 ? 4.409 2.202 -4.891 1.00 0.00 6 VAL A N 15
ATOM 11730 C CA . VAL A 1 6 ? 3.296 3.112 -4.678 1.00 0.00 6 VAL A CA 15
ATOM 11731 C C . VAL A 1 6 ? 3.203 3.457 -3.191 1.00 0.00 6 VAL A C 15
ATOM 11732 O O . VAL A 1 6 ? 3.210 2.568 -2.341 1.00 0.00 6 VAL A O 15
ATOM 11745 N N . LYS A 1 7 ? 3.117 4.752 -2.921 1.00 0.00 7 LYS A N 15
ATOM 11746 C CA . LYS A 1 7 ? 3.022 5.226 -1.550 1.00 0.00 7 LYS A CA 15
ATOM 11747 C C . LYS A 1 7 ? 1.549 5.398 -1.176 1.00 0.00 7 LYS A C 15
ATOM 11748 O O . LYS A 1 7 ? 0.824 6.152 -1.823 1.00 0.00 7 LYS A O 15
ATOM 11762 N N . VAL A 1 8 ? 1.150 4.686 -0.132 1.00 0.00 8 VAL A N 15
ATOM 11763 C CA . VAL A 1 8 ? -0.223 4.751 0.337 1.00 0.00 8 VAL A CA 15
ATOM 11764 C C . VAL A 1 8 ? -0.245 5.286 1.771 1.00 0.00 8 VAL A C 15
ATOM 11765 O O . VAL A 1 8 ? 0.795 5.363 2.423 1.00 0.00 8 VAL A O 15
ATOM 11778 N N . LYS A 1 9 ? -1.440 5.642 2.217 1.00 0.00 9 LYS A N 15
ATOM 11779 C CA . LYS A 1 9 ? -1.609 6.167 3.561 1.00 0.00 9 LYS A CA 15
ATOM 11780 C C . LYS A 1 9 ? -2.820 5.500 4.216 1.00 0.00 9 LYS A C 15
ATOM 11781 O O . LYS A 1 9 ? -3.873 5.367 3.593 1.00 0.00 9 LYS A O 15
ATOM 11795 N N . CYS A 1 10 ? -2.631 5.097 5.464 1.00 0.00 10 CYS A N 15
ATOM 11796 C CA . CYS A 1 10 ? -3.694 4.447 6.211 1.00 0.00 10 CYS A CA 15
ATOM 11797 C C . CYS A 1 10 ? -4.758 5.495 6.545 1.00 0.00 10 CYS A C 15
ATOM 11798 O O . CYS A 1 10 ? -4.438 6.568 7.053 1.00 0.00 10 CYS A O 15
ATOM 11805 N N . PRO A 1 11 ? -6.034 5.137 6.238 1.00 0.00 11 PRO A N 15
ATOM 11806 C CA . PRO A 1 11 ? -7.146 6.035 6.500 1.00 0.00 11 PRO A CA 15
ATOM 11807 C C . PRO A 1 11 ? -7.479 6.074 7.994 1.00 0.00 11 PRO A C 15
ATOM 11808 O O . PRO A 1 11 ? -7.838 7.123 8.526 1.00 0.00 11 PRO A O 15
ATOM 11816 N N . ASP A 1 12 ? -7.348 4.918 8.626 1.00 0.00 12 ASP A N 15
ATOM 11817 C CA . ASP A 1 12 ? -7.630 4.806 10.047 1.00 0.00 12 ASP A CA 15
ATOM 11818 C C . ASP A 1 12 ? -6.395 5.230 10.843 1.00 0.00 12 ASP A C 15
ATOM 11819 O O . ASP A 1 12 ? -6.508 5.941 11.841 1.00 0.00 12 ASP A O 15
ATOM 11828 N N . CYS A 1 13 ? -5.242 4.775 10.373 1.00 0.00 13 CYS A N 15
ATOM 11829 C CA . CYS A 1 13 ? -3.987 5.100 11.029 1.00 0.00 13 CYS A CA 15
ATOM 11830 C C . CYS A 1 13 ? -3.611 6.537 10.665 1.00 0.00 13 CYS A C 15
ATOM 11831 O O . CYS A 1 13 ? -2.953 7.227 11.442 1.00 0.00 13 CYS A O 15
ATOM 11838 N N . GLU A 1 14 ? -4.047 6.948 9.483 1.00 0.00 14 GLU A N 15
ATOM 11839 C CA . GLU A 1 14 ? -3.765 8.292 9.007 1.00 0.00 14 GLU A CA 15
ATOM 11840 C C . GLU A 1 14 ? -2.266 8.464 8.760 1.00 0.00 14 GLU A C 15
ATOM 11841 O O . GLU A 1 14 ? -1.798 9.572 8.500 1.00 0.00 14 GLU A O 15
ATOM 11852 N N . HIS A 1 15 ? -1.552 7.351 8.850 1.00 0.00 15 HIS A N 15
ATOM 11853 C CA . HIS A 1 15 ? -0.114 7.365 8.640 1.00 0.00 15 HIS A CA 15
ATOM 11854 C C . HIS A 1 15 ? 0.198 6.939 7.205 1.00 0.00 15 HIS A C 15
ATOM 11855 O O . HIS A 1 15 ? -0.555 6.175 6.601 1.00 0.00 15 HIS A O 15
ATOM 11868 N N . GLU A 1 16 ? 1.310 7.452 6.697 1.00 0.00 16 GLU A N 15
ATOM 11869 C CA . GLU A 1 16 ? 1.732 7.133 5.343 1.00 0.00 16 GLU A CA 15
ATOM 11870 C C . GLU A 1 16 ? 2.593 5.870 5.339 1.00 0.00 16 GLU A C 15
ATOM 11871 O O . GLU A 1 16 ? 3.443 5.690 6.210 1.00 0.00 16 GLU A O 15
ATOM 11882 N N . GLN A 1 17 ? 2.345 5.026 4.348 1.00 0.00 17 GLN A N 15
ATOM 11883 C CA . GLN A 1 17 ? 3.087 3.784 4.219 1.00 0.00 17 GLN A CA 15
ATOM 11884 C C . GLN A 1 17 ? 3.306 3.447 2.742 1.00 0.00 17 GLN A C 15
ATOM 11885 O O . GLN A 1 17 ? 2.549 3.892 1.882 1.00 0.00 17 GLN A O 15
ATOM 11897 N N . VAL A 1 18 ? 4.346 2.665 2.494 1.00 0.00 18 VAL A N 15
ATOM 11898 C CA . VAL A 1 18 ? 4.674 2.263 1.137 1.00 0.00 18 VAL A CA 15
ATOM 11899 C C . VAL A 1 18 ? 4.530 0.745 1.009 1.00 0.00 18 VAL A C 15
ATOM 11900 O O . VAL A 1 18 ? 5.204 -0.006 1.712 1.00 0.00 18 VAL A O 15
ATOM 11913 N N . ILE A 1 19 ? 3.648 0.340 0.108 1.00 0.00 19 ILE A N 15
ATOM 11914 C CA . ILE A 1 19 ? 3.408 -1.075 -0.121 1.00 0.00 19 ILE A CA 15
ATOM 11915 C C . ILE A 1 19 ? 3.429 -1.354 -1.624 1.00 0.00 19 ILE A C 15
ATOM 11916 O O . ILE A 1 19 ? 3.385 -0.428 -2.433 1.00 0.00 19 ILE A O 15
ATOM 11931 N N . PHE A 1 20 ? 3.496 -2.635 -1.954 1.00 0.00 20 PHE A N 15
ATOM 11932 C CA . PHE A 1 20 ? 3.524 -3.049 -3.347 1.00 0.00 20 PHE A CA 15
ATOM 11933 C C . PHE A 1 20 ? 2.137 -2.929 -3.983 1.00 0.00 20 PHE A C 15
ATOM 11934 O O . PHE A 1 20 ? 1.124 -3.046 -3.296 1.00 0.00 20 PHE A O 15
ATOM 11950 N N . ASP A 1 21 ? 2.138 -2.697 -5.287 1.00 0.00 21 ASP A N 15
ATOM 11951 C CA . ASP A 1 21 ? 0.893 -2.559 -6.023 1.00 0.00 21 ASP A CA 15
ATOM 11952 C C . ASP A 1 21 ? 0.421 -3.940 -6.481 1.00 0.00 21 ASP A C 15
ATOM 11953 O O . ASP A 1 21 ? -0.486 -4.049 -7.305 1.00 0.00 21 ASP A O 15
ATOM 11962 N N . HIS A 1 22 ? 1.057 -4.962 -5.927 1.00 0.00 22 HIS A N 15
ATOM 11963 C CA . HIS A 1 22 ? 0.713 -6.332 -6.268 1.00 0.00 22 HIS A CA 15
ATOM 11964 C C . HIS A 1 22 ? 1.445 -7.293 -5.330 1.00 0.00 22 HIS A C 15
ATOM 11965 O O . HIS A 1 22 ? 2.276 -8.086 -5.773 1.00 0.00 22 HIS A O 15
ATOM 11978 N N . PRO A 1 23 ? 1.102 -7.190 -4.019 1.00 0.00 23 PRO A N 15
ATOM 11979 C CA . PRO A 1 23 ? 1.716 -8.041 -3.015 1.00 0.00 23 PRO A CA 15
ATOM 11980 C C . PRO A 1 23 ? 1.158 -9.464 -3.084 1.00 0.00 23 PRO A C 15
ATOM 11981 O O . PRO A 1 23 ? 0.256 -9.743 -3.873 1.00 0.00 23 PRO A O 15
ATOM 11989 N N . SER A 1 24 ? 1.718 -10.327 -2.249 1.00 0.00 24 SER A N 15
ATOM 11990 C CA . SER A 1 24 ? 1.287 -11.714 -2.207 1.00 0.00 24 SER A CA 15
ATOM 11991 C C . SER A 1 24 ? 0.652 -12.023 -0.849 1.00 0.00 24 SER A C 15
ATOM 11992 O O . SER A 1 24 ? -0.280 -12.822 -0.763 1.00 0.00 24 SER A O 15
ATOM 11999 N N . THR A 1 25 ? 1.182 -11.375 0.178 1.00 0.00 25 THR A N 15
ATOM 12000 C CA . THR A 1 25 ? 0.679 -11.571 1.527 1.00 0.00 25 THR A CA 15
ATOM 12001 C C . THR A 1 25 ? -0.145 -10.361 1.970 1.00 0.00 25 THR A C 15
ATOM 12002 O O . THR A 1 25 ? -0.045 -9.287 1.379 1.00 0.00 25 THR A O 15
ATOM 12013 N N . ILE A 1 26 ? -0.944 -10.576 3.005 1.00 0.00 26 ILE A N 15
ATOM 12014 C CA . ILE A 1 26 ? -1.786 -9.517 3.533 1.00 0.00 26 ILE A CA 15
ATOM 12015 C C . ILE A 1 26 ? -0.901 -8.401 4.095 1.00 0.00 26 ILE A C 15
ATOM 12016 O O . ILE A 1 26 ? 0.113 -8.670 4.735 1.00 0.00 26 ILE A O 15
ATOM 12031 N N . VAL A 1 27 ? -1.321 -7.171 3.835 1.00 0.00 27 VAL A N 15
ATOM 12032 C CA . VAL A 1 27 ? -0.579 -6.013 4.307 1.00 0.00 27 VAL A CA 15
ATOM 12033 C C . VAL A 1 27 ? -1.247 -5.466 5.570 1.00 0.00 27 VAL A C 15
ATOM 12034 O O . VAL A 1 27 ? -2.368 -4.964 5.516 1.00 0.00 27 VAL A O 15
ATOM 12047 N N . LYS A 1 28 ? -0.528 -5.580 6.677 1.00 0.00 28 LYS A N 15
ATOM 12048 C CA . LYS A 1 28 ? -1.036 -5.102 7.952 1.00 0.00 28 LYS A CA 15
ATOM 12049 C C . LYS A 1 28 ? -0.278 -3.838 8.357 1.00 0.00 28 LYS A C 15
ATOM 12050 O O . LYS A 1 28 ? 0.935 -3.750 8.170 1.00 0.00 28 LYS A O 15
ATOM 12064 N N . CYS A 1 29 ? -1.024 -2.888 8.904 1.00 0.00 29 CYS A N 15
ATOM 12065 C CA . CYS A 1 29 ? -0.436 -1.632 9.338 1.00 0.00 29 CYS A CA 15
ATOM 12066 C C . CYS A 1 29 ? 0.671 -1.942 10.348 1.00 0.00 29 CYS A C 15
ATOM 12067 O O . CYS A 1 29 ? 0.422 -2.576 11.372 1.00 0.00 29 CYS A O 15
ATOM 12074 N N . ILE A 1 30 ? 1.870 -1.481 10.022 1.00 0.00 30 ILE A N 15
ATOM 12075 C CA . ILE A 1 30 ? 3.016 -1.701 10.887 1.00 0.00 30 ILE A CA 15
ATOM 12076 C C . ILE A 1 30 ? 2.825 -0.918 12.188 1.00 0.00 30 ILE A C 15
ATOM 12077 O O . ILE A 1 30 ? 3.578 -1.103 13.143 1.00 0.00 30 ILE A O 15
ATOM 12092 N N . ILE A 1 31 ? 1.816 -0.061 12.182 1.00 0.00 31 ILE A N 15
ATOM 12093 C CA . ILE A 1 31 ? 1.517 0.751 13.350 1.00 0.00 31 ILE A CA 15
ATOM 12094 C C . ILE A 1 31 ? 0.790 -0.105 14.389 1.00 0.00 31 ILE A C 15
ATOM 12095 O O . ILE A 1 31 ? 1.400 -0.579 15.345 1.00 0.00 31 ILE A O 15
ATOM 12110 N N . CYS A 1 32 ? -0.505 -0.277 14.165 1.00 0.00 32 CYS A N 15
ATOM 12111 C CA . CYS A 1 32 ? -1.322 -1.068 15.069 1.00 0.00 32 CYS A CA 15
ATOM 12112 C C . CYS A 1 32 ? -1.388 -2.499 14.530 1.00 0.00 32 CYS A C 15
ATOM 12113 O O . CYS A 1 32 ? -1.126 -3.454 15.261 1.00 0.00 32 CYS A O 15
ATOM 12120 N N . GLY A 1 33 ? -1.741 -2.601 13.258 1.00 0.00 33 GLY A N 15
ATOM 12121 C CA . GLY A 1 33 ? -1.844 -3.899 12.613 1.00 0.00 33 GLY A CA 15
ATOM 12122 C C . GLY A 1 33 ? -3.174 -4.036 11.867 1.00 0.00 33 GLY A C 15
ATOM 12123 O O . GLY A 1 33 ? -3.729 -5.130 11.777 1.00 0.00 33 GLY A O 15
ATOM 12127 N N . ARG A 1 34 ? -3.645 -2.910 11.351 1.00 0.00 34 ARG A N 15
ATOM 12128 C CA . ARG A 1 34 ? -4.898 -2.891 10.616 1.00 0.00 34 ARG A CA 15
ATOM 12129 C C . ARG A 1 34 ? -4.645 -3.143 9.129 1.00 0.00 34 ARG A C 15
ATOM 12130 O O . ARG A 1 34 ? -3.605 -2.758 8.598 1.00 0.00 34 ARG A O 15
ATOM 12147 N N . THR A 1 35 ? -5.614 -3.790 8.498 1.00 0.00 35 THR A N 15
ATOM 12148 C CA . THR A 1 35 ? -5.509 -4.098 7.082 1.00 0.00 35 THR A CA 15
ATOM 12149 C C . THR A 1 35 ? -5.513 -2.812 6.254 1.00 0.00 35 THR A C 15
ATOM 12150 O O . THR A 1 35 ? -6.430 -2.000 6.366 1.00 0.00 35 THR A O 15
ATOM 12161 N N . VAL A 1 36 ? -4.477 -2.666 5.441 1.00 0.00 36 VAL A N 15
ATOM 12162 C CA . VAL A 1 36 ? -4.349 -1.492 4.595 1.00 0.00 36 VAL A CA 15
ATOM 12163 C C . VAL A 1 36 ? -4.465 -1.911 3.127 1.00 0.00 36 VAL A C 15
ATOM 12164 O O . VAL A 1 36 ? -4.787 -1.092 2.268 1.00 0.00 36 VAL A O 15
ATOM 12177 N N . ALA A 1 37 ? -4.198 -3.186 2.887 1.00 0.00 37 ALA A N 15
ATOM 12178 C CA . ALA A 1 37 ? -4.269 -3.724 1.539 1.00 0.00 37 ALA A CA 15
ATOM 12179 C C . ALA A 1 37 ? -4.555 -5.225 1.608 1.00 0.00 37 ALA A C 15
ATOM 12180 O O . ALA A 1 37 ? -4.010 -5.926 2.459 1.00 0.00 37 ALA A O 15
ATOM 12187 N N . GLU A 1 38 ? -5.408 -5.675 0.700 1.00 0.00 38 GLU A N 15
ATOM 12188 C CA . GLU A 1 38 ? -5.773 -7.081 0.646 1.00 0.00 38 GLU A CA 15
ATOM 12189 C C . GLU A 1 38 ? -5.508 -7.646 -0.750 1.00 0.00 38 GLU A C 15
ATOM 12190 O O . GLU A 1 38 ? -6.134 -7.227 -1.722 1.00 0.00 38 GLU A O 15
ATOM 12201 N N . PRO A 1 39 ? -4.553 -8.612 -0.808 1.00 0.00 39 PRO A N 15
ATOM 12202 C CA . PRO A 1 39 ? -4.196 -9.238 -2.069 1.00 0.00 39 PRO A CA 15
ATOM 12203 C C . PRO A 1 39 ? -5.274 -10.229 -2.513 1.00 0.00 39 PRO A C 15
ATOM 12204 O O . PRO A 1 39 ? -4.993 -11.411 -2.710 1.00 0.00 39 PRO A O 15
ATOM 12212 N N . THR A 1 40 ? -6.485 -9.712 -2.657 1.00 0.00 40 THR A N 15
ATOM 12213 C CA . THR A 1 40 ? -7.606 -10.536 -3.074 1.00 0.00 40 THR A CA 15
ATOM 12214 C C . THR A 1 40 ? -7.269 -11.282 -4.366 1.00 0.00 40 THR A C 15
ATOM 12215 O O . THR A 1 40 ? -6.739 -10.693 -5.307 1.00 0.00 40 THR A O 15
ATOM 12226 N N . GLY A 1 41 ? -7.587 -12.568 -4.370 1.00 0.00 41 GLY A N 15
ATOM 12227 C CA . GLY A 1 41 ? -7.324 -13.402 -5.531 1.00 0.00 41 GLY A CA 15
ATOM 12228 C C . GLY A 1 41 ? -5.863 -13.285 -5.970 1.00 0.00 41 GLY A C 15
ATOM 12229 O O . GLY A 1 41 ? -4.959 -13.713 -5.251 1.00 0.00 41 GLY A O 15
ATOM 12233 N N . GLY A 1 42 ? -5.676 -12.704 -7.145 1.00 0.00 42 GLY A N 15
ATOM 12234 C CA . GLY A 1 42 ? -4.339 -12.526 -7.688 1.00 0.00 42 GLY A CA 15
ATOM 12235 C C . GLY A 1 42 ? -3.898 -11.065 -7.587 1.00 0.00 42 GLY A C 15
ATOM 12236 O O . GLY A 1 42 ? -2.944 -10.749 -6.877 1.00 0.00 42 GLY A O 15
ATOM 12240 N N . LYS A 1 43 ? -4.612 -10.213 -8.307 1.00 0.00 43 LYS A N 15
ATOM 12241 C CA . LYS A 1 43 ? -4.305 -8.793 -8.308 1.00 0.00 43 LYS A CA 15
ATOM 12242 C C . LYS A 1 43 ? -4.552 -8.221 -6.910 1.00 0.00 43 LYS A C 15
ATOM 12243 O O . LYS A 1 43 ? -5.574 -8.510 -6.290 1.00 0.00 43 LYS A O 15
ATOM 12257 N N . GLY A 1 44 ? -3.598 -7.421 -6.456 1.00 0.00 44 GLY A N 15
ATOM 12258 C CA . GLY A 1 44 ? -3.700 -6.807 -5.144 1.00 0.00 44 GLY A CA 15
ATOM 12259 C C . GLY A 1 44 ? -4.417 -5.457 -5.223 1.00 0.00 44 GLY A C 15
ATOM 12260 O O . GLY A 1 44 ? -4.185 -4.681 -6.149 1.00 0.00 44 GLY A O 15
ATOM 12264 N N . ASN A 1 45 ? -5.273 -5.220 -4.241 1.00 0.00 45 ASN A N 15
ATOM 12265 C CA . ASN A 1 45 ? -6.027 -3.978 -4.188 1.00 0.00 45 ASN A CA 15
ATOM 12266 C C . ASN A 1 45 ? -5.736 -3.267 -2.866 1.00 0.00 45 ASN A C 15
ATOM 12267 O O . ASN A 1 45 ? -5.809 -3.876 -1.799 1.00 0.00 45 ASN A O 15
ATOM 12277 N N . ILE A 1 46 ? -5.413 -1.987 -2.978 1.00 0.00 46 ILE A N 15
ATOM 12278 C CA . ILE A 1 46 ? -5.111 -1.185 -1.803 1.00 0.00 46 ILE A CA 15
ATOM 12279 C C . ILE A 1 46 ? -6.415 -0.645 -1.211 1.00 0.00 46 ILE A C 15
ATOM 12280 O O . ILE A 1 46 ? -7.179 0.032 -1.898 1.00 0.00 46 ILE A O 15
ATOM 12295 N N . LYS A 1 47 ? -6.627 -0.963 0.057 1.00 0.00 47 LYS A N 15
ATOM 12296 C CA . LYS A 1 47 ? -7.826 -0.518 0.749 1.00 0.00 47 LYS A CA 15
ATOM 12297 C C . LYS A 1 47 ? -7.499 0.727 1.575 1.00 0.00 47 LYS A C 15
ATOM 12298 O O . LYS A 1 47 ? -7.961 0.864 2.707 1.00 0.00 47 LYS A O 15
ATOM 12312 N N . ALA A 1 48 ? -6.704 1.603 0.978 1.00 0.00 48 ALA A N 15
ATOM 12313 C CA . ALA A 1 48 ? -6.310 2.832 1.646 1.00 0.00 48 ALA A CA 15
ATOM 12314 C C . ALA A 1 48 ? -6.191 3.953 0.611 1.00 0.00 48 ALA A C 15
ATOM 12315 O O . ALA A 1 48 ? -6.163 3.693 -0.591 1.00 0.00 48 ALA A O 15
ATOM 12322 N N . GLU A 1 49 ? -6.125 5.176 1.116 1.00 0.00 49 GLU A N 15
ATOM 12323 C CA . GLU A 1 49 ? -6.011 6.338 0.251 1.00 0.00 49 GLU A CA 15
ATOM 12324 C C . GLU A 1 49 ? -4.600 6.426 -0.336 1.00 0.00 49 GLU A C 15
ATOM 12325 O O . GLU A 1 49 ? -3.648 6.744 0.375 1.00 0.00 49 GLU A O 15
ATOM 12336 N N . ILE A 1 50 ? -4.511 6.139 -1.626 1.00 0.00 50 ILE A N 15
ATOM 12337 C CA . ILE A 1 50 ? -3.234 6.181 -2.316 1.00 0.00 50 ILE A CA 15
ATOM 12338 C C . ILE A 1 50 ? -2.806 7.639 -2.498 1.00 0.00 50 ILE A C 15
ATOM 12339 O O . ILE A 1 50 ? -3.557 8.447 -3.042 1.00 0.00 50 ILE A O 15
ATOM 12354 N N . ILE A 1 51 ? -1.600 7.931 -2.034 1.00 0.00 51 ILE A N 15
ATOM 12355 C CA . ILE A 1 51 ? -1.063 9.277 -2.140 1.00 0.00 51 ILE A CA 15
ATOM 12356 C C . ILE A 1 51 ? -0.514 9.493 -3.551 1.00 0.00 51 ILE A C 15
ATOM 12357 O O . ILE A 1 51 ? -1.152 10.146 -4.376 1.00 0.00 51 ILE A O 15
ATOM 12372 N N . GLU A 1 52 ? 0.664 8.934 -3.786 1.00 0.00 52 GLU A N 15
ATOM 12373 C CA . GLU A 1 52 ? 1.305 9.057 -5.084 1.00 0.00 52 GLU A CA 15
ATOM 12374 C C . GLU A 1 52 ? 2.481 8.084 -5.189 1.00 0.00 52 GLU A C 15
ATOM 12375 O O . GLU A 1 52 ? 2.688 7.256 -4.303 1.00 0.00 52 GLU A O 15
ATOM 12386 N N . TYR A 1 53 ? 3.222 8.217 -6.280 1.00 0.00 53 TYR A N 15
ATOM 12387 C CA . TYR A 1 53 ? 4.372 7.360 -6.512 1.00 0.00 53 TYR A CA 15
ATOM 12388 C C . TYR A 1 53 ? 5.524 7.721 -5.573 1.00 0.00 53 TYR A C 15
ATOM 12389 O O . TYR A 1 53 ? 5.746 8.895 -5.280 1.00 0.00 53 TYR A O 15
ATOM 12406 N N . VAL A 1 54 ? 6.228 6.691 -5.127 1.00 0.00 54 VAL A N 15
ATOM 12407 C CA . VAL A 1 54 ? 7.351 6.886 -4.227 1.00 0.00 54 VAL A CA 15
ATOM 12408 C C . VAL A 1 54 ? 8.628 7.085 -5.047 1.00 0.00 54 VAL A C 15
ATOM 12409 O O . VAL A 1 54 ? 8.707 6.649 -6.195 1.00 0.00 54 VAL A O 15
ATOM 12422 N N . ASP A 1 55 ? 9.595 7.744 -4.426 1.00 0.00 55 ASP A N 15
ATOM 12423 C CA . ASP A 1 55 ? 10.864 8.006 -5.084 1.00 0.00 55 ASP A CA 15
ATOM 12424 C C . ASP A 1 55 ? 11.811 6.829 -4.844 1.00 0.00 55 ASP A C 15
ATOM 12425 O O . ASP A 1 55 ? 11.901 5.922 -5.671 1.00 0.00 55 ASP A O 15
ATOM 12434 N N . GLN A 1 56 ? 12.492 6.881 -3.709 1.00 0.00 56 GLN A N 15
ATOM 12435 C CA . GLN A 1 56 ? 13.429 5.830 -3.350 1.00 0.00 56 GLN A CA 15
ATOM 12436 C C . GLN A 1 56 ? 12.900 4.469 -3.805 1.00 0.00 56 GLN A C 15
ATOM 12437 O O . GLN A 1 56 ? 12.102 3.845 -3.108 1.00 0.00 56 GLN A O 15
ATOM 12449 N N . ILE A 1 57 ? 13.366 4.048 -4.972 1.00 0.00 57 ILE A N 15
ATOM 12450 C CA . ILE A 1 57 ? 12.949 2.773 -5.529 1.00 0.00 57 ILE A CA 15
ATOM 12451 C C . ILE A 1 57 ? 13.491 1.638 -4.655 1.00 0.00 57 ILE A C 15
ATOM 12452 O O . ILE A 1 57 ? 14.299 1.873 -3.759 1.00 0.00 57 ILE A O 15
ATOM 12467 N N . GLU A 1 58 ? 13.020 0.435 -4.946 1.00 0.00 58 GLU A N 15
ATOM 12468 C CA . GLU A 1 58 ? 13.448 -0.736 -4.198 1.00 0.00 58 GLU A CA 15
ATOM 12469 C C . GLU A 1 58 ? 14.616 -1.422 -4.909 1.00 0.00 58 GLU A C 15
ATOM 12470 O O . GLU A 1 58 ? 15.740 -0.924 -4.885 1.00 0.00 58 GLU A O 15
ATOM 12481 N N . MET A 1 1 ? 5.891 -2.738 -15.556 1.00 0.00 1 MET A N 16
ATOM 12482 C CA . MET A 1 1 ? 6.023 -4.175 -15.715 1.00 0.00 1 MET A CA 16
ATOM 12483 C C . MET A 1 1 ? 6.657 -4.808 -14.475 1.00 0.00 1 MET A C 16
ATOM 12484 O O . MET A 1 1 ? 6.157 -5.807 -13.959 1.00 0.00 1 MET A O 16
ATOM 12496 N N . HIS A 1 2 ? 7.748 -4.201 -14.032 1.00 0.00 2 HIS A N 16
ATOM 12497 C CA . HIS A 1 2 ? 8.455 -4.692 -12.861 1.00 0.00 2 HIS A CA 16
ATOM 12498 C C . HIS A 1 2 ? 7.842 -4.083 -11.598 1.00 0.00 2 HIS A C 16
ATOM 12499 O O . HIS A 1 2 ? 7.490 -2.905 -11.580 1.00 0.00 2 HIS A O 16
ATOM 12512 N N . SER A 1 3 ? 7.733 -4.914 -10.572 1.00 0.00 3 SER A N 16
ATOM 12513 C CA . SER A 1 3 ? 7.169 -4.472 -9.308 1.00 0.00 3 SER A CA 16
ATOM 12514 C C . SER A 1 3 ? 7.619 -3.041 -9.006 1.00 0.00 3 SER A C 16
ATOM 12515 O O . SER A 1 3 ? 8.784 -2.806 -8.691 1.00 0.00 3 SER A O 16
ATOM 12522 N N . ARG A 1 4 ? 6.670 -2.123 -9.113 1.00 0.00 4 ARG A N 16
ATOM 12523 C CA . ARG A 1 4 ? 6.953 -0.721 -8.855 1.00 0.00 4 ARG A CA 16
ATOM 12524 C C . ARG A 1 4 ? 6.602 -0.366 -7.409 1.00 0.00 4 ARG A C 16
ATOM 12525 O O . ARG A 1 4 ? 5.989 -1.163 -6.701 1.00 0.00 4 ARG A O 16
ATOM 12542 N N . PHE A 1 5 ? 7.007 0.832 -7.014 1.00 0.00 5 PHE A N 16
ATOM 12543 C CA . PHE A 1 5 ? 6.743 1.303 -5.665 1.00 0.00 5 PHE A CA 16
ATOM 12544 C C . PHE A 1 5 ? 5.623 2.345 -5.657 1.00 0.00 5 PHE A C 16
ATOM 12545 O O . PHE A 1 5 ? 5.520 3.158 -6.574 1.00 0.00 5 PHE A O 16
ATOM 12561 N N . VAL A 1 6 ? 4.811 2.287 -4.610 1.00 0.00 6 VAL A N 16
ATOM 12562 C CA . VAL A 1 6 ? 3.702 3.215 -4.471 1.00 0.00 6 VAL A CA 16
ATOM 12563 C C . VAL A 1 6 ? 3.513 3.559 -2.992 1.00 0.00 6 VAL A C 16
ATOM 12564 O O . VAL A 1 6 ? 3.457 2.667 -2.147 1.00 0.00 6 VAL A O 16
ATOM 12577 N N . LYS A 1 7 ? 3.420 4.853 -2.725 1.00 0.00 7 LYS A N 16
ATOM 12578 C CA . LYS A 1 7 ? 3.239 5.326 -1.364 1.00 0.00 7 LYS A CA 16
ATOM 12579 C C . LYS A 1 7 ? 1.744 5.489 -1.079 1.00 0.00 7 LYS A C 16
ATOM 12580 O O . LYS A 1 7 ? 1.059 6.251 -1.759 1.00 0.00 7 LYS A O 16
ATOM 12594 N N . VAL A 1 8 ? 1.283 4.760 -0.074 1.00 0.00 8 VAL A N 16
ATOM 12595 C CA . VAL A 1 8 ? -0.118 4.813 0.308 1.00 0.00 8 VAL A CA 16
ATOM 12596 C C . VAL A 1 8 ? -0.232 5.337 1.741 1.00 0.00 8 VAL A C 16
ATOM 12597 O O . VAL A 1 8 ? 0.764 5.410 2.460 1.00 0.00 8 VAL A O 16
ATOM 12610 N N . LYS A 1 9 ? -1.453 5.689 2.113 1.00 0.00 9 LYS A N 16
ATOM 12611 C CA . LYS A 1 9 ? -1.710 6.204 3.448 1.00 0.00 9 LYS A CA 16
ATOM 12612 C C . LYS A 1 9 ? -2.938 5.504 4.033 1.00 0.00 9 LYS A C 16
ATOM 12613 O O . LYS A 1 9 ? -3.944 5.334 3.348 1.00 0.00 9 LYS A O 16
ATOM 12627 N N . CYS A 1 10 ? -2.814 5.116 5.294 1.00 0.00 10 CYS A N 16
ATOM 12628 C CA . CYS A 1 10 ? -3.902 4.438 5.979 1.00 0.00 10 CYS A CA 16
ATOM 12629 C C . CYS A 1 10 ? -5.014 5.456 6.240 1.00 0.00 10 CYS A C 16
ATOM 12630 O O . CYS A 1 10 ? -4.758 6.541 6.759 1.00 0.00 10 CYS A O 16
ATOM 12637 N N . PRO A 1 11 ? -6.257 5.059 5.856 1.00 0.00 11 PRO A N 16
ATOM 12638 C CA . PRO A 1 11 ? -7.409 5.924 6.043 1.00 0.00 11 PRO A CA 16
ATOM 12639 C C . PRO A 1 11 ? -7.836 5.959 7.512 1.00 0.00 11 PRO A C 16
ATOM 12640 O O . PRO A 1 11 ? -8.272 6.996 8.011 1.00 0.00 11 PRO A O 16
ATOM 12648 N N . ASP A 1 12 ? -7.694 4.815 8.164 1.00 0.00 12 ASP A N 16
ATOM 12649 C CA . ASP A 1 12 ? -8.059 4.702 9.566 1.00 0.00 12 ASP A CA 16
ATOM 12650 C C . ASP A 1 12 ? -6.882 5.153 10.434 1.00 0.00 12 ASP A C 16
ATOM 12651 O O . ASP A 1 12 ? -7.067 5.874 11.413 1.00 0.00 12 ASP A O 16
ATOM 12660 N N . CYS A 1 13 ? -5.697 4.709 10.042 1.00 0.00 13 CYS A N 16
ATOM 12661 C CA . CYS A 1 13 ? -4.489 5.058 10.771 1.00 0.00 13 CYS A CA 16
ATOM 12662 C C . CYS A 1 13 ? -4.130 6.508 10.441 1.00 0.00 13 CYS A C 16
ATOM 12663 O O . CYS A 1 13 ? -3.569 7.218 11.274 1.00 0.00 13 CYS A O 16
ATOM 12670 N N . GLU A 1 14 ? -4.468 6.905 9.222 1.00 0.00 14 GLU A N 16
ATOM 12671 C CA . GLU A 1 14 ? -4.189 8.257 8.771 1.00 0.00 14 GLU A CA 16
ATOM 12672 C C . GLU A 1 14 ? -2.680 8.459 8.604 1.00 0.00 14 GLU A C 16
ATOM 12673 O O . GLU A 1 14 ? -2.225 9.575 8.357 1.00 0.00 14 GLU A O 16
ATOM 12684 N N . HIS A 1 15 ? -1.950 7.364 8.745 1.00 0.00 15 HIS A N 16
ATOM 12685 C CA . HIS A 1 15 ? -0.503 7.407 8.613 1.00 0.00 15 HIS A CA 16
ATOM 12686 C C . HIS A 1 15 ? -0.105 6.982 7.198 1.00 0.00 15 HIS A C 16
ATOM 12687 O O . HIS A 1 15 ? -0.808 6.201 6.559 1.00 0.00 15 HIS A O 16
ATOM 12700 N N . GLU A 1 16 ? 1.023 7.515 6.750 1.00 0.00 16 GLU A N 16
ATOM 12701 C CA . GLU A 1 16 ? 1.524 7.201 5.423 1.00 0.00 16 GLU A CA 16
ATOM 12702 C C . GLU A 1 16 ? 2.400 5.947 5.469 1.00 0.00 16 GLU A C 16
ATOM 12703 O O . GLU A 1 16 ? 3.202 5.779 6.385 1.00 0.00 16 GLU A O 16
ATOM 12714 N N . GLN A 1 17 ? 2.215 5.098 4.469 1.00 0.00 17 GLN A N 16
ATOM 12715 C CA . GLN A 1 17 ? 2.977 3.864 4.384 1.00 0.00 17 GLN A CA 16
ATOM 12716 C C . GLN A 1 17 ? 3.306 3.543 2.924 1.00 0.00 17 GLN A C 16
ATOM 12717 O O . GLN A 1 17 ? 2.639 4.030 2.013 1.00 0.00 17 GLN A O 16
ATOM 12729 N N . VAL A 1 18 ? 4.334 2.726 2.749 1.00 0.00 18 VAL A N 16
ATOM 12730 C CA . VAL A 1 18 ? 4.760 2.334 1.416 1.00 0.00 18 VAL A CA 16
ATOM 12731 C C . VAL A 1 18 ? 4.587 0.822 1.254 1.00 0.00 18 VAL A C 16
ATOM 12732 O O . VAL A 1 18 ? 5.210 0.042 1.973 1.00 0.00 18 VAL A O 16
ATOM 12745 N N . ILE A 1 19 ? 3.738 0.454 0.305 1.00 0.00 19 ILE A N 16
ATOM 12746 C CA . ILE A 1 19 ? 3.475 -0.950 0.040 1.00 0.00 19 ILE A CA 16
ATOM 12747 C C . ILE A 1 19 ? 3.457 -1.183 -1.472 1.00 0.00 19 ILE A C 16
ATOM 12748 O O . ILE A 1 19 ? 3.406 -0.233 -2.250 1.00 0.00 19 ILE A O 16
ATOM 12763 N N . PHE A 1 20 ? 3.501 -2.455 -1.843 1.00 0.00 20 PHE A N 16
ATOM 12764 C CA . PHE A 1 20 ? 3.490 -2.826 -3.247 1.00 0.00 20 PHE A CA 16
ATOM 12765 C C . PHE A 1 20 ? 2.095 -2.653 -3.849 1.00 0.00 20 PHE A C 16
ATOM 12766 O O . PHE A 1 20 ? 1.093 -2.760 -3.144 1.00 0.00 20 PHE A O 16
ATOM 12782 N N . ASP A 1 21 ? 2.074 -2.392 -5.148 1.00 0.00 21 ASP A N 16
ATOM 12783 C CA . ASP A 1 21 ? 0.818 -2.203 -5.853 1.00 0.00 21 ASP A CA 16
ATOM 12784 C C . ASP A 1 21 ? 0.324 -3.554 -6.375 1.00 0.00 21 ASP A C 16
ATOM 12785 O O . ASP A 1 21 ? -0.503 -3.608 -7.285 1.00 0.00 21 ASP A O 16
ATOM 12794 N N . HIS A 1 22 ? 0.851 -4.612 -5.778 1.00 0.00 22 HIS A N 16
ATOM 12795 C CA . HIS A 1 22 ? 0.473 -5.960 -6.171 1.00 0.00 22 HIS A CA 16
ATOM 12796 C C . HIS A 1 22 ? 1.177 -6.974 -5.267 1.00 0.00 22 HIS A C 16
ATOM 12797 O O . HIS A 1 22 ? 1.973 -7.784 -5.740 1.00 0.00 22 HIS A O 16
ATOM 12810 N N . PRO A 1 23 ? 0.853 -6.892 -3.949 1.00 0.00 23 PRO A N 16
ATOM 12811 C CA . PRO A 1 23 ? 1.445 -7.794 -2.975 1.00 0.00 23 PRO A CA 16
ATOM 12812 C C . PRO A 1 23 ? 0.831 -9.191 -3.077 1.00 0.00 23 PRO A C 16
ATOM 12813 O O . PRO A 1 23 ? -0.162 -9.388 -3.777 1.00 0.00 23 PRO A O 16
ATOM 12821 N N . SER A 1 24 ? 1.446 -10.127 -2.368 1.00 0.00 24 SER A N 16
ATOM 12822 C CA . SER A 1 24 ? 0.972 -11.499 -2.369 1.00 0.00 24 SER A CA 16
ATOM 12823 C C . SER A 1 24 ? 0.402 -11.858 -0.995 1.00 0.00 24 SER A C 16
ATOM 12824 O O . SER A 1 24 ? -0.528 -12.657 -0.895 1.00 0.00 24 SER A O 16
ATOM 12831 N N . THR A 1 25 ? 0.984 -11.251 0.028 1.00 0.00 25 THR A N 16
ATOM 12832 C CA . THR A 1 25 ? 0.547 -11.496 1.392 1.00 0.00 25 THR A CA 16
ATOM 12833 C C . THR A 1 25 ? -0.255 -10.303 1.917 1.00 0.00 25 THR A C 16
ATOM 12834 O O . THR A 1 25 ? -0.190 -9.211 1.355 1.00 0.00 25 THR A O 16
ATOM 12845 N N . ILE A 1 26 ? -0.992 -10.551 2.990 1.00 0.00 26 ILE A N 16
ATOM 12846 C CA . ILE A 1 26 ? -1.804 -9.512 3.597 1.00 0.00 26 ILE A CA 16
ATOM 12847 C C . ILE A 1 26 ? -0.893 -8.404 4.130 1.00 0.00 26 ILE A C 16
ATOM 12848 O O . ILE A 1 26 ? 0.159 -8.684 4.704 1.00 0.00 26 ILE A O 16
ATOM 12863 N N . VAL A 1 27 ? -1.330 -7.172 3.922 1.00 0.00 27 VAL A N 16
ATOM 12864 C CA . VAL A 1 27 ? -0.566 -6.021 4.375 1.00 0.00 27 VAL A CA 16
ATOM 12865 C C . VAL A 1 27 ? -1.238 -5.423 5.613 1.00 0.00 27 VAL A C 16
ATOM 12866 O O . VAL A 1 27 ? -2.350 -4.904 5.530 1.00 0.00 27 VAL A O 16
ATOM 12879 N N . LYS A 1 28 ? -0.534 -5.516 6.731 1.00 0.00 28 LYS A N 16
ATOM 12880 C CA . LYS A 1 28 ? -1.048 -4.992 7.985 1.00 0.00 28 LYS A CA 16
ATOM 12881 C C . LYS A 1 28 ? -0.313 -3.695 8.330 1.00 0.00 28 LYS A C 16
ATOM 12882 O O . LYS A 1 28 ? 0.897 -3.593 8.134 1.00 0.00 28 LYS A O 16
ATOM 12896 N N . CYS A 1 29 ? -1.075 -2.737 8.837 1.00 0.00 29 CYS A N 16
ATOM 12897 C CA . CYS A 1 29 ? -0.511 -1.451 9.212 1.00 0.00 29 CYS A CA 16
ATOM 12898 C C . CYS A 1 29 ? 0.576 -1.691 10.262 1.00 0.00 29 CYS A C 16
ATOM 12899 O O . CYS A 1 29 ? 0.309 -2.269 11.314 1.00 0.00 29 CYS A O 16
ATOM 12906 N N . ILE A 1 30 ? 1.776 -1.234 9.941 1.00 0.00 30 ILE A N 16
ATOM 12907 C CA . ILE A 1 30 ? 2.904 -1.390 10.844 1.00 0.00 30 ILE A CA 16
ATOM 12908 C C . ILE A 1 30 ? 2.630 -0.615 12.134 1.00 0.00 30 ILE A C 16
ATOM 12909 O O . ILE A 1 30 ? 3.356 -0.760 13.117 1.00 0.00 30 ILE A O 16
ATOM 12924 N N . ILE A 1 31 ? 1.580 0.193 12.090 1.00 0.00 31 ILE A N 16
ATOM 12925 C CA . ILE A 1 31 ? 1.201 0.991 13.243 1.00 0.00 31 ILE A CA 16
ATOM 12926 C C . ILE A 1 31 ? 0.549 0.088 14.292 1.00 0.00 31 ILE A C 16
ATOM 12927 O O . ILE A 1 31 ? 1.195 -0.318 15.257 1.00 0.00 31 ILE A O 16
ATOM 12942 N N . CYS A 1 32 ? -0.725 -0.201 14.068 1.00 0.00 32 CYS A N 16
ATOM 12943 C CA . CYS A 1 32 ? -1.473 -1.048 14.980 1.00 0.00 32 CYS A CA 16
ATOM 12944 C C . CYS A 1 32 ? -1.489 -2.469 14.412 1.00 0.00 32 CYS A C 16
ATOM 12945 O O . CYS A 1 32 ? -1.330 -3.439 15.151 1.00 0.00 32 CYS A O 16
ATOM 12952 N N . GLY A 1 33 ? -1.686 -2.546 13.104 1.00 0.00 33 GLY A N 16
ATOM 12953 C CA . GLY A 1 33 ? -1.726 -3.832 12.428 1.00 0.00 33 GLY A CA 16
ATOM 12954 C C . GLY A 1 33 ? -3.048 -4.017 11.679 1.00 0.00 33 GLY A C 16
ATOM 12955 O O . GLY A 1 33 ? -3.550 -5.133 11.567 1.00 0.00 33 GLY A O 16
ATOM 12959 N N . ARG A 1 34 ? -3.572 -2.904 11.187 1.00 0.00 34 ARG A N 16
ATOM 12960 C CA . ARG A 1 34 ? -4.826 -2.929 10.453 1.00 0.00 34 ARG A CA 16
ATOM 12961 C C . ARG A 1 34 ? -4.563 -3.162 8.964 1.00 0.00 34 ARG A C 16
ATOM 12962 O O . ARG A 1 34 ? -3.573 -2.674 8.420 1.00 0.00 34 ARG A O 16
ATOM 12979 N N . THR A 1 35 ? -5.469 -3.907 8.346 1.00 0.00 35 THR A N 16
ATOM 12980 C CA . THR A 1 35 ? -5.347 -4.210 6.929 1.00 0.00 35 THR A CA 16
ATOM 12981 C C . THR A 1 35 ? -5.392 -2.924 6.103 1.00 0.00 35 THR A C 16
ATOM 12982 O O . THR A 1 35 ? -6.329 -2.136 6.223 1.00 0.00 35 THR A O 16
ATOM 12993 N N . VAL A 1 36 ? -4.367 -2.750 5.281 1.00 0.00 36 VAL A N 16
ATOM 12994 C CA . VAL A 1 36 ? -4.277 -1.572 4.435 1.00 0.00 36 VAL A CA 16
ATOM 12995 C C . VAL A 1 36 ? -4.396 -1.992 2.970 1.00 0.00 36 VAL A C 16
ATOM 12996 O O . VAL A 1 36 ? -4.715 -1.174 2.109 1.00 0.00 36 VAL A O 16
ATOM 13009 N N . ALA A 1 37 ? -4.133 -3.269 2.730 1.00 0.00 37 ALA A N 16
ATOM 13010 C CA . ALA A 1 37 ? -4.208 -3.809 1.383 1.00 0.00 37 ALA A CA 16
ATOM 13011 C C . ALA A 1 37 ? -4.382 -5.327 1.454 1.00 0.00 37 ALA A C 16
ATOM 13012 O O . ALA A 1 37 ? -3.757 -5.989 2.283 1.00 0.00 37 ALA A O 16
ATOM 13019 N N . GLU A 1 38 ? -5.235 -5.835 0.577 1.00 0.00 38 GLU A N 16
ATOM 13020 C CA . GLU A 1 38 ? -5.499 -7.263 0.531 1.00 0.00 38 GLU A CA 16
ATOM 13021 C C . GLU A 1 38 ? -5.079 -7.837 -0.824 1.00 0.00 38 GLU A C 16
ATOM 13022 O O . GLU A 1 38 ? -5.321 -7.225 -1.863 1.00 0.00 38 GLU A O 16
ATOM 13033 N N . PRO A 1 39 ? -4.441 -9.036 -0.767 1.00 0.00 39 PRO A N 16
ATOM 13034 C CA . PRO A 1 39 ? -3.986 -9.700 -1.977 1.00 0.00 39 PRO A CA 16
ATOM 13035 C C . PRO A 1 39 ? -5.159 -10.321 -2.737 1.00 0.00 39 PRO A C 16
ATOM 13036 O O . PRO A 1 39 ? -4.997 -10.789 -3.863 1.00 0.00 39 PRO A O 16
ATOM 13044 N N . THR A 1 40 ? -6.316 -10.305 -2.091 1.00 0.00 40 THR A N 16
ATOM 13045 C CA . THR A 1 40 ? -7.517 -10.861 -2.692 1.00 0.00 40 THR A CA 16
ATOM 13046 C C . THR A 1 40 ? -7.177 -12.116 -3.499 1.00 0.00 40 THR A C 16
ATOM 13047 O O . THR A 1 40 ? -7.551 -12.228 -4.666 1.00 0.00 40 THR A O 16
ATOM 13058 N N . GLY A 1 41 ? -6.472 -13.028 -2.845 1.00 0.00 41 GLY A N 16
ATOM 13059 C CA . GLY A 1 41 ? -6.079 -14.270 -3.487 1.00 0.00 41 GLY A CA 16
ATOM 13060 C C . GLY A 1 41 ? -4.968 -14.031 -4.511 1.00 0.00 41 GLY A C 16
ATOM 13061 O O . GLY A 1 41 ? -3.832 -14.460 -4.313 1.00 0.00 41 GLY A O 16
ATOM 13065 N N . GLY A 1 42 ? -5.333 -13.345 -5.585 1.00 0.00 42 GLY A N 16
ATOM 13066 C CA . GLY A 1 42 ? -4.382 -13.042 -6.640 1.00 0.00 42 GLY A CA 16
ATOM 13067 C C . GLY A 1 42 ? -3.965 -11.570 -6.597 1.00 0.00 42 GLY A C 16
ATOM 13068 O O . GLY A 1 42 ? -3.352 -11.123 -5.629 1.00 0.00 42 GLY A O 16
ATOM 13072 N N . LYS A 1 43 ? -4.315 -10.858 -7.659 1.00 0.00 43 LYS A N 16
ATOM 13073 C CA . LYS A 1 43 ? -3.985 -9.447 -7.755 1.00 0.00 43 LYS A CA 16
ATOM 13074 C C . LYS A 1 43 ? -4.457 -8.729 -6.488 1.00 0.00 43 LYS A C 16
ATOM 13075 O O . LYS A 1 43 ? -5.643 -8.754 -6.163 1.00 0.00 43 LYS A O 16
ATOM 13089 N N . GLY A 1 44 ? -3.505 -8.110 -5.807 1.00 0.00 44 GLY A N 16
ATOM 13090 C CA . GLY A 1 44 ? -3.808 -7.387 -4.584 1.00 0.00 44 GLY A CA 16
ATOM 13091 C C . GLY A 1 44 ? -4.397 -6.009 -4.893 1.00 0.00 44 GLY A C 16
ATOM 13092 O O . GLY A 1 44 ? -4.086 -5.414 -5.924 1.00 0.00 44 GLY A O 16
ATOM 13096 N N . ASN A 1 45 ? -5.235 -5.540 -3.979 1.00 0.00 45 ASN A N 16
ATOM 13097 C CA . ASN A 1 45 ? -5.869 -4.244 -4.141 1.00 0.00 45 ASN A CA 16
ATOM 13098 C C . ASN A 1 45 ? -5.571 -3.378 -2.915 1.00 0.00 45 ASN A C 16
ATOM 13099 O O . ASN A 1 45 ? -5.624 -3.859 -1.784 1.00 0.00 45 ASN A O 16
ATOM 13109 N N . ILE A 1 46 ? -5.264 -2.117 -3.180 1.00 0.00 46 ILE A N 16
ATOM 13110 C CA . ILE A 1 46 ? -4.957 -1.181 -2.112 1.00 0.00 46 ILE A CA 16
ATOM 13111 C C . ILE A 1 46 ? -6.263 -0.628 -1.535 1.00 0.00 46 ILE A C 16
ATOM 13112 O O . ILE A 1 46 ? -6.979 0.111 -2.208 1.00 0.00 46 ILE A O 16
ATOM 13127 N N . LYS A 1 47 ? -6.531 -1.007 -0.294 1.00 0.00 47 LYS A N 16
ATOM 13128 C CA . LYS A 1 47 ? -7.737 -0.559 0.382 1.00 0.00 47 LYS A CA 16
ATOM 13129 C C . LYS A 1 47 ? -7.422 0.698 1.196 1.00 0.00 47 LYS A C 16
ATOM 13130 O O . LYS A 1 47 ? -7.925 0.864 2.306 1.00 0.00 47 LYS A O 16
ATOM 13144 N N . ALA A 1 48 ? -6.592 1.550 0.613 1.00 0.00 48 ALA A N 16
ATOM 13145 C CA . ALA A 1 48 ? -6.205 2.786 1.271 1.00 0.00 48 ALA A CA 16
ATOM 13146 C C . ALA A 1 48 ? -6.022 3.882 0.219 1.00 0.00 48 ALA A C 16
ATOM 13147 O O . ALA A 1 48 ? -5.873 3.592 -0.967 1.00 0.00 48 ALA A O 16
ATOM 13154 N N . GLU A 1 49 ? -6.036 5.120 0.692 1.00 0.00 49 GLU A N 16
ATOM 13155 C CA . GLU A 1 49 ? -5.873 6.261 -0.193 1.00 0.00 49 GLU A CA 16
ATOM 13156 C C . GLU A 1 49 ? -4.416 6.381 -0.641 1.00 0.00 49 GLU A C 16
ATOM 13157 O O . GLU A 1 49 ? -3.519 6.542 0.184 1.00 0.00 49 GLU A O 16
ATOM 13168 N N . ILE A 1 50 ? -4.224 6.297 -1.950 1.00 0.00 50 ILE A N 16
ATOM 13169 C CA . ILE A 1 50 ? -2.890 6.393 -2.519 1.00 0.00 50 ILE A CA 16
ATOM 13170 C C . ILE A 1 50 ? -2.516 7.867 -2.681 1.00 0.00 50 ILE A C 16
ATOM 13171 O O . ILE A 1 50 ? -3.378 8.707 -2.935 1.00 0.00 50 ILE A O 16
ATOM 13186 N N . ILE A 1 51 ? -1.228 8.139 -2.527 1.00 0.00 51 ILE A N 16
ATOM 13187 C CA . ILE A 1 51 ? -0.728 9.497 -2.654 1.00 0.00 51 ILE A CA 16
ATOM 13188 C C . ILE A 1 51 ? 0.010 9.643 -3.985 1.00 0.00 51 ILE A C 16
ATOM 13189 O O . ILE A 1 51 ? -0.281 10.547 -4.766 1.00 0.00 51 ILE A O 16
ATOM 13204 N N . GLU A 1 52 ? 0.954 8.738 -4.205 1.00 0.00 52 GLU A N 16
ATOM 13205 C CA . GLU A 1 52 ? 1.736 8.753 -5.428 1.00 0.00 52 GLU A CA 16
ATOM 13206 C C . GLU A 1 52 ? 2.924 7.796 -5.311 1.00 0.00 52 GLU A C 16
ATOM 13207 O O . GLU A 1 52 ? 3.005 7.015 -4.364 1.00 0.00 52 GLU A O 16
ATOM 13218 N N . TYR A 1 53 ? 3.816 7.888 -6.287 1.00 0.00 53 TYR A N 16
ATOM 13219 C CA . TYR A 1 53 ? 4.995 7.040 -6.304 1.00 0.00 53 TYR A CA 16
ATOM 13220 C C . TYR A 1 53 ? 6.032 7.520 -5.287 1.00 0.00 53 TYR A C 16
ATOM 13221 O O . TYR A 1 53 ? 6.158 8.719 -5.041 1.00 0.00 53 TYR A O 16
ATOM 13238 N N . VAL A 1 54 ? 6.749 6.559 -4.722 1.00 0.00 54 VAL A N 16
ATOM 13239 C CA . VAL A 1 54 ? 7.770 6.869 -3.735 1.00 0.00 54 VAL A CA 16
ATOM 13240 C C . VAL A 1 54 ? 9.126 6.987 -4.433 1.00 0.00 54 VAL A C 16
ATOM 13241 O O . VAL A 1 54 ? 9.246 6.687 -5.620 1.00 0.00 54 VAL A O 16
ATOM 13254 N N . ASP A 1 55 ? 10.115 7.422 -3.666 1.00 0.00 55 ASP A N 16
ATOM 13255 C CA . ASP A 1 55 ? 11.459 7.584 -4.195 1.00 0.00 55 ASP A CA 16
ATOM 13256 C C . ASP A 1 55 ? 12.301 6.364 -3.815 1.00 0.00 55 ASP A C 16
ATOM 13257 O O . ASP A 1 55 ? 13.367 6.139 -4.384 1.00 0.00 55 ASP A O 16
ATOM 13266 N N . GLN A 1 56 ? 11.791 5.609 -2.852 1.00 0.00 56 GLN A N 16
ATOM 13267 C CA . GLN A 1 56 ? 12.483 4.418 -2.389 1.00 0.00 56 GLN A CA 16
ATOM 13268 C C . GLN A 1 56 ? 12.325 3.284 -3.404 1.00 0.00 56 GLN A C 16
ATOM 13269 O O . GLN A 1 56 ? 11.346 2.541 -3.364 1.00 0.00 56 GLN A O 16
ATOM 13281 N N . ILE A 1 57 ? 13.306 3.186 -4.290 1.00 0.00 57 ILE A N 16
ATOM 13282 C CA . ILE A 1 57 ? 13.289 2.155 -5.314 1.00 0.00 57 ILE A CA 16
ATOM 13283 C C . ILE A 1 57 ? 13.884 0.866 -4.742 1.00 0.00 57 ILE A C 16
ATOM 13284 O O . ILE A 1 57 ? 14.490 0.878 -3.672 1.00 0.00 57 ILE A O 16
ATOM 13299 N N . GLU A 1 58 ? 13.691 -0.216 -5.482 1.00 0.00 58 GLU A N 16
ATOM 13300 C CA . GLU A 1 58 ? 14.202 -1.510 -5.064 1.00 0.00 58 GLU A CA 16
ATOM 13301 C C . GLU A 1 58 ? 15.729 -1.527 -5.134 1.00 0.00 58 GLU A C 16
ATOM 13302 O O . GLU A 1 58 ? 16.340 -0.591 -5.647 1.00 0.00 58 GLU A O 16
ATOM 13313 N N . MET A 1 1 ? 9.406 -7.359 -15.004 1.00 0.00 1 MET A N 17
ATOM 13314 C CA . MET A 1 1 ? 9.907 -6.440 -13.997 1.00 0.00 1 MET A CA 17
ATOM 13315 C C . MET A 1 1 ? 9.169 -6.625 -12.670 1.00 0.00 1 MET A C 17
ATOM 13316 O O . MET A 1 1 ? 8.067 -7.170 -12.639 1.00 0.00 1 MET A O 17
ATOM 13328 N N . HIS A 1 2 ? 9.806 -6.160 -11.605 1.00 0.00 2 HIS A N 17
ATOM 13329 C CA . HIS A 1 2 ? 9.224 -6.268 -10.279 1.00 0.00 2 HIS A CA 17
ATOM 13330 C C . HIS A 1 2 ? 8.252 -5.109 -10.049 1.00 0.00 2 HIS A C 17
ATOM 13331 O O . HIS A 1 2 ? 8.524 -3.977 -10.445 1.00 0.00 2 HIS A O 17
ATOM 13344 N N . SER A 1 3 ? 7.136 -5.431 -9.410 1.00 0.00 3 SER A N 17
ATOM 13345 C CA . SER A 1 3 ? 6.122 -4.432 -9.124 1.00 0.00 3 SER A CA 17
ATOM 13346 C C . SER A 1 3 ? 6.785 -3.110 -8.734 1.00 0.00 3 SER A C 17
ATOM 13347 O O . SER A 1 3 ? 7.858 -3.103 -8.132 1.00 0.00 3 SER A O 17
ATOM 13354 N N . ARG A 1 4 ? 6.121 -2.021 -9.095 1.00 0.00 4 ARG A N 17
ATOM 13355 C CA . ARG A 1 4 ? 6.633 -0.696 -8.790 1.00 0.00 4 ARG A CA 17
ATOM 13356 C C . ARG A 1 4 ? 6.260 -0.299 -7.360 1.00 0.00 4 ARG A C 17
ATOM 13357 O O . ARG A 1 4 ? 5.458 -0.971 -6.715 1.00 0.00 4 ARG A O 17
ATOM 13374 N N . PHE A 1 5 ? 6.864 0.791 -6.907 1.00 0.00 5 PHE A N 17
ATOM 13375 C CA . PHE A 1 5 ? 6.606 1.285 -5.566 1.00 0.00 5 PHE A CA 17
ATOM 13376 C C . PHE A 1 5 ? 5.510 2.353 -5.576 1.00 0.00 5 PHE A C 17
ATOM 13377 O O . PHE A 1 5 ? 5.442 3.170 -6.493 1.00 0.00 5 PHE A O 17
ATOM 13393 N N . VAL A 1 6 ? 4.677 2.311 -4.546 1.00 0.00 6 VAL A N 17
ATOM 13394 C CA . VAL A 1 6 ? 3.588 3.263 -4.425 1.00 0.00 6 VAL A CA 17
ATOM 13395 C C . VAL A 1 6 ? 3.375 3.604 -2.948 1.00 0.00 6 VAL A C 17
ATOM 13396 O O . VAL A 1 6 ? 3.282 2.710 -2.108 1.00 0.00 6 VAL A O 17
ATOM 13409 N N . LYS A 1 7 ? 3.307 4.899 -2.677 1.00 0.00 7 LYS A N 17
ATOM 13410 C CA . LYS A 1 7 ? 3.108 5.370 -1.316 1.00 0.00 7 LYS A CA 17
ATOM 13411 C C . LYS A 1 7 ? 1.612 5.545 -1.056 1.00 0.00 7 LYS A C 17
ATOM 13412 O O . LYS A 1 7 ? 0.944 6.319 -1.741 1.00 0.00 7 LYS A O 17
ATOM 13426 N N . VAL A 1 8 ? 1.126 4.813 -0.063 1.00 0.00 8 VAL A N 17
ATOM 13427 C CA . VAL A 1 8 ? -0.280 4.878 0.296 1.00 0.00 8 VAL A CA 17
ATOM 13428 C C . VAL A 1 8 ? -0.412 5.394 1.731 1.00 0.00 8 VAL A C 17
ATOM 13429 O O . VAL A 1 8 ? 0.574 5.463 2.462 1.00 0.00 8 VAL A O 17
ATOM 13442 N N . LYS A 1 9 ? -1.638 5.743 2.089 1.00 0.00 9 LYS A N 17
ATOM 13443 C CA . LYS A 1 9 ? -1.912 6.251 3.424 1.00 0.00 9 LYS A CA 17
ATOM 13444 C C . LYS A 1 9 ? -3.063 5.456 4.041 1.00 0.00 9 LYS A C 17
ATOM 13445 O O . LYS A 1 9 ? -4.072 5.203 3.383 1.00 0.00 9 LYS A O 17
ATOM 13459 N N . CYS A 1 10 ? -2.874 5.083 5.298 1.00 0.00 10 CYS A N 17
ATOM 13460 C CA . CYS A 1 10 ? -3.885 4.321 6.012 1.00 0.00 10 CYS A CA 17
ATOM 13461 C C . CYS A 1 10 ? -5.066 5.248 6.307 1.00 0.00 10 CYS A C 17
ATOM 13462 O O . CYS A 1 10 ? -4.884 6.343 6.835 1.00 0.00 10 CYS A O 17
ATOM 13469 N N . PRO A 1 11 ? -6.283 4.761 5.945 1.00 0.00 11 PRO A N 17
ATOM 13470 C CA . PRO A 1 11 ? -7.494 5.533 6.165 1.00 0.00 11 PRO A CA 17
ATOM 13471 C C . PRO A 1 11 ? -7.891 5.521 7.643 1.00 0.00 11 PRO A C 17
ATOM 13472 O O . PRO A 1 11 ? -8.388 6.518 8.164 1.00 0.00 11 PRO A O 17
ATOM 13480 N N . ASP A 1 12 ? -7.656 4.382 8.277 1.00 0.00 12 ASP A N 17
ATOM 13481 C CA . ASP A 1 12 ? -7.982 4.227 9.684 1.00 0.00 12 ASP A CA 17
ATOM 13482 C C . ASP A 1 12 ? -6.836 4.780 10.533 1.00 0.00 12 ASP A C 17
ATOM 13483 O O . ASP A 1 12 ? -7.070 5.494 11.507 1.00 0.00 12 ASP A O 17
ATOM 13492 N N . CYS A 1 13 ? -5.623 4.431 10.132 1.00 0.00 13 CYS A N 17
ATOM 13493 C CA . CYS A 1 13 ? -4.441 4.884 10.844 1.00 0.00 13 CYS A CA 17
ATOM 13494 C C . CYS A 1 13 ? -4.212 6.360 10.507 1.00 0.00 13 CYS A C 17
ATOM 13495 O O . CYS A 1 13 ? -3.707 7.118 11.334 1.00 0.00 13 CYS A O 17
ATOM 13502 N N . GLU A 1 14 ? -4.597 6.722 9.291 1.00 0.00 14 GLU A N 17
ATOM 13503 C CA . GLU A 1 14 ? -4.441 8.093 8.836 1.00 0.00 14 GLU A CA 17
ATOM 13504 C C . GLU A 1 14 ? -2.960 8.421 8.635 1.00 0.00 14 GLU A C 17
ATOM 13505 O O . GLU A 1 14 ? -2.605 9.567 8.365 1.00 0.00 14 GLU A O 17
ATOM 13516 N N . HIS A 1 15 ? -2.135 7.393 8.774 1.00 0.00 15 HIS A N 17
ATOM 13517 C CA . HIS A 1 15 ? -0.701 7.557 8.611 1.00 0.00 15 HIS A CA 17
ATOM 13518 C C . HIS A 1 15 ? -0.294 7.143 7.194 1.00 0.00 15 HIS A C 17
ATOM 13519 O O . HIS A 1 15 ? -0.948 6.305 6.577 1.00 0.00 15 HIS A O 17
ATOM 13532 N N . GLU A 1 16 ? 0.784 7.752 6.722 1.00 0.00 16 GLU A N 17
ATOM 13533 C CA . GLU A 1 16 ? 1.285 7.457 5.391 1.00 0.00 16 GLU A CA 17
ATOM 13534 C C . GLU A 1 16 ? 2.241 6.263 5.435 1.00 0.00 16 GLU A C 17
ATOM 13535 O O . GLU A 1 16 ? 3.149 6.220 6.263 1.00 0.00 16 GLU A O 17
ATOM 13546 N N . GLN A 1 17 ? 2.002 5.322 4.533 1.00 0.00 17 GLN A N 17
ATOM 13547 C CA . GLN A 1 17 ? 2.830 4.130 4.459 1.00 0.00 17 GLN A CA 17
ATOM 13548 C C . GLN A 1 17 ? 3.231 3.851 3.010 1.00 0.00 17 GLN A C 17
ATOM 13549 O O . GLN A 1 17 ? 2.622 4.381 2.081 1.00 0.00 17 GLN A O 17
ATOM 13561 N N . VAL A 1 18 ? 4.252 3.021 2.860 1.00 0.00 18 VAL A N 17
ATOM 13562 C CA . VAL A 1 18 ? 4.742 2.666 1.540 1.00 0.00 18 VAL A CA 17
ATOM 13563 C C . VAL A 1 18 ? 4.601 1.156 1.336 1.00 0.00 18 VAL A C 17
ATOM 13564 O O . VAL A 1 18 ? 5.265 0.371 2.011 1.00 0.00 18 VAL A O 17
ATOM 13577 N N . ILE A 1 19 ? 3.732 0.794 0.404 1.00 0.00 19 ILE A N 17
ATOM 13578 C CA . ILE A 1 19 ? 3.495 -0.607 0.104 1.00 0.00 19 ILE A CA 17
ATOM 13579 C C . ILE A 1 19 ? 3.377 -0.787 -1.411 1.00 0.00 19 ILE A C 17
ATOM 13580 O O . ILE A 1 19 ? 3.227 0.187 -2.146 1.00 0.00 19 ILE A O 17
ATOM 13595 N N . PHE A 1 20 ? 3.449 -2.041 -1.833 1.00 0.00 20 PHE A N 17
ATOM 13596 C CA . PHE A 1 20 ? 3.351 -2.362 -3.247 1.00 0.00 20 PHE A CA 17
ATOM 13597 C C . PHE A 1 20 ? 1.890 -2.458 -3.688 1.00 0.00 20 PHE A C 17
ATOM 13598 O O . PHE A 1 20 ? 1.028 -2.864 -2.909 1.00 0.00 20 PHE A O 17
ATOM 13614 N N . ASP A 1 21 ? 1.655 -2.079 -4.936 1.00 0.00 21 ASP A N 17
ATOM 13615 C CA . ASP A 1 21 ? 0.312 -2.118 -5.489 1.00 0.00 21 ASP A CA 17
ATOM 13616 C C . ASP A 1 21 ? 0.001 -3.539 -5.963 1.00 0.00 21 ASP A C 17
ATOM 13617 O O . ASP A 1 21 ? 0.599 -4.022 -6.922 1.00 0.00 21 ASP A O 17
ATOM 13626 N N . HIS A 1 22 ? -0.935 -4.169 -5.268 1.00 0.00 22 HIS A N 17
ATOM 13627 C CA . HIS A 1 22 ? -1.332 -5.525 -5.605 1.00 0.00 22 HIS A CA 17
ATOM 13628 C C . HIS A 1 22 ? -0.212 -6.497 -5.231 1.00 0.00 22 HIS A C 17
ATOM 13629 O O . HIS A 1 22 ? 0.386 -7.126 -6.102 1.00 0.00 22 HIS A O 17
ATOM 13642 N N . PRO A 1 23 ? 0.048 -6.589 -3.899 1.00 0.00 23 PRO A N 17
ATOM 13643 C CA . PRO A 1 23 ? 1.087 -7.474 -3.398 1.00 0.00 23 PRO A CA 17
ATOM 13644 C C . PRO A 1 23 ? 0.635 -8.934 -3.448 1.00 0.00 23 PRO A C 17
ATOM 13645 O O . PRO A 1 23 ? -0.319 -9.270 -4.149 1.00 0.00 23 PRO A O 17
ATOM 13653 N N . SER A 1 24 ? 1.340 -9.765 -2.694 1.00 0.00 24 SER A N 17
ATOM 13654 C CA . SER A 1 24 ? 1.022 -11.182 -2.643 1.00 0.00 24 SER A CA 17
ATOM 13655 C C . SER A 1 24 ? 0.603 -11.573 -1.224 1.00 0.00 24 SER A C 17
ATOM 13656 O O . SER A 1 24 ? -0.271 -12.419 -1.043 1.00 0.00 24 SER A O 17
ATOM 13663 N N . THR A 1 25 ? 1.245 -10.939 -0.255 1.00 0.00 25 THR A N 17
ATOM 13664 C CA . THR A 1 25 ? 0.950 -11.210 1.141 1.00 0.00 25 THR A CA 17
ATOM 13665 C C . THR A 1 25 ? 0.138 -10.064 1.747 1.00 0.00 25 THR A C 17
ATOM 13666 O O . THR A 1 25 ? 0.105 -8.964 1.199 1.00 0.00 25 THR A O 17
ATOM 13677 N N . ILE A 1 26 ? -0.498 -10.361 2.871 1.00 0.00 26 ILE A N 17
ATOM 13678 C CA . ILE A 1 26 ? -1.308 -9.369 3.557 1.00 0.00 26 ILE A CA 17
ATOM 13679 C C . ILE A 1 26 ? -0.408 -8.236 4.053 1.00 0.00 26 ILE A C 17
ATOM 13680 O O . ILE A 1 26 ? 0.696 -8.483 4.539 1.00 0.00 26 ILE A O 17
ATOM 13695 N N . VAL A 1 27 ? -0.911 -7.018 3.914 1.00 0.00 27 VAL A N 17
ATOM 13696 C CA . VAL A 1 27 ? -0.165 -5.847 4.342 1.00 0.00 27 VAL A CA 17
ATOM 13697 C C . VAL A 1 27 ? -0.788 -5.292 5.625 1.00 0.00 27 VAL A C 17
ATOM 13698 O O . VAL A 1 27 ? -1.925 -4.823 5.614 1.00 0.00 27 VAL A O 17
ATOM 13711 N N . LYS A 1 28 ? -0.016 -5.364 6.699 1.00 0.00 28 LYS A N 17
ATOM 13712 C CA . LYS A 1 28 ? -0.478 -4.874 7.987 1.00 0.00 28 LYS A CA 17
ATOM 13713 C C . LYS A 1 28 ? 0.205 -3.541 8.295 1.00 0.00 28 LYS A C 17
ATOM 13714 O O . LYS A 1 28 ? 1.394 -3.371 8.027 1.00 0.00 28 LYS A O 17
ATOM 13728 N N . CYS A 1 29 ? -0.575 -2.628 8.854 1.00 0.00 29 CYS A N 17
ATOM 13729 C CA . CYS A 1 29 ? -0.060 -1.315 9.202 1.00 0.00 29 CYS A CA 17
ATOM 13730 C C . CYS A 1 29 ? 1.050 -1.493 10.241 1.00 0.00 29 CYS A C 17
ATOM 13731 O O . CYS A 1 29 ? 0.822 -2.063 11.306 1.00 0.00 29 CYS A O 17
ATOM 13738 N N . ILE A 1 30 ? 2.227 -0.994 9.893 1.00 0.00 30 ILE A N 17
ATOM 13739 C CA . ILE A 1 30 ? 3.372 -1.092 10.781 1.00 0.00 30 ILE A CA 17
ATOM 13740 C C . ILE A 1 30 ? 3.119 -0.241 12.028 1.00 0.00 30 ILE A C 17
ATOM 13741 O O . ILE A 1 30 ? 3.866 -0.324 13.001 1.00 0.00 30 ILE A O 17
ATOM 13756 N N . ILE A 1 31 ? 2.064 0.557 11.956 1.00 0.00 31 ILE A N 17
ATOM 13757 C CA . ILE A 1 31 ? 1.704 1.420 13.068 1.00 0.00 31 ILE A CA 17
ATOM 13758 C C . ILE A 1 31 ? 1.070 0.580 14.178 1.00 0.00 31 ILE A C 17
ATOM 13759 O O . ILE A 1 31 ? 1.721 0.269 15.174 1.00 0.00 31 ILE A O 17
ATOM 13774 N N . CYS A 1 32 ? -0.192 0.236 13.969 1.00 0.00 32 CYS A N 17
ATOM 13775 C CA . CYS A 1 32 ? -0.920 -0.563 14.941 1.00 0.00 32 CYS A CA 17
ATOM 13776 C C . CYS A 1 32 ? -0.882 -2.024 14.485 1.00 0.00 32 CYS A C 17
ATOM 13777 O O . CYS A 1 32 ? -0.568 -2.915 15.274 1.00 0.00 32 CYS A O 17
ATOM 13784 N N . GLY A 1 33 ? -1.206 -2.224 13.217 1.00 0.00 33 GLY A N 17
ATOM 13785 C CA . GLY A 1 33 ? -1.212 -3.561 12.649 1.00 0.00 33 GLY A CA 17
ATOM 13786 C C . GLY A 1 33 ? -2.534 -3.847 11.933 1.00 0.00 33 GLY A C 17
ATOM 13787 O O . GLY A 1 33 ? -2.995 -4.987 11.904 1.00 0.00 33 GLY A O 17
ATOM 13791 N N . ARG A 1 34 ? -3.107 -2.793 11.374 1.00 0.00 34 ARG A N 17
ATOM 13792 C CA . ARG A 1 34 ? -4.367 -2.915 10.660 1.00 0.00 34 ARG A CA 17
ATOM 13793 C C . ARG A 1 34 ? -4.113 -3.213 9.181 1.00 0.00 34 ARG A C 17
ATOM 13794 O O . ARG A 1 34 ? -3.108 -2.778 8.621 1.00 0.00 34 ARG A O 17
ATOM 13811 N N . THR A 1 35 ? -5.041 -3.953 8.592 1.00 0.00 35 THR A N 17
ATOM 13812 C CA . THR A 1 35 ? -4.929 -4.314 7.189 1.00 0.00 35 THR A CA 17
ATOM 13813 C C . THR A 1 35 ? -5.086 -3.074 6.305 1.00 0.00 35 THR A C 17
ATOM 13814 O O . THR A 1 35 ? -6.075 -2.351 6.415 1.00 0.00 35 THR A O 17
ATOM 13825 N N . VAL A 1 36 ? -4.096 -2.869 5.450 1.00 0.00 36 VAL A N 17
ATOM 13826 C CA . VAL A 1 36 ? -4.110 -1.729 4.548 1.00 0.00 36 VAL A CA 17
ATOM 13827 C C . VAL A 1 36 ? -4.296 -2.224 3.112 1.00 0.00 36 VAL A C 17
ATOM 13828 O O . VAL A 1 36 ? -4.704 -1.461 2.237 1.00 0.00 36 VAL A O 17
ATOM 13841 N N . ALA A 1 37 ? -3.988 -3.496 2.914 1.00 0.00 37 ALA A N 17
ATOM 13842 C CA . ALA A 1 37 ? -4.115 -4.102 1.599 1.00 0.00 37 ALA A CA 17
ATOM 13843 C C . ALA A 1 37 ? -4.352 -5.605 1.756 1.00 0.00 37 ALA A C 17
ATOM 13844 O O . ALA A 1 37 ? -3.705 -6.257 2.572 1.00 0.00 37 ALA A O 17
ATOM 13851 N N . GLU A 1 38 ? -5.283 -6.111 0.959 1.00 0.00 38 GLU A N 17
ATOM 13852 C CA . GLU A 1 38 ? -5.612 -7.525 0.998 1.00 0.00 38 GLU A CA 17
ATOM 13853 C C . GLU A 1 38 ? -5.397 -8.160 -0.378 1.00 0.00 38 GLU A C 17
ATOM 13854 O O . GLU A 1 38 ? -5.815 -7.606 -1.393 1.00 0.00 38 GLU A O 17
ATOM 13865 N N . PRO A 1 39 ? -4.727 -9.343 -0.366 1.00 0.00 39 PRO A N 17
ATOM 13866 C CA . PRO A 1 39 ? -4.450 -10.058 -1.600 1.00 0.00 39 PRO A CA 17
ATOM 13867 C C . PRO A 1 39 ? -5.713 -10.739 -2.134 1.00 0.00 39 PRO A C 17
ATOM 13868 O O . PRO A 1 39 ? -6.077 -11.822 -1.681 1.00 0.00 39 PRO A O 17
ATOM 13876 N N . THR A 1 40 ? -6.344 -10.074 -3.091 1.00 0.00 40 THR A N 17
ATOM 13877 C CA . THR A 1 40 ? -7.558 -10.601 -3.692 1.00 0.00 40 THR A CA 17
ATOM 13878 C C . THR A 1 40 ? -7.217 -11.496 -4.885 1.00 0.00 40 THR A C 17
ATOM 13879 O O . THR A 1 40 ? -6.105 -11.444 -5.407 1.00 0.00 40 THR A O 17
ATOM 13890 N N . GLY A 1 41 ? -8.196 -12.295 -5.283 1.00 0.00 41 GLY A N 17
ATOM 13891 C CA . GLY A 1 41 ? -8.014 -13.200 -6.405 1.00 0.00 41 GLY A CA 17
ATOM 13892 C C . GLY A 1 41 ? -7.542 -12.444 -7.648 1.00 0.00 41 GLY A C 17
ATOM 13893 O O . GLY A 1 41 ? -8.338 -11.799 -8.328 1.00 0.00 41 GLY A O 17
ATOM 13897 N N . GLY A 1 42 ? -6.247 -12.547 -7.907 1.00 0.00 42 GLY A N 17
ATOM 13898 C CA . GLY A 1 42 ? -5.658 -11.881 -9.057 1.00 0.00 42 GLY A CA 17
ATOM 13899 C C . GLY A 1 42 ? -5.176 -10.476 -8.688 1.00 0.00 42 GLY A C 17
ATOM 13900 O O . GLY A 1 42 ? -5.935 -9.512 -8.782 1.00 0.00 42 GLY A O 17
ATOM 13904 N N . LYS A 1 43 ? -3.919 -10.403 -8.278 1.00 0.00 43 LYS A N 17
ATOM 13905 C CA . LYS A 1 43 ? -3.328 -9.132 -7.895 1.00 0.00 43 LYS A CA 17
ATOM 13906 C C . LYS A 1 43 ? -4.019 -8.613 -6.633 1.00 0.00 43 LYS A C 17
ATOM 13907 O O . LYS A 1 43 ? -5.245 -8.655 -6.530 1.00 0.00 43 LYS A O 17
ATOM 13921 N N . GLY A 1 44 ? -3.205 -8.134 -5.705 1.00 0.00 44 GLY A N 17
ATOM 13922 C CA . GLY A 1 44 ? -3.723 -7.606 -4.454 1.00 0.00 44 GLY A CA 17
ATOM 13923 C C . GLY A 1 44 ? -4.505 -6.313 -4.687 1.00 0.00 44 GLY A C 17
ATOM 13924 O O . GLY A 1 44 ? -4.429 -5.723 -5.763 1.00 0.00 44 GLY A O 17
ATOM 13928 N N . ASN A 1 45 ? -5.239 -5.909 -3.660 1.00 0.00 45 ASN A N 17
ATOM 13929 C CA . ASN A 1 45 ? -6.034 -4.695 -3.739 1.00 0.00 45 ASN A CA 17
ATOM 13930 C C . ASN A 1 45 ? -5.665 -3.772 -2.576 1.00 0.00 45 ASN A C 17
ATOM 13931 O O . ASN A 1 45 ? -5.620 -4.205 -1.426 1.00 0.00 45 ASN A O 17
ATOM 13941 N N . ILE A 1 46 ? -5.410 -2.517 -2.917 1.00 0.00 46 ILE A N 17
ATOM 13942 C CA . ILE A 1 46 ? -5.046 -1.530 -1.915 1.00 0.00 46 ILE A CA 17
ATOM 13943 C C . ILE A 1 46 ? -6.314 -0.997 -1.245 1.00 0.00 46 ILE A C 17
ATOM 13944 O O . ILE A 1 46 ? -7.104 -0.293 -1.873 1.00 0.00 46 ILE A O 17
ATOM 13959 N N . LYS A 1 47 ? -6.471 -1.357 0.020 1.00 0.00 47 LYS A N 17
ATOM 13960 C CA . LYS A 1 47 ? -7.630 -0.924 0.783 1.00 0.00 47 LYS A CA 17
ATOM 13961 C C . LYS A 1 47 ? -7.279 0.345 1.560 1.00 0.00 47 LYS A C 17
ATOM 13962 O O . LYS A 1 47 ? -7.708 0.518 2.700 1.00 0.00 47 LYS A O 17
ATOM 13976 N N . ALA A 1 48 ? -6.504 1.203 0.912 1.00 0.00 48 ALA A N 17
ATOM 13977 C CA . ALA A 1 48 ? -6.091 2.452 1.528 1.00 0.00 48 ALA A CA 17
ATOM 13978 C C . ALA A 1 48 ? -5.993 3.538 0.455 1.00 0.00 48 ALA A C 17
ATOM 13979 O O . ALA A 1 48 ? -5.852 3.234 -0.729 1.00 0.00 48 ALA A O 17
ATOM 13986 N N . GLU A 1 49 ? -6.070 4.780 0.906 1.00 0.00 49 GLU A N 17
ATOM 13987 C CA . GLU A 1 49 ? -5.991 5.912 -0.001 1.00 0.00 49 GLU A CA 17
ATOM 13988 C C . GLU A 1 49 ? -4.555 6.101 -0.491 1.00 0.00 49 GLU A C 17
ATOM 13989 O O . GLU A 1 49 ? -3.643 6.299 0.310 1.00 0.00 49 GLU A O 17
ATOM 14000 N N . ILE A 1 50 ? -4.397 6.035 -1.805 1.00 0.00 50 ILE A N 17
ATOM 14001 C CA . ILE A 1 50 ? -3.086 6.196 -2.411 1.00 0.00 50 ILE A CA 17
ATOM 14002 C C . ILE A 1 50 ? -2.801 7.685 -2.610 1.00 0.00 50 ILE A C 17
ATOM 14003 O O . ILE A 1 50 ? -3.713 8.465 -2.882 1.00 0.00 50 ILE A O 17
ATOM 14018 N N . ILE A 1 51 ? -1.531 8.037 -2.466 1.00 0.00 51 ILE A N 17
ATOM 14019 C CA . ILE A 1 51 ? -1.115 9.419 -2.627 1.00 0.00 51 ILE A CA 17
ATOM 14020 C C . ILE A 1 51 ? -0.382 9.575 -3.961 1.00 0.00 51 ILE A C 17
ATOM 14021 O O . ILE A 1 51 ? -0.959 10.051 -4.937 1.00 0.00 51 ILE A O 17
ATOM 14036 N N . GLU A 1 52 ? 0.877 9.164 -3.960 1.00 0.00 52 GLU A N 17
ATOM 14037 C CA . GLU A 1 52 ? 1.694 9.251 -5.158 1.00 0.00 52 GLU A CA 17
ATOM 14038 C C . GLU A 1 52 ? 2.804 8.198 -5.122 1.00 0.00 52 GLU A C 17
ATOM 14039 O O . GLU A 1 52 ? 2.786 7.301 -4.281 1.00 0.00 52 GLU A O 17
ATOM 14050 N N . TYR A 1 53 ? 3.744 8.343 -6.045 1.00 0.00 53 TYR A N 17
ATOM 14051 C CA . TYR A 1 53 ? 4.859 7.417 -6.129 1.00 0.00 53 TYR A CA 17
ATOM 14052 C C . TYR A 1 53 ? 5.958 7.789 -5.132 1.00 0.00 53 TYR A C 17
ATOM 14053 O O . TYR A 1 53 ? 6.161 8.966 -4.838 1.00 0.00 53 TYR A O 17
ATOM 14070 N N . VAL A 1 54 ? 6.638 6.764 -4.640 1.00 0.00 54 VAL A N 17
ATOM 14071 C CA . VAL A 1 54 ? 7.712 6.970 -3.682 1.00 0.00 54 VAL A CA 17
ATOM 14072 C C . VAL A 1 54 ? 9.039 7.102 -4.430 1.00 0.00 54 VAL A C 17
ATOM 14073 O O . VAL A 1 54 ? 9.088 6.942 -5.649 1.00 0.00 54 VAL A O 17
ATOM 14086 N N . ASP A 1 55 ? 10.084 7.393 -3.670 1.00 0.00 55 ASP A N 17
ATOM 14087 C CA . ASP A 1 55 ? 11.410 7.549 -4.246 1.00 0.00 55 ASP A CA 17
ATOM 14088 C C . ASP A 1 55 ? 12.235 6.293 -3.962 1.00 0.00 55 ASP A C 17
ATOM 14089 O O . ASP A 1 55 ? 13.321 6.121 -4.514 1.00 0.00 55 ASP A O 17
ATOM 14098 N N . GLN A 1 56 ? 11.690 5.447 -3.099 1.00 0.00 56 GLN A N 17
ATOM 14099 C CA . GLN A 1 56 ? 12.363 4.212 -2.734 1.00 0.00 56 GLN A CA 17
ATOM 14100 C C . GLN A 1 56 ? 12.258 3.194 -3.872 1.00 0.00 56 GLN A C 17
ATOM 14101 O O . GLN A 1 56 ? 11.320 2.399 -3.913 1.00 0.00 56 GLN A O 17
ATOM 14113 N N . ILE A 1 57 ? 13.232 3.252 -4.767 1.00 0.00 57 ILE A N 17
ATOM 14114 C CA . ILE A 1 57 ? 13.261 2.345 -5.903 1.00 0.00 57 ILE A CA 17
ATOM 14115 C C . ILE A 1 57 ? 13.827 0.995 -5.458 1.00 0.00 57 ILE A C 17
ATOM 14116 O O . ILE A 1 57 ? 14.343 0.870 -4.348 1.00 0.00 57 ILE A O 17
ATOM 14131 N N . GLU A 1 58 ? 13.712 0.020 -6.346 1.00 0.00 58 GLU A N 17
ATOM 14132 C CA . GLU A 1 58 ? 14.206 -1.316 -6.058 1.00 0.00 58 GLU A CA 17
ATOM 14133 C C . GLU A 1 58 ? 15.647 -1.467 -6.551 1.00 0.00 58 GLU A C 17
ATOM 14134 O O . GLU A 1 58 ? 16.425 -0.514 -6.502 1.00 0.00 58 GLU A O 17
ATOM 14145 N N . MET A 1 1 ? 9.691 -5.358 -14.565 1.00 0.00 1 MET A N 18
ATOM 14146 C CA . MET A 1 1 ? 9.204 -6.705 -14.325 1.00 0.00 1 MET A CA 18
ATOM 14147 C C . MET A 1 1 ? 8.646 -6.841 -12.907 1.00 0.00 1 MET A C 18
ATOM 14148 O O . MET A 1 1 ? 7.516 -7.291 -12.721 1.00 0.00 1 MET A O 18
ATOM 14160 N N . HIS A 1 2 ? 9.464 -6.445 -11.942 1.00 0.00 2 HIS A N 18
ATOM 14161 C CA . HIS A 1 2 ? 9.066 -6.517 -10.547 1.00 0.00 2 HIS A CA 18
ATOM 14162 C C . HIS A 1 2 ? 7.997 -5.460 -10.263 1.00 0.00 2 HIS A C 18
ATOM 14163 O O . HIS A 1 2 ? 8.080 -4.339 -10.761 1.00 0.00 2 HIS A O 18
ATOM 14176 N N . SER A 1 3 ? 7.017 -5.856 -9.462 1.00 0.00 3 SER A N 18
ATOM 14177 C CA . SER A 1 3 ? 5.933 -4.957 -9.107 1.00 0.00 3 SER A CA 18
ATOM 14178 C C . SER A 1 3 ? 6.474 -3.540 -8.903 1.00 0.00 3 SER A C 18
ATOM 14179 O O . SER A 1 3 ? 7.632 -3.360 -8.532 1.00 0.00 3 SER A O 18
ATOM 14186 N N . ARG A 1 4 ? 5.607 -2.569 -9.154 1.00 0.00 4 ARG A N 18
ATOM 14187 C CA . ARG A 1 4 ? 5.984 -1.174 -9.004 1.00 0.00 4 ARG A CA 18
ATOM 14188 C C . ARG A 1 4 ? 5.801 -0.728 -7.552 1.00 0.00 4 ARG A C 18
ATOM 14189 O O . ARG A 1 4 ? 5.219 -1.452 -6.745 1.00 0.00 4 ARG A O 18
ATOM 14206 N N . PHE A 1 5 ? 6.309 0.461 -7.262 1.00 0.00 5 PHE A N 18
ATOM 14207 C CA . PHE A 1 5 ? 6.208 1.011 -5.921 1.00 0.00 5 PHE A CA 18
ATOM 14208 C C . PHE A 1 5 ? 5.104 2.068 -5.843 1.00 0.00 5 PHE A C 18
ATOM 14209 O O . PHE A 1 5 ? 4.965 2.894 -6.744 1.00 0.00 5 PHE A O 18
ATOM 14225 N N . VAL A 1 6 ? 4.346 2.006 -4.758 1.00 0.00 6 VAL A N 18
ATOM 14226 C CA . VAL A 1 6 ? 3.259 2.946 -4.550 1.00 0.00 6 VAL A CA 18
ATOM 14227 C C . VAL A 1 6 ? 3.163 3.288 -3.061 1.00 0.00 6 VAL A C 18
ATOM 14228 O O . VAL A 1 6 ? 3.077 2.395 -2.221 1.00 0.00 6 VAL A O 18
ATOM 14241 N N . LYS A 1 7 ? 3.182 4.584 -2.782 1.00 0.00 7 LYS A N 18
ATOM 14242 C CA . LYS A 1 7 ? 3.098 5.054 -1.410 1.00 0.00 7 LYS A CA 18
ATOM 14243 C C . LYS A 1 7 ? 1.632 5.301 -1.048 1.00 0.00 7 LYS A C 18
ATOM 14244 O O . LYS A 1 7 ? 0.962 6.115 -1.682 1.00 0.00 7 LYS A O 18
ATOM 14258 N N . VAL A 1 8 ? 1.178 4.583 -0.031 1.00 0.00 8 VAL A N 18
ATOM 14259 C CA . VAL A 1 8 ? -0.196 4.715 0.422 1.00 0.00 8 VAL A CA 18
ATOM 14260 C C . VAL A 1 8 ? -0.206 5.224 1.864 1.00 0.00 8 VAL A C 18
ATOM 14261 O O . VAL A 1 8 ? 0.828 5.232 2.530 1.00 0.00 8 VAL A O 18
ATOM 14274 N N . LYS A 1 9 ? -1.386 5.636 2.304 1.00 0.00 9 LYS A N 18
ATOM 14275 C CA . LYS A 1 9 ? -1.545 6.146 3.656 1.00 0.00 9 LYS A CA 18
ATOM 14276 C C . LYS A 1 9 ? -2.785 5.516 4.292 1.00 0.00 9 LYS A C 18
ATOM 14277 O O . LYS A 1 9 ? -3.832 5.417 3.654 1.00 0.00 9 LYS A O 18
ATOM 14291 N N . CYS A 1 10 ? -2.628 5.106 5.541 1.00 0.00 10 CYS A N 18
ATOM 14292 C CA . CYS A 1 10 ? -3.721 4.489 6.271 1.00 0.00 10 CYS A CA 18
ATOM 14293 C C . CYS A 1 10 ? -4.758 5.568 6.588 1.00 0.00 10 CYS A C 18
ATOM 14294 O O . CYS A 1 10 ? -4.414 6.631 7.104 1.00 0.00 10 CYS A O 18
ATOM 14301 N N . PRO A 1 11 ? -6.038 5.251 6.258 1.00 0.00 11 PRO A N 18
ATOM 14302 C CA . PRO A 1 11 ? -7.127 6.182 6.502 1.00 0.00 11 PRO A CA 18
ATOM 14303 C C . PRO A 1 11 ? -7.485 6.229 7.988 1.00 0.00 11 PRO A C 18
ATOM 14304 O O . PRO A 1 11 ? -7.838 7.285 8.513 1.00 0.00 11 PRO A O 18
ATOM 14312 N N . ASP A 1 12 ? -7.384 5.072 8.625 1.00 0.00 12 ASP A N 18
ATOM 14313 C CA . ASP A 1 12 ? -7.693 4.968 10.042 1.00 0.00 12 ASP A CA 18
ATOM 14314 C C . ASP A 1 12 ? -6.451 5.332 10.858 1.00 0.00 12 ASP A C 18
ATOM 14315 O O . ASP A 1 12 ? -6.545 6.062 11.844 1.00 0.00 12 ASP A O 18
ATOM 14324 N N . CYS A 1 13 ? -5.317 4.807 10.418 1.00 0.00 13 CYS A N 18
ATOM 14325 C CA . CYS A 1 13 ? -4.059 5.068 11.096 1.00 0.00 13 CYS A CA 18
ATOM 14326 C C . CYS A 1 13 ? -3.624 6.498 10.767 1.00 0.00 13 CYS A C 18
ATOM 14327 O O . CYS A 1 13 ? -2.989 7.162 11.586 1.00 0.00 13 CYS A O 18
ATOM 14334 N N . GLU A 1 14 ? -3.981 6.929 9.566 1.00 0.00 14 GLU A N 18
ATOM 14335 C CA . GLU A 1 14 ? -3.635 8.268 9.119 1.00 0.00 14 GLU A CA 18
ATOM 14336 C C . GLU A 1 14 ? -2.127 8.376 8.882 1.00 0.00 14 GLU A C 18
ATOM 14337 O O . GLU A 1 14 ? -1.611 9.462 8.630 1.00 0.00 14 GLU A O 18
ATOM 14348 N N . HIS A 1 15 ? -1.464 7.233 8.974 1.00 0.00 15 HIS A N 18
ATOM 14349 C CA . HIS A 1 15 ? -0.025 7.184 8.774 1.00 0.00 15 HIS A CA 18
ATOM 14350 C C . HIS A 1 15 ? 0.278 6.769 7.333 1.00 0.00 15 HIS A C 18
ATOM 14351 O O . HIS A 1 15 ? -0.502 6.047 6.713 1.00 0.00 15 HIS A O 18
ATOM 14364 N N . GLU A 1 16 ? 1.414 7.244 6.841 1.00 0.00 16 GLU A N 18
ATOM 14365 C CA . GLU A 1 16 ? 1.830 6.930 5.484 1.00 0.00 16 GLU A CA 18
ATOM 14366 C C . GLU A 1 16 ? 2.639 5.631 5.464 1.00 0.00 16 GLU A C 18
ATOM 14367 O O . GLU A 1 16 ? 3.474 5.403 6.337 1.00 0.00 16 GLU A O 18
ATOM 14378 N N . GLN A 1 17 ? 2.363 4.816 4.457 1.00 0.00 17 GLN A N 18
ATOM 14379 C CA . GLN A 1 17 ? 3.054 3.546 4.311 1.00 0.00 17 GLN A CA 18
ATOM 14380 C C . GLN A 1 17 ? 3.283 3.233 2.831 1.00 0.00 17 GLN A C 18
ATOM 14381 O O . GLN A 1 17 ? 2.527 3.687 1.973 1.00 0.00 17 GLN A O 18
ATOM 14393 N N . VAL A 1 18 ? 4.329 2.460 2.577 1.00 0.00 18 VAL A N 18
ATOM 14394 C CA . VAL A 1 18 ? 4.666 2.081 1.216 1.00 0.00 18 VAL A CA 18
ATOM 14395 C C . VAL A 1 18 ? 4.466 0.573 1.046 1.00 0.00 18 VAL A C 18
ATOM 14396 O O . VAL A 1 18 ? 5.148 -0.222 1.690 1.00 0.00 18 VAL A O 18
ATOM 14409 N N . ILE A 1 19 ? 3.529 0.227 0.175 1.00 0.00 19 ILE A N 18
ATOM 14410 C CA . ILE A 1 19 ? 3.233 -1.170 -0.087 1.00 0.00 19 ILE A CA 18
ATOM 14411 C C . ILE A 1 19 ? 3.227 -1.412 -1.598 1.00 0.00 19 ILE A C 18
ATOM 14412 O O . ILE A 1 19 ? 3.209 -0.463 -2.381 1.00 0.00 19 ILE A O 18
ATOM 14427 N N . PHE A 1 20 ? 3.241 -2.686 -1.962 1.00 0.00 20 PHE A N 18
ATOM 14428 C CA . PHE A 1 20 ? 3.238 -3.063 -3.365 1.00 0.00 20 PHE A CA 18
ATOM 14429 C C . PHE A 1 20 ? 1.831 -2.962 -3.957 1.00 0.00 20 PHE A C 18
ATOM 14430 O O . PHE A 1 20 ? 0.841 -3.117 -3.243 1.00 0.00 20 PHE A O 18
ATOM 14446 N N . ASP A 1 21 ? 1.786 -2.702 -5.255 1.00 0.00 21 ASP A N 18
ATOM 14447 C CA . ASP A 1 21 ? 0.516 -2.579 -5.950 1.00 0.00 21 ASP A CA 18
ATOM 14448 C C . ASP A 1 21 ? 0.041 -3.966 -6.385 1.00 0.00 21 ASP A C 18
ATOM 14449 O O . ASP A 1 21 ? -1.000 -4.097 -7.028 1.00 0.00 21 ASP A O 18
ATOM 14458 N N . HIS A 1 22 ? 0.826 -4.968 -6.017 1.00 0.00 22 HIS A N 18
ATOM 14459 C CA . HIS A 1 22 ? 0.498 -6.342 -6.361 1.00 0.00 22 HIS A CA 18
ATOM 14460 C C . HIS A 1 22 ? 1.253 -7.297 -5.434 1.00 0.00 22 HIS A C 18
ATOM 14461 O O . HIS A 1 22 ? 2.074 -8.090 -5.891 1.00 0.00 22 HIS A O 18
ATOM 14474 N N . PRO A 1 23 ? 0.940 -7.185 -4.116 1.00 0.00 23 PRO A N 18
ATOM 14475 C CA . PRO A 1 23 ? 1.578 -8.029 -3.120 1.00 0.00 23 PRO A CA 18
ATOM 14476 C C . PRO A 1 23 ? 1.019 -9.453 -3.169 1.00 0.00 23 PRO A C 18
ATOM 14477 O O . PRO A 1 23 ? 0.079 -9.730 -3.913 1.00 0.00 23 PRO A O 18
ATOM 14485 N N . SER A 1 24 ? 1.620 -10.318 -2.365 1.00 0.00 24 SER A N 18
ATOM 14486 C CA . SER A 1 24 ? 1.194 -11.706 -2.307 1.00 0.00 24 SER A CA 18
ATOM 14487 C C . SER A 1 24 ? 0.604 -12.015 -0.930 1.00 0.00 24 SER A C 18
ATOM 14488 O O . SER A 1 24 ? -0.315 -12.824 -0.812 1.00 0.00 24 SER A O 18
ATOM 14495 N N . THR A 1 25 ? 1.156 -11.354 0.077 1.00 0.00 25 THR A N 18
ATOM 14496 C CA . THR A 1 25 ? 0.695 -11.547 1.442 1.00 0.00 25 THR A CA 18
ATOM 14497 C C . THR A 1 25 ? -0.135 -10.346 1.900 1.00 0.00 25 THR A C 18
ATOM 14498 O O . THR A 1 25 ? -0.075 -9.278 1.292 1.00 0.00 25 THR A O 18
ATOM 14509 N N . ILE A 1 26 ? -0.890 -10.562 2.967 1.00 0.00 26 ILE A N 18
ATOM 14510 C CA . ILE A 1 26 ? -1.730 -9.510 3.514 1.00 0.00 26 ILE A CA 18
ATOM 14511 C C . ILE A 1 26 ? -0.847 -8.366 4.016 1.00 0.00 26 ILE A C 18
ATOM 14512 O O . ILE A 1 26 ? 0.189 -8.603 4.634 1.00 0.00 26 ILE A O 18
ATOM 14527 N N . VAL A 1 27 ? -1.290 -7.150 3.730 1.00 0.00 27 VAL A N 18
ATOM 14528 C CA . VAL A 1 27 ? -0.553 -5.968 4.145 1.00 0.00 27 VAL A CA 18
ATOM 14529 C C . VAL A 1 27 ? -1.174 -5.408 5.426 1.00 0.00 27 VAL A C 18
ATOM 14530 O O . VAL A 1 27 ? -2.310 -4.936 5.414 1.00 0.00 27 VAL A O 18
ATOM 14543 N N . LYS A 1 28 ? -0.402 -5.480 6.500 1.00 0.00 28 LYS A N 18
ATOM 14544 C CA . LYS A 1 28 ? -0.863 -4.986 7.787 1.00 0.00 28 LYS A CA 18
ATOM 14545 C C . LYS A 1 28 ? -0.115 -3.695 8.129 1.00 0.00 28 LYS A C 18
ATOM 14546 O O . LYS A 1 28 ? 1.085 -3.585 7.886 1.00 0.00 28 LYS A O 18
ATOM 14560 N N . CYS A 1 29 ? -0.858 -2.750 8.688 1.00 0.00 29 CYS A N 18
ATOM 14561 C CA . CYS A 1 29 ? -0.281 -1.472 9.066 1.00 0.00 29 CYS A CA 18
ATOM 14562 C C . CYS A 1 29 ? 0.873 -1.734 10.036 1.00 0.00 29 CYS A C 18
ATOM 14563 O O . CYS A 1 29 ? 0.679 -2.343 11.087 1.00 0.00 29 CYS A O 18
ATOM 14570 N N . ILE A 1 30 ? 2.048 -1.259 9.649 1.00 0.00 30 ILE A N 18
ATOM 14571 C CA . ILE A 1 30 ? 3.233 -1.433 10.472 1.00 0.00 30 ILE A CA 18
ATOM 14572 C C . ILE A 1 30 ? 3.068 -0.644 11.771 1.00 0.00 30 ILE A C 18
ATOM 14573 O O . ILE A 1 30 ? 3.854 -0.803 12.703 1.00 0.00 30 ILE A O 18
ATOM 14588 N N . ILE A 1 31 ? 2.040 0.192 11.792 1.00 0.00 31 ILE A N 18
ATOM 14589 C CA . ILE A 1 31 ? 1.761 1.006 12.963 1.00 0.00 31 ILE A CA 18
ATOM 14590 C C . ILE A 1 31 ? 1.128 0.133 14.048 1.00 0.00 31 ILE A C 18
ATOM 14591 O O . ILE A 1 31 ? 1.802 -0.271 14.995 1.00 0.00 31 ILE A O 18
ATOM 14606 N N . CYS A 1 32 ? -0.159 -0.132 13.874 1.00 0.00 32 CYS A N 18
ATOM 14607 C CA . CYS A 1 32 ? -0.889 -0.949 14.827 1.00 0.00 32 CYS A CA 18
ATOM 14608 C C . CYS A 1 32 ? -0.931 -2.384 14.296 1.00 0.00 32 CYS A C 18
ATOM 14609 O O . CYS A 1 32 ? -0.613 -3.327 15.020 1.00 0.00 32 CYS A O 18
ATOM 14616 N N . GLY A 1 33 ? -1.327 -2.504 13.037 1.00 0.00 33 GLY A N 18
ATOM 14617 C CA . GLY A 1 33 ? -1.414 -3.807 12.402 1.00 0.00 33 GLY A CA 18
ATOM 14618 C C . GLY A 1 33 ? -2.773 -3.997 11.724 1.00 0.00 33 GLY A C 18
ATOM 14619 O O . GLY A 1 33 ? -3.285 -5.112 11.654 1.00 0.00 33 GLY A O 18
ATOM 14623 N N . ARG A 1 34 ? -3.317 -2.889 11.242 1.00 0.00 34 ARG A N 18
ATOM 14624 C CA . ARG A 1 34 ? -4.606 -2.919 10.572 1.00 0.00 34 ARG A CA 18
ATOM 14625 C C . ARG A 1 34 ? -4.420 -3.147 9.071 1.00 0.00 34 ARG A C 18
ATOM 14626 O O . ARG A 1 34 ? -3.432 -2.699 8.490 1.00 0.00 34 ARG A O 18
ATOM 14643 N N . THR A 1 35 ? -5.383 -3.844 8.487 1.00 0.00 35 THR A N 18
ATOM 14644 C CA . THR A 1 35 ? -5.338 -4.137 7.064 1.00 0.00 35 THR A CA 18
ATOM 14645 C C . THR A 1 35 ? -5.408 -2.843 6.250 1.00 0.00 35 THR A C 18
ATOM 14646 O O . THR A 1 35 ? -6.333 -2.051 6.418 1.00 0.00 35 THR A O 18
ATOM 14657 N N . VAL A 1 36 ? -4.418 -2.669 5.387 1.00 0.00 36 VAL A N 18
ATOM 14658 C CA . VAL A 1 36 ? -4.356 -1.486 4.547 1.00 0.00 36 VAL A CA 18
ATOM 14659 C C . VAL A 1 36 ? -4.572 -1.890 3.087 1.00 0.00 36 VAL A C 18
ATOM 14660 O O . VAL A 1 36 ? -5.068 -1.097 2.287 1.00 0.00 36 VAL A O 18
ATOM 14673 N N . ALA A 1 37 ? -4.191 -3.122 2.785 1.00 0.00 37 ALA A N 18
ATOM 14674 C CA . ALA A 1 37 ? -4.338 -3.641 1.436 1.00 0.00 37 ALA A CA 18
ATOM 14675 C C . ALA A 1 37 ? -4.330 -5.170 1.478 1.00 0.00 37 ALA A C 18
ATOM 14676 O O . ALA A 1 37 ? -3.594 -5.769 2.261 1.00 0.00 37 ALA A O 18
ATOM 14683 N N . GLU A 1 38 ? -5.158 -5.759 0.627 1.00 0.00 38 GLU A N 18
ATOM 14684 C CA . GLU A 1 38 ? -5.256 -7.206 0.557 1.00 0.00 38 GLU A CA 18
ATOM 14685 C C . GLU A 1 38 ? -5.021 -7.686 -0.877 1.00 0.00 38 GLU A C 18
ATOM 14686 O O . GLU A 1 38 ? -5.604 -7.150 -1.818 1.00 0.00 38 GLU A O 18
ATOM 14697 N N . PRO A 1 39 ? -4.143 -8.717 -1.001 1.00 0.00 39 PRO A N 18
ATOM 14698 C CA . PRO A 1 39 ? -3.824 -9.275 -2.305 1.00 0.00 39 PRO A CA 18
ATOM 14699 C C . PRO A 1 39 ? -4.972 -10.143 -2.826 1.00 0.00 39 PRO A C 18
ATOM 14700 O O . PRO A 1 39 ? -4.839 -11.363 -2.918 1.00 0.00 39 PRO A O 18
ATOM 14708 N N . THR A 1 40 ? -6.071 -9.480 -3.151 1.00 0.00 40 THR A N 18
ATOM 14709 C CA . THR A 1 40 ? -7.242 -10.176 -3.661 1.00 0.00 40 THR A CA 18
ATOM 14710 C C . THR A 1 40 ? -6.835 -11.189 -4.733 1.00 0.00 40 THR A C 18
ATOM 14711 O O . THR A 1 40 ? -6.607 -10.821 -5.884 1.00 0.00 40 THR A O 18
ATOM 14722 N N . GLY A 1 41 ? -6.757 -12.444 -4.317 1.00 0.00 41 GLY A N 18
ATOM 14723 C CA . GLY A 1 41 ? -6.382 -13.512 -5.227 1.00 0.00 41 GLY A CA 18
ATOM 14724 C C . GLY A 1 41 ? -5.176 -13.109 -6.078 1.00 0.00 41 GLY A C 18
ATOM 14725 O O . GLY A 1 41 ? -4.042 -13.125 -5.601 1.00 0.00 41 GLY A O 18
ATOM 14729 N N . GLY A 1 42 ? -5.462 -12.759 -7.324 1.00 0.00 42 GLY A N 18
ATOM 14730 C CA . GLY A 1 42 ? -4.415 -12.352 -8.246 1.00 0.00 42 GLY A CA 18
ATOM 14731 C C . GLY A 1 42 ? -3.894 -10.956 -7.902 1.00 0.00 42 GLY A C 18
ATOM 14732 O O . GLY A 1 42 ? -3.046 -10.805 -7.023 1.00 0.00 42 GLY A O 18
ATOM 14736 N N . LYS A 1 43 ? -4.422 -9.970 -8.614 1.00 0.00 43 LYS A N 18
ATOM 14737 C CA . LYS A 1 43 ? -4.019 -8.591 -8.395 1.00 0.00 43 LYS A CA 18
ATOM 14738 C C . LYS A 1 43 ? -4.491 -8.141 -7.010 1.00 0.00 43 LYS A C 18
ATOM 14739 O O . LYS A 1 43 ? -5.558 -8.546 -6.552 1.00 0.00 43 LYS A O 18
ATOM 14753 N N . GLY A 1 44 ? -3.674 -7.307 -6.384 1.00 0.00 44 GLY A N 18
ATOM 14754 C CA . GLY A 1 44 ? -3.995 -6.796 -5.062 1.00 0.00 44 GLY A CA 18
ATOM 14755 C C . GLY A 1 44 ? -4.748 -5.468 -5.155 1.00 0.00 44 GLY A C 18
ATOM 14756 O O . GLY A 1 44 ? -4.623 -4.748 -6.144 1.00 0.00 44 GLY A O 18
ATOM 14760 N N . ASN A 1 45 ? -5.513 -5.185 -4.111 1.00 0.00 45 ASN A N 18
ATOM 14761 C CA . ASN A 1 45 ? -6.287 -3.955 -4.063 1.00 0.00 45 ASN A CA 18
ATOM 14762 C C . ASN A 1 45 ? -5.941 -3.190 -2.784 1.00 0.00 45 ASN A C 18
ATOM 14763 O O . ASN A 1 45 ? -5.928 -3.764 -1.697 1.00 0.00 45 ASN A O 18
ATOM 14773 N N . ILE A 1 46 ? -5.668 -1.905 -2.958 1.00 0.00 46 ILE A N 18
ATOM 14774 C CA . ILE A 1 46 ? -5.322 -1.055 -1.830 1.00 0.00 46 ILE A CA 18
ATOM 14775 C C . ILE A 1 46 ? -6.604 -0.531 -1.180 1.00 0.00 46 ILE A C 18
ATOM 14776 O O . ILE A 1 46 ? -7.427 0.101 -1.841 1.00 0.00 46 ILE A O 18
ATOM 14791 N N . LYS A 1 47 ? -6.734 -0.813 0.108 1.00 0.00 47 LYS A N 18
ATOM 14792 C CA . LYS A 1 47 ? -7.901 -0.378 0.856 1.00 0.00 47 LYS A CA 18
ATOM 14793 C C . LYS A 1 47 ? -7.559 0.894 1.633 1.00 0.00 47 LYS A C 18
ATOM 14794 O O . LYS A 1 47 ? -8.023 1.084 2.757 1.00 0.00 47 LYS A O 18
ATOM 14808 N N . ALA A 1 48 ? -6.750 1.734 1.005 1.00 0.00 48 ALA A N 18
ATOM 14809 C CA . ALA A 1 48 ? -6.341 2.984 1.623 1.00 0.00 48 ALA A CA 18
ATOM 14810 C C . ALA A 1 48 ? -6.199 4.060 0.544 1.00 0.00 48 ALA A C 18
ATOM 14811 O O . ALA A 1 48 ? -6.161 3.750 -0.645 1.00 0.00 48 ALA A O 18
ATOM 14818 N N . GLU A 1 49 ? -6.124 5.302 1.000 1.00 0.00 49 GLU A N 18
ATOM 14819 C CA . GLU A 1 49 ? -5.987 6.425 0.089 1.00 0.00 49 GLU A CA 18
ATOM 14820 C C . GLU A 1 49 ? -4.560 6.495 -0.457 1.00 0.00 49 GLU A C 18
ATOM 14821 O O . GLU A 1 49 ? -3.612 6.710 0.297 1.00 0.00 49 GLU A O 18
ATOM 14832 N N . ILE A 1 50 ? -4.450 6.310 -1.765 1.00 0.00 50 ILE A N 18
ATOM 14833 C CA . ILE A 1 50 ? -3.155 6.349 -2.421 1.00 0.00 50 ILE A CA 18
ATOM 14834 C C . ILE A 1 50 ? -2.735 7.806 -2.625 1.00 0.00 50 ILE A C 18
ATOM 14835 O O . ILE A 1 50 ? -3.534 8.629 -3.072 1.00 0.00 50 ILE A O 18
ATOM 14850 N N . ILE A 1 51 ? -1.483 8.081 -2.289 1.00 0.00 51 ILE A N 18
ATOM 14851 C CA . ILE A 1 51 ? -0.949 9.424 -2.430 1.00 0.00 51 ILE A CA 18
ATOM 14852 C C . ILE A 1 51 ? -0.373 9.594 -3.837 1.00 0.00 51 ILE A C 18
ATOM 14853 O O . ILE A 1 51 ? -0.709 10.547 -4.539 1.00 0.00 51 ILE A O 18
ATOM 14868 N N . GLU A 1 52 ? 0.486 8.656 -4.208 1.00 0.00 52 GLU A N 18
ATOM 14869 C CA . GLU A 1 52 ? 1.112 8.689 -5.519 1.00 0.00 52 GLU A CA 18
ATOM 14870 C C . GLU A 1 52 ? 2.318 7.748 -5.556 1.00 0.00 52 GLU A C 18
ATOM 14871 O O . GLU A 1 52 ? 2.515 6.951 -4.640 1.00 0.00 52 GLU A O 18
ATOM 14882 N N . TYR A 1 53 ? 3.091 7.871 -6.625 1.00 0.00 53 TYR A N 18
ATOM 14883 C CA . TYR A 1 53 ? 4.272 7.041 -6.793 1.00 0.00 53 TYR A CA 18
ATOM 14884 C C . TYR A 1 53 ? 5.373 7.448 -5.813 1.00 0.00 53 TYR A C 18
ATOM 14885 O O . TYR A 1 53 ? 5.610 8.636 -5.599 1.00 0.00 53 TYR A O 18
ATOM 14902 N N . VAL A 1 54 ? 6.016 6.440 -5.242 1.00 0.00 54 VAL A N 18
ATOM 14903 C CA . VAL A 1 54 ? 7.087 6.678 -4.289 1.00 0.00 54 VAL A CA 18
ATOM 14904 C C . VAL A 1 54 ? 8.312 7.219 -5.030 1.00 0.00 54 VAL A C 18
ATOM 14905 O O . VAL A 1 54 ? 8.303 7.328 -6.255 1.00 0.00 54 VAL A O 18
ATOM 14918 N N . ASP A 1 55 ? 9.337 7.542 -4.255 1.00 0.00 55 ASP A N 18
ATOM 14919 C CA . ASP A 1 55 ? 10.567 8.067 -4.822 1.00 0.00 55 ASP A CA 18
ATOM 14920 C C . ASP A 1 55 ? 11.673 7.019 -4.692 1.00 0.00 55 ASP A C 18
ATOM 14921 O O . ASP A 1 55 ? 11.938 6.271 -5.632 1.00 0.00 55 ASP A O 18
ATOM 14930 N N . GLN A 1 56 ? 12.290 6.997 -3.519 1.00 0.00 56 GLN A N 18
ATOM 14931 C CA . GLN A 1 56 ? 13.361 6.052 -3.254 1.00 0.00 56 GLN A CA 18
ATOM 14932 C C . GLN A 1 56 ? 12.822 4.620 -3.273 1.00 0.00 56 GLN A C 18
ATOM 14933 O O . GLN A 1 56 ? 12.363 4.112 -2.250 1.00 0.00 56 GLN A O 18
ATOM 14945 N N . ILE A 1 57 ? 12.895 4.009 -4.446 1.00 0.00 57 ILE A N 18
ATOM 14946 C CA . ILE A 1 57 ? 12.420 2.646 -4.611 1.00 0.00 57 ILE A CA 18
ATOM 14947 C C . ILE A 1 57 ? 13.223 1.717 -3.697 1.00 0.00 57 ILE A C 18
ATOM 14948 O O . ILE A 1 57 ? 14.226 2.127 -3.116 1.00 0.00 57 ILE A O 18
ATOM 14963 N N . GLU A 1 58 ? 12.750 0.483 -3.599 1.00 0.00 58 GLU A N 18
ATOM 14964 C CA . GLU A 1 58 ? 13.411 -0.507 -2.766 1.00 0.00 58 GLU A CA 18
ATOM 14965 C C . GLU A 1 58 ? 14.472 -1.258 -3.574 1.00 0.00 58 GLU A C 18
ATOM 14966 O O . GLU A 1 58 ? 14.150 -1.937 -4.548 1.00 0.00 58 GLU A O 18
ATOM 14977 N N . MET A 1 1 ? 12.677 -7.216 -8.860 1.00 0.00 1 MET A N 19
ATOM 14978 C CA . MET A 1 1 ? 12.016 -5.985 -9.258 1.00 0.00 1 MET A CA 19
ATOM 14979 C C . MET A 1 1 ? 10.623 -6.268 -9.824 1.00 0.00 1 MET A C 19
ATOM 14980 O O . MET A 1 1 ? 10.276 -5.782 -10.899 1.00 0.00 1 MET A O 19
ATOM 14992 N N . HIS A 1 2 ? 9.863 -7.053 -9.075 1.00 0.00 2 HIS A N 19
ATOM 14993 C CA . HIS A 1 2 ? 8.516 -7.407 -9.489 1.00 0.00 2 HIS A CA 19
ATOM 14994 C C . HIS A 1 2 ? 7.522 -6.393 -8.921 1.00 0.00 2 HIS A C 19
ATOM 14995 O O . HIS A 1 2 ? 7.656 -5.959 -7.777 1.00 0.00 2 HIS A O 19
ATOM 15008 N N . SER A 1 3 ? 6.544 -6.044 -9.745 1.00 0.00 3 SER A N 19
ATOM 15009 C CA . SER A 1 3 ? 5.528 -5.090 -9.339 1.00 0.00 3 SER A CA 19
ATOM 15010 C C . SER A 1 3 ? 6.145 -3.697 -9.193 1.00 0.00 3 SER A C 19
ATOM 15011 O O . SER A 1 3 ? 7.355 -3.567 -9.013 1.00 0.00 3 SER A O 19
ATOM 15018 N N . ARG A 1 4 ? 5.287 -2.691 -9.278 1.00 0.00 4 ARG A N 19
ATOM 15019 C CA . ARG A 1 4 ? 5.733 -1.314 -9.157 1.00 0.00 4 ARG A CA 19
ATOM 15020 C C . ARG A 1 4 ? 5.573 -0.828 -7.716 1.00 0.00 4 ARG A C 19
ATOM 15021 O O . ARG A 1 4 ? 4.939 -1.494 -6.899 1.00 0.00 4 ARG A O 19
ATOM 15038 N N . PHE A 1 5 ? 6.158 0.330 -7.447 1.00 0.00 5 PHE A N 19
ATOM 15039 C CA . PHE A 1 5 ? 6.088 0.913 -6.118 1.00 0.00 5 PHE A CA 19
ATOM 15040 C C . PHE A 1 5 ? 4.978 1.962 -6.037 1.00 0.00 5 PHE A C 19
ATOM 15041 O O . PHE A 1 5 ? 4.820 2.776 -6.945 1.00 0.00 5 PHE A O 19
ATOM 15057 N N . VAL A 1 6 ? 4.235 1.907 -4.941 1.00 0.00 6 VAL A N 19
ATOM 15058 C CA . VAL A 1 6 ? 3.144 2.843 -4.730 1.00 0.00 6 VAL A CA 19
ATOM 15059 C C . VAL A 1 6 ? 3.067 3.203 -3.245 1.00 0.00 6 VAL A C 19
ATOM 15060 O O . VAL A 1 6 ? 2.997 2.321 -2.391 1.00 0.00 6 VAL A O 19
ATOM 15073 N N . LYS A 1 7 ? 3.083 4.502 -2.983 1.00 0.00 7 LYS A N 19
ATOM 15074 C CA . LYS A 1 7 ? 3.016 4.990 -1.616 1.00 0.00 7 LYS A CA 19
ATOM 15075 C C . LYS A 1 7 ? 1.553 5.228 -1.234 1.00 0.00 7 LYS A C 19
ATOM 15076 O O . LYS A 1 7 ? 0.860 6.014 -1.879 1.00 0.00 7 LYS A O 19
ATOM 15090 N N . VAL A 1 8 ? 1.127 4.536 -0.189 1.00 0.00 8 VAL A N 19
ATOM 15091 C CA . VAL A 1 8 ? -0.240 4.663 0.286 1.00 0.00 8 VAL A CA 19
ATOM 15092 C C . VAL A 1 8 ? -0.229 5.145 1.738 1.00 0.00 8 VAL A C 19
ATOM 15093 O O . VAL A 1 8 ? 0.813 5.136 2.391 1.00 0.00 8 VAL A O 19
ATOM 15106 N N . LYS A 1 9 ? -1.401 5.556 2.200 1.00 0.00 9 LYS A N 19
ATOM 15107 C CA . LYS A 1 9 ? -1.539 6.042 3.563 1.00 0.00 9 LYS A CA 19
ATOM 15108 C C . LYS A 1 9 ? -2.746 5.369 4.220 1.00 0.00 9 LYS A C 19
ATOM 15109 O O . LYS A 1 9 ? -3.799 5.230 3.598 1.00 0.00 9 LYS A O 19
ATOM 15123 N N . CYS A 1 10 ? -2.553 4.968 5.468 1.00 0.00 10 CYS A N 19
ATOM 15124 C CA . CYS A 1 10 ? -3.613 4.313 6.215 1.00 0.00 10 CYS A CA 19
ATOM 15125 C C . CYS A 1 10 ? -4.680 5.356 6.551 1.00 0.00 10 CYS A C 19
ATOM 15126 O O . CYS A 1 10 ? -4.367 6.427 7.068 1.00 0.00 10 CYS A O 19
ATOM 15133 N N . PRO A 1 11 ? -5.954 4.998 6.234 1.00 0.00 11 PRO A N 19
ATOM 15134 C CA . PRO A 1 11 ? -7.069 5.890 6.495 1.00 0.00 11 PRO A CA 19
ATOM 15135 C C . PRO A 1 11 ? -7.411 5.918 7.987 1.00 0.00 11 PRO A C 19
ATOM 15136 O O . PRO A 1 11 ? -7.780 6.963 8.523 1.00 0.00 11 PRO A O 19
ATOM 15144 N N . ASP A 1 12 ? -7.276 4.759 8.614 1.00 0.00 12 ASP A N 19
ATOM 15145 C CA . ASP A 1 12 ? -7.566 4.637 10.032 1.00 0.00 12 ASP A CA 19
ATOM 15146 C C . ASP A 1 12 ? -6.340 5.070 10.838 1.00 0.00 12 ASP A C 19
ATOM 15147 O O . ASP A 1 12 ? -6.466 5.788 11.830 1.00 0.00 12 ASP A O 19
ATOM 15156 N N . CYS A 1 13 ? -5.181 4.616 10.382 1.00 0.00 13 CYS A N 19
ATOM 15157 C CA . CYS A 1 13 ? -3.933 4.948 11.048 1.00 0.00 13 CYS A CA 19
ATOM 15158 C C . CYS A 1 13 ? -3.583 6.400 10.718 1.00 0.00 13 CYS A C 19
ATOM 15159 O O . CYS A 1 13 ? -3.097 7.136 11.575 1.00 0.00 13 CYS A O 19
ATOM 15166 N N . GLU A 1 14 ? -3.844 6.770 9.472 1.00 0.00 14 GLU A N 19
ATOM 15167 C CA . GLU A 1 14 ? -3.563 8.120 9.017 1.00 0.00 14 GLU A CA 19
ATOM 15168 C C . GLU A 1 14 ? -2.067 8.286 8.739 1.00 0.00 14 GLU A C 19
ATOM 15169 O O . GLU A 1 14 ? -1.602 9.390 8.459 1.00 0.00 14 GLU A O 19
ATOM 15180 N N . HIS A 1 15 ? -1.355 7.172 8.824 1.00 0.00 15 HIS A N 19
ATOM 15181 C CA . HIS A 1 15 ? 0.078 7.180 8.584 1.00 0.00 15 HIS A CA 19
ATOM 15182 C C . HIS A 1 15 ? 0.359 6.756 7.142 1.00 0.00 15 HIS A C 19
ATOM 15183 O O . HIS A 1 15 ? -0.410 6.000 6.551 1.00 0.00 15 HIS A O 19
ATOM 15196 N N . GLU A 1 16 ? 1.465 7.263 6.615 1.00 0.00 16 GLU A N 19
ATOM 15197 C CA . GLU A 1 16 ? 1.858 6.947 5.252 1.00 0.00 16 GLU A CA 19
ATOM 15198 C C . GLU A 1 16 ? 2.702 5.671 5.226 1.00 0.00 16 GLU A C 19
ATOM 15199 O O . GLU A 1 16 ? 3.567 5.477 6.078 1.00 0.00 16 GLU A O 19
ATOM 15210 N N . GLN A 1 17 ? 2.421 4.835 4.237 1.00 0.00 17 GLN A N 19
ATOM 15211 C CA . GLN A 1 17 ? 3.145 3.583 4.088 1.00 0.00 17 GLN A CA 19
ATOM 15212 C C . GLN A 1 17 ? 3.365 3.271 2.607 1.00 0.00 17 GLN A C 19
ATOM 15213 O O . GLN A 1 17 ? 2.623 3.750 1.750 1.00 0.00 17 GLN A O 19
ATOM 15225 N N . VAL A 1 18 ? 4.389 2.471 2.350 1.00 0.00 18 VAL A N 19
ATOM 15226 C CA . VAL A 1 18 ? 4.717 2.089 0.986 1.00 0.00 18 VAL A CA 19
ATOM 15227 C C . VAL A 1 18 ? 4.511 0.582 0.819 1.00 0.00 18 VAL A C 19
ATOM 15228 O O . VAL A 1 18 ? 5.219 -0.216 1.431 1.00 0.00 18 VAL A O 19
ATOM 15241 N N . ILE A 1 19 ? 3.538 0.239 -0.012 1.00 0.00 19 ILE A N 19
ATOM 15242 C CA . ILE A 1 19 ? 3.229 -1.157 -0.267 1.00 0.00 19 ILE A CA 19
ATOM 15243 C C . ILE A 1 19 ? 3.099 -1.379 -1.775 1.00 0.00 19 ILE A C 19
ATOM 15244 O O . ILE A 1 19 ? 2.996 -0.422 -2.540 1.00 0.00 19 ILE A O 19
ATOM 15259 N N . PHE A 1 20 ? 3.109 -2.647 -2.158 1.00 0.00 20 PHE A N 19
ATOM 15260 C CA . PHE A 1 20 ? 2.994 -3.007 -3.560 1.00 0.00 20 PHE A CA 19
ATOM 15261 C C . PHE A 1 20 ? 1.554 -2.843 -4.052 1.00 0.00 20 PHE A C 19
ATOM 15262 O O . PHE A 1 20 ? 0.610 -2.968 -3.273 1.00 0.00 20 PHE A O 19
ATOM 15278 N N . ASP A 1 21 ? 1.430 -2.565 -5.342 1.00 0.00 21 ASP A N 19
ATOM 15279 C CA . ASP A 1 21 ? 0.122 -2.381 -5.946 1.00 0.00 21 ASP A CA 19
ATOM 15280 C C . ASP A 1 21 ? -0.434 -3.743 -6.369 1.00 0.00 21 ASP A C 19
ATOM 15281 O O . ASP A 1 21 ? -1.560 -3.833 -6.858 1.00 0.00 21 ASP A O 19
ATOM 15290 N N . HIS A 1 22 ? 0.381 -4.768 -6.167 1.00 0.00 22 HIS A N 19
ATOM 15291 C CA . HIS A 1 22 ? -0.016 -6.120 -6.522 1.00 0.00 22 HIS A CA 19
ATOM 15292 C C . HIS A 1 22 ? 0.791 -7.125 -5.697 1.00 0.00 22 HIS A C 19
ATOM 15293 O O . HIS A 1 22 ? 1.557 -7.914 -6.249 1.00 0.00 22 HIS A O 19
ATOM 15306 N N . PRO A 1 23 ? 0.587 -7.061 -4.354 1.00 0.00 23 PRO A N 19
ATOM 15307 C CA . PRO A 1 23 ? 1.286 -7.957 -3.448 1.00 0.00 23 PRO A CA 19
ATOM 15308 C C . PRO A 1 23 ? 0.698 -9.367 -3.507 1.00 0.00 23 PRO A C 19
ATOM 15309 O O . PRO A 1 23 ? -0.272 -9.610 -4.224 1.00 0.00 23 PRO A O 19
ATOM 15317 N N . SER A 1 24 ? 1.309 -10.261 -2.742 1.00 0.00 24 SER A N 19
ATOM 15318 C CA . SER A 1 24 ? 0.856 -11.641 -2.698 1.00 0.00 24 SER A CA 19
ATOM 15319 C C . SER A 1 24 ? 0.336 -11.977 -1.298 1.00 0.00 24 SER A C 19
ATOM 15320 O O . SER A 1 24 ? -0.600 -12.761 -1.153 1.00 0.00 24 SER A O 19
ATOM 15327 N N . THR A 1 25 ? 0.967 -11.366 -0.306 1.00 0.00 25 THR A N 19
ATOM 15328 C CA . THR A 1 25 ? 0.580 -11.591 1.077 1.00 0.00 25 THR A CA 19
ATOM 15329 C C . THR A 1 25 ? -0.179 -10.379 1.622 1.00 0.00 25 THR A C 19
ATOM 15330 O O . THR A 1 25 ? -0.112 -9.291 1.050 1.00 0.00 25 THR A O 19
ATOM 15341 N N . ILE A 1 26 ? -0.883 -10.606 2.720 1.00 0.00 26 ILE A N 19
ATOM 15342 C CA . ILE A 1 26 ? -1.653 -9.546 3.349 1.00 0.00 26 ILE A CA 19
ATOM 15343 C C . ILE A 1 26 ? -0.699 -8.465 3.862 1.00 0.00 26 ILE A C 19
ATOM 15344 O O . ILE A 1 26 ? 0.366 -8.773 4.395 1.00 0.00 26 ILE A O 19
ATOM 15359 N N . VAL A 1 27 ? -1.117 -7.220 3.684 1.00 0.00 27 VAL A N 19
ATOM 15360 C CA . VAL A 1 27 ? -0.313 -6.091 4.121 1.00 0.00 27 VAL A CA 19
ATOM 15361 C C . VAL A 1 27 ? -0.921 -5.503 5.397 1.00 0.00 27 VAL A C 19
ATOM 15362 O O . VAL A 1 27 ? -2.027 -4.965 5.371 1.00 0.00 27 VAL A O 19
ATOM 15375 N N . LYS A 1 28 ? -0.171 -5.625 6.482 1.00 0.00 28 LYS A N 19
ATOM 15376 C CA . LYS A 1 28 ? -0.621 -5.112 7.764 1.00 0.00 28 LYS A CA 19
ATOM 15377 C C . LYS A 1 28 ? 0.125 -3.815 8.082 1.00 0.00 28 LYS A C 19
ATOM 15378 O O . LYS A 1 28 ? 1.310 -3.686 7.775 1.00 0.00 28 LYS A O 19
ATOM 15392 N N . CYS A 1 29 ? -0.597 -2.887 8.691 1.00 0.00 29 CYS A N 19
ATOM 15393 C CA . CYS A 1 29 ? -0.017 -1.605 9.052 1.00 0.00 29 CYS A CA 19
ATOM 15394 C C . CYS A 1 29 ? 1.181 -1.861 9.969 1.00 0.00 29 CYS A C 19
ATOM 15395 O O . CYS A 1 29 ? 1.098 -2.666 10.895 1.00 0.00 29 CYS A O 19
ATOM 15402 N N . ILE A 1 30 ? 2.267 -1.160 9.679 1.00 0.00 30 ILE A N 19
ATOM 15403 C CA . ILE A 1 30 ? 3.480 -1.301 10.465 1.00 0.00 30 ILE A CA 19
ATOM 15404 C C . ILE A 1 30 ? 3.325 -0.531 11.778 1.00 0.00 30 ILE A C 19
ATOM 15405 O O . ILE A 1 30 ? 4.157 -0.654 12.677 1.00 0.00 30 ILE A O 19
ATOM 15420 N N . ILE A 1 31 ? 2.255 0.248 11.847 1.00 0.00 31 ILE A N 19
ATOM 15421 C CA . ILE A 1 31 ? 1.980 1.038 13.035 1.00 0.00 31 ILE A CA 19
ATOM 15422 C C . ILE A 1 31 ? 1.373 0.137 14.113 1.00 0.00 31 ILE A C 19
ATOM 15423 O O . ILE A 1 31 ? 2.075 -0.314 15.018 1.00 0.00 31 ILE A O 19
ATOM 15438 N N . CYS A 1 32 ? 0.076 -0.099 13.981 1.00 0.00 32 CYS A N 19
ATOM 15439 C CA . CYS A 1 32 ? -0.632 -0.939 14.933 1.00 0.00 32 CYS A CA 19
ATOM 15440 C C . CYS A 1 32 ? -0.644 -2.371 14.394 1.00 0.00 32 CYS A C 19
ATOM 15441 O O . CYS A 1 32 ? -0.256 -3.304 15.096 1.00 0.00 32 CYS A O 19
ATOM 15448 N N . GLY A 1 33 ? -1.091 -2.500 13.154 1.00 0.00 33 GLY A N 19
ATOM 15449 C CA . GLY A 1 33 ? -1.158 -3.802 12.514 1.00 0.00 33 GLY A CA 19
ATOM 15450 C C . GLY A 1 33 ? -2.519 -4.017 11.848 1.00 0.00 33 GLY A C 19
ATOM 15451 O O . GLY A 1 33 ? -3.026 -5.137 11.812 1.00 0.00 33 GLY A O 19
ATOM 15455 N N . ARG A 1 34 ? -3.071 -2.927 11.338 1.00 0.00 34 ARG A N 19
ATOM 15456 C CA . ARG A 1 34 ? -4.363 -2.982 10.675 1.00 0.00 34 ARG A CA 19
ATOM 15457 C C . ARG A 1 34 ? -4.182 -3.255 9.181 1.00 0.00 34 ARG A C 19
ATOM 15458 O O . ARG A 1 34 ? -3.173 -2.869 8.593 1.00 0.00 34 ARG A O 19
ATOM 15475 N N . THR A 1 35 ? -5.176 -3.917 8.609 1.00 0.00 35 THR A N 19
ATOM 15476 C CA . THR A 1 35 ? -5.140 -4.246 7.194 1.00 0.00 35 THR A CA 19
ATOM 15477 C C . THR A 1 35 ? -5.265 -2.977 6.348 1.00 0.00 35 THR A C 19
ATOM 15478 O O . THR A 1 35 ? -6.210 -2.206 6.515 1.00 0.00 35 THR A O 19
ATOM 15489 N N . VAL A 1 36 ? -4.299 -2.799 5.459 1.00 0.00 36 VAL A N 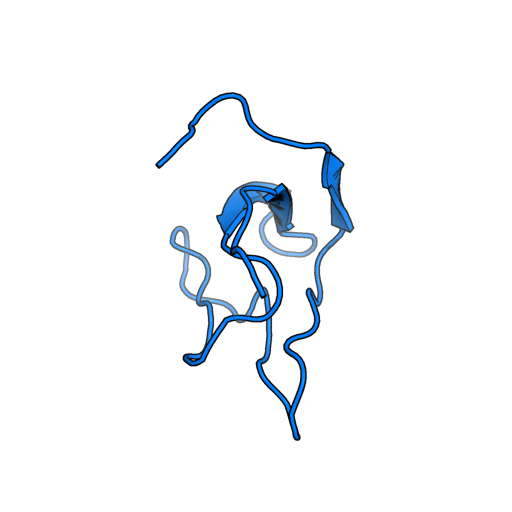19
ATOM 15490 C CA . VAL A 1 36 ? -4.289 -1.637 4.587 1.00 0.00 36 VAL A CA 19
ATOM 15491 C C . VAL A 1 36 ? -4.506 -2.089 3.140 1.00 0.00 36 VAL A C 19
ATOM 15492 O O . VAL A 1 36 ? -5.111 -1.369 2.346 1.00 0.00 36 VAL A O 19
ATOM 15505 N N . ALA A 1 37 ? -4.003 -3.278 2.843 1.00 0.00 37 ALA A N 19
ATOM 15506 C CA . ALA A 1 37 ? -4.135 -3.833 1.507 1.00 0.00 37 ALA A CA 19
ATOM 15507 C C . ALA A 1 37 ? -4.213 -5.358 1.599 1.00 0.00 37 ALA A C 19
ATOM 15508 O O . ALA A 1 37 ? -3.481 -5.976 2.371 1.00 0.00 37 ALA A O 19
ATOM 15515 N N . GLU A 1 38 ? -5.109 -5.921 0.801 1.00 0.00 38 GLU A N 19
ATOM 15516 C CA . GLU A 1 38 ? -5.293 -7.362 0.784 1.00 0.00 38 GLU A CA 19
ATOM 15517 C C . GLU A 1 38 ? -5.273 -7.882 -0.656 1.00 0.00 38 GLU A C 19
ATOM 15518 O O . GLU A 1 38 ? -5.944 -7.333 -1.528 1.00 0.00 38 GLU A O 19
ATOM 15529 N N . PRO A 1 39 ? -4.475 -8.963 -0.866 1.00 0.00 39 PRO A N 19
ATOM 15530 C CA . PRO A 1 39 ? -4.357 -9.563 -2.183 1.00 0.00 39 PRO A CA 19
ATOM 15531 C C . PRO A 1 39 ? -5.607 -10.376 -2.529 1.00 0.00 39 PRO A C 19
ATOM 15532 O O . PRO A 1 39 ? -5.740 -11.524 -2.110 1.00 0.00 39 PRO A O 19
ATOM 15540 N N . THR A 1 40 ? -6.491 -9.747 -3.290 1.00 0.00 40 THR A N 19
ATOM 15541 C CA . THR A 1 40 ? -7.725 -10.398 -3.697 1.00 0.00 40 THR A CA 19
ATOM 15542 C C . THR A 1 40 ? -7.431 -11.527 -4.686 1.00 0.00 40 THR A C 19
ATOM 15543 O O . THR A 1 40 ? -8.328 -12.287 -5.049 1.00 0.00 40 THR A O 19
ATOM 15554 N N . GLY A 1 41 ? -6.174 -11.601 -5.095 1.00 0.00 41 GLY A N 19
ATOM 15555 C CA . GLY A 1 41 ? -5.751 -12.624 -6.036 1.00 0.00 41 GLY A CA 19
ATOM 15556 C C . GLY A 1 41 ? -5.187 -11.996 -7.312 1.00 0.00 41 GLY A C 19
ATOM 15557 O O . GLY A 1 41 ? -3.978 -12.016 -7.536 1.00 0.00 41 GLY A O 19
ATOM 15561 N N . GLY A 1 42 ? -6.090 -11.454 -8.116 1.00 0.00 42 GLY A N 19
ATOM 15562 C CA . GLY A 1 42 ? -5.698 -10.822 -9.364 1.00 0.00 42 GLY A CA 19
ATOM 15563 C C . GLY A 1 42 ? -5.428 -9.329 -9.161 1.00 0.00 42 GLY A C 19
ATOM 15564 O O . GLY A 1 42 ? -6.323 -8.504 -9.340 1.00 0.00 42 GLY A O 19
ATOM 15568 N N . LYS A 1 43 ? -4.192 -9.029 -8.790 1.00 0.00 43 LYS A N 19
ATOM 15569 C CA . LYS A 1 43 ? -3.794 -7.650 -8.562 1.00 0.00 43 LYS A CA 19
ATOM 15570 C C . LYS A 1 43 ? -4.410 -7.156 -7.252 1.00 0.00 43 LYS A C 19
ATOM 15571 O O . LYS A 1 43 ? -5.518 -6.620 -7.246 1.00 0.00 43 LYS A O 19
ATOM 15585 N N . GLY A 1 44 ? -3.667 -7.355 -6.173 1.00 0.00 44 GLY A N 19
ATOM 15586 C CA . GLY A 1 44 ? -4.126 -6.937 -4.860 1.00 0.00 44 GLY A CA 19
ATOM 15587 C C . GLY A 1 44 ? -4.876 -5.606 -4.940 1.00 0.00 44 GLY A C 19
ATOM 15588 O O . GLY A 1 44 ? -4.683 -4.835 -5.879 1.00 0.00 44 GLY A O 19
ATOM 15592 N N . ASN A 1 45 ? -5.718 -5.376 -3.943 1.00 0.00 45 ASN A N 19
ATOM 15593 C CA . ASN A 1 45 ? -6.499 -4.152 -3.888 1.00 0.00 45 ASN A CA 19
ATOM 15594 C C . ASN A 1 45 ? -6.061 -3.327 -2.676 1.00 0.00 45 ASN A C 19
ATOM 15595 O O . ASN A 1 45 ? -5.960 -3.850 -1.568 1.00 0.00 45 ASN A O 19
ATOM 15605 N N . ILE A 1 46 ? -5.815 -2.049 -2.928 1.00 0.00 46 ILE A N 19
ATOM 15606 C CA . ILE A 1 46 ? -5.391 -1.146 -1.871 1.00 0.00 46 ILE A CA 19
ATOM 15607 C C . ILE A 1 46 ? -6.622 -0.617 -1.134 1.00 0.00 46 ILE A C 19
ATOM 15608 O O . ILE A 1 46 ? -7.409 0.141 -1.699 1.00 0.00 46 ILE A O 19
ATOM 15623 N N . LYS A 1 47 ? -6.750 -1.038 0.116 1.00 0.00 47 LYS A N 19
ATOM 15624 C CA . LYS A 1 47 ? -7.873 -0.616 0.936 1.00 0.00 47 LYS A CA 19
ATOM 15625 C C . LYS A 1 47 ? -7.481 0.639 1.721 1.00 0.00 47 LYS A C 19
ATOM 15626 O O . LYS A 1 47 ? -7.888 0.809 2.869 1.00 0.00 47 LYS A O 19
ATOM 15640 N N . ALA A 1 48 ? -6.698 1.486 1.069 1.00 0.00 48 ALA A N 19
ATOM 15641 C CA . ALA A 1 48 ? -6.248 2.719 1.691 1.00 0.00 48 ALA A CA 19
ATOM 15642 C C . ALA A 1 48 ? -6.146 3.814 0.627 1.00 0.00 48 ALA A C 19
ATOM 15643 O O . ALA A 1 48 ? -6.106 3.522 -0.568 1.00 0.00 48 ALA A O 19
ATOM 15650 N N . GLU A 1 49 ? -6.106 5.051 1.099 1.00 0.00 49 GLU A N 19
ATOM 15651 C CA . GLU A 1 49 ? -6.009 6.191 0.203 1.00 0.00 49 GLU A CA 19
ATOM 15652 C C . GLU A 1 49 ? -4.591 6.307 -0.358 1.00 0.00 49 GLU A C 19
ATOM 15653 O O . GLU A 1 49 ? -3.626 6.388 0.401 1.00 0.00 49 GLU A O 19
ATOM 15664 N N . ILE A 1 50 ? -4.509 6.312 -1.679 1.00 0.00 50 ILE A N 19
ATOM 15665 C CA . ILE A 1 50 ? -3.224 6.418 -2.350 1.00 0.00 50 ILE A CA 19
ATOM 15666 C C . ILE A 1 50 ? -2.863 7.894 -2.522 1.00 0.00 50 ILE A C 19
ATOM 15667 O O . ILE A 1 50 ? -3.740 8.731 -2.735 1.00 0.00 50 ILE A O 19
ATOM 15682 N N . ILE A 1 51 ? -1.571 8.169 -2.425 1.00 0.00 51 ILE A N 19
ATOM 15683 C CA . ILE A 1 51 ? -1.083 9.531 -2.568 1.00 0.00 51 ILE A CA 19
ATOM 15684 C C . ILE A 1 51 ? -0.492 9.712 -3.968 1.00 0.00 51 ILE A C 19
ATOM 15685 O O . ILE A 1 51 ? -0.839 10.657 -4.673 1.00 0.00 51 ILE A O 19
ATOM 15700 N N . GLU A 1 52 ? 0.390 8.790 -4.327 1.00 0.00 52 GLU A N 19
ATOM 15701 C CA . GLU A 1 52 ? 1.031 8.837 -5.629 1.00 0.00 52 GLU A CA 19
ATOM 15702 C C . GLU A 1 52 ? 2.203 7.854 -5.679 1.00 0.00 52 GLU A C 19
ATOM 15703 O O . GLU A 1 52 ? 2.386 7.054 -4.763 1.00 0.00 52 GLU A O 19
ATOM 15714 N N . TYR A 1 53 ? 2.968 7.948 -6.756 1.00 0.00 53 TYR A N 19
ATOM 15715 C CA . TYR A 1 53 ? 4.117 7.078 -6.938 1.00 0.00 53 TYR A CA 19
ATOM 15716 C C . TYR A 1 53 ? 5.242 7.448 -5.969 1.00 0.00 53 TYR A C 19
ATOM 15717 O O . TYR A 1 53 ? 5.491 8.627 -5.721 1.00 0.00 53 TYR A O 19
ATOM 15734 N N . VAL A 1 54 ? 5.892 6.418 -5.446 1.00 0.00 54 VAL A N 19
ATOM 15735 C CA . VAL A 1 54 ? 6.985 6.620 -4.510 1.00 0.00 54 VAL A CA 19
ATOM 15736 C C . VAL A 1 54 ? 8.204 7.157 -5.263 1.00 0.00 54 VAL A C 19
ATOM 15737 O O . VAL A 1 54 ? 8.268 7.071 -6.488 1.00 0.00 54 VAL A O 19
ATOM 15750 N N . ASP A 1 55 ? 9.140 7.698 -4.498 1.00 0.00 55 ASP A N 19
ATOM 15751 C CA . ASP A 1 55 ? 10.353 8.250 -5.078 1.00 0.00 55 ASP A CA 19
ATOM 15752 C C . ASP A 1 55 ? 11.478 7.219 -4.971 1.00 0.00 55 ASP A C 19
ATOM 15753 O O . ASP A 1 55 ? 11.682 6.420 -5.884 1.00 0.00 55 ASP A O 19
ATOM 15762 N N . GLN A 1 56 ? 12.180 7.270 -3.848 1.00 0.00 56 GLN A N 19
ATOM 15763 C CA . GLN A 1 56 ? 13.279 6.349 -3.611 1.00 0.00 56 GLN A CA 19
ATOM 15764 C C . GLN A 1 56 ? 12.767 4.908 -3.573 1.00 0.00 56 GLN A C 19
ATOM 15765 O O . GLN A 1 56 ? 12.351 4.420 -2.523 1.00 0.00 56 GLN A O 19
ATOM 15777 N N . ILE A 1 57 ? 12.812 4.267 -4.731 1.00 0.00 57 ILE A N 19
ATOM 15778 C CA . ILE A 1 57 ? 12.357 2.892 -4.844 1.00 0.00 57 ILE A CA 19
ATOM 15779 C C . ILE A 1 57 ? 13.230 1.997 -3.963 1.00 0.00 57 ILE A C 19
ATOM 15780 O O . ILE A 1 57 ? 14.254 2.439 -3.444 1.00 0.00 57 ILE A O 19
ATOM 15795 N N . GLU A 1 58 ? 12.793 0.754 -3.821 1.00 0.00 58 GLU A N 19
ATOM 15796 C CA . GLU A 1 58 ? 13.523 -0.207 -3.011 1.00 0.00 58 GLU A CA 19
ATOM 15797 C C . GLU A 1 58 ? 14.615 -0.882 -3.843 1.00 0.00 58 GLU A C 19
ATOM 15798 O O . GLU A 1 58 ? 14.932 -0.430 -4.943 1.00 0.00 58 GLU A O 19
ATOM 15809 N N . MET A 1 1 ? 8.687 -5.421 -17.307 1.00 0.00 1 MET A N 20
ATOM 15810 C CA . MET A 1 1 ? 8.945 -4.401 -16.305 1.00 0.00 1 MET A CA 20
ATOM 15811 C C . MET A 1 1 ? 8.964 -5.005 -14.899 1.00 0.00 1 MET A C 20
ATOM 15812 O O . MET A 1 1 ? 8.284 -5.997 -14.637 1.00 0.00 1 MET A O 20
ATOM 15824 N N . HIS A 1 2 ? 9.749 -4.383 -14.033 1.00 0.00 2 HIS A N 20
ATOM 15825 C CA . HIS A 1 2 ? 9.865 -4.848 -12.661 1.00 0.00 2 HIS A CA 20
ATOM 15826 C C . HIS A 1 2 ? 8.851 -4.111 -11.782 1.00 0.00 2 HIS A C 20
ATOM 15827 O O . HIS A 1 2 ? 8.632 -2.913 -11.953 1.00 0.00 2 HIS A O 20
ATOM 15840 N N . SER A 1 3 ? 8.260 -4.859 -10.862 1.00 0.00 3 SER A N 20
ATOM 15841 C CA . SER A 1 3 ? 7.275 -4.292 -9.957 1.00 0.00 3 SER A CA 20
ATOM 15842 C C . SER A 1 3 ? 7.682 -2.871 -9.564 1.00 0.00 3 SER A C 20
ATOM 15843 O O . SER A 1 3 ? 8.865 -2.587 -9.384 1.00 0.00 3 SER A O 20
ATOM 15850 N N . ARG A 1 4 ? 6.678 -2.015 -9.443 1.00 0.00 4 ARG A N 20
ATOM 15851 C CA . ARG A 1 4 ? 6.916 -0.629 -9.075 1.00 0.00 4 ARG A CA 20
ATOM 15852 C C . ARG A 1 4 ? 6.514 -0.390 -7.618 1.00 0.00 4 ARG A C 20
ATOM 15853 O O . ARG A 1 4 ? 5.907 -1.254 -6.989 1.00 0.00 4 ARG A O 20
ATOM 15870 N N . PHE A 1 5 ? 6.871 0.787 -7.125 1.00 0.00 5 PHE A N 20
ATOM 15871 C CA . PHE A 1 5 ? 6.555 1.150 -5.755 1.00 0.00 5 PHE A CA 20
ATOM 15872 C C . PHE A 1 5 ? 5.370 2.117 -5.702 1.00 0.00 5 PHE A C 20
ATOM 15873 O O . PHE A 1 5 ? 5.160 2.899 -6.629 1.00 0.00 5 PHE A O 20
ATOM 15889 N N . VAL A 1 6 ? 4.626 2.032 -4.609 1.00 0.00 6 VAL A N 20
ATOM 15890 C CA . VAL A 1 6 ? 3.468 2.890 -4.424 1.00 0.00 6 VAL A CA 20
ATOM 15891 C C . VAL A 1 6 ? 3.338 3.252 -2.944 1.00 0.00 6 VAL A C 20
ATOM 15892 O O . VAL A 1 6 ? 3.298 2.371 -2.086 1.00 0.00 6 VAL A O 20
ATOM 15905 N N . LYS A 1 7 ? 3.276 4.551 -2.688 1.00 0.00 7 LYS A N 20
ATOM 15906 C CA . LYS A 1 7 ? 3.151 5.041 -1.326 1.00 0.00 7 LYS A CA 20
ATOM 15907 C C . LYS A 1 7 ? 1.672 5.258 -1.000 1.00 0.00 7 LYS A C 20
ATOM 15908 O O . LYS A 1 7 ? 0.994 6.038 -1.666 1.00 0.00 7 LYS A O 20
ATOM 15922 N N . VAL A 1 8 ? 1.216 4.554 0.026 1.00 0.00 8 VAL A N 20
ATOM 15923 C CA . VAL A 1 8 ? -0.170 4.661 0.449 1.00 0.00 8 VAL A CA 20
ATOM 15924 C C . VAL A 1 8 ? -0.222 5.183 1.886 1.00 0.00 8 VAL A C 20
ATOM 15925 O O . VAL A 1 8 ? 0.797 5.219 2.575 1.00 0.00 8 VAL A O 20
ATOM 15938 N N . LYS A 1 9 ? -1.419 5.575 2.296 1.00 0.00 9 LYS A N 20
ATOM 15939 C CA . LYS A 1 9 ? -1.617 6.093 3.639 1.00 0.00 9 LYS A CA 20
ATOM 15940 C C . LYS A 1 9 ? -2.872 5.462 4.246 1.00 0.00 9 LYS A C 20
ATOM 15941 O O . LYS A 1 9 ? -3.896 5.342 3.577 1.00 0.00 9 LYS A O 20
ATOM 15955 N N . CYS A 1 10 ? -2.749 5.074 5.507 1.00 0.00 10 CYS A N 20
ATOM 15956 C CA . CYS A 1 10 ? -3.861 4.456 6.210 1.00 0.00 10 CYS A CA 20
ATOM 15957 C C . CYS A 1 10 ? -4.918 5.530 6.474 1.00 0.00 10 CYS A C 20
ATOM 15958 O O . CYS A 1 10 ? -4.602 6.609 6.971 1.00 0.00 10 CYS A O 20
ATOM 15965 N N . PRO A 1 11 ? -6.186 5.188 6.118 1.00 0.00 11 PRO A N 20
ATOM 15966 C CA . PRO A 1 11 ? -7.292 6.110 6.310 1.00 0.00 11 PRO A CA 20
ATOM 15967 C C . PRO A 1 11 ? -7.690 6.189 7.785 1.00 0.00 11 PRO A C 20
ATOM 15968 O O . PRO A 1 11 ? -8.068 7.252 8.274 1.00 0.00 11 PRO A O 20
ATOM 15976 N N . ASP A 1 12 ? -7.592 5.050 8.453 1.00 0.00 12 ASP A N 20
ATOM 15977 C CA . ASP A 1 12 ? -7.937 4.975 9.863 1.00 0.00 12 ASP A CA 20
ATOM 15978 C C . ASP A 1 12 ? -6.728 5.396 10.702 1.00 0.00 12 ASP A C 20
ATOM 15979 O O . ASP A 1 12 ? -6.875 6.103 11.698 1.00 0.00 12 ASP A O 20
ATOM 15988 N N . CYS A 1 13 ? -5.561 4.943 10.268 1.00 0.00 13 CYS A N 20
ATOM 15989 C CA . CYS A 1 13 ? -4.328 5.263 10.968 1.00 0.00 13 CYS A CA 20
ATOM 15990 C C . CYS A 1 13 ? -3.917 6.688 10.590 1.00 0.00 13 CYS A C 20
ATOM 15991 O O . CYS A 1 13 ? -3.299 7.392 11.387 1.00 0.00 13 CYS A O 20
ATOM 15998 N N . GLU A 1 14 ? -4.278 7.072 9.374 1.00 0.00 14 GLU A N 20
ATOM 15999 C CA . GLU A 1 14 ? -3.955 8.399 8.881 1.00 0.00 14 GLU A CA 20
ATOM 16000 C C . GLU A 1 14 ? -2.443 8.541 8.688 1.00 0.00 14 GLU A C 20
ATOM 16001 O O . GLU A 1 14 ? -1.948 9.634 8.420 1.00 0.00 14 GLU A O 20
ATOM 16012 N N . HIS A 1 15 ? -1.754 7.419 8.832 1.00 0.00 15 HIS A N 20
ATOM 16013 C CA . HIS A 1 15 ? -0.309 7.404 8.676 1.00 0.00 15 HIS A CA 20
ATOM 16014 C C . HIS A 1 15 ? 0.051 6.949 7.261 1.00 0.00 15 HIS A C 20
ATOM 16015 O O . HIS A 1 15 ? -0.690 6.185 6.644 1.00 0.00 15 HIS A O 20
ATOM 16028 N N . GLU A 1 16 ? 1.188 7.438 6.787 1.00 0.00 16 GLU A N 20
ATOM 16029 C CA . GLU A 1 16 ? 1.654 7.091 5.456 1.00 0.00 16 GLU A CA 20
ATOM 16030 C C . GLU A 1 16 ? 2.502 5.818 5.505 1.00 0.00 16 GLU A C 20
ATOM 16031 O O . GLU A 1 16 ? 3.318 5.646 6.410 1.00 0.00 16 GLU A O 20
ATOM 16042 N N . GLN A 1 17 ? 2.279 4.959 4.522 1.00 0.00 17 GLN A N 20
ATOM 16043 C CA . GLN A 1 17 ? 3.012 3.706 4.442 1.00 0.00 17 GLN A CA 20
ATOM 16044 C C . GLN A 1 17 ? 3.322 3.364 2.983 1.00 0.00 17 GLN A C 20
ATOM 16045 O O . GLN A 1 17 ? 2.667 3.868 2.072 1.00 0.00 17 GLN A O 20
ATOM 16057 N N . VAL A 1 18 ? 4.320 2.512 2.807 1.00 0.00 18 VAL A N 20
ATOM 16058 C CA . VAL A 1 18 ? 4.724 2.098 1.475 1.00 0.00 18 VAL A CA 20
ATOM 16059 C C . VAL A 1 18 ? 4.538 0.586 1.337 1.00 0.00 18 VAL A C 20
ATOM 16060 O O . VAL A 1 18 ? 5.143 -0.188 2.079 1.00 0.00 18 VAL A O 20
ATOM 16073 N N . ILE A 1 19 ? 3.699 0.209 0.383 1.00 0.00 19 ILE A N 20
ATOM 16074 C CA . ILE A 1 19 ? 3.426 -1.197 0.140 1.00 0.00 19 ILE A CA 20
ATOM 16075 C C . ILE A 1 19 ? 3.497 -1.473 -1.364 1.00 0.00 19 ILE A C 20
ATOM 16076 O O . ILE A 1 19 ? 3.509 -0.542 -2.169 1.00 0.00 19 ILE A O 20
ATOM 16091 N N . PHE A 1 20 ? 3.542 -2.755 -1.697 1.00 0.00 20 PHE A N 20
ATOM 16092 C CA . PHE A 1 20 ? 3.611 -3.163 -3.089 1.00 0.00 20 PHE A CA 20
ATOM 16093 C C . PHE A 1 20 ? 2.235 -3.085 -3.753 1.00 0.00 20 PHE A C 20
ATOM 16094 O O . PHE A 1 20 ? 1.211 -3.231 -3.087 1.00 0.00 20 PHE A O 20
ATOM 16110 N N . ASP A 1 21 ? 2.255 -2.856 -5.058 1.00 0.00 21 ASP A N 20
ATOM 16111 C CA . ASP A 1 21 ? 1.021 -2.756 -5.819 1.00 0.00 21 ASP A CA 20
ATOM 16112 C C . ASP A 1 21 ? 0.535 -4.162 -6.181 1.00 0.00 21 ASP A C 20
ATOM 16113 O O . ASP A 1 21 ? -0.583 -4.330 -6.665 1.00 0.00 21 ASP A O 20
ATOM 16122 N N . HIS A 1 22 ? 1.400 -5.134 -5.931 1.00 0.00 22 HIS A N 20
ATOM 16123 C CA . HIS A 1 22 ? 1.074 -6.519 -6.225 1.00 0.00 22 HIS A CA 20
ATOM 16124 C C . HIS A 1 22 ? 1.688 -7.428 -5.159 1.00 0.00 22 HIS A C 20
ATOM 16125 O O . HIS A 1 22 ? 2.547 -8.254 -5.463 1.00 0.00 22 HIS A O 20
ATOM 16138 N N . PRO A 1 23 ? 1.211 -7.241 -3.900 1.00 0.00 23 PRO A N 20
ATOM 16139 C CA . PRO A 1 23 ? 1.704 -8.034 -2.787 1.00 0.00 23 PRO A CA 20
ATOM 16140 C C . PRO A 1 23 ? 1.132 -9.453 -2.829 1.00 0.00 23 PRO A C 20
ATOM 16141 O O . PRO A 1 23 ? 0.191 -9.724 -3.571 1.00 0.00 23 PRO A O 20
ATOM 16149 N N . SER A 1 24 ? 1.727 -10.320 -2.022 1.00 0.00 24 SER A N 20
ATOM 16150 C CA . SER A 1 24 ? 1.289 -11.704 -1.957 1.00 0.00 24 SER A CA 20
ATOM 16151 C C . SER A 1 24 ? 0.692 -12.000 -0.579 1.00 0.00 24 SER A C 20
ATOM 16152 O O . SER A 1 24 ? -0.214 -12.823 -0.457 1.00 0.00 24 SER A O 20
ATOM 16159 N N . THR A 1 25 ? 1.224 -11.314 0.420 1.00 0.00 25 THR A N 20
ATOM 16160 C CA . THR A 1 25 ? 0.755 -11.493 1.784 1.00 0.00 25 THR A CA 20
ATOM 16161 C C . THR A 1 25 ? -0.090 -10.296 2.219 1.00 0.00 25 THR A C 20
ATOM 16162 O O . THR A 1 25 ? -0.028 -9.231 1.607 1.00 0.00 25 THR A O 20
ATOM 16173 N N . ILE A 1 26 ? -0.863 -10.510 3.274 1.00 0.00 26 ILE A N 20
ATOM 16174 C CA . ILE A 1 26 ? -1.722 -9.462 3.798 1.00 0.00 26 ILE A CA 20
ATOM 16175 C C . ILE A 1 26 ? -0.855 -8.319 4.334 1.00 0.00 26 ILE A C 20
ATOM 16176 O O . ILE A 1 26 ? 0.173 -8.559 4.964 1.00 0.00 26 ILE A O 20
ATOM 16191 N N . VAL A 1 27 ? -1.304 -7.103 4.064 1.00 0.00 27 VAL A N 20
ATOM 16192 C CA . VAL A 1 27 ? -0.582 -5.923 4.510 1.00 0.00 27 VAL A CA 20
ATOM 16193 C C . VAL A 1 27 ? -1.261 -5.358 5.760 1.00 0.00 27 VAL A C 20
ATOM 16194 O O . VAL A 1 27 ? -2.393 -4.882 5.695 1.00 0.00 27 VAL A O 20
ATOM 16207 N N . LYS A 1 28 ? -0.540 -5.431 6.870 1.00 0.00 28 LYS A N 20
ATOM 16208 C CA . LYS A 1 28 ? -1.058 -4.933 8.132 1.00 0.00 28 LYS A CA 20
ATOM 16209 C C . LYS A 1 28 ? -0.333 -3.637 8.500 1.00 0.00 28 LYS A C 20
ATOM 16210 O O . LYS A 1 28 ? 0.881 -3.531 8.335 1.00 0.00 28 LYS A O 20
ATOM 16224 N N . CYS A 1 29 ? -1.109 -2.683 8.993 1.00 0.00 29 CYS A N 20
ATOM 16225 C CA . CYS A 1 29 ? -0.557 -1.397 9.386 1.00 0.00 29 CYS A CA 20
ATOM 16226 C C . CYS A 1 29 ? 0.551 -1.644 10.412 1.00 0.00 29 CYS A C 20
ATOM 16227 O O . CYS A 1 29 ? 0.311 -2.248 11.456 1.00 0.00 29 CYS A O 20
ATOM 16234 N N . ILE A 1 30 ? 1.740 -1.164 10.079 1.00 0.00 30 ILE A N 20
ATOM 16235 C CA . ILE A 1 30 ? 2.885 -1.325 10.959 1.00 0.00 30 ILE A CA 20
ATOM 16236 C C . ILE A 1 30 ? 2.643 -0.543 12.252 1.00 0.00 30 ILE A C 20
ATOM 16237 O O . ILE A 1 30 ? 3.385 -0.695 13.221 1.00 0.00 30 ILE A O 20
ATOM 16252 N N . ILE A 1 31 ? 1.603 0.277 12.224 1.00 0.00 31 ILE A N 20
ATOM 16253 C CA . ILE A 1 31 ? 1.255 1.083 13.381 1.00 0.00 31 ILE A CA 20
ATOM 16254 C C . ILE A 1 31 ? 0.517 0.213 14.401 1.00 0.00 31 ILE A C 20
ATOM 16255 O O . ILE A 1 31 ? 1.116 -0.265 15.363 1.00 0.00 31 ILE A O 20
ATOM 16270 N N . CYS A 1 32 ? -0.773 0.034 14.154 1.00 0.00 32 CYS A N 20
ATOM 16271 C CA . CYS A 1 32 ? -1.599 -0.771 15.038 1.00 0.00 32 CYS A CA 20
ATOM 16272 C C . CYS A 1 32 ? -1.566 -2.218 14.541 1.00 0.00 32 CYS A C 20
ATOM 16273 O O . CYS A 1 32 ? -1.283 -3.135 15.311 1.00 0.00 32 CYS A O 20
ATOM 16280 N N . GLY A 1 33 ? -1.859 -2.377 13.260 1.00 0.00 33 GLY A N 20
ATOM 16281 C CA . GLY A 1 33 ? -1.866 -3.697 12.652 1.00 0.00 33 GLY A CA 20
ATOM 16282 C C . GLY A 1 33 ? -3.161 -3.934 11.871 1.00 0.00 33 GLY A C 20
ATOM 16283 O O . GLY A 1 33 ? -3.630 -5.066 11.770 1.00 0.00 33 GLY A O 20
ATOM 16287 N N . ARG A 1 34 ? -3.700 -2.846 11.338 1.00 0.00 34 ARG A N 20
ATOM 16288 C CA . ARG A 1 34 ? -4.930 -2.922 10.569 1.00 0.00 34 ARG A CA 20
ATOM 16289 C C . ARG A 1 34 ? -4.619 -3.163 9.091 1.00 0.00 34 ARG A C 20
ATOM 16290 O O . ARG A 1 34 ? -3.599 -2.698 8.585 1.00 0.00 34 ARG A O 20
ATOM 16307 N N . THR A 1 35 ? -5.517 -3.889 8.441 1.00 0.00 35 THR A N 20
ATOM 16308 C CA . THR A 1 35 ? -5.350 -4.196 7.030 1.00 0.00 35 THR A CA 20
ATOM 16309 C C . THR A 1 35 ? -5.348 -2.911 6.201 1.00 0.00 35 THR A C 20
ATOM 16310 O O . THR A 1 35 ? -6.277 -2.109 6.290 1.00 0.00 35 THR A O 20
ATOM 16321 N N . VAL A 1 36 ? -4.295 -2.755 5.413 1.00 0.00 36 VAL A N 20
ATOM 16322 C CA . VAL A 1 36 ? -4.159 -1.581 4.568 1.00 0.00 36 VAL A CA 20
ATOM 16323 C C . VAL A 1 36 ? -4.237 -2.003 3.099 1.00 0.00 36 VAL A C 20
ATOM 16324 O O . VAL A 1 36 ? -4.384 -1.161 2.214 1.00 0.00 36 VAL A O 20
ATOM 16337 N N . ALA A 1 37 ? -4.132 -3.306 2.885 1.00 0.00 37 ALA A N 20
ATOM 16338 C CA . ALA A 1 37 ? -4.188 -3.851 1.539 1.00 0.00 37 ALA A CA 20
ATOM 16339 C C . ALA A 1 37 ? -4.413 -5.362 1.613 1.00 0.00 37 ALA A C 20
ATOM 16340 O O . ALA A 1 37 ? -3.813 -6.043 2.444 1.00 0.00 37 ALA A O 20
ATOM 16347 N N . GLU A 1 38 ? -5.280 -5.843 0.733 1.00 0.00 38 GLU A N 20
ATOM 16348 C CA . GLU A 1 38 ? -5.591 -7.262 0.689 1.00 0.00 38 GLU A CA 20
ATOM 16349 C C . GLU A 1 38 ? -5.355 -7.814 -0.718 1.00 0.00 38 GLU A C 20
ATOM 16350 O O . GLU A 1 38 ? -5.764 -7.203 -1.704 1.00 0.00 38 GLU A O 20
ATOM 16361 N N . PRO A 1 39 ? -4.679 -8.993 -0.768 1.00 0.00 39 PRO A N 20
ATOM 16362 C CA . PRO A 1 39 ? -4.384 -9.633 -2.037 1.00 0.00 39 PRO A CA 20
ATOM 16363 C C . PRO A 1 39 ? -5.635 -10.287 -2.626 1.00 0.00 39 PRO A C 20
ATOM 16364 O O . PRO A 1 39 ? -5.656 -11.493 -2.866 1.00 0.00 39 PRO A O 20
ATOM 16372 N N . THR A 1 40 ? -6.649 -9.461 -2.843 1.00 0.00 40 THR A N 20
ATOM 16373 C CA . THR A 1 40 ? -7.901 -9.943 -3.399 1.00 0.00 40 THR A CA 20
ATOM 16374 C C . THR A 1 40 ? -7.637 -11.014 -4.459 1.00 0.00 40 THR A C 20
ATOM 16375 O O . THR A 1 40 ? -7.093 -10.721 -5.522 1.00 0.00 40 THR A O 20
ATOM 16386 N N . GLY A 1 41 ? -8.034 -12.236 -4.131 1.00 0.00 41 GLY A N 20
ATOM 16387 C CA . GLY A 1 41 ? -7.847 -13.353 -5.042 1.00 0.00 41 GLY A CA 20
ATOM 16388 C C . GLY A 1 41 ? -6.387 -13.459 -5.486 1.00 0.00 41 GLY A C 20
ATOM 16389 O O . GLY A 1 41 ? -5.552 -14.003 -4.764 1.00 0.00 41 GLY A O 20
ATOM 16393 N N . GLY A 1 42 ? -6.123 -12.930 -6.672 1.00 0.00 42 GLY A N 20
ATOM 16394 C CA . GLY A 1 42 ? -4.778 -12.959 -7.222 1.00 0.00 42 GLY A CA 20
ATOM 16395 C C . GLY A 1 42 ? -4.118 -11.582 -7.128 1.00 0.00 42 GLY A C 20
ATOM 16396 O O . GLY A 1 42 ? -3.057 -11.437 -6.524 1.00 0.00 42 GLY A O 20
ATOM 16400 N N . LYS A 1 43 ? -4.774 -10.604 -7.737 1.00 0.00 43 LYS A N 20
ATOM 16401 C CA . LYS A 1 43 ? -4.266 -9.243 -7.730 1.00 0.00 43 LYS A CA 20
ATOM 16402 C C . LYS A 1 43 ? -4.393 -8.662 -6.320 1.00 0.00 43 LYS A C 20
ATOM 16403 O O . LYS A 1 43 ? -5.101 -9.215 -5.479 1.00 0.00 43 LYS A O 20
ATOM 16417 N N . GLY A 1 44 ? -3.697 -7.556 -6.105 1.00 0.00 44 GLY A N 20
ATOM 16418 C CA . GLY A 1 44 ? -3.724 -6.895 -4.812 1.00 0.00 44 GLY A CA 20
ATOM 16419 C C . GLY A 1 44 ? -4.399 -5.525 -4.910 1.00 0.00 44 GLY A C 20
ATOM 16420 O O . GLY A 1 44 ? -4.064 -4.725 -5.783 1.00 0.00 44 GLY A O 20
ATOM 16424 N N . ASN A 1 45 ? -5.338 -5.298 -4.004 1.00 0.00 45 ASN A N 20
ATOM 16425 C CA . ASN A 1 45 ? -6.064 -4.039 -3.978 1.00 0.00 45 ASN A CA 20
ATOM 16426 C C . ASN A 1 45 ? -5.754 -3.303 -2.673 1.00 0.00 45 ASN A C 20
ATOM 16427 O O . ASN A 1 45 ? -5.855 -3.881 -1.592 1.00 0.00 45 ASN A O 20
ATOM 16437 N N . ILE A 1 46 ? -5.382 -2.040 -2.817 1.00 0.00 46 ILE A N 20
ATOM 16438 C CA . ILE A 1 46 ? -5.056 -1.220 -1.663 1.00 0.00 46 ILE A CA 20
ATOM 16439 C C . ILE A 1 46 ? -6.343 -0.633 -1.079 1.00 0.00 46 ILE A C 20
ATOM 16440 O O . ILE A 1 46 ? -7.017 0.163 -1.731 1.00 0.00 46 ILE A O 20
ATOM 16455 N N . LYS A 1 47 ? -6.647 -1.050 0.141 1.00 0.00 47 LYS A N 20
ATOM 16456 C CA . LYS A 1 47 ? -7.841 -0.575 0.819 1.00 0.00 47 LYS A CA 20
ATOM 16457 C C . LYS A 1 47 ? -7.499 0.674 1.631 1.00 0.00 47 LYS A C 20
ATOM 16458 O O . LYS A 1 47 ? -7.964 0.834 2.758 1.00 0.00 47 LYS A O 20
ATOM 16472 N N . ALA A 1 48 ? -6.687 1.530 1.027 1.00 0.00 48 ALA A N 20
ATOM 16473 C CA . ALA A 1 48 ? -6.277 2.762 1.679 1.00 0.00 48 ALA A CA 20
ATOM 16474 C C . ALA A 1 48 ? -6.131 3.866 0.630 1.00 0.00 48 ALA A C 20
ATOM 16475 O O . ALA A 1 48 ? -6.075 3.587 -0.566 1.00 0.00 48 ALA A O 20
ATOM 16482 N N . GLU A 1 49 ? -6.071 5.097 1.117 1.00 0.00 49 GLU A N 20
ATOM 16483 C CA . GLU A 1 49 ? -5.931 6.245 0.238 1.00 0.00 49 GLU A CA 20
ATOM 16484 C C . GLU A 1 49 ? -4.508 6.317 -0.319 1.00 0.00 49 GLU A C 20
ATOM 16485 O O . GLU A 1 49 ? -3.557 6.541 0.428 1.00 0.00 49 GLU A O 20
ATOM 16496 N N . ILE A 1 50 ? -4.406 6.123 -1.626 1.00 0.00 50 ILE A N 20
ATOM 16497 C CA . ILE A 1 50 ? -3.115 6.163 -2.290 1.00 0.00 50 ILE A CA 20
ATOM 16498 C C . ILE A 1 50 ? -2.724 7.620 -2.548 1.00 0.00 50 ILE A C 20
ATOM 16499 O O . ILE A 1 50 ? -3.577 8.449 -2.862 1.00 0.00 50 ILE A O 20
ATOM 16514 N N . ILE A 1 51 ? -1.435 7.888 -2.404 1.00 0.00 51 ILE A N 20
ATOM 16515 C CA . ILE A 1 51 ? -0.921 9.231 -2.618 1.00 0.00 51 ILE A CA 20
ATOM 16516 C C . ILE A 1 51 ? -0.291 9.315 -4.009 1.00 0.00 51 ILE A C 20
ATOM 16517 O O . ILE A 1 51 ? -0.590 10.230 -4.775 1.00 0.00 51 ILE A O 20
ATOM 16532 N N . GLU A 1 52 ? 0.570 8.350 -4.294 1.00 0.00 52 GLU A N 20
ATOM 16533 C CA . GLU A 1 52 ? 1.245 8.303 -5.580 1.00 0.00 52 GLU A CA 20
ATOM 16534 C C . GLU A 1 52 ? 2.494 7.425 -5.493 1.00 0.00 52 GLU A C 20
ATOM 16535 O O . GLU A 1 52 ? 2.703 6.734 -4.497 1.00 0.00 52 GLU A O 20
ATOM 16546 N N . TYR A 1 53 ? 3.293 7.479 -6.549 1.00 0.00 53 TYR A N 20
ATOM 16547 C CA . TYR A 1 53 ? 4.516 6.696 -6.604 1.00 0.00 53 TYR A CA 20
ATOM 16548 C C . TYR A 1 53 ? 5.578 7.272 -5.664 1.00 0.00 53 TYR A C 20
ATOM 16549 O O . TYR A 1 53 ? 5.712 8.488 -5.545 1.00 0.00 53 TYR A O 20
ATOM 16566 N N . VAL A 1 54 ? 6.305 6.370 -5.022 1.00 0.00 54 VAL A N 20
ATOM 16567 C CA . VAL A 1 54 ? 7.350 6.772 -4.096 1.00 0.00 54 VAL A CA 20
ATOM 16568 C C . VAL A 1 54 ? 8.643 7.028 -4.874 1.00 0.00 54 VAL A C 20
ATOM 16569 O O . VAL A 1 54 ? 8.695 6.816 -6.085 1.00 0.00 54 VAL A O 20
ATOM 16582 N N . ASP A 1 55 ? 9.654 7.479 -4.147 1.00 0.00 55 ASP A N 20
ATOM 16583 C CA . ASP A 1 55 ? 10.942 7.766 -4.754 1.00 0.00 55 ASP A CA 20
ATOM 16584 C C . ASP A 1 55 ? 11.947 6.689 -4.340 1.00 0.00 55 ASP A C 20
ATOM 16585 O O . ASP A 1 55 ? 12.992 6.534 -4.970 1.00 0.00 55 ASP A O 20
ATOM 16594 N N . GLN A 1 56 ? 11.595 5.971 -3.283 1.00 0.00 56 GLN A N 20
ATOM 16595 C CA . GLN A 1 56 ? 12.453 4.912 -2.778 1.00 0.00 56 GLN A CA 20
ATOM 16596 C C . GLN A 1 56 ? 12.371 3.684 -3.686 1.00 0.00 56 GLN A C 20
ATOM 16597 O O . GLN A 1 56 ? 11.627 2.747 -3.404 1.00 0.00 56 GLN A O 20
ATOM 16609 N N . ILE A 1 57 ? 13.148 3.729 -4.759 1.00 0.00 57 ILE A N 20
ATOM 16610 C CA . ILE A 1 57 ? 13.174 2.631 -5.711 1.00 0.00 57 ILE A CA 20
ATOM 16611 C C . ILE A 1 57 ? 13.673 1.367 -5.010 1.00 0.00 57 ILE A C 20
ATOM 16612 O O . ILE A 1 57 ? 14.134 1.423 -3.871 1.00 0.00 57 ILE A O 20
ATOM 16627 N N . GLU A 1 58 ? 13.565 0.253 -5.720 1.00 0.00 58 GLU A N 20
ATOM 16628 C CA . GLU A 1 58 ? 14.000 -1.024 -5.181 1.00 0.00 58 GLU A CA 20
ATOM 16629 C C . GLU A 1 58 ? 15.525 -1.060 -5.067 1.00 0.00 58 GLU A C 20
ATOM 16630 O O . GLU A 1 58 ? 16.078 -1.892 -4.348 1.00 0.00 58 GLU A O 20
#

Solvent-accessible surface area: 4575 Å² total; per-residue (Å²): 253,154,94,131,48,14,60,2,60,1,72,100,30,126,98,82,36,54,9,142,43,100,26,105,106,84,23,112,4,121,85,115,36,87,71,4,0,69,25,77,76,53,165,2,89,31,121,15,122,86,77,119,147,10,135,129,132,205

Organism: Archaeoglobus fulgidus (strain ATCC 49558 / DSM 4304 / JCM 9628 / NBRC 100126 / VC-16) (NCBI:txid224325)

Radius of gyration: 10.72 Å; Cα contacts (8 Å, |Δi|>4): 113; chains: 1; bounding box: 22×23×30 Å

InterPro domains:
  IPR000592 Small ribosomal subunit protein eS27 [MF_00371] (1-54)
  IPR000592 Small ribosomal subunit protein eS27 [PF01667] (1-55)
  IPR000592 Small ribosomal subunit protein eS27 [PS01168] (9-41)
  IPR011332 Zinc-binding ribosomal protein [SSF57829] (2-55)
  IPR023407 Small ribosomal subunit protein eS27, zinc-binding domain superfamily [G3DSA:2.20.25.100] (1-58)

Nearest PDB structures (foldseek):
  1qxf-assembly1_A  TM=9.498E-01  e=6.817E-10  Archaeoglobus fulgidus
  7zhg-assembly1_W  TM=8.832E-01  e=7.744E-06  Pyrococcus abyssi GE5
  9e7f-assembly1_BY  TM=8.763E-01  e=1.404E-05  Pyrobaculum calidifontis JCM 11548
  6skg-assembly1_Ax  TM=8.799E-01  e=2.700E-05  Thermococcus kodakarensis
  6sw9-assembly1_W  TM=8.693E-01  e=4.095E-05  Pyrococcus abyssi GE5